Protein 6QVI (pdb70)

Solvent-accessible surface area: 66264 Å² total; per-residue (Å²): 170,72,148,94,134,62,239,71,72,100,42,0,55,79,0,18,118,0,0,14,27,0,0,26,101,27,56,61,44,2,94,87,10,25,58,79,16,40,158,83,63,26,44,4,8,151,0,3,0,94,96,88,91,51,84,50,44,78,26,102,137,61,109,18,51,26,9,120,75,59,57,13,65,53,115,123,52,82,107,51,9,120,12,26,0,4,0,67,50,54,79,169,46,83,50,37,1,34,0,3,0,51,0,51,4,69,74,1,66,0,82,0,43,2,27,0,76,5,21,16,0,27,59,19,41,19,0,0,1,1,0,49,21,86,85,104,6,27,35,21,0,2,22,0,36,0,0,1,4,0,15,0,57,76,141,50,45,77,68,76,6,10,95,4,38,5,62,11,4,0,36,3,86,5,28,6,91,96,26,80,160,5,31,114,44,3,46,90,92,54,48,85,37,107,69,12,20,0,13,0,36,0,31,74,0,35,0,20,0,8,17,57,0,9,1,0,46,27,144,28,62,0,60,0,0,31,0,11,138,10,46,122,4,8,46,26,103,0,40,28,14,36,33,90,76,18,0,4,0,30,116,44,73,20,19,39,61,32,79,84,40,15,100,24,10,56,7,97,48,115,13,89,5,109,23,0,43,97,66,95,35,0,42,26,0,0,48,50,104,12,19,0,38,0,37,35,96,47,130,119,36,48,57,37,15,13,111,130,25,121,38,42,104,54,0,50,101,27,0,60,53,9,48,6,61,16,25,72,136,48,13,59,0,11,10,79,77,155,115,70,43,103,0,0,12,71,2,54,77,79,23,58,87,1,34,4,26,2,26,11,21,2,1,0,2,2,0,34,4,31,3,46,77,64,3,14,0,76,0,60,46,70,118,38,79,6,1,1,18,0,0,0,80,46,75,64,95,13,0,48,1,32,2,38,8,47,0,12,0,10,47,118,53,10,46,0,0,59,0,0,0,0,0,0,0,34,3,48,1,8,2,74,3,99,16,1,0,0,2,3,1,0,18,21,25,2,28,3,10,44,56,9,6,1,4,0,20,1,15,1,31,25,2,0,0,0,62,35,24,94,74,110,70,31,137,12,53,88,98,1,30,3,0,19,5,91,19,32,90,135,31,51,2,51,1,6,0,13,17,52,0,15,146,48,53,50,102,74,74,58,67,77,74,140,62,62,111,168,173,66,154,90,133,66,236,73,91,95,73,8,57,75,0,23,125,0,0,10,33,0,1,30,111,27,58,64,42,4,97,71,14,24,41,136,31,36,117,200,100,84,52,33,3,15,130,0,5,34,93,119,79,71,104,45,83,24,100,134,52,100,15,53,30,10,138,83,58,79,16,70,52,113,125,51,78,105,40,10,112,12,30,0,10,0,82,43,48,84,170,31,79,55,51,1,31,0,13,0,64,0,36,11,80,87,19,55,0,36,0,24,1,32,0,83,4,19,14,3,47,65,22,62,21,0,11,2,5,1,44,58,135,62,14,32,48,4,0,1,19,13,5,0,1,14,13,7,18,2,55,74,115,114,60,119,141,14,65,123,19,105,22,32,15,5,12,58,10,102,12,45,5,88,98,41,84,135,0,31,87,41,1,58,94,92,34,64,116,28,142,92,16,32,4,19,28,64,9,47,101,52,71,13,32,43,4,35,69,144,26,87,81,1,12,29,46,57,147,131,74,134,53,137,77,106,52,188,122,102,23,4,19,113,43,75,22,31,57,101,116,111,69,18,108,28,10,57,8,105,45,109,16,92,13,133,22,0,52,100,60,96,40,0,49,29,0,2,40,52,82,10,12,0,44,0,37,38,104,47,123,112,42,49,58,33,19,14,110,118,22,120,32,37,109,61,0,55,76,32,0,35,69,8,48,4,62,11,22,79,133,47,11,63,0,8,4,78,87,155,127,64,50,103,0,0,1,14,2,47,72,96,4,44,109,2,42,2,39,0,38,10,21,0,1,0,4,0,0,33,4,25,7,46,68,51,2,18,0,63,0,53,51,64,112,49,76,8,2,2,13,1,0,0,85,52,78,67,73,12,0,52,2,32,2,44,9,36,0,12,0,20,42,106,43,6,52,0,1,72,0,0,1,0,1,1,0,30,2,45,3,10,2,84,2,92,12,1,0,0,2,4,1,0,23,22,20,4,34,4,11,73,47,11,11,2,2,0,12,1,13,3,31,49,6,3,0,0,48,67,10,85,87,115,84,26,118,14,112,104,73,2,38,2,2,6,4,88,18,16,83,137,13,46,2,56,6,4,1,29,16,63,14,22,143,48,36,52,91,72,86,54,70,69,85,110,85,110,153,69,147,88,132,66,242,80,83,90,67,13,54,70,0,19,112,0,0,10,30,0,1,31,111,27,58,63,39,5,92,88,18,24,66,110,31,95,87,76,68,34,16,29,168,5,5,40,105,90,63,91,60,64,72,46,82,32,95,121,53,101,34,88,40,15,128,76,74,71,20,72,65,112,122,48,83,108,34,11,111,13,27,0,13,1,99,13,48,76,91,5,53,27,62,1,34,0,7,0,80,0,20,10,78,64,4,98,0,45,1,29,1,36,0,51,4,14,22,2,44,50,20,39,23,0,0,0,0,0,66,124,113,13,29,50,32,2,5,19,0,57,0,0,1,6,0,16,2,51,75,99,73,86,84,73,9,11,137,18,95,89,19,4,0,42,1,6,7,42,0,107,107,28,94,146,2,47,69,44,2,56,93,85,49,3,123,44,109,56,12,23,0,9,2,46,0,19,99,8,20,4,29,2,2,40,79,0,15,4,0,64,55,147,41,66,0,74,0,1,29,0,11,99,12,81,92,4,15,43,36,133,6,32,74,64,73,134,63,0,6,1,30,106,43,70,21,4,22,68,22,18,45,40,17,104,25,10,56,9,114,52,101,13,83,9,146,37,0,44,97,72,103,29,0,46,26,0,0,42,56,46,8,16,0,36,0,42,54,121,146,119,34,53,58,40,16,16,115,110,24,116,26,39,107,59,0,45,118,25,0,107,87,12,49,6,58,6,52,75,130,59,8,54,0,18,6,82,95,163,114,66,42,108,0,0,5,56,2,55,80,126,79,44,44,5,20,0,24,12,14,2,1,2,2,2,0,32,3,32,7,61,57,75,4,46,0,69,0,54,43,76,107,32,87,6,1,1,17,1,1,0,75,48,74,70,86,24,0,54,2,25,5,35,6,45,2,13,0,19,44,117,55,13,56,0,1,78,0,0,0,0,3,1,0,29,5,41,0,7,0,84,2,41,26,4,0,0,2,5,2,0,22,22,14,2,25,2,16,84,55,11,12,2,0,0,12,1,14,0,36,19,4,0,1,0,44,38,35,130,56,120,66,34,81,32,115,110,65,1,28,1,0,9,1,99,6,40,87,102,12,35,3,56,8,4,1,19,16,53,8,12,108,53,47,50,80,67,76,49,60,85,79,112,71,76,147

Nearest PDB structures (foldseek):
  6qvi-assembly3_C  TM=1.002E+00  e=1.026E-93  Thermus thermophilus HB27
  6qvi-assembly1_A  TM=9.900E-01  e=5.598E-80  Thermus thermophilus HB27
  6qvi-assembly2_B  TM=9.704E-01  e=7.710E-73  Thermus thermophilus HB27
  6qvi-assembly2_B  TM=1.002E+00  e=9.557E-96  Thermus thermophilus HB27
  6qvi-assembly1_A  TM=9.791E-01  e=4.989E-80  Thermus thermophilus HB27

Radius of gyration: 46.09 Å; Cα contacts (8 Å, |Δi|>4): 4257; chains: 3; bounding box: 101×70×176 Å

Sequence (1523 aa):
IELWTTRNDTTSVQAFYAAEAGLQKYKAALFQQYVWREQCFTSLARGLDLDRDGTITPFVNNRLVLAQNEVVTDANGNPVGRYTATLYKDAQDDQLFTLVSEGTSGGAKARVQATFRISNSDYLEQAIFAGAGANKWLNGGATIRGGVYVVGNPNDPDQYVIEANGNFALYNRYDLTTYSEVTNRVEPSYRQVQDLCASLRVQYGKISVGGSTQIGEPNNKVKGVFVGRGAQDITGENVGVCRNNKGVCTEAMGGFDLSDPPPFPTLDAKLDSDACSAYPTWRACLQGKAALRIQRIGNILSVASPPNATLSPSCLQAMQSGTLTLDTQSVDCTFTRLDGSRGGFRYTYTGGQELLEVFGDVVLEGIDAVLNRPVDYRAQSGSAKSATLAVLKLGGNGGNLDINGNLLPDATFGLFPNHALGFVAEGDIYQRGQHVMAPVYAGGTFRVVKGNVLFGSVISNQFCTTSAGNQMSCNASQKAEVVYIRIPKENRPALLPSLRGGKPVFQVLSYERRLEHHIELWTTRNDTTSVQAFYAAEAGLQKYKAALFQQYVWREQRCFTSLARGLDLDGTITPFVNNRLVLAQNEVVTDANGNPVGRYTATLYKDAQDDQLFTLVSEGTSGGAKARVQATFRISNSDYLEQAIFAGAGNKWLNGGATIRGGVYVVGNPNDPDQVIEANGNFALYNRYDLTTYSEVTNRVEPSYRQVQDLCASLRVQYGSTQIGEPNNKKGVFVAQDITGENVCRNNVCTEAMGGFDSDPPPFPTLDAKLDSDACSAYPTWRACLQGKAALRIQRIGNILSVASPPNATLSPSCLQAMQSGTLTLDTQSVDCTFTRLDGSRGGFRYTYTGGQELLEVFGDVVLEGIDAVLNRPVDYRAQSGSAKSATLAVLKLGGNGGNLDINGNLLPDATFGLFPNHALGFVAEGDIYQRGQHVMAPVYAGGTFRVVKGNVLFGSVISNQFCTTSAGNQMSCNASQKAEVVYIRIPKENRPALLPSLRGGKPVFQVLSYERRLEIELWTTRNDTTSVQAFYAAEAGLQKYKAALFQQYVWRECFTSLARGLDLDRDGTITPFVNNRLVLAQNEVVTDANGNPVGRYTATLYKDAQDDQLFTLVSEGTSGGAKARVQATFRISNSDYLEQAIFAGANKWLNGGATIRGGVYVVGNPNDDQYVIEANNFALYNRYDLTTYSEVTNRVEPSYRQVQDLCASLRVQYGKISVGGSTQIGEPNNKVKGVFVGRGAQDITGENVGVCNKGVCTEAMGGFDLSDPPPFPTLDAKLDSDACSAYPTWRACLQGKAALRIQRINILSVASPPNATLSPSCLQAMQSGTLTLDTQSVDCTFTRLDGSRGGFRYTYTGELLEVFGDVVLEGIDAVLNRPVDYRAQSGSAKSATLAVLKLGGNGGNLDINGNLLPDATFGLFPNHALGFVAEGDIYQRGQHVMAPVYAGGTFRVVKGNVLFGSVISNQFCTTSAGNQMSCNASQKAEVVYIRIPKENRPALLPSLRGGKPVFQVLSYERRLEH

B-factor: mean 96.99, std 28.03, range [36.72, 202.58]

Secondary structure (DSSP, 8-state):
---------HHHHHHHHHHHHHHHHHHHHHHHHHHHHH-----GGG-B-SSSSS--B--BTTEEEEEEEEEEE-TTS-EEEEEEEEEEE-SS-TTEEEEEEEEE-SS-EEEEEEEEEEE---B---SEEE------SEESEEEEES-EEE---TT-TTSEEEEESSSEEEES-EEGGGSTT-GGGB-GGGSEES-----EEESSSEEEE-TT-EES-SSS-BS-EEETTSGGGEESTTTT---TTSSB-BS-EES---SSPPPPP-TTS---STTTTTSSSHHHHHHHH-SEEEEEETTEEEEEE-TTS---HHHHHTTTTSEEE-TTS-EEEEEE-TTS-EEEEEEE--SSSEEEEEES-EEEET-EEEE-S-EEEEEEBTTBSEEEEEEEEETTEE--EEE-S-EEE-TTT--BTSSEEEEEESS-EEE-SSEEEEEEEEEEEEEEETT-EEEEEEEEEEEEEESSTT-------SEEEEEE----STTS-TTS---BSS--EEEEEEEEEEEEE-/---------HHHHHHHHHHHHHHHHHHHHHHHHHHHHS------GGG-B------B--BTTEEEEEEEEEEE-TTS-EEEEEEEEEEE-SS-TTEEEEEEEEESSS-EEEEEEEEEEE---B---SEEE-----SEESEEEEES-EEE---SSS-------SSS-EE-S-EEGGGSTT-GGGB-HHHHEES-----EEE------BS-SS----EE---S--S----------S---S----PPPPP-TTS---STTTSSSSSHHHHHHHH-SEEEEEETTEEEEEE-TTS---HHHHHHHTTSEEE-TTS-EEEEEE-TTS-EEEEEEE--SSSEEEEEES-EEEES-EEEE-S-EEEEEEBTTBSEEEEEEEEETTEE--EEE-S-EEE-TTT--BTSSEEEEEESS-EEE-SSEEEEEEEESS-EEEETT-EEEEEEEES-EEEESSSS------SSEEEEEE----GGGS-TTS---BSS--EEEEEEEEEEE-/-------S-HHHHHHHHHHHHHHHHHHHHHHHHHHHT-----GGG-B-TTSSS--BPPBTTEEEEEEEEEEE-TTS-EEEEEEEEEEE-SS-TTEEEEEEEEESSS-EEEEEEEEEEE---B--EEEEE----SEESEEEEESEEEEEE-TT---EEEE---EEEES-EEGGGSTT-TTTB-GGGSEES-----EEEEESEEEE-TT-EES-SSS-BS-EEETTGGGGEEETTSS----EE-BS-EES---SSPPPPP-TTS---STTTSSSSSHHHHHHHH-SEEEEE---EEEEE-TTS---HHHHHHHTTSEEE-SSS-EEEEEE-TTS-EEEEEEE----EEEEES-EEEET-EEEE-S-EEEEEEBTTBSEEEEEEEEETTEE--EEE-S-EEE-TTT--BTSSEEEEEESS-EEE-SSEEEEEEEEEEEEEEETT-EEEEEEEEEEEEEESSTT--S---SSEEEEEE----GGGS-TTS---BSS--EEEEEEEEEEE--

Organism: Thermus thermophilus (strain ATCC BAA-163 / DSM 7039 / HB27) (NCBI:txid262724)

Foldseek 3Di:
DDDDDDDDDPFQVLQVVQQVVVVVVVLVVVVVQQVLQLFLHDDPLQAGPSVPPPDGDGADVQKDWPDDQDFDADPVRDGFWTKTWMKGADPPDSQKIKIKIWIHGDQWIKIKMFIKGFDHQAFDFFQEEAAEPVLEFEFFAEAEQAAYEYEYDVVCLARAHAAEAARAHYEQWDAQVVDDPCQLQADPVFRTDLGSQYEYAYAGYAHEYHWLYYQYALVRHHAEYAAHPWLVRHHYPADPPHHGSTHHDYDYYIHHDFDPFDHQAAQQCQFCAPQGNPPRGLVSSCLVFAQWEWEDDPQDIDTDPPPPWDFDVQQVVQFRPQEREPPADWGQGWTADPVGAIAAKTWDHDVPETEIEGEAEYEYELHAYEYAEHYAYWYDHVPAGEYEYFWHYDPNHIQEYEYQAEYGHDSVRDHPPSHAYEYAGLAEYEYNHQEYEHEYEYVAEYEYEARHEYEAHYRYNHYAYDPHPPDDDRNYSHYYYYHHGDRRPGSHHRSDHRTTRHDGDIGIPDIDMDTDGD/DDDDDDDDDVQQVLQQVQQVVQVVVVVVVVVVQLVVLEQDVRDAVQQATCPPVDGDHADVQKAWDDDFQFDADPVRDGQKTKTWMKGADPPDRQKIKIKIWMHGDNWTKIKMFIKGFDYFAFDFFFEAAAEDPEFEFFAEEEATAYHYAYDQPPLPDHDPDAQSAEYEAWDAQVVDDPPPLQADPVFRGDQGRPYEAAYQSHLNEDYAPVGAAEHAQAPPPDDPDDHYHSNRYNYYYHGDPPFDHAAAQAQQFCAPQGNVPRGLVRSLLVFFQWEWADDPQDIDTPPPPQWDFDVQQVVQFRVQEREPPDAKGDGKTADPVRDIAAWTWHHDPPETEIEGEGEEEYELHEYEYAEHYAYFADDPPFGEYEYFWYYDPNGIQEYEYQAEYGHDSVRHHPPSHEYEYEGLAEYEYNYAYYEHEYEYVYEYEYEANHEYEAHYRYHHYAYDHHRPDPPGHDSHYYYYYHGDHRPVNDHRSDHRTTPDHGDIGIDDMDMGID/DDDDDDPDDPQQVLFVCQQVVQVVVVVVVVVVQLVVQLVHDAVQQAGPNPPPPDGDHDDPQKDKPDAQCFDADPVRDGQWGKTWMKGGDPVDRFKIKIKIWIHGDPWIKIKMFIKGFDHFAFDFFFEAAAEVAFEFFAAEEQGAYHYAYDPPALAARAADLNYEYEQWDAQVVDDPDVLQADVVQRGDHGRQYEYAYAPYAHEDHNAYAQYAQVRAHAYYAAHAFPVRYHYPQDPCHVHHHNYDYTTHHDFDPFDHQAAQPQQFCAPQGNVDRGLVVSCLVFAQWEWEPPCDIDTSDDPQWDFDVQQVVQQNVLERELDQDKGQGWTADPVGAIAAWTFDDDVGEIEGEAEYEYESHHYEHAEAYAYFADHVPAREYEYFYHYDPNHTFEYEYQAEYGYDVVRNHPPSHAYEYETLAEYEYNHQHYEHEYEHVYEYEYEANHEYHAHYRYNHYAYFPHPPDDDRDYPHYYYYYHRDHPPVHHHRSDHRGTRDDGDIDTDDMDMDIDD

Structure (mmCIF, N/CA/C/O backbone):
data_6QVI
#
_entry.id   6QVI
#
_cell.length_a   121.860
_cell.length_b   121.860
_cell.length_c   212.350
_cell.angle_alpha   90.00
_cell.angle_beta   90.00
_cell.angle_gamma   120.00
#
_symmetry.space_group_name_H-M   'P 31 2 1'
#
loop_
_entity.id
_entity.type
_entity.pdbx_description
1 polymer ComZ
2 water water
#
loop_
_atom_site.group_PDB
_atom_site.id
_atom_site.type_symbol
_atom_site.label_atom_id
_atom_site.label_alt_id
_atom_site.label_comp_id
_atom_site.label_asym_id
_atom_site.label_entity_id
_atom_site.label_seq_id
_atom_site.pdbx_PDB_ins_code
_atom_site.Cartn_x
_atom_site.Cartn_y
_atom_site.Cartn_z
_atom_site.occupancy
_atom_site.B_iso_or_equiv
_atom_site.auth_seq_id
_atom_site.auth_comp_id
_atom_site.auth_asym_id
_atom_site.auth_atom_id
_atom_site.pdbx_PDB_model_num
ATOM 1 N N . ILE A 1 3 ? 51.830 35.118 120.745 1.00 85.67 1 ILE A N 1
ATOM 2 C CA . ILE A 1 3 ? 52.061 34.964 122.177 1.00 78.29 1 ILE A CA 1
ATOM 3 C C . ILE A 1 3 ? 52.096 36.346 122.863 1.00 75.60 1 ILE A C 1
ATOM 4 O O . ILE A 1 3 ? 52.589 37.328 122.309 1.00 81.56 1 ILE A O 1
ATOM 9 N N . GLU A 1 4 ? 51.542 36.434 124.067 1.00 74.81 2 GLU A N 1
ATOM 10 C CA . GLU A 1 4 ? 51.460 37.700 124.789 1.00 70.14 2 GLU A CA 1
ATOM 11 C C . GLU A 1 4 ? 52.052 37.525 126.185 1.00 67.56 2 GLU A C 1
ATOM 12 O O . GLU A 1 4 ? 51.636 36.636 126.930 1.00 71.59 2 GLU A O 1
ATOM 18 N N . LEU A 1 5 ? 53.032 38.359 126.520 1.00 61.50 3 LEU A N 1
ATOM 19 C CA . LEU A 1 5 ? 53.738 38.332 127.789 1.00 68.11 3 LEU A CA 1
ATOM 20 C C . LEU A 1 5 ? 53.599 39.679 128.471 1.00 64.97 3 LEU A C 1
ATOM 21 O O . LEU A 1 5 ? 53.768 40.721 127.835 1.00 66.99 3 LEU A O 1
ATOM 26 N N . TRP A 1 6 ? 53.318 39.661 129.772 1.00 66.06 4 TRP A N 1
ATOM 27 C CA . TRP A 1 6 ? 53.257 40.924 130.487 1.00 59.04 4 TRP A CA 1
ATOM 28 C C . TRP A 1 6 ? 53.667 40.780 131.945 1.00 58.57 4 TRP A C 1
ATOM 29 O O . TRP A 1 6 ? 53.783 39.686 132.512 1.00 51.08 4 TRP A O 1
ATOM 40 N N . THR A 1 7 ? 53.925 41.941 132.507 1.00 63.84 5 THR A N 1
ATOM 41 C CA . THR A 1 7 ? 54.351 42.146 133.871 1.00 58.64 5 THR A CA 1
ATOM 42 C C . THR A 1 7 ? 53.150 42.624 134.661 1.00 69.09 5 THR A C 1
ATOM 43 O O . THR A 1 7 ? 52.346 43.424 134.171 1.00 75.91 5 THR A O 1
ATOM 47 N N . THR A 1 8 ? 52.988 42.090 135.858 1.00 73.96 6 THR A N 1
ATOM 48 C CA . THR A 1 8 ? 51.863 42.518 136.661 1.00 65.71 6 THR A CA 1
ATOM 49 C C . THR A 1 8 ? 52.275 42.585 138.118 1.00 71.09 6 THR A C 1
ATOM 50 O O . THR A 1 8 ? 53.379 42.192 138.505 1.00 79.37 6 THR A O 1
ATOM 54 N N . ARG A 1 9 ? 51.376 43.135 138.922 1.00 71.88 7 ARG A N 1
ATOM 55 C CA . ARG A 1 9 ? 51.498 43.014 140.368 1.00 68.58 7 ARG A CA 1
ATOM 56 C C . ARG A 1 9 ? 50.288 42.325 140.969 1.00 71.13 7 ARG A C 1
ATOM 57 O O . ARG A 1 9 ? 50.165 42.261 142.189 1.00 79.19 7 ARG A O 1
ATOM 65 N N . ASN A 1 10 ? 49.463 41.697 140.145 1.00 68.21 8 ASN A N 1
ATOM 66 C CA . ASN A 1 10 ? 48.282 41.051 140.675 1.00 73.14 8 ASN A CA 1
ATOM 67 C C . ASN A 1 10 ? 48.611 39.850 141.545 1.00 77.53 8 ASN A C 1
ATOM 68 O O . ASN A 1 10 ? 49.708 39.281 141.498 1.00 77.31 8 ASN A O 1
ATOM 73 N N . ASP A 1 11 ? 47.644 39.508 142.386 1.00 76.56 9 ASP A N 1
ATOM 74 C CA . ASP A 1 11 ? 47.794 38.359 143.251 1.00 75.41 9 ASP A CA 1
ATOM 75 C C . ASP A 1 11 ? 47.908 37.089 142.408 1.00 70.32 9 ASP A C 1
ATOM 76 O O . ASP A 1 11 ? 47.464 37.027 141.256 1.00 62.06 9 ASP A O 1
ATOM 81 N N . THR A 1 12 ? 48.466 36.050 143.018 1.00 68.23 10 THR A N 1
ATOM 82 C CA . THR A 1 12 ? 48.667 34.811 142.287 1.00 64.44 10 THR A CA 1
ATOM 83 C C . THR A 1 12 ? 47.349 34.256 141.743 1.00 75.30 10 THR A C 1
ATOM 84 O O . THR A 1 12 ? 47.314 33.682 140.650 1.00 84.67 10 THR A O 1
ATOM 88 N N . THR A 1 13 ? 46.264 34.392 142.507 1.00 80.18 11 THR A N 1
ATOM 89 C CA . THR A 1 13 ? 44.960 33.850 142.111 1.00 85.08 11 THR A CA 1
ATOM 90 C C . THR A 1 13 ? 44.486 34.417 140.774 1.00 77.21 11 THR A C 1
ATOM 91 O O . THR A 1 13 ? 44.155 33.669 139.842 1.00 70.05 11 THR A O 1
ATOM 95 N N . SER A 1 14 ? 44.427 35.746 140.672 1.00 67.57 12 SER A N 1
ATOM 96 C CA . SER A 1 14 ? 43.901 36.351 139.463 1.00 64.57 12 SER A CA 1
ATOM 97 C C . SER A 1 14 ? 44.822 36.046 138.286 1.00 66.31 12 SER A C 1
ATOM 98 O O . SER A 1 14 ? 44.353 35.702 137.195 1.00 57.18 12 SER A O 1
ATOM 101 N N . VAL A 1 15 ? 46.138 36.073 138.523 1.00 68.54 13 VAL A N 1
ATOM 102 C CA . VAL A 1 15 ? 47.076 35.755 137.465 1.00 62.42 13 VAL A CA 1
ATOM 103 C C . VAL A 1 15 ? 46.793 34.353 136.933 1.00 67.71 13 VAL A C 1
ATOM 104 O O . VAL A 1 15 ? 46.836 34.123 135.712 1.00 74.71 13 VAL A O 1
ATOM 108 N N . GLN A 1 16 ? 46.466 33.396 137.810 1.00 66.98 14 GLN A N 1
ATOM 109 C CA . GLN A 1 16 ? 46.137 32.086 137.251 1.00 60.85 14 GLN A CA 1
ATOM 110 C C . GLN A 1 16 ? 44.811 32.105 136.495 1.00 52.24 14 GLN A C 1
ATOM 111 O O . GLN A 1 16 ? 44.618 31.317 135.573 1.00 51.71 14 GLN A O 1
ATOM 117 N N . ALA A 1 17 ? 43.936 33.043 136.806 1.00 53.42 15 ALA A N 1
ATOM 118 C CA . ALA A 1 17 ? 42.693 33.083 136.051 1.00 62.47 15 ALA A CA 1
ATOM 119 C C . ALA A 1 17 ? 42.948 33.648 134.663 1.00 65.44 15 ALA A C 1
ATOM 120 O O . ALA A 1 17 ? 42.516 33.077 133.639 1.00 66.36 15 ALA A O 1
ATOM 122 N N . PHE A 1 18 ? 43.777 34.692 134.623 1.00 58.36 16 PHE A N 1
ATOM 123 C CA . PHE A 1 18 ? 44.243 35.255 133.371 1.00 55.85 16 PHE A CA 1
ATOM 124 C C . PHE A 1 18 ? 44.955 34.208 132.523 1.00 66.35 16 PHE A C 1
ATOM 125 O O . PHE A 1 18 ? 44.644 34.054 131.340 1.00 76.20 16 PHE A O 1
ATOM 133 N N . TYR A 1 19 ? 45.863 33.453 133.101 1.00 66.25 17 TYR A N 1
ATOM 134 C CA . TYR A 1 19 ? 46.573 32.450 132.338 1.00 63.64 17 TYR A CA 1
ATOM 135 C C . TYR A 1 19 ? 45.640 31.442 131.765 1.00 64.44 17 TYR A C 1
ATOM 136 O O . TYR A 1 19 ? 45.834 30.962 130.695 1.00 70.18 17 TYR A O 1
ATOM 145 N N . ALA A 1 20 ? 44.594 31.142 132.473 1.00 57.10 18 ALA A N 1
ATOM 146 C CA . ALA A 1 20 ? 43.676 30.179 131.982 1.00 62.78 18 ALA A CA 1
ATOM 147 C C . ALA A 1 20 ? 43.011 30.715 130.766 1.00 63.83 18 ALA A C 1
ATOM 148 O O . ALA A 1 20 ? 42.866 30.032 129.808 1.00 50.51 18 ALA A O 1
ATOM 150 N N . ALA A 1 21 ? 42.583 31.949 130.808 1.00 57.61 19 ALA A N 1
ATOM 151 C CA . ALA A 1 21 ? 41.909 32.515 129.674 1.00 56.62 19 ALA A CA 1
ATOM 152 C C . ALA A 1 21 ? 42.850 32.709 128.522 1.00 63.35 19 ALA A C 1
ATOM 153 O O . ALA A 1 21 ? 42.542 32.377 127.409 1.00 62.26 19 ALA A O 1
ATOM 155 N N . GLU A 1 22 ? 44.011 33.239 128.812 1.00 66.42 20 GLU A N 1
ATOM 156 C CA . GLU A 1 22 ? 45.016 33.499 127.787 1.00 57.79 20 GLU A CA 1
ATOM 157 C C . GLU A 1 22 ? 45.500 32.204 127.151 1.00 63.97 20 GLU A C 1
ATOM 158 O O . GLU A 1 22 ? 45.958 32.205 126.002 1.00 67.80 20 GLU A O 1
ATOM 164 N N . ALA A 1 23 ? 45.366 31.087 127.862 1.00 60.50 21 ALA A N 1
ATOM 165 C CA . ALA A 1 23 ? 45.615 29.805 127.237 1.00 60.59 21 ALA A CA 1
ATOM 166 C C . ALA A 1 23 ? 44.608 29.541 126.135 1.00 61.57 21 ALA A C 1
ATOM 167 O O . ALA A 1 23 ? 44.962 29.026 125.059 1.00 67.53 21 ALA A O 1
ATOM 169 N N . GLY A 1 24 ? 43.343 29.872 126.385 1.00 55.55 22 GLY A N 1
ATOM 170 C CA . GLY A 1 24 ? 42.332 29.603 125.378 1.00 67.90 22 GLY A CA 1
ATOM 171 C C . GLY A 1 24 ? 42.456 30.519 124.178 1.00 64.10 22 GLY A C 1
ATOM 172 O O . GLY A 1 24 ? 42.395 30.076 123.033 1.00 71.71 22 GLY A O 1
ATOM 173 N N . LEU A 1 25 ? 42.632 31.815 124.432 1.00 59.48 23 LEU A N 1
ATOM 174 C CA . LEU A 1 25 ? 42.704 32.777 123.346 1.00 61.07 23 LEU A CA 1
ATOM 175 C C . LEU A 1 25 ? 43.844 32.475 122.402 1.00 68.23 23 LEU A C 1
ATOM 176 O O . LEU A 1 25 ? 43.662 32.522 121.189 1.00 66.26 23 LEU A O 1
ATOM 181 N N . GLN A 1 26 ? 45.020 32.133 122.930 1.00 74.27 24 GLN A N 1
ATOM 182 C CA . GLN A 1 26 ? 46.140 32.002 122.020 1.00 74.74 24 GLN A CA 1
ATOM 183 C C . GLN A 1 26 ? 46.129 30.666 121.315 1.00 80.54 24 GLN A C 1
ATOM 184 O O . GLN A 1 26 ? 46.623 30.572 120.183 1.00 84.48 24 GLN A O 1
ATOM 190 N N . LYS A 1 27 ? 45.477 29.665 121.896 1.00 76.46 25 LYS A N 1
ATOM 191 C CA . LYS A 1 27 ? 45.325 28.401 121.185 1.00 63.57 25 LYS A CA 1
ATOM 192 C C . LYS A 1 27 ? 44.455 28.584 119.958 1.00 68.28 25 LYS A C 1
ATOM 193 O O . LYS A 1 27 ? 44.837 28.204 118.840 1.00 70.11 25 LYS A O 1
ATOM 199 N N . TYR A 1 28 ? 43.288 29.196 120.145 1.00 67.93 26 TYR A N 1
ATOM 200 C CA . TYR A 1 28 ? 42.349 29.308 119.044 1.00 72.47 26 TYR A CA 1
ATOM 201 C C . TYR A 1 28 ? 42.596 30.524 118.162 1.00 67.27 26 TYR A C 1
ATOM 202 O O . TYR A 1 28 ? 42.050 30.572 117.066 1.00 72.56 26 TYR A O 1
ATOM 211 N N . LYS A 1 29 ? 43.452 31.471 118.575 1.00 56.43 27 LYS A N 1
ATOM 212 C CA . LYS A 1 29 ? 43.972 32.445 117.630 1.00 52.09 27 LYS A CA 1
ATOM 213 C C . LYS A 1 29 ? 44.917 31.771 116.647 1.00 66.40 27 LYS A C 1
ATOM 214 O O . LYS A 1 29 ? 44.920 32.118 115.461 1.00 73.71 27 LYS A O 1
ATOM 220 N N . ALA A 1 30 ? 45.669 30.768 117.101 1.00 56.03 28 ALA A N 1
ATOM 221 C CA . ALA A 1 30 ? 46.458 29.980 116.173 1.00 64.30 28 ALA A CA 1
ATOM 222 C C . ALA A 1 30 ? 45.564 29.146 115.265 1.00 76.67 28 ALA A C 1
ATOM 223 O O . ALA A 1 30 ? 45.769 29.102 114.041 1.00 81.31 28 ALA A O 1
ATOM 225 N N . ALA A 1 31 ? 44.554 28.491 115.842 1.00 76.96 29 ALA A N 1
ATOM 226 C CA . ALA A 1 31 ? 43.655 27.695 115.013 1.00 71.52 29 ALA A CA 1
ATOM 227 C C . ALA A 1 31 ? 42.922 28.585 114.021 1.00 69.66 29 ALA A C 1
ATOM 228 O O . ALA A 1 31 ? 42.688 28.184 112.875 1.00 75.14 29 ALA A O 1
ATOM 230 N N . LEU A 1 32 ? 42.561 29.800 114.444 1.00 60.03 30 LEU A N 1
ATOM 231 C CA . LEU A 1 32 ? 41.858 30.708 113.553 1.00 57.74 30 LEU A CA 1
ATOM 232 C C . LEU A 1 32 ? 42.763 31.117 112.391 1.00 64.86 30 LEU A C 1
ATOM 233 O O . LEU A 1 32 ? 42.385 30.996 111.219 1.00 63.33 30 LEU A O 1
ATOM 238 N N . PHE A 1 33 ? 44.004 31.502 112.701 1.00 65.51 31 PHE A N 1
ATOM 239 C CA . PHE A 1 33 ? 44.976 31.773 111.655 1.00 67.20 31 PHE A CA 1
ATOM 240 C C . PHE A 1 33 ? 45.184 30.551 110.773 1.00 68.51 31 PHE A C 1
ATOM 241 O O . PHE A 1 33 ? 45.443 30.694 109.572 1.00 67.26 31 PHE A O 1
ATOM 249 N N . GLN A 1 34 ? 45.102 29.348 111.342 1.00 64.37 32 GLN A N 1
ATOM 250 C CA . GLN A 1 34 ? 45.327 28.179 110.508 1.00 67.28 32 GLN A CA 1
ATOM 251 C C . GLN A 1 34 ? 44.129 27.925 109.603 1.00 60.87 32 GLN A C 1
ATOM 252 O O . GLN A 1 34 ? 44.284 27.471 108.465 1.00 68.12 32 GLN A O 1
ATOM 258 N N . GLN A 1 35 ? 42.932 28.265 110.073 1.00 61.92 33 GLN A N 1
ATOM 259 C CA . GLN A 1 35 ? 41.775 28.258 109.198 1.00 70.25 33 GLN A CA 1
ATOM 260 C C . GLN A 1 35 ? 41.916 29.314 108.111 1.00 72.60 33 GLN A C 1
ATOM 261 O O . GLN A 1 35 ? 41.359 29.151 107.022 1.00 64.96 33 GLN A O 1
ATOM 267 N N . TYR A 1 36 ? 42.675 30.388 108.384 1.00 74.84 34 TYR A N 1
ATOM 268 C CA . TYR A 1 36 ? 42.911 31.416 107.380 1.00 69.42 34 TYR A CA 1
ATOM 269 C C . TYR A 1 36 ? 43.925 30.969 106.328 1.00 71.54 34 TYR A C 1
ATOM 270 O O . TYR A 1 36 ? 43.787 31.316 105.157 1.00 81.73 34 TYR A O 1
ATOM 279 N N . VAL A 1 37 ? 44.940 30.211 106.722 1.00 70.44 35 VAL A N 1
ATOM 280 C CA . VAL A 1 37 ? 45.912 29.711 105.752 1.00 76.93 35 VAL A CA 1
ATOM 281 C C . VAL A 1 37 ? 45.351 28.529 104.986 1.00 82.92 35 VAL A C 1
ATOM 282 O O . VAL A 1 37 ? 45.800 28.244 103.874 1.00 93.07 35 VAL A O 1
ATOM 286 N N . TRP A 1 38 ? 44.413 27.778 105.566 1.00 81.94 36 TRP A N 1
ATOM 287 C CA . TRP A 1 38 ? 43.907 26.663 104.786 1.00 95.60 36 TRP A CA 1
ATOM 288 C C . TRP A 1 38 ? 43.062 27.136 103.614 1.00 98.24 36 TRP A C 1
ATOM 289 O O . TRP A 1 38 ? 43.001 26.443 102.584 1.00 96.12 36 TRP A O 1
ATOM 300 N N . ARG A 1 39 ? 42.485 28.332 103.712 1.00 92.10 37 ARG A N 1
ATOM 301 C CA . ARG A 1 39 ? 41.727 28.915 102.614 1.00 90.22 37 ARG A CA 1
ATOM 302 C C . ARG A 1 39 ? 42.583 29.735 101.670 1.00 91.15 37 ARG A C 1
ATOM 303 O O . ARG A 1 39 ? 42.139 29.999 100.548 1.00 94.90 37 ARG A O 1
ATOM 311 N N . GLU A 1 40 ? 43.840 30.034 102.024 1.00 88.58 38 GLU A N 1
ATOM 312 C CA . GLU A 1 40 ? 44.686 30.706 101.061 1.00 90.77 38 GLU A CA 1
ATOM 313 C C . GLU A 1 40 ? 45.316 29.710 100.110 1.00 110.85 38 GLU A C 1
ATOM 314 O O . GLU A 1 40 ? 45.772 30.100 99.033 1.00 114.90 38 GLU A O 1
ATOM 320 N N . GLN A 1 41 ? 45.318 28.444 100.500 1.00 118.92 39 GLN A N 1
ATOM 321 C CA . GLN A 1 41 ? 45.351 27.328 99.560 1.00 125.08 39 GLN A CA 1
ATOM 322 C C . GLN A 1 41 ? 44.172 27.486 98.608 1.00 132.32 39 GLN A C 1
ATOM 323 O O . GLN A 1 41 ? 44.244 27.093 97.442 1.00 142.55 39 GLN A O 1
ATOM 329 N N . CYS A 1 51 ? 36.615 23.074 97.020 1.00 105.05 49 CYS A N 1
ATOM 330 C CA . CYS A 1 51 ? 36.020 24.376 96.727 1.00 109.32 49 CYS A CA 1
ATOM 331 C C . CYS A 1 51 ? 36.252 25.369 97.867 1.00 107.06 49 CYS A C 1
ATOM 332 O O . CYS A 1 51 ? 36.389 24.959 99.013 1.00 113.09 49 CYS A O 1
ATOM 335 N N . PHE A 1 52 ? 36.232 26.677 97.559 1.00 99.97 50 PHE A N 1
ATOM 336 C CA . PHE A 1 52 ? 36.522 27.720 98.543 1.00 93.35 50 PHE A CA 1
ATOM 337 C C . PHE A 1 52 ? 35.236 28.373 99.028 1.00 85.57 50 PHE A C 1
ATOM 338 O O . PHE A 1 52 ? 34.378 28.735 98.214 1.00 83.31 50 PHE A O 1
ATOM 346 N N . THR A 1 53 ? 35.113 28.538 100.338 1.00 83.98 51 THR A N 1
ATOM 347 C CA . THR A 1 53 ? 33.993 29.234 100.955 1.00 84.22 51 THR A CA 1
ATOM 348 C C . THR A 1 53 ? 34.541 30.144 102.048 1.00 81.12 51 THR A C 1
ATOM 349 O O . THR A 1 53 ? 35.443 29.746 102.791 1.00 87.83 51 THR A O 1
ATOM 353 N N . SER A 1 54 ? 33.976 31.348 102.173 1.00 71.57 52 SER A N 1
ATOM 354 C CA . SER A 1 54 ? 34.572 32.297 103.097 1.00 68.00 52 SER A CA 1
ATOM 355 C C . SER A 1 54 ? 34.330 31.931 104.558 1.00 77.21 52 SER A C 1
ATOM 356 O O . SER A 1 54 ? 33.377 31.235 104.940 1.00 79.27 52 SER A O 1
ATOM 359 N N . LEU A 1 55 ? 35.177 32.536 105.381 1.00 73.45 53 LEU A N 1
ATOM 360 C CA . LEU A 1 55 ? 35.153 32.313 106.807 1.00 68.07 53 LEU A CA 1
ATOM 361 C C . LEU A 1 55 ? 33.819 32.727 107.405 1.00 65.11 53 LEU A C 1
ATOM 362 O O . LEU A 1 55 ? 33.363 32.124 108.388 1.00 61.82 53 LEU A O 1
ATOM 367 N N . ALA A 1 56 ? 33.157 33.725 106.805 1.00 59.11 54 ALA A N 1
ATOM 368 C CA . ALA A 1 56 ? 31.917 34.185 107.418 1.00 60.18 54 ALA A CA 1
ATOM 369 C C . ALA A 1 56 ? 30.807 33.148 107.367 1.00 60.05 54 ALA A C 1
ATOM 370 O O . ALA A 1 56 ? 29.811 33.287 108.085 1.00 64.27 54 ALA A O 1
ATOM 372 N N . ARG A 1 57 ? 30.988 32.084 106.598 1.00 63.69 55 ARG A N 1
ATOM 373 C CA . ARG A 1 57 ? 29.979 31.052 106.469 1.00 63.88 55 ARG A CA 1
ATOM 374 C C . ARG A 1 57 ? 30.309 29.842 107.296 1.00 65.33 55 ARG A C 1
ATOM 375 O O . ARG A 1 57 ? 29.676 28.800 107.137 1.00 72.09 55 ARG A O 1
ATOM 383 N N . GLY A 1 58 ? 31.276 29.951 108.180 1.00 71.10 56 GLY A N 1
ATOM 384 C CA . GLY A 1 58 ? 31.583 28.874 109.091 1.00 75.80 56 GLY A CA 1
ATOM 385 C C . GLY A 1 58 ? 33.035 28.477 108.990 1.00 75.24 56 GLY A C 1
ATOM 386 O O . GLY A 1 58 ? 33.809 29.021 108.205 1.00 82.02 56 GLY A O 1
ATOM 387 N N . LEU A 1 59 ? 33.389 27.500 109.802 1.00 73.39 57 LEU A N 1
ATOM 388 C CA . LEU A 1 59 ? 34.735 26.973 109.803 1.00 72.98 57 LEU A CA 1
ATOM 389 C C . LEU A 1 59 ? 34.712 25.520 109.384 1.00 80.01 57 LEU A C 1
ATOM 390 O O . LEU A 1 59 ? 33.737 24.801 109.616 1.00 88.32 57 LEU A O 1
ATOM 395 N N . ASP A 1 60 ? 35.827 25.102 108.794 1.00 81.43 58 ASP A N 1
ATOM 396 C CA . ASP A 1 60 ? 36.045 23.728 108.391 1.00 90.38 58 ASP A CA 1
ATOM 397 C C . ASP A 1 60 ? 36.994 23.166 109.434 1.00 95.23 58 ASP A C 1
ATOM 398 O O . ASP A 1 60 ? 38.192 22.999 109.200 1.00 104.48 58 ASP A O 1
ATOM 403 N N . LEU A 1 61 ? 36.429 22.857 110.605 1.00 92.65 59 LEU A N 1
ATOM 404 C CA . LEU A 1 61 ? 37.248 22.407 111.725 1.00 86.91 59 LEU A CA 1
ATOM 405 C C . LEU A 1 61 ? 37.878 21.072 111.412 1.00 100.54 59 LEU A C 1
ATOM 406 O O . LEU A 1 61 ? 39.016 20.807 111.812 1.00 100.25 59 LEU A O 1
ATOM 411 N N . ASP A 1 62 ? 37.145 20.207 110.723 1.00 114.95 60 ASP A N 1
ATOM 412 C CA . ASP A 1 62 ? 37.770 18.991 110.240 1.00 128.30 60 ASP A CA 1
ATOM 413 C C . ASP A 1 62 ? 38.939 19.282 109.307 1.00 128.42 60 ASP A C 1
ATOM 414 O O . ASP A 1 62 ? 39.980 18.622 109.388 1.00 133.32 60 ASP A O 1
ATOM 419 N N . ARG A 1 63 ? 38.745 20.209 108.354 1.00 121.07 61 ARG A N 1
ATOM 420 C CA . ARG A 1 63 ? 39.551 20.329 107.118 1.00 110.02 61 ARG A CA 1
ATOM 421 C C . ARG A 1 63 ? 39.272 19.165 106.161 1.00 101.43 61 ARG A C 1
ATOM 422 O O . ARG A 1 63 ? 40.184 18.492 105.694 1.00 103.80 61 ARG A O 1
ATOM 430 N N . ASP A 1 64 ? 37.981 18.953 105.862 1.00 101.72 62 ASP A N 1
ATOM 431 C CA . ASP A 1 64 ? 37.519 18.050 104.812 1.00 108.05 62 ASP A CA 1
ATOM 432 C C . ASP A 1 64 ? 36.385 18.667 103.988 1.00 103.76 62 ASP A C 1
ATOM 433 O O . ASP A 1 64 ? 35.756 17.962 103.193 1.00 118.19 62 ASP A O 1
ATOM 438 N N . GLY A 1 65 ? 36.095 19.948 104.123 1.00 93.32 63 GLY A N 1
ATOM 439 C CA . GLY A 1 65 ? 34.951 20.480 103.425 1.00 101.85 63 GLY A CA 1
ATOM 440 C C . GLY A 1 65 ? 33.657 20.461 104.210 1.00 110.71 63 GLY A C 1
ATOM 441 O O . GLY A 1 65 ? 32.670 21.043 103.748 1.00 118.84 63 GLY A O 1
ATOM 442 N N . THR A 1 66 ? 33.620 19.822 105.377 1.00 110.46 64 THR A N 1
ATOM 443 C CA . THR A 1 66 ? 32.444 19.928 106.224 1.00 101.44 64 THR A CA 1
ATOM 444 C C . THR A 1 66 ? 32.529 21.257 106.947 1.00 94.50 64 THR A C 1
ATOM 445 O O . THR A 1 66 ? 33.517 21.528 107.635 1.00 101.94 64 THR A O 1
ATOM 449 N N . ILE A 1 67 ? 31.498 22.080 106.825 1.00 84.81 65 ILE A N 1
ATOM 450 C CA . ILE A 1 67 ? 31.515 23.411 107.416 1.00 82.95 65 ILE A CA 1
ATOM 451 C C . ILE A 1 67 ? 30.525 23.414 108.566 1.00 83.89 65 ILE A C 1
ATOM 452 O O . ILE A 1 67 ? 29.375 22.988 108.391 1.00 93.26 65 ILE A O 1
ATOM 457 N N . THR A 1 68 ? 30.947 23.928 109.697 1.00 68.03 66 THR A N 1
ATOM 458 C CA . THR A 1 68 ? 30.032 24.051 110.786 1.00 67.30 66 THR A CA 1
ATOM 459 C C . THR A 1 68 ? 29.825 25.540 110.781 1.00 69.37 66 THR A C 1
ATOM 460 O O . THR A 1 68 ? 30.761 26.285 110.865 1.00 64.76 66 THR A O 1
ATOM 464 N N . PRO A 1 69 ? 28.590 25.975 110.633 1.00 64.49 67 PRO A N 1
ATOM 465 C CA . PRO A 1 69 ? 28.255 27.377 110.520 1.00 62.25 67 PRO A CA 1
ATOM 466 C C . PRO A 1 69 ? 28.057 28.101 111.816 1.00 58.69 67 PRO A C 1
ATOM 467 O O . PRO A 1 69 ? 28.089 27.524 112.865 1.00 65.35 67 PRO A O 1
ATOM 471 N N . PHE A 1 70 ? 27.841 29.393 111.711 1.00 59.02 68 PHE A N 1
ATOM 472 C CA . PHE A 1 70 ? 27.626 30.224 112.846 1.00 56.34 68 PHE A CA 1
ATOM 473 C C . PHE A 1 70 ? 26.160 30.230 113.093 1.00 70.46 68 PHE A C 1
ATOM 474 O O . PHE A 1 70 ? 25.420 30.375 112.175 1.00 76.34 68 PHE A O 1
ATOM 482 N N . VAL A 1 71 ? 25.752 30.109 114.341 1.00 76.25 69 VAL A N 1
ATOM 483 C CA . VAL A 1 71 ? 24.352 30.188 114.679 1.00 68.43 69 VAL A CA 1
ATOM 484 C C . VAL A 1 71 ? 24.195 31.455 115.465 1.00 65.55 69 VAL A C 1
ATOM 485 O O . VAL A 1 71 ? 24.844 31.671 116.455 1.00 67.11 69 VAL A O 1
ATOM 489 N N . ASN A 1 72 ? 23.337 32.309 114.977 1.00 67.43 70 ASN A N 1
ATOM 490 C CA . ASN A 1 72 ? 23.108 33.610 115.581 1.00 61.89 70 ASN A CA 1
ATOM 491 C C . ASN A 1 72 ? 24.437 34.258 115.808 1.00 71.11 70 ASN A C 1
ATOM 492 O O . ASN A 1 72 ? 24.770 34.594 116.909 1.00 78.97 70 ASN A O 1
ATOM 497 N N . ASN A 1 73 ? 25.241 34.350 114.762 1.00 71.28 71 ASN A N 1
ATOM 498 C CA . ASN A 1 73 ? 26.580 34.890 114.802 1.00 69.30 71 ASN A CA 1
ATOM 499 C C . ASN A 1 73 ? 27.519 34.355 115.861 1.00 70.71 71 ASN A C 1
ATOM 500 O O . ASN A 1 73 ? 28.417 35.044 116.230 1.00 76.61 71 ASN A O 1
ATOM 505 N N . ARG A 1 74 ? 27.399 33.114 116.280 1.00 62.02 72 ARG A N 1
ATOM 506 C CA . ARG A 1 74 ? 28.238 32.621 117.317 1.00 56.16 72 ARG A CA 1
ATOM 507 C C . ARG A 1 74 ? 28.591 31.176 117.050 1.00 56.36 72 ARG A C 1
ATOM 508 O O . ARG A 1 74 ? 27.819 30.441 116.502 1.00 56.23 72 ARG A O 1
ATOM 516 N N . LEU A 1 75 ? 29.788 30.786 117.426 1.00 48.86 73 LEU A N 1
ATOM 517 C CA . LEU A 1 75 ? 30.235 29.439 117.225 1.00 60.05 73 LEU A CA 1
ATOM 518 C C . LEU A 1 75 ? 31.139 29.031 118.346 1.00 56.62 73 LEU A C 1
ATOM 519 O O . LEU A 1 75 ? 32.154 29.609 118.542 1.00 59.53 73 LEU A O 1
ATOM 524 N N . VAL A 1 76 ? 30.799 27.970 119.038 1.00 47.71 74 VAL A N 1
ATOM 525 C CA . VAL A 1 76 ? 31.591 27.563 120.182 1.00 50.45 74 VAL A CA 1
ATOM 526 C C . VAL A 1 76 ? 32.727 26.671 119.738 1.00 51.31 74 VAL A C 1
ATOM 527 O O . VAL A 1 76 ? 32.499 25.579 119.218 1.00 66.81 74 VAL A O 1
ATOM 531 N N . LEU A 1 77 ? 33.958 27.111 120.000 1.00 51.95 75 LEU A N 1
ATOM 532 C CA . LEU A 1 77 ? 35.133 26.302 119.682 1.00 53.77 75 LEU A CA 1
ATOM 533 C C . LEU A 1 77 ? 35.599 25.410 120.825 1.00 62.62 75 LEU A C 1
ATOM 534 O O . LEU A 1 77 ? 36.314 24.441 120.558 1.00 58.23 75 LEU A O 1
ATOM 539 N N . ALA A 1 78 ? 35.263 25.726 122.087 1.00 65.05 76 ALA A N 1
ATOM 540 C CA . ALA A 1 78 ? 35.696 24.870 123.202 1.00 65.44 76 ALA A CA 1
ATOM 541 C C . ALA A 1 78 ? 34.912 25.197 124.463 1.00 68.95 76 ALA A C 1
ATOM 542 O O . ALA A 1 78 ? 34.829 26.360 124.870 1.00 73.15 76 ALA A O 1
ATOM 544 N N . GLN A 1 79 ? 34.293 24.185 125.038 1.00 64.45 77 GLN A N 1
ATOM 545 C CA . GLN A 1 79 ? 33.502 24.358 126.226 1.00 72.09 77 GLN A CA 1
ATOM 546 C C . GLN A 1 79 ? 34.140 23.578 127.326 1.00 75.71 77 GLN A C 1
ATOM 547 O O . GLN A 1 79 ? 34.351 22.410 127.189 1.00 69.80 77 GLN A O 1
ATOM 553 N N . ASN A 1 80 ? 34.519 24.260 128.392 1.00 75.17 78 ASN A N 1
ATOM 554 C CA . ASN A 1 80 ? 35.163 23.676 129.556 1.00 67.34 78 ASN A CA 1
ATOM 555 C C . ASN A 1 80 ? 36.435 22.907 129.307 1.00 70.74 78 ASN A C 1
ATOM 556 O O . ASN A 1 80 ? 36.760 22.012 130.027 1.00 70.38 78 ASN A O 1
ATOM 561 N N . GLU A 1 81 ? 37.205 23.309 128.326 1.00 73.88 79 GLU A N 1
ATOM 562 C CA . GLU A 1 81 ? 38.429 22.624 128.040 1.00 78.15 79 GLU A CA 1
ATOM 563 C C . GLU A 1 81 ? 39.365 22.931 129.163 1.00 69.80 79 GLU A C 1
ATOM 564 O O . GLU A 1 81 ? 39.424 24.036 129.591 1.00 81.50 79 GLU A O 1
ATOM 570 N N . VAL A 1 82 ? 40.141 21.981 129.631 1.00 61.71 80 VAL A N 1
ATOM 571 C CA . VAL A 1 82 ? 41.001 22.276 130.748 1.00 72.24 80 VAL A CA 1
ATOM 572 C C . VAL A 1 82 ? 42.441 22.545 130.451 1.00 70.49 80 VAL A C 1
ATOM 573 O O . VAL A 1 82 ? 43.051 21.879 129.680 1.00 66.96 80 VAL A O 1
ATOM 577 N N . VAL A 1 83 ? 42.983 23.535 131.121 1.00 75.19 81 VAL A N 1
ATOM 578 C CA . VAL A 1 83 ? 44.374 23.883 130.992 1.00 71.78 81 VAL A CA 1
ATOM 579 C C . VAL A 1 83 ? 45.124 22.996 131.952 1.00 81.58 81 VAL A C 1
ATOM 580 O O . VAL A 1 83 ? 44.615 22.659 132.984 1.00 96.07 81 VAL A O 1
ATOM 584 N N . THR A 1 84 ? 46.351 22.642 131.638 1.00 76.85 82 THR A N 1
ATOM 585 C CA . THR A 1 84 ? 47.116 21.738 132.487 1.00 88.54 82 THR A CA 1
ATOM 586 C C . THR A 1 84 ? 48.470 22.343 132.826 1.00 92.42 82 THR A C 1
ATOM 587 O O . THR A 1 84 ? 49.030 23.131 132.057 1.00 88.68 82 THR A O 1
ATOM 591 N N . ASP A 1 85 ? 49.006 21.943 133.983 1.00 95.78 83 ASP A N 1
ATOM 592 C CA . ASP A 1 85 ? 50.341 22.375 134.375 1.00 94.57 83 ASP A CA 1
ATOM 593 C C . ASP A 1 85 ? 51.368 21.557 133.595 1.00 96.17 83 ASP A C 1
ATOM 594 O O . ASP A 1 85 ? 51.031 20.786 132.693 1.00 92.70 83 ASP A O 1
ATOM 599 N N . ALA A 1 86 ? 52.642 21.695 133.957 1.00 98.53 84 ALA A N 1
ATOM 600 C CA . ALA A 1 86 ? 53.661 20.909 133.279 1.00 98.40 84 ALA A CA 1
ATOM 601 C C . ALA A 1 86 ? 53.492 19.434 133.581 1.00 106.53 84 ALA A C 1
ATOM 602 O O . ALA A 1 86 ? 53.843 18.591 132.749 1.00 113.36 84 ALA A O 1
ATOM 604 N N . ASN A 1 87 ? 52.923 19.109 134.746 1.00 109.89 85 ASN A N 1
ATOM 605 C CA . ASN A 1 87 ? 52.710 17.735 135.177 1.00 114.79 85 ASN A CA 1
ATOM 606 C C . ASN A 1 87 ? 51.376 17.172 134.710 1.00 116.24 85 ASN A C 1
ATOM 607 O O . ASN A 1 87 ? 51.012 16.065 135.117 1.00 120.97 85 ASN A O 1
ATOM 612 N N . GLY A 1 88 ? 50.642 17.908 133.875 1.00 108.75 86 GLY A N 1
ATOM 613 C CA . GLY A 1 88 ? 49.415 17.400 133.297 1.00 105.11 86 GLY A CA 1
ATOM 614 C C . GLY A 1 88 ? 48.202 17.345 134.202 1.00 106.30 86 GLY A C 1
ATOM 615 O O . GLY A 1 88 ? 47.299 16.548 133.932 1.00 11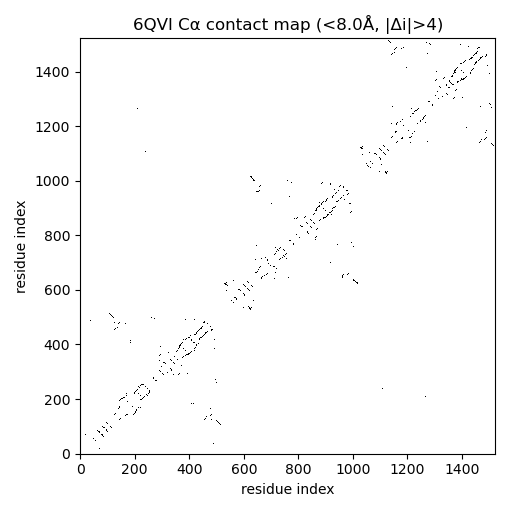2.41 86 GLY A O 1
ATOM 616 N N . ASN A 1 89 ? 48.135 18.180 135.277 1.00 97.02 87 ASN A N 1
ATOM 617 C CA . ASN A 1 89 ? 46.982 18.294 136.172 1.00 94.02 87 ASN A CA 1
ATOM 618 C C . ASN A 1 89 ? 46.185 19.581 135.938 1.00 94.50 87 ASN A C 1
ATOM 619 O O . ASN A 1 89 ? 46.688 20.555 135.358 1.00 84.49 87 ASN A O 1
ATOM 624 N N . PRO A 1 90 ? 44.900 19.594 136.322 1.00 104.75 88 PRO A N 1
ATOM 625 C CA . PRO A 1 90 ? 44.031 20.718 135.945 1.00 106.04 88 PRO A CA 1
ATOM 626 C C . PRO A 1 90 ? 44.349 21.975 136.740 1.00 106.26 88 PRO A C 1
ATOM 627 O O . PRO A 1 90 ? 44.365 21.968 137.971 1.00 112.99 88 PRO A O 1
ATOM 631 N N . VAL A 1 91 ? 44.516 23.061 136.024 1.00 99.25 89 VAL A N 1
ATOM 632 C CA . VAL A 1 91 ? 44.753 24.317 136.638 1.00 95.48 89 VAL A CA 1
ATOM 633 C C . VAL A 1 91 ? 43.538 25.176 136.445 1.00 101.81 89 VAL A C 1
ATOM 634 O O . VAL A 1 91 ? 43.324 26.088 137.202 1.00 110.35 89 VAL A O 1
ATOM 638 N N . GLY A 1 92 ? 42.731 24.895 135.435 1.00 100.63 90 GLY A N 1
ATOM 639 C CA . GLY A 1 92 ? 41.539 25.674 135.211 1.00 88.70 90 GLY A CA 1
ATOM 640 C C . GLY A 1 92 ? 40.806 25.251 133.977 1.00 77.89 90 GLY A C 1
ATOM 641 O O . GLY A 1 92 ? 41.251 24.401 133.270 1.00 77.57 90 GLY A O 1
ATOM 642 N N . ARG A 1 93 ? 39.656 25.832 133.749 1.00 66.11 91 ARG A N 1
ATOM 643 C CA . ARG A 1 93 ? 38.900 25.539 132.573 1.00 77.22 91 ARG A CA 1
ATOM 644 C C . ARG A 1 93 ? 38.695 26.814 131.794 1.00 71.20 91 ARG A C 1
ATOM 645 O O . ARG A 1 93 ? 38.875 27.885 132.307 1.00 80.64 91 ARG A O 1
ATOM 653 N N . TYR A 1 94 ? 38.333 26.701 130.534 1.00 63.81 92 TYR A N 1
ATOM 654 C CA . TYR A 1 94 ? 38.065 27.881 129.756 1.00 62.71 92 TYR A CA 1
ATOM 655 C C . TYR A 1 94 ? 37.106 27.600 128.688 1.00 59.88 92 TYR A C 1
ATOM 656 O O . TYR A 1 94 ? 36.897 26.490 128.330 1.00 51.84 92 TYR A O 1
ATOM 665 N N . THR A 1 95 ? 36.481 28.633 128.202 1.00 47.24 93 THR A N 1
ATOM 666 C CA . THR A 1 95 ? 35.552 28.445 127.152 1.00 59.61 93 THR A CA 1
ATOM 667 C C . THR A 1 95 ? 35.771 29.387 126.013 1.00 57.75 93 THR A C 1
ATOM 668 O O . THR A 1 95 ? 35.604 30.555 126.176 1.00 53.39 93 THR A O 1
ATOM 672 N N . ALA A 1 96 ? 36.095 28.871 124.837 1.00 68.04 94 ALA A N 1
ATOM 673 C CA . ALA A 1 96 ? 36.415 29.747 123.716 1.00 61.01 94 ALA A CA 1
ATOM 674 C C . ALA A 1 96 ? 35.218 29.777 122.787 1.00 53.37 94 ALA A C 1
ATOM 675 O O . ALA A 1 96 ? 34.710 28.718 122.390 1.00 62.43 94 ALA A O 1
ATOM 677 N N . THR A 1 97 ? 34.778 30.983 122.449 1.00 43.17 95 THR A N 1
ATOM 678 C CA . THR A 1 97 ? 33.650 31.209 121.560 1.00 49.80 95 THR A CA 1
ATOM 679 C C . THR A 1 97 ? 34.090 32.174 120.481 1.00 55.93 95 THR A C 1
ATOM 680 O O . THR A 1 97 ? 34.823 33.130 120.756 1.00 57.46 95 THR A O 1
ATOM 684 N N . LEU A 1 98 ? 33.647 31.902 119.251 1.00 57.18 96 LEU A N 1
ATOM 685 C CA . LEU A 1 98 ? 33.975 32.708 118.083 1.00 54.45 96 LEU A CA 1
ATOM 686 C C . LEU A 1 98 ? 32.712 33.405 117.615 1.00 50.00 96 LEU A C 1
ATOM 687 O O . LEU A 1 98 ? 31.691 32.746 117.400 1.00 55.31 96 LEU A O 1
ATOM 692 N N . TYR A 1 99 ? 32.771 34.728 117.510 1.00 47.73 97 TYR A N 1
ATOM 693 C CA . TYR A 1 99 ? 31.631 35.543 117.102 1.00 51.68 97 TYR A CA 1
ATOM 694 C C . TYR A 1 99 ? 31.938 36.305 115.819 1.00 55.76 97 TYR A C 1
ATOM 695 O O . TYR A 1 99 ? 33.005 36.923 115.696 1.00 50.94 97 TYR A O 1
ATOM 704 N N . LYS A 1 100 ? 30.996 36.305 114.887 1.00 62.51 98 LYS A N 1
ATOM 705 C CA . LYS A 1 100 ? 31.145 37.114 113.686 1.00 69.36 98 LYS A CA 1
ATOM 706 C C . LYS A 1 100 ? 30.309 38.377 113.809 1.00 65.44 98 LYS A C 1
ATOM 707 O O . LYS A 1 100 ? 29.261 38.392 114.458 1.00 67.78 98 LYS A O 1
ATOM 713 N N . ASP A 1 101 ? 30.803 39.443 113.191 1.00 68.21 99 ASP A N 1
ATOM 714 C CA . ASP A 1 101 ? 30.091 40.710 113.160 1.00 76.07 99 ASP A CA 1
ATOM 715 C C . ASP A 1 101 ? 28.879 40.634 112.248 1.00 81.02 99 ASP A C 1
ATOM 716 O O . ASP A 1 101 ? 28.955 40.116 111.131 1.00 91.63 99 ASP A O 1
ATOM 721 N N . ALA A 1 102 ? 27.762 41.199 112.708 1.00 81.27 100 ALA A N 1
ATOM 722 C CA . ALA A 1 102 ? 26.553 41.157 111.895 1.00 95.06 100 ALA A CA 1
ATOM 723 C C . ALA A 1 102 ? 26.734 41.948 110.602 1.00 109.34 100 ALA A C 1
ATOM 724 O O . ALA A 1 102 ? 26.280 41.510 109.538 1.00 110.95 100 ALA A O 1
ATOM 726 N N . GLN A 1 103 ? 27.426 43.091 110.664 1.00 114.17 101 GLN A N 1
ATOM 727 C CA . GLN A 1 103 ? 27.543 43.964 109.495 1.00 117.66 101 GLN A CA 1
ATOM 728 C C . GLN A 1 103 ? 28.647 43.500 108.546 1.00 112.43 101 GLN A C 1
ATOM 729 O O . GLN A 1 103 ? 28.386 43.133 107.393 1.00 117.84 101 GLN A O 1
ATOM 735 N N . ASP A 1 104 ? 29.889 43.522 109.021 1.00 93.61 102 ASP A N 1
ATOM 736 C CA . ASP A 1 104 ? 31.067 43.225 108.216 1.00 75.36 102 ASP A CA 1
ATOM 737 C C . ASP A 1 104 ? 31.422 41.743 108.342 1.00 75.59 102 ASP A C 1
ATOM 738 O O . ASP A 1 104 ? 31.818 41.286 109.418 1.00 86.66 102 ASP A O 1
ATOM 743 N N . ASP A 1 105 ? 31.327 41.001 107.238 1.00 71.47 103 ASP A N 1
ATOM 744 C CA . ASP A 1 105 ? 31.599 39.567 107.231 1.00 62.85 103 ASP A CA 1
ATOM 745 C C . ASP A 1 105 ? 33.090 39.249 107.312 1.00 63.63 103 ASP A C 1
ATOM 746 O O . ASP A 1 105 ? 33.471 38.083 107.128 1.00 70.61 103 ASP A O 1
ATOM 751 N N . GLN A 1 106 ? 33.935 40.252 107.561 1.00 59.62 104 GLN A N 1
ATOM 752 C CA . GLN A 1 106 ? 35.369 40.052 107.731 1.00 70.19 104 GLN A CA 1
ATOM 753 C C . GLN A 1 106 ? 35.836 40.279 109.169 1.00 69.20 104 GLN A C 1
ATOM 754 O O . GLN A 1 106 ? 37.011 40.020 109.470 1.00 58.56 104 GLN A O 1
ATOM 760 N N . LEU A 1 107 ? 34.983 40.853 110.021 1.00 67.40 105 LEU A N 1
ATOM 761 C CA . LEU A 1 107 ? 35.310 41.132 111.415 1.00 64.49 105 LEU A CA 1
ATOM 762 C C . LEU A 1 107 ? 34.906 39.954 112.289 1.00 60.50 105 LEU A C 1
ATOM 763 O O . LEU A 1 107 ? 33.729 39.575 112.325 1.00 64.61 105 LEU A O 1
ATOM 768 N N . PHE A 1 108 ? 35.876 39.392 113.003 1.00 54.48 106 PHE A N 1
ATOM 769 C CA . PHE A 1 108 ? 35.606 38.299 113.921 1.00 61.03 106 PHE A CA 1
ATOM 770 C C . PHE A 1 108 ? 36.165 38.609 115.303 1.00 56.68 106 PHE A C 1
ATOM 771 O O . PHE A 1 108 ? 37.258 39.174 115.435 1.00 52.65 106 PHE A O 1
ATOM 779 N N . THR A 1 109 ? 35.412 38.213 116.327 1.00 48.69 107 THR A N 1
ATOM 780 C CA . THR A 1 109 ? 35.823 38.354 117.732 1.00 45.56 107 THR A CA 1
ATOM 781 C C . THR A 1 109 ? 35.995 36.965 118.324 1.00 45.81 107 THR A C 1
ATOM 782 O O . THR A 1 109 ? 35.068 36.141 118.287 1.00 50.19 107 THR A O 1
ATOM 786 N N . LEU A 1 110 ? 37.197 36.697 118.827 1.00 40.41 108 LEU A N 1
ATOM 787 C CA . LEU A 1 110 ? 37.506 35.461 119.553 1.00 53.77 108 LEU A CA 1
ATOM 788 C C . LEU A 1 110 ? 37.470 35.754 121.061 1.00 54.94 108 LEU A C 1
ATOM 789 O O . LEU A 1 110 ? 38.116 36.703 121.521 1.00 57.05 108 LEU A O 1
ATOM 794 N N . VAL A 1 111 ? 36.664 35.000 121.814 1.00 54.13 109 VAL A N 1
ATOM 795 C CA . VAL A 1 111 ? 36.488 35.233 123.255 1.00 55.86 109 VAL A CA 1
ATOM 796 C C . VAL A 1 111 ? 36.764 33.948 124.029 1.00 51.97 109 VAL A C 1
ATOM 797 O O . VAL A 1 111 ? 36.175 32.898 123.736 1.00 51.26 109 VAL A O 1
ATOM 801 N N . SER A 1 112 ? 37.599 34.058 125.035 1.00 48.53 110 SER A N 1
ATOM 802 C CA . SER A 1 112 ? 37.939 32.955 125.879 1.00 60.30 110 SER A CA 1
ATOM 803 C C . SER A 1 112 ? 37.717 33.296 127.338 1.00 61.06 110 SER A C 1
ATOM 804 O O . SER A 1 112 ? 38.474 34.013 127.901 1.00 55.94 110 SER A O 1
ATOM 807 N N . GLU A 1 113 ? 36.665 32.769 127.939 1.00 67.46 111 GLU A N 1
ATOM 808 C CA . GLU A 1 113 ? 36.355 32.976 129.341 1.00 58.34 111 GLU A CA 1
ATOM 809 C C . GLU A 1 113 ? 37.080 31.949 130.152 1.00 57.00 111 GLU A C 1
ATOM 810 O O . GLU A 1 113 ? 36.801 30.816 130.026 1.00 52.39 111 GLU A O 1
ATOM 816 N N . GLY A 1 114 ? 37.987 32.337 131.019 1.00 56.83 112 GLY A N 1
ATOM 817 C CA . GLY A 1 114 ? 38.709 31.365 131.811 1.00 65.71 112 GLY A CA 1
ATOM 818 C C . GLY A 1 114 ? 38.433 31.399 133.295 1.00 62.72 112 GLY A C 1
ATOM 819 O O . GLY A 1 114 ? 37.997 32.385 133.813 1.00 52.47 112 GLY A O 1
ATOM 820 N N . THR A 1 115 ? 38.625 30.279 133.969 1.00 67.12 113 THR A N 1
ATOM 821 C CA . THR A 1 115 ? 38.414 30.212 135.401 1.00 67.74 113 THR A CA 1
ATOM 822 C C . THR A 1 115 ? 39.488 29.410 136.020 1.00 63.63 113 THR A C 1
ATOM 823 O O . THR A 1 115 ? 39.895 28.456 135.456 1.00 58.09 113 THR A O 1
ATOM 827 N N . SER A 1 116 ? 39.908 29.773 137.211 1.00 77.81 114 SER A N 1
ATOM 828 C CA . SER A 1 116 ? 40.945 29.027 137.884 1.00 82.26 114 SER A CA 1
ATOM 829 C C . SER A 1 116 ? 40.913 29.255 139.368 1.00 87.41 114 SER A C 1
ATOM 830 O O . SER A 1 116 ? 41.359 30.283 139.822 1.00 87.96 114 SER A O 1
ATOM 833 N N . GLY A 1 117 ? 40.424 28.287 140.133 1.00 90.88 115 GLY A N 1
ATOM 834 C CA . GLY A 1 117 ? 40.398 28.454 141.565 1.00 88.89 115 GLY A CA 1
ATOM 835 C C . GLY A 1 117 ? 39.532 29.606 142.012 1.00 88.07 115 GLY A C 1
ATOM 836 O O . GLY A 1 117 ? 40.024 30.540 142.651 1.00 88.07 115 GLY A O 1
ATOM 837 N N . GLY A 1 118 ? 38.254 29.581 141.635 1.00 87.32 116 GLY A N 1
ATOM 838 C CA . GLY A 1 118 ? 37.330 30.607 142.085 1.00 87.01 116 GLY A CA 1
ATOM 839 C C . GLY A 1 118 ? 37.626 32.012 141.607 1.00 83.30 116 GLY A C 1
ATOM 840 O O . GLY A 1 118 ? 37.101 32.970 142.180 1.00 94.35 116 GLY A O 1
ATOM 841 N N . ALA A 1 119 ? 38.487 32.163 140.606 1.00 71.21 117 ALA A N 1
ATOM 842 C CA . ALA A 1 119 ? 38.730 33.435 139.939 1.00 69.62 117 ALA A CA 1
ATOM 843 C C . ALA A 1 119 ? 38.385 33.268 138.466 1.00 73.24 117 ALA A C 1
ATOM 844 O O . ALA A 1 119 ? 38.753 32.270 137.828 1.00 64.44 117 ALA A O 1
ATOM 846 N N . LYS A 1 120 ? 37.688 34.248 137.934 1.00 74.09 118 LYS A N 1
ATOM 847 C CA . LYS A 1 120 ? 37.207 34.185 136.575 1.00 65.73 118 LYS A CA 1
ATOM 848 C C . LYS A 1 120 ? 37.745 35.409 135.838 1.00 65.51 118 LYS A C 1
ATOM 849 O O . LYS A 1 120 ? 37.702 36.544 136.356 1.00 54.81 118 LYS A O 1
ATOM 855 N N . ALA A 1 121 ? 38.291 35.156 134.647 1.00 63.39 119 ALA A N 1
ATOM 856 C CA . ALA A 1 121 ? 38.832 36.179 133.763 1.00 58.92 119 ALA A CA 1
ATOM 857 C C . ALA A 1 121 ? 38.367 35.919 132.337 1.00 56.27 119 ALA A C 1
ATOM 858 O O . ALA A 1 121 ? 38.170 34.774 131.905 1.00 51.38 119 ALA A O 1
ATOM 860 N N . ARG A 1 122 ? 38.302 36.993 131.577 1.00 53.64 120 ARG A N 1
ATOM 861 C CA . ARG A 1 122 ? 37.816 36.969 130.206 1.00 51.04 120 ARG A CA 1
ATOM 862 C C . ARG A 1 122 ? 38.814 37.728 129.340 1.00 50.63 120 ARG A C 1
ATOM 863 O O . ARG A 1 122 ? 39.170 38.882 129.657 1.00 50.21 120 ARG A O 1
ATOM 871 N N . VAL A 1 123 ? 39.261 37.107 128.249 1.00 45.92 121 VAL A N 1
ATOM 872 C CA . VAL A 1 123 ? 40.129 37.828 127.322 1.00 58.10 121 VAL A CA 1
ATOM 873 C C . VAL A 1 123 ? 39.592 37.685 125.904 1.00 55.63 121 VAL A C 1
ATOM 874 O O . VAL A 1 123 ? 39.032 36.652 125.513 1.00 57.17 121 VAL A O 1
ATOM 878 N N . GLN A 1 124 ? 39.813 38.705 125.099 1.00 56.46 122 GLN A N 1
ATOM 879 C CA . GLN A 1 124 ? 39.162 38.651 123.804 1.00 61.17 122 GLN A CA 1
ATOM 880 C C . GLN A 1 124 ? 39.964 39.442 122.791 1.00 55.45 122 GLN A C 1
ATOM 881 O O . GLN A 1 124 ? 40.706 40.360 123.161 1.00 47.52 122 GLN A O 1
ATOM 887 N N . ALA A 1 125 ? 39.855 39.029 121.518 1.00 49.61 123 ALA A N 1
ATOM 888 C CA . ALA A 1 125 ? 40.517 39.719 120.410 1.00 49.81 123 ALA A CA 1
ATOM 889 C C . ALA A 1 125 ? 39.608 39.826 119.197 1.00 51.20 123 ALA A C 1
ATOM 890 O O . ALA A 1 125 ? 38.884 38.878 118.844 1.00 48.51 123 ALA A O 1
ATOM 892 N N . THR A 1 126 ? 39.687 40.978 118.544 1.00 45.98 124 THR A N 1
ATOM 893 C CA . THR A 1 126 ? 38.969 41.205 117.308 1.00 56.79 124 THR A CA 1
ATOM 894 C C . THR A 1 126 ? 39.948 41.189 116.140 1.00 53.83 124 THR A C 1
ATOM 895 O O . THR A 1 126 ? 40.924 41.955 116.124 1.00 45.78 124 THR A O 1
ATOM 899 N N . PHE A 1 127 ? 39.622 40.390 115.127 1.00 53.46 125 PHE A N 1
ATOM 900 C CA . PHE A 1 127 ? 40.420 40.288 113.921 1.00 65.60 125 PHE A CA 1
ATOM 901 C C . PHE A 1 127 ? 39.640 40.777 112.717 1.00 61.61 125 PHE A C 1
ATOM 902 O O . PHE A 1 127 ? 38.414 40.701 112.672 1.00 51.34 125 PHE A O 1
ATOM 910 N N . ARG A 1 128 ? 40.372 41.067 111.668 1.00 70.46 126 ARG A N 1
ATOM 911 C CA . ARG A 1 128 ? 39.789 41.378 110.393 1.00 64.78 126 ARG A CA 1
ATOM 912 C C . ARG A 1 128 ? 40.471 40.335 109.553 1.00 56.89 126 ARG A C 1
ATOM 913 O O . ARG A 1 128 ? 41.659 40.285 109.500 1.00 52.60 126 ARG A O 1
ATOM 921 N N . ILE A 1 129 ? 39.702 39.478 108.924 1.00 49.56 127 ILE A N 1
ATOM 922 C CA . ILE A 1 129 ? 40.229 38.366 108.149 1.00 58.59 127 ILE A CA 1
ATOM 923 C C . ILE A 1 129 ? 39.583 38.359 106.779 1.00 67.27 127 ILE A C 1
ATOM 924 O O . ILE A 1 129 ? 38.352 38.296 106.666 1.00 59.38 127 ILE A O 1
ATOM 929 N N . SER A 1 130 ? 40.415 38.383 105.728 1.00 69.87 128 SER A N 1
ATOM 930 C CA . SER A 1 130 ? 39.920 38.254 104.365 1.00 71.10 128 SER A CA 1
ATOM 931 C C . SER A 1 130 ? 40.867 37.355 103.586 1.00 71.26 128 SER A C 1
ATOM 932 O O . SER A 1 130 ? 42.087 37.416 103.780 1.00 77.44 128 SER A O 1
ATOM 935 N N . ASN A 1 131 ? 40.302 36.469 102.767 1.00 73.60 129 ASN A N 1
ATOM 936 C CA . ASN A 1 131 ? 41.111 35.555 101.963 1.00 74.12 129 ASN A CA 1
ATOM 937 C C . ASN A 1 131 ? 41.375 36.082 100.545 1.00 77.22 129 ASN A C 1
ATOM 938 O O . ASN A 1 131 ? 40.717 37.000 100.046 1.00 64.20 129 ASN A O 1
ATOM 943 N N . SER A 1 132 ? 42.369 35.490 99.886 1.00 78.30 130 SER A N 1
ATOM 944 C CA . SER A 1 132 ? 42.652 35.927 98.523 1.00 85.85 130 SER A CA 1
ATOM 945 C C . SER A 1 132 ? 41.486 35.590 97.620 1.00 87.09 130 SER A C 1
ATOM 946 O O . SER A 1 132 ? 41.076 36.410 96.783 1.00 82.93 130 SER A O 1
ATOM 949 N N . ASP A 1 133 ? 40.936 34.387 97.792 1.00 91.65 131 ASP A N 1
ATOM 950 C CA . ASP A 1 133 ? 39.898 33.828 96.932 1.00 90.35 131 ASP A CA 1
ATOM 951 C C . ASP A 1 133 ? 40.350 33.851 95.464 1.00 81.65 131 ASP A C 1
ATOM 952 O O . ASP A 1 133 ? 39.878 34.631 94.628 1.00 71.58 131 ASP A O 1
ATOM 957 N N . TYR A 1 134 ? 41.293 32.956 95.180 1.00 79.25 132 TYR A N 1
ATOM 958 C CA . TYR A 1 134 ? 41.791 32.796 93.821 1.00 70.33 132 TYR A CA 1
ATOM 959 C C . TYR A 1 134 ? 40.615 32.499 92.905 1.00 70.55 132 TYR A C 1
ATOM 960 O O . TYR A 1 134 ? 39.977 31.448 93.015 1.00 67.06 132 TYR A O 1
ATOM 969 N N . LEU A 1 135 ? 40.367 33.404 91.960 1.00 80.05 133 LEU A N 1
ATOM 970 C CA . LEU A 1 135 ? 39.207 33.282 91.085 1.00 72.85 133 LEU A CA 1
ATOM 971 C C . LEU A 1 135 ? 39.293 32.036 90.229 1.00 68.31 133 LEU A C 1
ATOM 972 O O . LEU A 1 135 ? 40.369 31.663 89.728 1.00 62.70 133 LEU A O 1
ATOM 977 N N . GLU A 1 136 ? 38.146 31.372 90.091 1.00 66.92 134 GLU A N 1
ATOM 978 C CA . GLU A 1 136 ? 38.068 30.115 89.355 1.00 80.56 134 GLU A CA 1
ATOM 979 C C . GLU A 1 136 ? 36.908 30.196 88.376 1.00 84.64 134 GLU A C 1
ATOM 980 O O . GLU A 1 136 ? 35.746 30.048 88.776 1.00 89.43 134 GLU A O 1
ATOM 986 N N . GLN A 1 137 ? 37.232 30.449 87.104 1.00 71.53 135 GLN A N 1
ATOM 987 C CA . GLN A 1 137 ? 36.193 30.582 86.097 1.00 66.25 135 GLN A CA 1
ATOM 988 C C . GLN A 1 137 ? 36.708 30.019 84.773 1.00 70.39 135 GLN A C 1
ATOM 989 O O . GLN A 1 137 ? 37.915 30.003 84.508 1.00 72.96 135 GLN A O 1
ATOM 995 N N . ALA A 1 138 ? 35.781 29.584 83.921 1.00 68.44 136 ALA A N 1
ATOM 996 C CA . ALA A 1 138 ? 36.219 29.113 82.617 1.00 60.10 136 ALA A CA 1
ATOM 997 C C . ALA A 1 138 ? 36.595 30.268 81.729 1.00 52.98 136 ALA A C 1
ATOM 998 O O . ALA A 1 138 ? 37.499 30.132 80.892 1.00 49.85 136 ALA A O 1
ATOM 1000 N N . ILE A 1 139 ? 35.926 31.379 81.881 1.00 52.83 137 ILE A N 1
ATOM 1001 C CA . ILE A 1 139 ? 36.195 32.500 81.047 1.00 62.78 137 ILE A CA 1
ATOM 1002 C C . ILE A 1 139 ? 36.218 33.762 81.804 1.00 55.44 137 ILE A C 1
ATOM 1003 O O . ILE A 1 139 ? 35.258 34.115 82.392 1.00 46.84 137 ILE A O 1
ATOM 1008 N N . PHE A 1 140 ? 37.321 34.465 81.751 1.00 50.76 138 PHE A N 1
ATOM 1009 C CA . PHE A 1 140 ? 37.411 35.724 82.402 1.00 52.44 138 PHE A CA 1
ATOM 1010 C C . PHE A 1 140 ? 37.433 36.708 81.287 1.00 53.55 138 PHE A C 1
ATOM 1011 O O . PHE A 1 140 ? 38.300 36.660 80.492 1.00 61.49 138 PHE A O 1
ATOM 1019 N N . ALA A 1 141 ? 36.471 37.599 81.215 1.00 51.15 139 ALA A N 1
ATOM 1020 C CA . ALA A 1 141 ? 36.422 38.544 80.131 1.00 51.08 139 ALA A CA 1
ATOM 1021 C C . ALA A 1 141 ? 36.815 39.917 80.525 1.00 59.29 139 ALA A C 1
ATOM 1022 O O . ALA A 1 141 ? 36.564 40.330 81.608 1.00 69.25 139 ALA A O 1
ATOM 1024 N N . GLY A 1 142 ? 37.379 40.656 79.601 1.00 54.97 140 GLY A N 1
ATOM 1025 C CA . GLY A 1 142 ? 37.854 41.969 79.904 1.00 49.86 140 GLY A CA 1
ATOM 1026 C C . GLY A 1 142 ? 37.018 43.165 79.647 1.00 55.94 140 GLY A C 1
ATOM 1027 O O . GLY A 1 142 ? 36.031 43.368 80.265 1.00 50.17 140 GLY A O 1
ATOM 1028 N N . ALA A 1 143 ? 37.445 43.982 78.713 1.00 80.67 141 ALA A N 1
ATOM 1029 C CA . ALA A 1 143 ? 36.749 45.217 78.455 1.00 88.82 141 ALA A CA 1
ATOM 1030 C C . ALA A 1 143 ? 36.140 45.413 77.107 1.00 92.58 141 ALA A C 1
ATOM 1031 O O . ALA A 1 143 ? 35.594 46.461 76.894 1.00 96.37 141 ALA A O 1
ATOM 1033 N N . GLY A 1 144 ? 36.241 44.427 76.221 1.00 96.94 142 GLY A N 1
ATOM 1034 C CA . GLY A 1 144 ? 35.665 44.483 74.884 1.00 102.07 142 GLY A CA 1
ATOM 1035 C C . GLY A 1 144 ? 36.008 45.711 74.052 1.00 102.90 142 GLY A C 1
ATOM 1036 O O . GLY A 1 144 ? 35.187 46.633 73.914 1.00 105.04 142 GLY A O 1
ATOM 1037 N N . ALA A 1 146 ? 34.107 47.937 71.894 1.00 101.72 144 ALA A N 1
ATOM 1038 C CA . ALA A 1 146 ? 33.420 46.970 71.052 1.00 97.47 144 ALA A CA 1
ATOM 1039 C C . ALA A 1 146 ? 32.064 46.640 71.630 1.00 104.07 144 ALA A C 1
ATOM 1040 O O . ALA A 1 146 ? 31.174 46.159 70.941 1.00 108.21 144 ALA A O 1
ATOM 1042 N N . ASN A 1 147 ? 31.936 46.895 72.934 1.00 106.95 145 ASN A N 1
ATOM 1043 C CA . ASN A 1 147 ? 30.676 46.725 73.666 1.00 98.24 145 ASN A CA 1
ATOM 1044 C C . ASN A 1 147 ? 30.086 45.327 73.490 1.00 83.59 145 ASN A C 1
ATOM 1045 O O . ASN A 1 147 ? 28.866 45.157 73.577 1.00 78.57 145 ASN A O 1
ATOM 1050 N N . LYS A 1 148 ? 30.934 44.325 73.207 1.00 81.99 146 LYS A N 1
ATOM 1051 C CA . LYS A 1 148 ? 30.472 42.941 73.257 1.00 88.05 146 LYS A CA 1
ATOM 1052 C C . LYS A 1 148 ? 31.592 42.089 73.857 1.00 85.46 146 LYS A C 1
ATOM 1053 O O . LYS A 1 148 ? 32.751 42.217 73.456 1.00 85.07 146 LYS A O 1
ATOM 1059 N N . TRP A 1 149 ? 31.265 41.253 74.845 1.00 89.36 147 TRP A N 1
ATOM 1060 C CA . TRP A 1 149 ? 32.269 40.479 75.579 1.00 87.14 147 TRP A CA 1
ATOM 1061 C C . TRP A 1 149 ? 32.212 38.995 75.280 1.00 96.38 147 TRP A C 1
ATOM 1062 O O . TRP A 1 149 ? 33.213 38.312 75.452 1.00 99.92 147 TRP A O 1
ATOM 1073 N N . LEU A 1 150 ? 31.054 38.512 74.877 1.00 99.35 148 LEU A N 1
ATOM 1074 C CA . LEU A 1 150 ? 30.885 37.126 74.519 1.00 94.00 148 LEU A CA 1
ATOM 1075 C C . LEU A 1 150 ? 29.965 37.175 73.337 1.00 95.84 148 LEU A C 1
ATOM 1076 O O . LEU A 1 150 ? 28.853 37.598 73.450 1.00 97.86 148 LEU A O 1
ATOM 1081 N N . ASN A 1 151 ? 30.448 36.778 72.180 1.00 100.27 149 ASN A N 1
ATOM 1082 C CA . ASN A 1 151 ? 29.644 36.831 70.986 1.00 112.22 149 ASN A C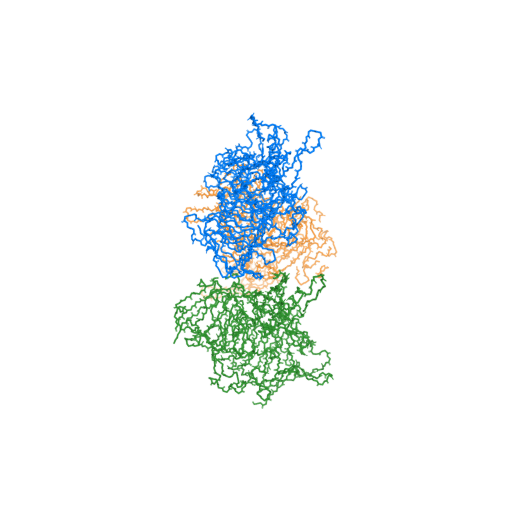A 1
ATOM 1083 C C . ASN A 1 151 ? 29.549 35.514 70.331 1.00 108.18 149 ASN A C 1
ATOM 1084 O O . ASN A 1 151 ? 30.527 35.010 69.854 1.00 111.89 149 ASN A O 1
ATOM 1089 N N . GLY A 1 152 ? 28.359 34.968 70.262 1.00 101.42 150 GLY A N 1
ATOM 1090 C CA . GLY A 1 152 ? 28.199 33.693 69.628 1.00 98.21 150 GLY A CA 1
ATOM 1091 C C . GLY A 1 152 ? 27.982 32.663 70.675 1.00 85.60 150 GLY A C 1
ATOM 1092 O O . GLY A 1 152 ? 28.399 32.812 71.782 1.00 87.20 150 GLY A O 1
ATOM 1093 N N . GLY A 1 153 ? 27.380 31.570 70.287 1.00 89.24 151 GLY A N 1
ATOM 1094 C CA . GLY A 1 153 ? 27.052 30.518 71.200 1.00 87.89 151 GLY A CA 1
ATOM 1095 C C . GLY A 1 153 ? 28.137 29.977 72.047 1.00 82.47 151 GLY A C 1
ATOM 1096 O O . GLY A 1 153 ? 29.272 29.905 71.658 1.00 87.67 151 GLY A O 1
ATOM 1097 N N . ALA A 1 154 ? 27.745 29.496 73.203 1.00 78.44 152 ALA A N 1
ATOM 1098 C CA . ALA A 1 154 ? 28.725 28.973 74.124 1.00 75.69 152 ALA A CA 1
ATOM 1099 C C . ALA A 1 154 ? 28.032 28.075 75.126 1.00 76.00 152 ALA A C 1
ATOM 1100 O O . ALA A 1 154 ? 26.895 28.346 75.536 1.00 77.07 152 ALA A O 1
ATOM 1102 N N . THR A 1 155 ? 28.758 27.091 75.589 1.00 73.87 153 THR A N 1
ATOM 1103 C CA . THR A 1 155 ? 28.320 26.250 76.657 1.00 84.12 153 THR A CA 1
ATOM 1104 C C . THR A 1 155 ? 29.579 26.279 77.484 1.00 82.39 153 THR A C 1
ATOM 1105 O O . THR A 1 155 ? 30.581 25.772 77.074 1.00 80.41 153 THR A O 1
ATOM 1109 N N . ILE A 1 156 ? 29.496 26.850 78.668 1.00 75.32 154 ILE A N 1
ATOM 1110 C CA . ILE A 1 156 ? 30.649 27.110 79.527 1.00 74.11 154 ILE A CA 1
ATOM 1111 C C . ILE A 1 156 ? 30.477 26.273 80.782 1.00 76.63 154 ILE A C 1
ATOM 1112 O O . ILE A 1 156 ? 29.569 26.530 81.590 1.00 81.29 154 ILE A O 1
ATOM 1117 N N . ARG A 1 157 ? 31.356 25.293 80.981 1.00 71.16 155 ARG A N 1
ATOM 1118 C CA . ARG A 1 157 ? 31.281 24.501 82.204 1.00 76.36 155 ARG A CA 1
ATOM 1119 C C . ARG A 1 157 ? 32.292 25.121 83.167 1.00 76.97 155 ARG A C 1
ATOM 1120 O O . ARG A 1 157 ? 33.487 24.803 83.163 1.00 80.13 155 ARG A O 1
ATOM 1128 N N . GLY A 1 158 ? 31.791 26.041 83.991 1.00 68.46 156 GLY A N 1
ATOM 1129 C CA . GLY A 1 158 ? 32.616 26.811 84.897 1.00 73.78 156 GLY A CA 1
ATOM 1130 C C . GLY A 1 158 ? 32.141 28.249 85.003 1.00 71.36 156 GLY A C 1
ATOM 1131 O O . GLY A 1 158 ? 31.145 28.634 84.377 1.00 60.98 156 GLY A O 1
ATOM 1132 N N . GLY A 1 159 ? 32.822 29.080 85.790 1.00 70.37 157 GLY A N 1
ATOM 1133 C CA . GLY A 1 159 ? 32.353 30.433 85.965 1.00 69.47 157 GLY A CA 1
ATOM 1134 C C . GLY A 1 159 ? 32.696 31.295 84.785 1.00 61.84 157 GLY A C 1
ATOM 1135 O O . GLY A 1 159 ? 33.520 30.925 83.945 1.00 73.82 157 GLY A O 1
ATOM 1136 N N . VAL A 1 160 ? 32.065 32.450 84.721 1.00 50.98 158 VAL A N 1
ATOM 1137 C CA . VAL A 1 160 ? 32.395 33.452 83.744 1.00 61.40 158 VAL A CA 1
ATOM 1138 C C . VAL A 1 160 ? 32.411 34.782 84.471 1.00 58.94 158 VAL A C 1
ATOM 1139 O O . VAL A 1 160 ? 31.439 35.176 85.017 1.00 64.79 158 VAL A O 1
ATOM 1143 N N . TYR A 1 161 ? 33.550 35.448 84.492 1.00 56.11 159 TYR A N 1
ATOM 1144 C CA . TYR A 1 161 ? 33.725 36.724 85.143 1.00 55.89 159 TYR A CA 1
ATOM 1145 C C . TYR A 1 161 ? 33.902 37.740 84.062 1.00 58.24 159 TYR A C 1
ATOM 1146 O O . TYR A 1 161 ? 34.631 37.522 83.154 1.00 51.29 159 TYR A O 1
ATOM 1155 N N . VAL A 1 162 ? 33.200 38.843 84.132 1.00 51.29 160 VAL A N 1
ATOM 1156 C CA . VAL A 1 162 ? 33.348 39.858 83.140 1.00 58.96 160 VAL A CA 1
ATOM 1157 C C . VAL A 1 162 ? 33.623 41.134 83.875 1.00 63.42 160 VAL A C 1
ATOM 1158 O O . VAL A 1 162 ? 32.991 41.391 84.853 1.00 75.01 160 VAL A O 1
ATOM 1162 N N . VAL A 1 163 ? 34.570 41.941 83.434 1.00 57.62 161 VAL A N 1
ATOM 1163 C CA . VAL A 1 163 ? 34.801 43.172 84.155 1.00 63.96 161 VAL A CA 1
ATOM 1164 C C . VAL A 1 163 ? 33.915 44.316 83.711 1.00 68.68 161 VAL A C 1
ATOM 1165 O O . VAL A 1 163 ? 33.361 44.981 84.536 1.00 70.61 161 VAL A O 1
ATOM 1169 N N . GLY A 1 164 ? 33.732 44.527 82.424 1.00 51.89 162 GLY A N 1
ATOM 1170 C CA . GLY A 1 164 ? 32.876 45.598 81.979 1.00 61.62 162 GLY A CA 1
ATOM 1171 C C . GLY A 1 164 ? 33.570 46.910 81.751 1.00 66.27 162 GLY A C 1
ATOM 1172 O O . GLY A 1 164 ? 34.762 46.983 81.832 1.00 66.33 162 GLY A O 1
ATOM 1173 N N . ASN A 1 165 ? 32.810 47.952 81.471 1.00 71.09 163 ASN A N 1
ATOM 1174 C CA . ASN A 1 165 ? 33.372 49.263 81.232 1.00 79.96 163 ASN A CA 1
ATOM 1175 C C . ASN A 1 165 ? 32.972 50.193 82.339 1.00 83.51 163 ASN A C 1
ATOM 1176 O O . ASN A 1 165 ? 31.881 50.698 82.358 1.00 86.64 163 ASN A O 1
ATOM 1181 N N . PRO A 1 166 ? 33.907 50.507 83.211 1.00 84.25 164 PRO A N 1
ATOM 1182 C CA . PRO A 1 166 ? 33.656 51.334 84.374 1.00 87.77 164 PRO A CA 1
ATOM 1183 C C . PRO A 1 166 ? 33.052 52.657 84.042 1.00 100.03 164 PRO A C 1
ATOM 1184 O O . PRO A 1 166 ? 32.403 53.221 84.897 1.00 101.28 164 PRO A O 1
ATOM 1188 N N . ASN A 1 167 ? 33.255 53.171 82.844 1.00 111.74 165 ASN A N 1
ATOM 1189 C CA . ASN A 1 167 ? 32.638 54.451 82.555 1.00 121.09 165 ASN A CA 1
ATOM 1190 C C . ASN A 1 167 ? 31.264 54.303 81.935 1.00 122.29 165 ASN A C 1
ATOM 1191 O O . ASN A 1 167 ? 30.758 55.265 81.346 1.00 129.18 165 ASN A O 1
ATOM 1196 N N . ASP A 1 168 ? 30.638 53.119 82.065 1.00 114.88 166 ASP A N 1
ATOM 1197 C CA . ASP A 1 168 ? 29.294 52.859 81.561 1.00 113.07 166 ASP A CA 1
ATOM 1198 C C . ASP A 1 168 ? 28.645 51.693 82.306 1.00 102.56 166 ASP A C 1
ATOM 1199 O O . ASP A 1 168 ? 28.485 50.604 81.740 1.00 102.11 166 ASP A O 1
ATOM 1204 N N . PRO A 1 169 ? 28.296 51.864 83.584 1.00 91.30 167 PRO A N 1
ATOM 1205 C CA . PRO A 1 169 ? 27.777 50.730 84.352 1.00 88.25 167 PRO A CA 1
ATOM 1206 C C . PRO A 1 169 ? 26.329 50.452 84.042 1.00 91.21 167 PRO A C 1
ATOM 1207 O O . PRO A 1 169 ? 25.658 49.761 84.812 1.00 97.22 167 PRO A O 1
ATOM 1211 N N . ASP A 1 170 ? 25.841 50.938 82.914 1.00 93.59 168 ASP A N 1
ATOM 1212 C CA . ASP A 1 170 ? 24.475 50.645 82.519 1.00 94.78 168 ASP A CA 1
ATOM 1213 C C . ASP A 1 170 ? 24.442 49.872 81.223 1.00 87.26 168 ASP A C 1
ATOM 1214 O O . ASP A 1 170 ? 23.400 49.834 80.574 1.00 92.24 168 ASP A O 1
ATOM 1219 N N . GLN A 1 171 ? 25.532 49.209 80.859 1.00 81.53 169 GLN A N 1
ATOM 1220 C CA . GLN A 1 171 ? 25.536 48.492 79.603 1.00 80.82 169 GLN A CA 1
ATOM 1221 C C . GLN A 1 171 ? 25.365 47.000 79.813 1.00 72.80 169 GLN A C 1
ATOM 1222 O O . GLN A 1 171 ? 26.210 46.366 80.444 1.00 73.16 169 GLN A O 1
ATOM 1228 N N . TYR A 1 172 ? 24.280 46.459 79.270 1.00 68.33 170 TYR A N 1
ATOM 1229 C CA . TYR A 1 172 ? 24.148 45.021 79.161 1.00 63.41 170 TYR A CA 1
ATOM 1230 C C . TYR A 1 172 ? 25.432 44.458 78.577 1.00 61.42 170 TYR A C 1
ATOM 1231 O O . TYR A 1 172 ? 25.811 44.720 77.434 1.00 75.47 170 TYR A O 1
ATOM 1240 N N . VAL A 1 173 ? 26.149 43.734 79.410 1.00 58.73 171 VAL A N 1
ATOM 1241 C CA . VAL A 1 173 ? 27.439 43.172 79.034 1.00 59.77 171 VAL A CA 1
ATOM 1242 C C . VAL A 1 173 ? 27.286 41.718 78.628 1.00 53.91 171 VAL A C 1
ATOM 1243 O O . VAL A 1 173 ? 28.238 41.105 78.131 1.00 52.67 171 VAL A O 1
ATOM 1247 N N . ILE A 1 174 ? 26.101 41.153 78.834 1.00 61.21 172 ILE A N 1
ATOM 1248 C CA . ILE A 1 174 ? 25.707 39.814 78.431 1.00 63.20 172 ILE A CA 1
ATOM 1249 C C . ILE A 1 174 ? 24.229 39.906 78.111 1.00 67.39 172 ILE A C 1
ATOM 1250 O O . ILE A 1 174 ? 23.431 40.138 79.012 1.00 60.44 172 ILE A O 1
ATOM 1255 N N . GLU A 1 175 ? 23.870 39.891 76.833 1.00 85.27 173 GLU A N 1
ATOM 1256 C CA . GLU A 1 175 ? 22.470 39.871 76.397 1.00 90.00 173 GLU A CA 1
ATOM 1257 C C . GLU A 1 175 ? 22.158 38.487 75.842 1.00 90.66 173 GLU A C 1
ATOM 1258 O O . GLU A 1 175 ? 22.023 38.295 74.637 1.00 91.44 173 GLU A O 1
ATOM 1264 N N . ALA A 1 176 ? 22.120 37.502 76.728 1.00 94.12 174 ALA A N 1
ATOM 1265 C CA . ALA A 1 176 ? 21.924 36.119 76.317 1.00 101.63 174 ALA A CA 1
ATOM 1266 C C . ALA A 1 176 ? 20.429 35.839 76.314 1.00 114.88 174 ALA A C 1
ATOM 1267 O O . ALA A 1 176 ? 19.750 36.041 77.328 1.00 117.70 174 ALA A O 1
ATOM 1269 N N . ASN A 1 177 ? 19.917 35.378 75.173 1.00 128.39 175 ASN A N 1
ATOM 1270 C CA . ASN A 1 177 ? 18.495 35.095 75.000 1.00 134.99 175 ASN A CA 1
ATOM 1271 C C . ASN A 1 177 ? 18.366 33.744 74.291 1.00 128.85 175 ASN A C 1
ATOM 1272 O O . ASN A 1 177 ? 17.819 33.633 73.203 1.00 132.35 175 ASN A O 1
ATOM 1277 N N . GLY A 1 178 ? 18.853 32.694 74.934 1.00 111.42 176 GLY A N 1
ATOM 1278 C CA . GLY A 1 178 ? 19.220 31.474 74.260 1.00 102.55 176 GLY A CA 1
ATOM 1279 C C . GLY A 1 178 ? 20.725 31.408 74.092 1.00 102.68 176 GLY A C 1
ATOM 1280 O O . GLY A 1 178 ? 21.478 32.154 74.717 1.00 109.65 176 GLY A O 1
ATOM 1281 N N . ASN A 1 179 ? 21.166 30.489 73.237 1.00 95.89 177 ASN A N 1
ATOM 1282 C CA . ASN A 1 179 ? 22.527 30.449 72.680 1.00 102.71 177 ASN A CA 1
ATOM 1283 C C . ASN A 1 179 ? 23.629 30.543 73.755 1.00 94.45 177 ASN A C 1
ATOM 1284 O O . ASN A 1 179 ? 24.768 30.906 73.447 1.00 93.40 177 ASN A O 1
ATOM 1289 N N . PHE A 1 180 ? 23.329 30.205 75.009 1.00 96.15 178 PHE A N 1
ATOM 1290 C CA . PHE A 1 180 ? 24.278 30.390 76.105 1.00 86.33 178 PHE A CA 1
ATOM 1291 C C . PHE A 1 180 ? 23.872 29.477 77.255 1.00 81.12 178 PHE A C 1
ATOM 1292 O O . PHE A 1 180 ? 22.735 29.543 77.733 1.00 81.36 178 PHE A O 1
ATOM 1300 N N . ALA A 1 181 ? 24.813 28.657 77.715 1.00 75.63 179 ALA A N 1
ATOM 1301 C CA . ALA A 1 181 ? 24.571 27.758 78.828 1.00 74.15 179 ALA A CA 1
ATOM 1302 C C . ALA A 1 181 ? 25.823 27.754 79.671 1.00 77.09 179 ALA A C 1
ATOM 1303 O O . ALA A 1 181 ? 26.937 27.628 79.139 1.00 77.77 179 ALA A O 1
ATOM 1305 N N . LEU A 1 182 ? 25.621 27.804 80.989 1.00 76.74 180 LEU A N 1
ATOM 1306 C CA . LEU A 1 182 ? 26.707 27.879 81.957 1.00 68.95 180 LEU A CA 1
ATOM 1307 C C . LEU A 1 182 ? 26.401 26.839 83.017 1.00 70.85 180 LEU A C 1
ATOM 1308 O O . LEU A 1 182 ? 25.392 26.937 83.720 1.00 69.95 180 LEU A O 1
ATOM 1313 N N . TYR A 1 183 ? 27.258 25.831 83.109 1.00 74.96 181 TYR A N 1
ATOM 1314 C CA . TYR A 1 183 ? 27.033 24.706 83.997 1.00 73.19 181 TYR A CA 1
ATOM 1315 C C . TYR A 1 183 ? 28.107 24.636 85.069 1.00 73.77 181 TYR A C 1
ATOM 1316 O O . TYR A 1 183 ? 29.202 25.195 84.929 1.00 68.36 181 TYR A O 1
ATOM 1325 N N . ASN A 1 184 ? 27.802 23.873 86.121 1.00 87.36 182 ASN A N 1
ATOM 1326 C CA . ASN A 1 184 ? 28.711 23.745 87.253 1.00 92.81 182 ASN A CA 1
ATOM 1327 C C . ASN A 1 184 ? 29.164 22.309 87.441 1.00 94.78 182 ASN A C 1
ATOM 1328 O O . ASN A 1 184 ? 29.534 21.893 88.544 1.00 89.91 182 ASN A O 1
ATOM 1333 N N . ARG A 1 185 ? 29.126 21.540 86.368 1.00 98.48 183 ARG A N 1
ATOM 1334 C CA . ARG A 1 185 ? 29.792 20.253 86.365 1.00 102.97 183 ARG A CA 1
ATOM 1335 C C . ARG A 1 185 ? 30.122 19.882 84.930 1.00 104.30 183 ARG A C 1
ATOM 1336 O O . ARG A 1 185 ? 29.634 20.495 83.975 1.00 106.68 183 ARG A O 1
ATOM 1344 N N . TYR A 1 186 ? 30.980 18.874 84.800 1.00 107.63 184 TYR A N 1
ATOM 1345 C CA . TYR A 1 186 ? 31.399 18.341 83.515 1.00 111.18 184 TYR A CA 1
ATOM 1346 C C . TYR A 1 186 ? 31.721 16.874 83.754 1.00 115.31 184 TYR A C 1
ATOM 1347 O O . TYR A 1 186 ? 31.966 16.453 84.884 1.00 110.93 184 TYR A O 1
ATOM 1356 N N . ASP A 1 187 ? 31.711 16.093 82.688 1.00 122.38 185 ASP A N 1
ATOM 1357 C CA . ASP A 1 187 ? 32.319 14.771 82.746 1.00 128.71 185 ASP A CA 1
ATOM 1358 C C . ASP A 1 187 ? 32.962 14.471 81.400 1.00 119.49 185 ASP A C 1
ATOM 1359 O O . ASP A 1 187 ? 32.294 14.571 80.370 1.00 116.18 185 ASP A O 1
ATOM 1364 N N . LEU A 1 188 ? 34.243 14.072 81.417 1.00 116.22 186 LEU A N 1
ATOM 1365 C CA . LEU A 1 188 ? 35.054 14.035 80.203 1.00 114.50 186 LEU A CA 1
ATOM 1366 C C . LEU A 1 188 ? 34.862 12.767 79.398 1.00 121.01 186 LEU A C 1
ATOM 1367 O O . LEU A 1 188 ? 35.489 12.626 78.339 1.00 123.86 186 LEU A O 1
ATOM 1369 N N . THR A 1 189 ? 33.994 11.869 79.840 1.00 122.61 187 THR A N 1
ATOM 1370 C CA . THR A 1 189 ? 33.591 10.746 79.012 1.00 123.99 187 THR A CA 1
ATOM 1371 C C . THR A 1 189 ? 32.776 11.163 77.797 1.00 118.35 187 THR A C 1
ATOM 1372 O O . THR A 1 189 ? 32.729 10.416 76.820 1.00 120.15 187 THR A O 1
ATOM 1376 N N . THR A 1 190 ? 32.152 12.342 77.826 1.00 117.81 188 THR A N 1
ATOM 1377 C CA . THR A 1 190 ? 31.342 12.830 76.711 1.00 121.53 188 THR A CA 1
ATOM 1378 C C . THR A 1 190 ? 32.158 13.332 75.528 1.00 120.03 188 THR A C 1
ATOM 1379 O O . THR A 1 190 ? 31.558 13.716 74.519 1.00 122.95 188 THR A O 1
ATOM 1383 N N . TYR A 1 191 ? 33.486 13.350 75.613 1.00 118.16 189 TYR A N 1
ATOM 1384 C CA . TYR A 1 191 ? 34.318 13.893 74.551 1.00 115.85 189 TYR A CA 1
ATOM 1385 C C . TYR A 1 191 ? 35.175 12.794 73.941 1.00 121.19 189 TYR A C 1
ATOM 1386 O O . TYR A 1 191 ? 35.482 11.791 74.593 1.00 122.40 189 TYR A O 1
ATOM 1395 N N . SER A 1 192 ? 35.538 12.988 72.668 1.00 127.48 190 SER A N 1
ATOM 1396 C CA . SER A 1 192 ? 36.184 11.944 71.878 1.00 135.12 190 SER A CA 1
ATOM 1397 C C . SER A 1 192 ? 37.573 11.572 72.374 1.00 140.91 190 SER A C 1
ATOM 1398 O O . SER A 1 192 ? 38.575 12.175 71.965 1.00 137.82 190 SER A O 1
ATOM 1401 N N . GLU A 1 193 ? 37.623 10.523 73.198 1.00 149.42 191 GLU A N 1
ATOM 1402 C CA . GLU A 1 193 ? 38.851 9.859 73.634 1.00 155.32 191 GLU A CA 1
ATOM 1403 C C . GLU A 1 193 ? 39.906 10.856 74.123 1.00 147.33 191 GLU A C 1
ATOM 1404 O O . GLU A 1 193 ? 41.074 10.819 73.730 1.00 149.09 191 GLU A O 1
ATOM 1410 N N . VAL A 1 194 ? 39.480 11.742 75.019 1.00 139.28 192 VAL A N 1
ATOM 1411 C CA . VAL A 1 194 ? 40.358 12.702 75.673 1.00 133.19 192 VAL A CA 1
ATOM 1412 C C . VAL A 1 194 ? 40.485 12.431 77.155 1.00 136.76 192 VAL A C 1
ATOM 1413 O O . VAL A 1 194 ? 41.157 13.190 77.862 1.00 133.81 192 VAL A O 1
ATOM 1417 N N . THR A 1 195 ? 39.790 11.429 77.662 1.00 138.99 193 THR A N 1
ATOM 1418 C CA . THR A 1 195 ? 39.817 11.155 79.085 1.00 139.22 193 THR A CA 1
ATOM 1419 C C . THR A 1 195 ? 41.118 10.561 79.544 1.00 142.06 193 THR A C 1
ATOM 1420 O O . THR A 1 195 ? 41.377 10.504 80.747 1.00 142.04 193 THR A O 1
ATOM 1424 N N . ASN A 1 196 ? 41.922 10.063 78.619 1.00 144.84 194 ASN A N 1
ATOM 1425 C CA . ASN A 1 196 ? 43.142 9.471 79.113 1.00 148.83 194 ASN A CA 1
ATOM 1426 C C . ASN A 1 196 ? 44.251 10.516 79.196 1.00 140.87 194 ASN A C 1
ATOM 1427 O O . ASN A 1 196 ? 45.412 10.152 79.382 1.00 144.00 194 ASN A O 1
ATOM 1432 N N . ARG A 1 197 ? 43.923 11.785 78.903 1.00 130.34 195 ARG A N 1
ATOM 1433 C CA . ARG A 1 197 ? 44.803 12.949 79.120 1.00 119.29 195 ARG A CA 1
ATOM 1434 C C . ARG A 1 197 ? 44.671 13.573 80.524 1.00 113.91 195 ARG A C 1
ATOM 1435 O O . ARG A 1 197 ? 45.460 14.465 80.867 1.00 110.48 195 ARG A O 1
ATOM 1443 N N . VAL A 1 198 ? 43.631 13.217 81.306 1.00 113.18 196 VAL A N 1
ATOM 1444 C CA . VAL A 1 198 ? 43.344 13.844 82.599 1.00 117.87 196 VAL A CA 1
ATOM 1445 C C . VAL A 1 198 ? 43.479 12.833 83.733 1.00 127.98 196 VAL A C 1
ATOM 1446 O O . VAL A 1 198 ? 43.221 11.633 83.569 1.00 134.32 196 VAL A O 1
ATOM 1450 N N . GLU A 1 199 ? 43.899 13.351 84.887 1.00 128.43 197 GLU A N 1
ATOM 1451 C CA . GLU A 1 199 ? 44.017 12.588 86.127 1.00 137.37 197 GLU A CA 1
ATOM 1452 C C . GLU A 1 199 ? 42.667 12.021 86.571 1.00 134.93 197 GLU A C 1
ATOM 1453 O O . GLU A 1 199 ? 41.636 12.680 86.405 1.00 135.35 197 GLU A O 1
ATOM 1459 N N . PRO A 1 200 ? 42.636 10.779 87.122 1.00 131.33 198 PRO A N 1
ATOM 1460 C CA . PRO A 1 200 ? 41.374 10.190 87.621 1.00 128.82 198 PRO A CA 1
ATOM 1461 C C . PRO A 1 200 ? 40.504 11.113 88.467 1.00 129.28 198 PRO A C 1
ATOM 1462 O O . PRO A 1 200 ? 39.314 11.283 88.187 1.00 127.79 198 PRO A O 1
ATOM 1466 N N . SER A 1 201 ? 41.073 11.704 89.519 1.00 129.92 199 SER A N 1
ATOM 1467 C CA . SER A 1 201 ? 40.300 12.576 90.398 1.00 130.60 199 SER A CA 1
ATOM 1468 C C . SER A 1 201 ? 39.729 13.782 89.673 1.00 131.50 199 SER A C 1
ATOM 1469 O O . SER A 1 201 ? 38.921 14.516 90.259 1.00 134.28 199 SER A O 1
ATOM 1472 N N . TYR A 1 202 ? 40.106 13.997 88.414 1.00 128.97 200 TYR A N 1
ATOM 1473 C CA . TYR A 1 202 ? 39.696 15.181 87.677 1.00 120.50 200 TYR A CA 1
ATOM 1474 C C . TYR A 1 202 ? 38.802 14.860 86.489 1.00 113.72 200 TYR A C 1
ATOM 1475 O O . TYR A 1 202 ? 38.476 15.776 85.722 1.00 106.63 200 TYR A O 1
ATOM 1484 N N . ARG A 1 203 ? 38.400 13.597 86.296 1.00 111.61 201 ARG A N 1
ATOM 1485 C CA . ARG A 1 203 ? 37.647 13.279 85.080 1.00 111.71 201 ARG A CA 1
ATOM 1486 C C . ARG A 1 203 ? 36.160 13.600 85.181 1.00 115.94 201 ARG A C 1
ATOM 1487 O O . ARG A 1 203 ? 35.545 13.926 84.160 1.00 113.47 201 ARG A O 1
ATOM 1495 N N . GLN A 1 204 ? 35.551 13.506 86.369 1.00 119.61 202 GLN A N 1
ATOM 1496 C CA . GLN A 1 204 ? 34.189 13.997 86.573 1.00 117.38 202 GLN A CA 1
ATOM 1497 C C . GLN A 1 204 ? 34.137 14.767 87.872 1.00 112.17 202 GLN A C 1
ATOM 1498 O O . GLN A 1 204 ? 34.312 14.194 88.952 1.00 112.94 202 GLN A O 1
ATOM 1504 N N . VAL A 1 205 ? 33.825 16.045 87.761 1.00 105.97 203 VAL A N 1
ATOM 1505 C CA . VAL A 1 205 ? 33.704 16.951 88.889 1.00 99.90 203 VAL A CA 1
ATOM 1506 C C . VAL A 1 205 ? 32.277 17.482 88.851 1.00 107.35 203 VAL A C 1
ATOM 1507 O O . VAL A 1 205 ? 31.768 17.824 87.776 1.00 110.34 203 VAL A O 1
ATOM 1511 N N . GLN A 1 206 ? 31.624 17.522 90.020 1.00 109.63 204 GLN A N 1
ATOM 1512 C CA . GLN A 1 206 ? 30.230 17.918 90.120 1.00 104.71 204 GLN A CA 1
ATOM 1513 C C . GLN A 1 206 ? 30.077 19.279 90.767 1.00 110.34 204 GLN A C 1
ATOM 1514 O O . GLN A 1 206 ? 28.964 19.826 90.783 1.00 99.18 204 GLN A O 1
ATOM 1520 N N . ASP A 1 207 ? 31.160 19.797 91.343 1.00 122.69 205 ASP A N 1
ATOM 1521 C CA . ASP A 1 207 ? 31.240 21.155 91.866 1.00 124.13 205 ASP A CA 1
ATOM 1522 C C . ASP A 1 207 ? 32.417 21.853 91.181 1.00 113.49 205 ASP A C 1
ATOM 1523 O O . ASP A 1 207 ? 33.576 21.666 91.574 1.00 116.32 205 ASP A O 1
ATOM 1528 N N . LEU A 1 208 ? 32.130 22.666 90.165 1.00 102.20 206 LEU A N 1
ATOM 1529 C CA . LEU A 1 208 ? 33.176 23.408 89.476 1.00 90.87 206 LEU A CA 1
ATOM 1530 C C . LEU A 1 208 ? 33.471 24.731 90.143 1.00 87.67 206 LEU A C 1
ATOM 1531 O O . LEU A 1 208 ? 34.470 25.377 89.798 1.00 86.09 206 LEU A O 1
ATOM 1536 N N . CYS A 1 209 ? 32.668 25.076 91.151 1.00 93.53 207 CYS A N 1
ATOM 1537 C CA . CYS A 1 209 ? 32.691 26.355 91.858 1.00 96.56 207 CYS A CA 1
ATOM 1538 C C . CYS A 1 209 ? 32.339 27.503 90.919 1.00 90.85 207 CYS A C 1
ATOM 1539 O O . CYS A 1 209 ? 32.925 28.584 90.979 1.00 96.17 207 CYS A O 1
ATOM 1542 N N . ALA A 1 210 ? 31.348 27.269 90.059 1.00 87.96 208 ALA A N 1
ATOM 1543 C CA . ALA A 1 210 ? 30.987 28.251 89.045 1.00 88.13 208 ALA A CA 1
ATOM 1544 C C . ALA A 1 210 ? 30.213 29.416 89.639 1.00 85.76 208 ALA A C 1
ATOM 1545 O O . ALA A 1 210 ? 29.510 29.282 90.629 1.00 85.55 208 ALA A O 1
ATOM 1547 N N . SER A 1 211 ? 30.303 30.563 88.975 1.00 89.66 209 SER A N 1
ATOM 1548 C CA . SER A 1 211 ? 29.554 31.749 89.377 1.00 88.24 209 SER A CA 1
ATOM 1549 C C . SER A 1 211 ? 29.581 32.698 88.199 1.00 79.94 209 SER A C 1
ATOM 1550 O O . SER A 1 211 ? 30.448 32.600 87.328 1.00 81.07 209 SER A O 1
ATOM 1553 N N . LEU A 1 212 ? 28.638 33.627 88.188 1.00 64.97 210 LEU A N 1
ATOM 1554 C CA . LEU A 1 212 ? 28.616 34.695 87.199 1.00 63.60 210 LEU A CA 1
ATOM 1555 C C . LEU A 1 212 ? 28.864 36.018 87.897 1.00 62.82 210 LEU A C 1
ATOM 1556 O O . LEU A 1 212 ? 28.009 36.493 88.638 1.00 69.81 210 LEU A O 1
ATOM 1561 N N . ARG A 1 213 ? 30.000 36.639 87.625 1.00 53.54 211 ARG A N 1
ATOM 1562 C CA . ARG A 1 213 ? 30.323 37.922 88.218 1.00 59.33 211 ARG A CA 1
ATOM 1563 C C . ARG A 1 213 ? 30.548 38.939 87.110 1.00 56.84 211 ARG A C 1
ATOM 1564 O O . ARG A 1 213 ? 31.302 38.685 86.160 1.00 66.07 211 ARG A O 1
ATOM 1572 N N . VAL A 1 214 ? 29.975 40.100 87.282 1.00 55.99 212 VAL A N 1
ATOM 1573 C CA . VAL A 1 214 ? 30.154 41.151 86.353 1.00 52.83 212 VAL A CA 1
ATOM 1574 C C . VAL A 1 214 ? 30.385 42.368 87.168 1.00 51.38 212 VAL A C 1
ATOM 1575 O O . VAL A 1 214 ? 29.490 42.866 87.762 1.00 51.88 212 VAL A O 1
ATOM 1579 N N . GLN A 1 215 ? 31.600 42.853 87.189 1.00 50.66 213 GLN A N 1
ATOM 1580 C CA . GLN A 1 215 ? 31.901 44.006 87.974 1.00 54.48 213 GLN A CA 1
ATOM 1581 C C . GLN A 1 215 ? 31.281 45.291 87.526 1.00 64.80 213 GLN A C 1
ATOM 1582 O O . GLN A 1 215 ? 30.866 46.059 88.345 1.00 76.69 213 GLN A O 1
ATOM 1588 N N . TYR A 1 216 ? 31.241 45.569 86.241 1.00 64.18 214 TYR A N 1
ATOM 1589 C CA . TYR A 1 216 ? 30.626 46.803 85.801 1.00 61.77 214 TYR A CA 1
ATOM 1590 C C . TYR A 1 216 ? 29.618 46.536 84.730 1.00 65.04 214 TYR A C 1
ATOM 1591 O O . TYR A 1 216 ? 29.965 46.079 83.688 1.00 75.43 214 TYR A O 1
ATOM 1600 N N . GLY A 1 217 ? 28.361 46.842 84.985 1.00 62.24 215 GLY A N 1
ATOM 1601 C CA . GLY A 1 217 ? 27.320 46.648 84.000 1.00 68.06 215 GLY A CA 1
ATOM 1602 C C . GLY A 1 217 ? 26.160 45.777 84.406 1.00 70.98 215 GLY A C 1
ATOM 1603 O O . GLY A 1 217 ? 26.157 45.229 85.470 1.00 69.13 215 GLY A O 1
ATOM 1604 N N . LYS A 1 218 ? 25.161 45.707 83.542 1.00 71.69 216 LYS A N 1
ATOM 1605 C CA . LYS A 1 218 ? 23.977 44.875 83.694 1.00 66.24 216 LYS A CA 1
ATOM 1606 C C . LYS A 1 218 ? 24.076 43.646 82.784 1.00 57.31 216 LYS A C 1
ATOM 1607 O O . LYS A 1 218 ? 25.027 43.494 82.019 1.00 57.10 216 LYS A O 1
ATOM 1613 N N . ILE A 1 219 ? 23.115 42.733 82.923 1.00 58.23 217 ILE A N 1
ATOM 1614 C CA . ILE A 1 219 ? 22.999 41.547 82.085 1.00 58.25 217 ILE A CA 1
ATOM 1615 C C . ILE A 1 219 ? 21.528 41.255 81.883 1.00 60.82 217 ILE A C 1
ATOM 1616 O O . ILE A 1 219 ? 20.690 41.533 82.751 1.00 61.95 217 ILE A O 1
ATOM 1621 N N . SER A 1 220 ? 21.211 40.710 80.710 1.00 72.69 218 SER A N 1
ATOM 1622 C CA . SER A 1 220 ? 19.853 40.312 80.361 1.00 78.03 218 SER A CA 1
ATOM 1623 C C . SER A 1 220 ? 19.861 38.821 80.076 1.00 79.97 218 SER A C 1
ATOM 1624 O O . SER A 1 220 ? 20.820 38.294 79.511 1.00 82.55 218 SER A O 1
ATOM 1627 N N . VAL A 1 221 ? 18.802 38.133 80.476 1.00 84.61 219 VAL A N 1
ATOM 1628 C CA . VAL A 1 221 ? 18.731 36.693 80.304 1.00 87.09 219 VAL A CA 1
ATOM 1629 C C . VAL A 1 221 ? 17.355 36.348 79.737 1.00 95.31 219 VAL A C 1
ATOM 1630 O O . VAL A 1 221 ? 16.327 36.549 80.405 1.00 93.83 219 VAL A O 1
ATOM 1634 N N . GLY A 1 222 ? 17.337 35.844 78.497 1.00 100.70 220 GLY A N 1
ATOM 1635 C CA . GLY A 1 222 ? 16.116 35.474 77.814 1.00 99.25 220 GLY A CA 1
ATOM 1636 C C . GLY A 1 222 ? 15.895 33.969 77.801 1.00 95.38 220 GLY A C 1
ATOM 1637 O O . GLY A 1 222 ? 16.636 33.193 78.411 1.00 91.89 220 GLY A O 1
ATOM 1638 N N . GLY A 1 223 ? 14.857 33.559 77.070 1.00 96.63 221 GLY A N 1
ATOM 1639 C CA . GLY A 1 223 ? 14.421 32.177 77.129 1.00 91.07 221 GLY A CA 1
ATOM 1640 C C . GLY A 1 223 ? 15.464 31.210 76.603 1.00 96.78 221 GLY A C 1
ATOM 1641 O O . GLY A 1 223 ? 16.206 31.505 75.657 1.00 100.79 221 GLY A O 1
ATOM 1642 N N . SER A 1 224 ? 15.495 30.027 77.228 1.00 99.17 222 SER A N 1
ATOM 1643 C CA . SER A 1 224 ? 16.335 28.845 76.960 1.00 97.82 222 SER A CA 1
ATOM 1644 C C . SER A 1 224 ? 17.796 29.047 77.363 1.00 89.28 222 SER A C 1
ATOM 1645 O O . SER A 1 224 ? 18.578 28.086 77.338 1.00 92.28 222 SER A O 1
ATOM 1648 N N . THR A 1 225 ? 18.166 30.229 77.829 1.00 85.50 223 THR A N 1
ATOM 1649 C CA . THR A 1 225 ? 19.468 30.440 78.436 1.00 84.77 223 THR A CA 1
ATOM 1650 C C . THR A 1 225 ? 19.508 29.651 79.742 1.00 88.16 223 THR A C 1
ATOM 1651 O O . THR A 1 225 ? 18.472 29.385 80.361 1.00 93.37 223 THR A O 1
ATOM 1655 N N . GLN A 1 226 ? 20.691 29.214 80.147 1.00 87.05 224 GLN A N 1
ATOM 1656 C CA . GLN A 1 226 ? 20.737 28.327 81.302 1.00 92.02 224 GLN A CA 1
ATOM 1657 C C . GLN A 1 226 ? 21.987 28.670 82.114 1.00 91.05 224 GLN A C 1
ATOM 1658 O O . GLN A 1 226 ? 23.118 28.324 81.752 1.00 92.22 224 GLN A O 1
ATOM 1664 N N . ILE A 1 227 ? 21.773 29.390 83.204 1.00 90.05 225 ILE A N 1
ATOM 1665 C CA . ILE A 1 227 ? 22.825 29.695 84.160 1.00 84.12 225 ILE A CA 1
ATOM 1666 C C . ILE A 1 227 ? 22.578 28.703 85.286 1.00 84.55 225 ILE A C 1
ATOM 1667 O O . ILE A 1 227 ? 21.721 28.902 86.139 1.00 93.44 225 ILE A O 1
ATOM 1672 N N . GLY A 1 228 ? 23.282 27.583 85.236 1.00 80.06 226 GLY A N 1
ATOM 1673 C CA . GLY A 1 228 ? 23.083 26.525 86.193 1.00 80.26 226 GLY A CA 1
ATOM 1674 C C . GLY A 1 228 ? 21.902 25.671 85.783 1.00 92.32 226 GLY A C 1
ATOM 1675 O O . GLY A 1 228 ? 21.096 26.024 84.916 1.00 94.35 226 GLY A O 1
ATOM 1676 N N . GLU A 1 229 ? 21.784 24.529 86.446 1.00 96.56 227 GLU A N 1
ATOM 1677 C CA . GLU A 1 229 ? 20.701 23.593 86.240 1.00 96.45 227 GLU A CA 1
ATOM 1678 C C . GLU A 1 229 ? 19.917 23.445 87.534 1.00 95.45 227 GLU A C 1
ATOM 1679 O O . GLU A 1 229 ? 20.482 23.624 88.616 1.00 90.29 227 GLU A O 1
ATOM 1685 N N . PRO A 1 230 ? 18.614 23.124 87.458 1.00 99.79 228 PRO A N 1
ATOM 1686 C CA . PRO A 1 230 ? 17.844 22.912 88.690 1.00 103.04 228 PRO A CA 1
ATOM 1687 C C . PRO A 1 230 ? 18.551 21.997 89.673 1.00 107.20 228 PRO A C 1
ATOM 1688 O O . PRO A 1 230 ? 18.597 22.301 90.875 1.00 95.49 228 PRO A O 1
ATOM 1692 N N . ASN A 1 231 ? 19.146 20.909 89.172 1.00 116.31 229 ASN A N 1
ATOM 1693 C CA . ASN A 1 231 ? 19.895 19.942 89.969 1.00 130.78 229 ASN A CA 1
ATOM 1694 C C . ASN A 1 231 ? 21.183 20.561 90.509 1.00 128.82 229 ASN A C 1
ATOM 1695 O O . ASN A 1 231 ? 21.293 20.860 91.701 1.00 125.49 229 ASN A O 1
ATOM 1700 N N . ASN A 1 232 ? 22.167 20.743 89.649 1.00 128.81 230 ASN A N 1
ATOM 1701 C CA . ASN A 1 232 ? 23.455 21.302 90.042 1.00 123.15 230 ASN A CA 1
ATOM 1702 C C . ASN A 1 232 ? 23.556 22.716 89.481 1.00 117.82 230 ASN A C 1
ATOM 1703 O O . ASN A 1 232 ? 23.737 22.892 88.270 1.00 122.94 230 ASN A O 1
ATOM 1708 N N . LYS A 1 233 ? 23.450 23.724 90.344 1.00 105.41 231 LYS A N 1
ATOM 1709 C CA . LYS A 1 233 ? 23.374 25.079 89.825 1.00 101.24 231 LYS A CA 1
ATOM 1710 C C . LYS A 1 233 ? 24.413 26.001 90.452 1.00 96.14 231 LYS A C 1
ATOM 1711 O O . LYS A 1 233 ? 25.015 25.727 91.494 1.00 89.62 231 LYS A O 1
ATOM 1717 N N . VAL A 1 234 ? 24.532 27.163 89.820 1.00 94.60 232 VAL A N 1
ATOM 1718 C CA . VAL A 1 234 ? 25.667 28.021 90.021 1.00 87.84 232 VAL A CA 1
ATOM 1719 C C . VAL A 1 234 ? 25.629 28.625 91.409 1.00 92.20 232 VAL A C 1
ATOM 1720 O O . VAL A 1 234 ? 24.559 28.867 91.995 1.00 97.45 232 VAL A O 1
ATOM 1724 N N . LYS A 1 235 ? 26.815 28.841 91.943 1.00 95.47 233 LYS A N 1
ATOM 1725 C CA . LYS A 1 235 ? 26.971 29.314 93.322 1.00 101.09 233 LYS A CA 1
ATOM 1726 C C . LYS A 1 235 ? 26.988 30.837 93.376 1.00 104.24 233 LYS A C 1
ATOM 1727 O O . LYS A 1 235 ? 27.887 31.449 93.931 1.00 109.96 233 LYS A O 1
ATOM 1733 N N . GLY A 1 236 ? 25.941 31.463 92.846 1.00 103.77 234 GLY A N 1
ATOM 1734 C CA . GLY A 1 236 ? 25.875 32.912 92.910 1.00 100.91 234 GLY A CA 1
ATOM 1735 C C . GLY A 1 236 ? 25.936 33.637 91.570 1.00 89.37 234 GLY A C 1
ATOM 1736 O O . GLY A 1 236 ? 26.603 33.214 90.626 1.00 80.58 234 GLY A O 1
ATOM 1737 N N . VAL A 1 237 ? 25.213 34.748 91.502 1.00 89.31 235 VAL A N 1
ATOM 1738 C CA . VAL A 1 237 ? 25.161 35.610 90.328 1.00 78.25 235 VAL A CA 1
ATOM 1739 C C . VAL A 1 237 ? 25.303 37.030 90.872 1.00 74.24 235 VAL A C 1
ATOM 1740 O O . VAL A 1 237 ? 24.345 37.612 91.385 1.00 75.87 235 VAL A O 1
ATOM 1744 N N . PHE A 1 238 ? 26.522 37.539 90.871 1.00 71.34 236 PHE A N 1
ATOM 1745 C CA . PHE A 1 238 ? 26.861 38.852 91.416 1.00 75.51 236 PHE A CA 1
ATOM 1746 C C . PHE A 1 238 ? 27.157 39.860 90.305 1.00 72.10 236 PHE A C 1
ATOM 1747 O O . PHE A 1 238 ? 28.277 39.911 89.780 1.00 70.32 236 PHE A O 1
ATOM 1755 N N . VAL A 1 239 ? 26.189 40.734 90.010 1.00 69.81 237 VAL A N 1
ATOM 1756 C CA . VAL A 1 239 ? 26.292 41.605 88.840 1.00 68.98 237 VAL A CA 1
ATOM 1757 C C . VAL A 1 239 ? 26.087 43.058 89.228 1.00 54.32 237 VAL A C 1
ATOM 1758 O O . VAL A 1 239 ? 25.028 43.412 89.760 1.00 56.12 237 VAL A O 1
ATOM 1762 N N . GLY A 1 240 ? 27.055 43.907 88.882 1.00 53.48 238 GLY A N 1
ATOM 1763 C CA . GLY A 1 240 ? 26.896 45.359 88.936 1.00 68.13 238 GLY A CA 1
ATOM 1764 C C . GLY A 1 240 ? 26.535 45.906 90.317 1.00 76.18 238 GLY A C 1
ATOM 1765 O O . GLY A 1 240 ? 27.029 45.458 91.355 1.00 56.21 238 GLY A O 1
ATOM 1766 N N . ARG A 1 241 ? 25.642 46.893 90.318 1.00 72.75 239 ARG A N 1
ATOM 1767 C CA . ARG A 1 241 ? 25.284 47.676 91.487 1.00 69.33 239 ARG A CA 1
ATOM 1768 C C . ARG A 1 241 ? 24.295 46.993 92.413 1.00 71.81 239 ARG A C 1
ATOM 1769 O O . ARG A 1 241 ? 23.900 47.603 93.407 1.00 89.95 239 ARG A O 1
ATOM 1777 N N . GLY A 1 242 ? 23.902 45.769 92.156 1.00 68.54 240 GLY A N 1
ATOM 1778 C CA . GLY A 1 242 ? 22.840 45.160 92.927 1.00 62.36 240 GLY A CA 1
ATOM 1779 C C . GLY A 1 242 ? 22.052 44.165 92.099 1.00 73.33 240 GLY A C 1
ATOM 1780 O O . GLY A 1 242 ? 22.350 43.908 90.941 1.00 77.89 240 GLY A O 1
ATOM 1781 N N . ALA A 1 243 ? 21.023 43.607 92.725 1.00 74.94 241 ALA A N 1
ATOM 1782 C CA . ALA A 1 243 ? 20.139 42.711 91.996 1.00 78.48 241 ALA A CA 1
ATOM 1783 C C . ALA A 1 243 ? 19.362 43.415 90.881 1.00 82.76 241 ALA A C 1
ATOM 1784 O O . ALA A 1 243 ? 18.810 42.747 90.018 1.00 85.64 241 ALA A O 1
ATOM 1786 N N . GLN A 1 244 ? 19.302 44.751 90.912 1.00 77.71 242 GLN A N 1
ATOM 1787 C CA . GLN A 1 244 ? 18.607 45.534 89.893 1.00 74.43 242 GLN A CA 1
ATOM 1788 C C . GLN A 1 244 ? 19.190 45.241 88.505 1.00 75.65 242 GLN A C 1
ATOM 1789 O O . GLN A 1 244 ? 18.453 45.216 87.502 1.00 71.47 242 GLN A O 1
ATOM 1795 N N . ASP A 1 245 ? 20.510 45.055 88.410 1.00 63.44 243 ASP A N 1
ATOM 1796 C CA . ASP A 1 245 ? 21.187 44.929 87.127 1.00 75.00 243 ASP A CA 1
ATOM 1797 C C . ASP A 1 245 ? 21.222 43.497 86.614 1.00 72.47 243 ASP A C 1
ATOM 1798 O O . ASP A 1 245 ? 21.997 43.186 85.704 1.00 71.56 243 ASP A O 1
ATOM 1803 N N . ILE A 1 246 ? 20.386 42.630 87.176 1.00 69.80 244 ILE A N 1
ATOM 1804 C CA . ILE A 1 246 ? 20.150 41.293 86.657 1.00 72.36 244 ILE A CA 1
ATOM 1805 C C . ILE A 1 246 ? 18.755 41.326 86.041 1.00 78.80 244 ILE A C 1
ATOM 1806 O O . ILE A 1 246 ? 17.761 41.168 86.741 1.00 72.10 244 ILE A O 1
ATOM 1811 N N . THR A 1 247 ? 18.679 41.656 84.753 1.00 92.64 245 THR A N 1
ATOM 1812 C CA . THR A 1 247 ? 17.471 41.787 83.948 1.00 94.76 245 THR A CA 1
ATOM 1813 C C . THR A 1 247 ? 17.161 40.500 83.174 1.00 93.49 245 THR A C 1
ATOM 1814 O O . THR A 1 247 ? 18.051 39.694 82.871 1.00 93.38 245 THR A O 1
ATOM 1818 N N . GLY A 1 248 ? 15.898 40.350 82.796 1.00 90.42 246 GLY A N 1
ATOM 1819 C CA . GLY A 1 248 ? 15.490 39.339 81.836 1.00 88.44 246 GLY A CA 1
ATOM 1820 C C . GLY A 1 248 ? 14.218 38.590 82.184 1.00 87.26 246 GLY A C 1
ATOM 1821 O O . GLY A 1 248 ? 13.767 38.565 83.327 1.00 88.69 246 GLY A O 1
ATOM 1822 N N . GLU A 1 249 ? 13.644 37.941 81.164 1.00 91.45 247 GLU A N 1
ATOM 1823 C CA . GLU A 1 249 ? 12.481 37.079 81.341 1.00 85.78 247 GLU A CA 1
ATOM 1824 C C . GLU A 1 249 ? 12.729 35.923 82.289 1.00 87.38 247 GLU A C 1
ATOM 1825 O O . GLU A 1 249 ? 11.770 35.357 82.815 1.00 101.27 247 GLU A O 1
ATOM 1831 N N . ASN A 1 250 ? 13.980 35.526 82.487 1.00 87.68 248 ASN A N 1
ATOM 1832 C CA . ASN A 1 250 ? 14.277 34.247 83.105 1.00 98.16 248 ASN A CA 1
ATOM 1833 C C . ASN A 1 250 ? 14.870 34.360 84.509 1.00 100.19 248 ASN A C 1
ATOM 1834 O O . ASN A 1 250 ? 15.319 33.345 85.057 1.00 99.48 248 ASN A O 1
ATOM 1839 N N . VAL A 1 251 ? 14.858 35.535 85.128 1.00 100.03 249 VAL A N 1
ATOM 1840 C CA . VAL A 1 251 ? 15.428 35.657 86.465 1.00 104.54 249 VAL A CA 1
ATOM 1841 C C . VAL A 1 251 ? 14.418 35.124 87.471 1.00 106.56 249 VAL A C 1
ATOM 1842 O O . VAL A 1 251 ? 13.200 35.355 87.350 1.00 102.73 249 VAL A O 1
ATOM 1846 N N . GLY A 1 252 ? 14.919 34.354 88.448 1.00 107.17 250 GLY A N 1
ATOM 1847 C CA . GLY A 1 252 ? 14.068 33.649 89.390 1.00 111.10 250 GLY A CA 1
ATOM 1848 C C . GLY A 1 252 ? 13.441 32.379 88.859 1.00 111.36 250 GLY A C 1
ATOM 1849 O O . GLY A 1 252 ? 13.042 31.520 89.657 1.00 112.73 250 GLY A O 1
ATOM 1850 N N . VAL A 1 253 ? 13.302 32.247 87.539 1.00 112.08 251 VAL A N 1
ATOM 1851 C CA . VAL A 1 253 ? 12.921 30.973 86.942 1.00 107.61 251 VAL A CA 1
ATOM 1852 C C . VAL A 1 253 ? 14.092 30.009 87.029 1.00 100.41 251 VAL A C 1
ATOM 1853 O O . VAL A 1 253 ? 15.244 30.382 86.759 1.00 104.94 251 VAL A O 1
ATOM 1857 N N . CYS A 1 254 ? 13.810 28.770 87.424 1.00 93.14 252 CYS A N 1
ATOM 1858 C CA . CYS A 1 254 ? 14.834 27.736 87.490 1.00 92.37 252 CYS A CA 1
ATOM 1859 C C . CYS A 1 254 ? 14.239 26.398 87.059 1.00 97.84 252 CYS A C 1
ATOM 1860 O O . CYS A 1 254 ? 14.393 25.364 87.712 1.00 100.28 252 CYS A O 1
ATOM 1863 N N . ARG A 1 255 ? 13.527 26.421 85.938 1.00 99.29 253 ARG A N 1
ATOM 1864 C CA . ARG A 1 255 ? 13.042 25.196 85.326 1.00 104.06 253 ARG A CA 1
ATOM 1865 C C . ARG A 1 255 ? 14.124 24.648 84.393 1.00 122.33 253 ARG A C 1
ATOM 1866 O O . ARG A 1 255 ? 15.105 25.322 84.071 1.00 118.77 253 ARG A O 1
ATOM 1874 N N . ASN A 1 256 ? 13.951 23.398 83.980 1.00 137.24 254 ASN A N 1
ATOM 1875 C CA . ASN A 1 256 ? 15.038 22.676 83.328 1.00 140.65 254 ASN A CA 1
ATOM 1876 C C . ASN A 1 256 ? 15.272 23.167 81.900 1.00 134.80 254 ASN A C 1
ATOM 1877 O O . ASN A 1 256 ? 14.337 23.204 81.087 1.00 134.57 254 ASN A O 1
ATOM 1882 N N . ASN A 1 257 ? 16.521 23.540 81.602 1.00 124.86 255 ASN A N 1
ATOM 1883 C CA . ASN A 1 257 ? 16.867 24.059 80.298 1.00 124.37 255 ASN A CA 1
ATOM 1884 C C . ASN A 1 257 ? 16.246 25.470 80.146 1.00 114.33 255 ASN A C 1
ATOM 1885 O O . ASN A 1 257 ? 15.812 25.900 79.081 1.00 115.14 255 ASN A O 1
ATOM 1890 N N . LYS A 1 258 ? 16.215 26.209 81.262 1.00 107.33 256 LYS A N 1
ATOM 1891 C CA . LYS A 1 258 ? 15.806 27.613 81.203 1.00 102.78 256 LYS A CA 1
ATOM 1892 C C . LYS A 1 258 ? 16.205 28.323 82.491 1.00 104.63 256 LYS A C 1
ATOM 1893 O O . LYS A 1 258 ? 16.463 27.695 83.527 1.00 105.34 256 LYS A O 1
ATOM 1899 N N . GLY A 1 259 ? 16.300 29.655 82.396 1.00 102.41 257 GLY A N 1
ATOM 1900 C CA . GLY A 1 259 ? 16.298 30.507 83.584 1.00 101.60 257 GLY A CA 1
ATOM 1901 C C . GLY A 1 259 ? 17.617 30.537 84.319 1.00 96.54 257 GLY A C 1
ATOM 1902 O O . GLY A 1 259 ? 18.603 29.890 83.940 1.00 91.01 257 GLY A O 1
ATOM 1903 N N . VAL A 1 260 ? 17.634 31.288 85.416 1.00 90.33 258 VAL A N 1
ATOM 1904 C CA . VAL A 1 260 ? 18.829 31.372 86.235 1.00 86.57 258 VAL A CA 1
ATOM 1905 C C . VAL A 1 260 ? 18.581 30.535 87.492 1.00 95.72 258 VAL A C 1
ATOM 1906 O O . VAL A 1 260 ? 17.652 30.790 88.270 1.00 110.07 258 VAL A O 1
ATOM 1910 N N . CYS A 1 261 ? 19.343 29.448 87.622 1.00 91.83 259 CYS A N 1
ATOM 1911 C CA . CYS A 1 261 ? 19.358 28.591 88.799 1.00 85.13 259 CYS A CA 1
ATOM 1912 C C . CYS A 1 261 ? 20.519 29.042 89.677 1.00 91.98 259 CYS A C 1
ATOM 1913 O O . CYS A 1 261 ? 21.683 28.723 89.413 1.00 89.70 259 CYS A O 1
ATOM 1916 N N . THR A 1 262 ? 20.205 29.794 90.724 1.00 89.65 260 THR A N 1
ATOM 1917 C CA . THR A 1 262 ? 21.279 30.355 91.511 1.00 83.21 260 THR A CA 1
ATOM 1918 C C . THR A 1 262 ? 20.928 30.227 92.979 1.00 91.13 260 THR A C 1
ATOM 1919 O O . THR A 1 262 ? 19.761 30.241 93.370 1.00 95.31 260 THR A O 1
ATOM 1923 N N . GLU A 1 263 ? 21.978 30.093 93.775 1.00 90.54 261 GLU A N 1
ATOM 1924 C CA . GLU A 1 263 ? 21.878 30.139 95.219 1.00 85.83 261 GLU A CA 1
ATOM 1925 C C . GLU A 1 263 ? 21.774 31.575 95.698 1.00 84.46 261 GLU A C 1
ATOM 1926 O O . GLU A 1 263 ? 20.879 31.921 96.474 1.00 100.06 261 GLU A O 1
ATOM 1932 N N . ALA A 1 264 ? 22.685 32.425 95.250 1.00 74.52 262 ALA A N 1
ATOM 1933 C CA . ALA A 1 264 ? 22.699 33.820 95.637 1.00 79.85 262 ALA A CA 1
ATOM 1934 C C . ALA A 1 264 ? 22.611 34.698 94.398 1.00 84.76 262 ALA A C 1
ATOM 1935 O O . ALA A 1 264 ? 23.100 34.338 93.323 1.00 88.43 262 ALA A O 1
ATOM 1937 N N . MET A 1 265 ? 22.034 35.881 94.574 1.00 85.55 263 MET A N 1
ATOM 1938 C CA . MET A 1 265 ? 21.837 36.790 93.453 1.00 85.06 263 MET A CA 1
ATOM 1939 C C . MET A 1 265 ? 21.818 38.222 93.978 1.00 88.52 263 MET A C 1
ATOM 1940 O O . MET A 1 265 ? 20.815 38.655 94.549 1.00 101.72 263 MET A O 1
ATOM 1945 N N . GLY A 1 266 ? 22.945 38.924 93.846 1.00 76.56 264 GLY A N 1
ATOM 1946 C CA . GLY A 1 266 ? 22.977 40.352 94.108 1.00 72.66 264 GLY A CA 1
ATOM 1947 C C . GLY A 1 266 ? 23.916 41.145 93.214 1.00 70.89 264 GLY A C 1
ATOM 1948 O O . GLY A 1 266 ? 24.178 40.752 92.073 1.00 74.58 264 GLY A O 1
ATOM 1949 N N . GLY A 1 267 ? 24.572 42.159 93.770 1.00 65.79 265 GLY A N 1
ATOM 1950 C CA . GLY A 1 267 ? 25.505 42.945 92.999 1.00 57.81 265 GLY A CA 1
ATOM 1951 C C . GLY A 1 267 ? 26.866 42.301 93.018 1.00 65.32 265 GLY A C 1
ATOM 1952 O O . GLY A 1 267 ? 27.051 41.200 93.529 1.00 69.43 265 GLY A O 1
ATOM 1953 N N . PHE A 1 268 ? 27.822 42.976 92.392 1.00 63.56 266 PHE A N 1
ATOM 1954 C CA . PHE A 1 268 ? 29.189 42.476 92.351 1.00 63.52 266 PHE A CA 1
ATOM 1955 C C . PHE A 1 268 ? 29.688 42.350 93.783 1.00 75.48 266 PHE A C 1
ATOM 1956 O O . PHE A 1 268 ? 29.594 43.304 94.573 1.00 69.45 266 PHE A O 1
ATOM 1964 N N . ASP A 1 269 ? 30.127 41.146 94.137 1.00 78.07 267 ASP A N 1
ATOM 1965 C CA . ASP A 1 269 ? 30.416 40.753 95.517 1.00 74.85 267 ASP A CA 1
ATOM 1966 C C . ASP A 1 269 ? 31.904 40.734 95.848 1.00 84.97 267 ASP A C 1
ATOM 1967 O O . ASP A 1 269 ? 32.368 39.830 96.542 1.00 95.63 267 ASP A O 1
ATOM 1972 N N . LEU A 1 270 ? 32.698 41.691 95.377 1.00 76.68 268 LEU A N 1
ATOM 1973 C CA . LEU A 1 270 ? 34.121 41.633 95.668 1.00 68.34 268 LEU A CA 1
ATOM 1974 C C . LEU A 1 270 ? 34.667 43.016 95.972 1.00 76.35 268 LEU A C 1
ATOM 1975 O O . LEU A 1 270 ? 34.375 43.989 95.272 1.00 77.79 268 LEU A O 1
ATOM 1980 N N . SER A 1 271 ? 35.456 43.084 97.025 1.00 83.75 269 SER A N 1
ATOM 1981 C CA . SER A 1 271 ? 36.310 44.216 97.314 1.00 91.70 269 SER A CA 1
ATOM 1982 C C . SER A 1 271 ? 37.691 43.869 96.779 1.00 96.25 269 SER A C 1
ATOM 1983 O O . SER A 1 271 ? 38.057 42.692 96.688 1.00 98.18 269 SER A O 1
ATOM 1986 N N . ASP A 1 272 ? 38.424 44.891 96.352 1.00 95.56 270 ASP A N 1
ATOM 1987 C CA . ASP A 1 272 ? 39.721 44.722 95.719 1.00 99.33 270 ASP A CA 1
ATOM 1988 C C . ASP A 1 272 ? 39.635 43.700 94.579 1.00 87.04 270 ASP A C 1
ATOM 1989 O O . ASP A 1 272 ? 40.334 42.676 94.599 1.00 83.11 270 ASP A O 1
ATOM 1994 N N . PRO A 1 273 ? 38.763 43.934 93.623 1.00 81.49 271 PRO A N 1
ATOM 1995 C CA . PRO A 1 273 ? 38.692 42.972 92.554 1.00 71.97 271 PRO A CA 1
ATOM 1996 C C . PRO A 1 273 ? 39.764 43.319 91.581 1.00 63.60 271 PRO A C 1
ATOM 1997 O O . PRO A 1 273 ? 40.097 44.469 91.416 1.00 60.52 271 PRO A O 1
ATOM 2001 N N . PRO A 1 274 ? 40.294 42.314 90.921 1.00 65.52 272 PRO A N 1
ATOM 2002 C CA . PRO A 1 274 ? 41.368 42.362 89.946 1.00 56.20 272 PRO A CA 1
ATOM 2003 C C . PRO A 1 274 ? 40.925 42.883 88.638 1.00 57.89 272 PRO A C 1
ATOM 2004 O O . PRO A 1 274 ? 39.852 42.586 88.208 1.00 70.09 272 PRO A O 1
ATOM 2008 N N . PRO A 1 275 ? 41.761 43.671 88.006 1.00 61.46 273 PRO A N 1
ATOM 2009 C CA . PRO A 1 275 ? 41.489 44.210 86.691 1.00 55.06 273 PRO A CA 1
ATOM 2010 C C . PRO A 1 275 ? 41.938 43.233 85.638 1.00 55.10 273 PRO A C 1
ATOM 2011 O O . PRO A 1 275 ? 42.599 42.279 85.944 1.00 58.23 273 PRO A O 1
ATOM 2015 N N . PHE A 1 276 ? 41.577 43.463 84.396 1.00 62.17 274 PHE A N 1
ATOM 2016 C CA . PHE A 1 276 ? 41.987 42.571 83.352 1.00 39.81 274 PHE A CA 1
ATOM 2017 C C . PHE A 1 276 ? 43.473 42.696 83.284 1.00 43.68 274 PHE A C 1
ATOM 2018 O O . PHE A 1 276 ? 43.988 43.771 83.193 1.00 48.53 274 PHE A O 1
ATOM 2026 N N . PRO A 1 277 ? 44.170 41.586 83.367 1.00 44.72 275 PRO A N 1
ATOM 2027 C CA . PRO A 1 277 ? 45.613 41.633 83.359 1.00 40.89 275 PRO A CA 1
ATOM 2028 C C . PRO A 1 277 ? 46.146 41.971 82.005 1.00 54.36 275 PRO A C 1
ATOM 2029 O O . PRO A 1 277 ? 45.739 41.417 81.026 1.00 54.62 275 PRO A O 1
ATOM 2033 N N . THR A 1 278 ? 47.090 42.887 81.970 1.00 57.53 276 THR A N 1
ATOM 2034 C CA . THR A 1 278 ? 47.662 43.358 80.723 1.00 56.47 276 THR A CA 1
ATOM 2035 C C . THR A 1 278 ? 49.180 43.330 80.819 1.00 55.37 276 THR A C 1
ATOM 2036 O O . THR A 1 278 ? 49.747 43.545 81.883 1.00 67.56 276 THR A O 1
ATOM 2040 N N . LEU A 1 279 ? 49.831 43.163 79.660 1.00 59.06 277 LEU A N 1
ATOM 2041 C CA . LEU A 1 279 ? 51.284 43.092 79.618 1.00 56.67 277 LEU A CA 1
ATOM 2042 C C . LEU A 1 279 ? 51.941 44.344 80.191 1.00 61.26 277 LEU A C 1
ATOM 2043 O O . LEU A 1 279 ? 53.047 44.254 80.741 1.00 65.56 277 LEU A O 1
ATOM 2048 N N . ASP A 1 280 ? 51.317 45.516 80.040 1.00 52.84 278 ASP A N 1
ATOM 2049 C CA . ASP A 1 280 ? 51.951 46.759 80.465 1.00 55.45 278 ASP A CA 1
ATOM 2050 C C . ASP A 1 280 ? 51.553 47.215 81.859 1.00 64.70 278 ASP A C 1
ATOM 2051 O O . ASP A 1 280 ? 51.887 48.342 82.246 1.00 69.36 278 ASP A O 1
ATOM 2056 N N . ALA A 1 281 ? 50.867 46.384 82.625 1.00 64.68 279 ALA A N 1
ATOM 2057 C CA . ALA A 1 281 ? 50.552 46.717 84.000 1.00 62.57 279 ALA A CA 1
ATOM 2058 C C . ALA A 1 281 ? 51.239 45.709 84.905 1.00 65.75 279 ALA A C 1
ATOM 2059 O O . ALA A 1 281 ? 51.534 44.579 84.494 1.00 60.93 279 ALA A O 1
ATOM 2061 N N . LYS A 1 282 ? 51.477 46.130 86.150 1.00 67.82 280 LYS A N 1
ATOM 2062 C CA . LYS A 1 282 ? 52.063 45.230 87.133 1.00 61.68 280 LYS A CA 1
ATOM 2063 C C . LYS A 1 282 ? 51.129 44.042 87.299 1.00 46.61 280 LYS A C 1
ATOM 2064 O O . LYS A 1 282 ? 49.901 44.194 87.327 1.00 49.39 280 LYS A O 1
ATOM 2070 N N . LEU A 1 283 ? 51.698 42.845 87.356 1.00 44.16 281 LEU A N 1
ATOM 2071 C CA . LEU A 1 283 ? 50.883 41.659 87.576 1.00 53.27 281 LEU A CA 1
ATOM 2072 C C . LEU A 1 283 ? 51.353 41.097 88.906 1.00 68.99 281 LEU A C 1
ATOM 2073 O O . LEU A 1 283 ? 52.458 40.553 89.006 1.00 73.69 281 LEU A O 1
ATOM 2078 N N . ASP A 1 284 ? 50.543 41.187 89.933 1.00 76.20 282 ASP A N 1
ATOM 2079 C CA . ASP A 1 284 ? 51.114 40.827 91.209 1.00 88.46 282 ASP A CA 1
ATOM 2080 C C . ASP A 1 284 ? 50.806 39.334 91.317 1.00 80.02 282 ASP A C 1
ATOM 2081 O O . ASP A 1 284 ? 49.648 38.929 91.493 1.00 84.58 282 ASP A O 1
ATOM 2086 N N . SER A 1 285 ? 51.849 38.524 91.194 1.00 65.56 283 SER A N 1
ATOM 2087 C CA . SER A 1 285 ? 51.763 37.078 91.187 1.00 54.10 283 SER A CA 1
ATOM 2088 C C . SER A 1 285 ? 53.064 36.595 91.789 1.00 61.52 283 SER A C 1
ATOM 2089 O O . SER A 1 285 ? 54.058 37.334 91.827 1.00 60.22 283 SER A O 1
ATOM 2092 N N . ASP A 1 286 ? 53.097 35.320 92.168 1.00 67.76 284 ASP A N 1
ATOM 2093 C CA . ASP A 1 286 ? 54.286 34.842 92.871 1.00 78.92 284 ASP A CA 1
ATOM 2094 C C . ASP A 1 286 ? 55.524 34.978 92.013 1.00 70.36 284 ASP A C 1
ATOM 2095 O O . ASP A 1 286 ? 56.609 35.233 92.543 1.00 66.95 284 ASP A O 1
ATOM 2100 N N . ALA A 1 287 ? 55.376 34.913 90.686 1.00 72.76 285 ALA A N 1
ATOM 2101 C CA . ALA A 1 287 ? 56.546 35.000 89.827 1.00 64.44 285 ALA A CA 1
ATOM 2102 C C . ALA A 1 287 ? 56.786 36.401 89.311 1.00 59.02 285 ALA A C 1
ATOM 2103 O O . ALA A 1 287 ? 57.936 36.751 89.045 1.00 62.25 285 ALA A O 1
ATOM 2105 N N . CYS A 1 288 ? 55.760 37.242 89.217 1.00 57.97 286 CYS A N 1
ATOM 2106 C CA . CYS A 1 288 ? 55.925 38.509 88.520 1.00 60.11 286 CYS A CA 1
ATOM 2107 C C . CYS A 1 288 ? 55.741 39.759 89.368 1.00 65.76 286 CYS A C 1
ATOM 2108 O O . CYS A 1 288 ? 55.868 40.866 88.825 1.00 70.06 286 CYS A O 1
ATOM 2111 N N . SER A 1 289 ? 55.639 39.639 90.694 1.00 70.34 287 SER A N 1
ATOM 2112 C CA . SER A 1 289 ? 55.275 40.816 91.483 1.00 70.21 287 SER A CA 1
ATOM 2113 C C . SER A 1 289 ? 56.423 41.813 91.616 1.00 72.43 287 SER A C 1
ATOM 2114 O O . SER A 1 289 ? 56.173 43.018 91.712 1.00 71.41 287 SER A O 1
ATOM 2117 N N . ALA A 1 290 ? 57.677 41.348 91.587 1.00 68.49 288 ALA A N 1
ATOM 2118 C CA . ALA A 1 290 ? 58.806 42.266 91.663 1.00 74.84 288 ALA A CA 1
ATOM 2119 C C . ALA A 1 290 ? 58.974 43.117 90.395 1.00 82.47 288 ALA A C 1
ATOM 2120 O O . ALA A 1 290 ? 59.550 44.210 90.470 1.00 90.64 288 ALA A O 1
ATOM 2122 N N . TYR A 1 291 ? 58.502 42.634 89.214 1.00 70.12 289 TYR A N 1
ATOM 2123 C CA . TYR A 1 291 ? 58.754 43.414 88.024 1.00 62.02 289 TYR A CA 1
ATOM 2124 C C . TYR A 1 291 ? 57.727 44.533 87.881 1.00 58.23 289 TYR A C 1
ATOM 2125 O O . TYR A 1 291 ? 56.569 44.377 88.271 1.00 56.61 289 TYR A O 1
ATOM 2134 N N . PRO A 1 292 ? 58.120 45.660 87.285 1.00 62.21 290 PRO A N 1
ATOM 2135 C CA . PRO A 1 292 ? 57.164 46.767 87.119 1.00 63.09 290 PRO A CA 1
ATOM 2136 C C . PRO A 1 292 ? 55.993 46.394 86.246 1.00 58.60 290 PRO A C 1
ATOM 2137 O O . PRO A 1 292 ? 54.872 46.854 86.495 1.00 61.90 290 PRO A O 1
ATOM 2141 N N . THR A 1 293 ? 56.200 45.567 85.232 1.00 56.34 291 THR A N 1
ATOM 2142 C CA . THR A 1 293 ? 55.079 45.153 84.400 1.00 52.79 291 THR A CA 1
ATOM 2143 C C . THR A 1 293 ? 55.151 43.651 84.164 1.00 53.16 291 THR A C 1
ATOM 2144 O O . THR A 1 293 ? 56.228 43.042 84.216 1.00 53.18 291 THR A O 1
ATOM 2148 N N . TRP A 1 294 ? 53.989 43.064 83.854 1.00 42.18 292 TRP A N 1
ATOM 2149 C CA . TRP A 1 294 ? 53.960 41.663 83.451 1.00 52.20 292 TRP A CA 1
ATOM 2150 C C . TRP A 1 294 ? 54.907 41.433 82.275 1.00 61.40 292 TRP A C 1
ATOM 2151 O O . TRP A 1 294 ? 55.630 40.429 82.241 1.00 73.20 292 TRP A O 1
ATOM 2162 N N . ARG A 1 295 ? 54.935 42.353 81.301 1.00 61.24 293 ARG A N 1
ATOM 2163 C CA . ARG A 1 295 ? 55.838 42.146 80.172 1.00 66.43 293 ARG A CA 1
ATOM 2164 C C . ARG A 1 295 ? 57.299 42.107 80.619 1.00 70.39 293 ARG A C 1
ATOM 2165 O O . ARG A 1 295 ? 58.068 41.250 80.167 1.00 73.15 293 ARG A O 1
ATOM 2173 N N . ALA A 1 296 ? 57.693 43.004 81.531 1.00 69.06 294 ALA A N 1
ATOM 2174 C CA . ALA A 1 296 ? 59.060 42.998 82.059 1.00 56.83 294 ALA A CA 1
ATOM 2175 C C . ALA A 1 296 ? 59.375 41.683 82.746 1.00 56.09 294 ALA A C 1
ATOM 2176 O O . ALA A 1 296 ? 60.537 41.253 82.779 1.00 59.29 294 ALA A O 1
ATOM 2178 N N . CYS A 1 297 ? 58.353 41.045 83.310 1.00 58.15 295 CYS A N 1
ATOM 2179 C CA . CYS A 1 297 ? 58.521 39.752 83.965 1.00 61.82 295 CYS A CA 1
ATOM 2180 C C . CYS A 1 297 ? 58.802 38.643 82.968 1.00 60.79 295 CYS A C 1
ATOM 2181 O O . CYS A 1 297 ? 59.725 37.839 83.160 1.00 63.29 295 CYS A O 1
ATOM 2184 N N . LEU A 1 298 ? 58.019 38.575 81.908 1.00 64.21 296 LEU A N 1
ATOM 2185 C CA . LEU A 1 298 ? 58.201 37.544 80.910 1.00 60.61 296 LEU A CA 1
ATOM 2186 C C . LEU A 1 298 ? 59.532 37.688 80.276 1.00 59.94 296 LEU A C 1
ATOM 2187 O O . LEU A 1 298 ? 60.231 36.740 80.072 1.00 59.22 296 LEU A O 1
ATOM 2192 N N . GLN A 1 299 ? 59.894 38.911 79.982 1.00 56.74 297 GLN A N 1
ATOM 2193 C CA . GLN A 1 299 ? 61.155 39.175 79.369 1.00 65.21 297 GLN A CA 1
ATOM 2194 C C . GLN A 1 299 ? 62.284 38.709 80.233 1.00 68.55 297 GLN A C 1
ATOM 2195 O O . GLN A 1 299 ? 63.216 38.095 79.763 1.00 67.65 297 GLN A O 1
ATOM 2201 N N . GLY A 1 300 ? 62.208 39.018 81.512 1.00 69.80 298 GLY A N 1
ATOM 2202 C CA . GLY A 1 300 ? 63.240 38.646 82.431 1.00 49.08 298 GLY A CA 1
ATOM 2203 C C . GLY A 1 300 ? 63.268 37.223 82.893 1.00 64.74 298 GLY A C 1
ATOM 2204 O O . GLY A 1 300 ? 64.303 36.748 83.263 1.00 67.54 298 GLY A O 1
ATOM 2205 N N . LYS A 1 301 ? 62.160 36.524 82.878 1.00 59.34 299 LYS A N 1
ATOM 2206 C CA . LYS A 1 301 ? 62.196 35.163 83.349 1.00 68.64 299 LYS A CA 1
ATOM 2207 C C . LYS A 1 301 ? 62.204 34.142 82.253 1.00 70.46 299 LYS A C 1
ATOM 2208 O O . LYS A 1 301 ? 62.158 32.962 82.496 1.00 71.82 299 LYS A O 1
ATOM 2214 N N . ALA A 1 302 ? 62.278 34.600 81.031 1.00 65.30 300 ALA A N 1
ATOM 2215 C CA . ALA A 1 302 ? 62.274 33.716 79.904 1.00 59.51 300 ALA A CA 1
ATOM 2216 C C . ALA A 1 302 ? 63.525 32.938 79.763 1.00 63.63 300 ALA A C 1
ATOM 2217 O O . ALA A 1 302 ? 64.595 33.443 79.963 1.00 66.48 300 ALA A O 1
ATOM 2219 N N . ALA A 1 303 ? 63.381 31.694 79.380 1.00 61.66 301 ALA A N 1
ATOM 2220 C CA . ALA A 1 303 ? 64.516 30.860 79.155 1.00 64.50 301 ALA A CA 1
ATOM 2221 C C . ALA A 1 303 ? 64.955 31.176 77.762 1.00 78.65 301 ALA A C 1
ATOM 2222 O O . ALA A 1 303 ? 66.087 31.496 77.528 1.00 88.69 301 ALA A O 1
ATOM 2224 N N . LEU A 1 304 ? 64.026 31.081 76.834 1.00 73.81 302 LEU A N 1
ATOM 2225 C CA . LEU A 1 304 ? 64.279 31.365 75.454 1.00 70.48 302 LEU A CA 1
ATOM 2226 C C . LEU A 1 304 ? 63.507 32.599 75.138 1.00 68.10 302 LEU A C 1
ATOM 2227 O O . LEU A 1 304 ? 62.335 32.634 75.337 1.00 63.57 302 LEU A O 1
ATOM 2232 N N . ARG A 1 305 ? 64.161 33.620 74.635 1.00 67.78 303 ARG A N 1
ATOM 2233 C CA . ARG A 1 305 ? 63.467 34.830 74.308 1.00 62.37 303 ARG A CA 1
ATOM 2234 C C . ARG A 1 305 ? 64.034 35.439 73.068 1.00 66.04 303 ARG A C 1
ATOM 2235 O O . ARG A 1 305 ? 65.179 35.757 73.035 1.00 56.87 303 ARG A O 1
ATOM 2243 N N . ILE A 1 306 ? 63.205 35.619 72.051 1.00 70.51 304 ILE A N 1
ATOM 2244 C CA . ILE A 1 306 ? 63.622 36.173 70.781 1.00 68.74 304 ILE A CA 1
ATOM 2245 C C . ILE A 1 306 ? 62.815 37.369 70.397 1.00 60.14 304 ILE A C 1
ATOM 2246 O O . ILE A 1 306 ? 61.642 37.351 70.536 1.00 57.81 304 ILE A O 1
ATOM 2251 N N . GLN A 1 307 ? 63.443 38.411 69.896 1.00 56.23 305 GLN A N 1
ATOM 2252 C CA . GLN A 1 307 ? 62.713 39.584 69.499 1.00 66.77 305 GLN A CA 1
ATOM 2253 C C . GLN A 1 307 ? 62.811 39.760 68.029 1.00 65.78 305 GLN A C 1
ATOM 2254 O O . GLN A 1 307 ? 63.695 39.263 67.411 1.00 64.13 305 GLN A O 1
ATOM 2260 N N . ARG A 1 308 ? 61.908 40.531 67.473 1.00 60.56 306 ARG A N 1
ATOM 2261 C CA . ARG A 1 308 ? 61.934 40.755 66.068 1.00 62.26 306 ARG A CA 1
ATOM 2262 C C . ARG A 1 308 ? 61.417 42.071 65.670 1.00 57.82 306 ARG A C 1
ATOM 2263 O O . ARG A 1 308 ? 60.253 42.279 65.604 1.00 63.27 306 ARG A O 1
ATOM 2271 N N . ILE A 1 309 ? 62.338 42.932 65.343 1.00 62.28 307 ILE A N 1
ATOM 2272 C CA . ILE A 1 309 ? 62.116 44.289 64.895 1.00 68.18 307 ILE A CA 1
ATOM 2273 C C . ILE A 1 309 ? 62.350 44.240 63.385 1.00 68.66 307 ILE A C 1
ATOM 2274 O O . ILE A 1 309 ? 63.488 44.049 62.941 1.00 67.07 307 ILE A O 1
ATOM 2279 N N . GLY A 1 310 ? 61.266 44.360 62.604 1.00 71.32 308 GLY A N 1
ATOM 2280 C CA . GLY A 1 310 ? 61.254 44.263 61.139 1.00 74.91 308 GLY A CA 1
ATOM 2281 C C . GLY A 1 310 ? 61.733 42.929 60.588 1.00 72.42 308 GLY A C 1
ATOM 2282 O O . GLY A 1 310 ? 61.041 41.920 60.715 1.00 83.98 308 GLY A O 1
ATOM 2283 N N . ASN A 1 311 ? 62.872 42.905 59.940 1.00 76.75 309 ASN A N 1
ATOM 2284 C CA . ASN A 1 311 ? 63.537 41.691 59.483 1.00 94.92 309 ASN A CA 1
ATOM 2285 C C . ASN A 1 311 ? 64.678 41.235 60.365 1.00 94.94 309 ASN A C 1
ATOM 2286 O O . ASN A 1 311 ? 65.274 40.179 60.083 1.00 100.44 309 ASN A O 1
ATOM 2291 N N . ILE A 1 312 ? 65.002 41.967 61.432 1.00 81.96 310 ILE A N 1
ATOM 2292 C CA . ILE A 1 312 ? 66.041 41.480 62.321 1.00 67.21 310 ILE A CA 1
ATOM 2293 C C . ILE A 1 312 ? 65.398 40.606 63.385 1.00 56.74 310 ILE A C 1
ATOM 2294 O O . ILE A 1 312 ? 64.316 40.890 63.913 1.00 55.30 310 ILE A O 1
ATOM 2299 N N . LEU A 1 313 ? 66.097 39.553 63.718 1.00 56.48 311 LEU A N 1
ATOM 2300 C CA . LEU A 1 313 ? 65.709 38.644 64.735 1.00 66.15 311 LEU A CA 1
ATOM 2301 C C . LEU A 1 313 ? 66.798 38.715 65.757 1.00 69.71 311 LEU A C 1
ATOM 2302 O O . LEU A 1 313 ? 67.839 38.163 65.533 1.00 67.22 311 LEU A O 1
ATOM 2307 N N . SER A 1 314 ? 66.566 39.367 66.886 1.00 67.86 312 SER A N 1
ATOM 2308 C CA . SER A 1 314 ? 67.574 39.476 67.921 1.00 62.33 312 SER A CA 1
ATOM 2309 C C . SER A 1 314 ? 67.375 38.519 69.058 1.00 60.75 312 SER A C 1
ATOM 2310 O O . SER A 1 314 ? 66.372 38.544 69.695 1.00 63.67 312 SER A O 1
ATOM 2313 N N . VAL A 1 315 ? 68.345 37.683 69.346 1.00 58.03 313 VAL A N 1
ATOM 2314 C CA . VAL A 1 315 ? 68.194 36.781 70.464 1.00 68.81 313 VAL A CA 1
ATOM 2315 C C . VAL A 1 315 ? 68.580 37.452 71.754 1.00 59.09 313 VAL A C 1
ATOM 2316 O O . VAL A 1 315 ? 69.618 38.025 71.856 1.00 53.17 313 VAL A O 1
ATOM 2320 N N . ALA A 1 316 ? 67.733 37.376 72.756 1.00 60.91 314 ALA A N 1
ATOM 2321 C CA . ALA A 1 316 ? 68.032 38.011 74.006 1.00 60.70 314 ALA A CA 1
ATOM 2322 C C . ALA A 1 316 ? 68.261 37.025 75.103 1.00 54.40 314 ALA A C 1
ATOM 2323 O O . ALA A 1 316 ? 68.748 37.372 76.136 1.00 65.63 314 ALA A O 1
ATOM 2325 N N . SER A 1 317 ? 67.891 35.790 74.885 1.00 51.26 315 SER A N 1
ATOM 2326 C CA . SER A 1 317 ? 68.084 34.772 75.868 1.00 60.78 315 SER A CA 1
ATOM 2327 C C . SER A 1 317 ? 67.968 33.501 75.141 1.00 64.86 315 SER A C 1
ATOM 2328 O O . SER A 1 317 ? 67.057 33.340 74.382 1.00 59.88 315 SER A O 1
ATOM 2331 N N . PRO A 1 318 ? 68.878 32.564 75.375 1.00 69.01 316 PRO A N 1
ATOM 2332 C CA . PRO A 1 318 ? 69.895 32.441 76.419 1.00 77.16 316 PRO A CA 1
ATOM 2333 C C . PRO A 1 318 ? 71.108 33.247 76.081 1.00 82.54 316 PRO A C 1
ATOM 2334 O O . PRO A 1 318 ? 71.678 33.062 75.047 1.00 88.50 316 PRO A O 1
ATOM 2338 N N . PRO A 1 319 ? 71.514 34.123 76.975 1.00 78.69 317 PRO A N 1
ATOM 2339 C CA . PRO A 1 319 ? 72.620 35.042 76.699 1.00 78.87 317 PRO A CA 1
ATOM 2340 C C . PRO A 1 319 ? 73.986 34.407 76.763 1.00 80.88 317 PRO A C 1
ATOM 2341 O O . PRO A 1 319 ? 74.938 35.004 76.246 1.00 81.52 317 PRO A O 1
ATOM 2345 N N . ASN A 1 320 ? 74.112 33.214 77.353 1.00 88.32 318 ASN A N 1
ATOM 2346 C CA . ASN A 1 320 ? 75.389 32.518 77.520 1.00 91.93 318 ASN A CA 1
ATOM 2347 C C . ASN A 1 320 ? 75.299 31.084 77.018 1.00 87.98 318 ASN A C 1
ATOM 2348 O O . ASN A 1 320 ? 76.033 30.213 77.475 1.00 93.45 318 ASN A O 1
ATOM 2353 N N . ALA A 1 321 ? 74.415 30.834 76.062 1.00 79.68 319 ALA A N 1
ATOM 2354 C CA . ALA A 1 321 ? 74.255 29.508 75.504 1.00 82.41 319 ALA A CA 1
ATOM 2355 C C . ALA A 1 321 ? 73.893 29.674 74.038 1.00 83.44 319 ALA A C 1
ATOM 2356 O O . ALA A 1 321 ? 73.200 30.623 73.660 1.00 83.10 319 ALA A O 1
ATOM 2358 N N . THR A 1 322 ? 74.363 28.736 73.226 1.00 81.58 320 THR A N 1
ATOM 2359 C CA . THR A 1 322 ? 74.244 28.807 71.781 1.00 80.15 320 THR A CA 1
ATOM 2360 C C . THR A 1 322 ? 72.924 28.241 71.290 1.00 84.51 320 THR A C 1
ATOM 2361 O O . THR A 1 322 ? 72.333 27.369 71.929 1.00 91.52 320 THR A O 1
ATOM 2365 N N . LEU A 1 323 ? 72.464 28.752 70.146 1.00 84.57 321 LEU A N 1
ATOM 2366 C CA . LEU A 1 323 ? 71.279 28.242 69.466 1.00 85.11 321 LEU A CA 1
ATOM 2367 C C . LEU A 1 323 ? 71.641 27.593 68.136 1.00 98.39 321 LEU A C 1
ATOM 2368 O O . LEU A 1 323 ? 72.701 27.854 67.556 1.00 103.87 321 LEU A O 1
ATOM 2373 N N . SER A 1 324 ? 70.738 26.733 67.655 1.00 103.54 322 SER A N 1
ATOM 2374 C CA . SER A 1 324 ? 70.930 26.164 66.322 1.00 107.83 322 SER A CA 1
ATOM 2375 C C . SER A 1 324 ? 70.305 27.073 65.260 1.00 107.54 322 SER A C 1
ATOM 2376 O O . SER A 1 324 ? 69.218 27.624 65.471 1.00 106.10 322 SER A O 1
ATOM 2379 N N . PRO A 1 325 ? 70.968 27.244 64.115 1.00 107.61 323 PRO A N 1
ATOM 2380 C CA . PRO A 1 325 ? 70.371 28.065 63.043 1.00 103.24 323 PRO A CA 1
ATOM 2381 C C . PRO A 1 325 ? 69.024 27.551 62.531 1.00 102.72 323 PRO A C 1
ATOM 2382 O O . PRO A 1 325 ? 68.221 28.351 62.039 1.00 93.23 323 PRO A O 1
ATOM 2386 N N . SER A 1 326 ? 68.766 26.239 62.587 1.00 111.53 324 SER A N 1
ATOM 2387 C CA . SER A 1 326 ? 67.428 25.720 62.304 1.00 112.97 324 SER A CA 1
ATOM 2388 C C . SER A 1 326 ? 66.372 26.506 63.079 1.00 109.60 324 SER A C 1
ATOM 2389 O O . SER A 1 326 ? 65.311 26.853 62.541 1.00 114.40 324 SER A O 1
ATOM 2392 N N . CYS A 1 327 ? 66.631 26.736 64.374 1.00 99.55 325 CYS A N 1
ATOM 2393 C CA . CYS A 1 327 ? 65.663 27.423 65.220 1.00 90.85 325 CYS A CA 1
ATOM 2394 C C . CYS A 1 327 ? 65.352 28.809 64.664 1.00 78.82 325 CYS A C 1
ATOM 2395 O O . CYS A 1 327 ? 64.184 29.163 64.459 1.00 75.53 325 CYS A O 1
ATOM 2398 N N . LEU A 1 328 ? 66.390 29.618 64.432 1.00 74.54 326 LEU A N 1
ATOM 2399 C CA . LEU A 1 328 ? 66.175 30.980 63.941 1.00 76.17 326 LEU A CA 1
ATOM 2400 C C . LEU A 1 328 ? 65.652 31.022 62.504 1.00 80.77 326 LEU A C 1
ATOM 2401 O O . LEU A 1 328 ? 64.939 31.969 62.146 1.00 79.22 326 LEU A O 1
ATOM 2406 N N . GLN A 1 329 ? 66.000 30.029 61.663 1.00 85.53 327 GLN A N 1
ATOM 2407 C CA . GLN A 1 329 ? 65.431 29.968 60.318 1.00 87.74 327 GLN A CA 1
ATOM 2408 C C . GLN A 1 329 ? 63.903 29.926 60.376 1.00 88.38 327 GLN A C 1
ATOM 2409 O O . GLN A 1 329 ? 63.224 30.572 59.573 1.00 94.44 327 GLN A O 1
ATOM 2415 N N . ALA A 1 330 ? 63.340 29.198 61.340 1.00 87.59 328 ALA A N 1
ATOM 2416 C CA . ALA A 1 330 ? 61.896 28.985 61.355 1.00 85.76 328 ALA A CA 1
ATOM 2417 C C . ALA A 1 330 ? 61.097 30.281 61.541 1.00 80.64 328 ALA A C 1
ATOM 2418 O O . ALA A 1 330 ? 59.903 30.313 61.201 1.00 73.07 328 ALA A O 1
ATOM 2420 N N . MET A 1 331 ? 61.686 31.304 62.107 1.00 77.08 329 MET A N 1
ATOM 2421 C CA . MET A 1 331 ? 60.919 32.489 62.379 1.00 76.05 329 MET A CA 1
ATOM 2422 C C . MET A 1 331 ? 61.301 33.640 61.563 1.00 75.70 329 MET A C 1
ATOM 2423 O O . MET A 1 331 ? 60.921 34.740 61.852 1.00 70.81 329 MET A O 1
ATOM 2428 N N . GLN A 1 332 ? 62.028 33.370 60.500 1.00 84.30 330 GLN A N 1
ATOM 2429 C CA . GLN A 1 332 ? 62.509 34.369 59.568 1.00 82.17 330 GLN A CA 1
ATOM 2430 C C . GLN A 1 332 ? 61.490 35.376 59.145 1.00 76.08 330 GLN A C 1
ATOM 2431 O O . GLN A 1 332 ? 61.755 36.534 59.090 1.00 75.56 330 GLN A O 1
ATOM 2437 N N . SER A 1 333 ? 60.349 34.871 58.741 1.00 65.87 331 SER A N 1
ATOM 2438 C CA . SER A 1 333 ? 59.215 35.620 58.270 1.00 69.08 331 SER A CA 1
ATOM 2439 C C . SER A 1 333 ? 58.482 36.485 59.235 1.00 85.74 331 SER A C 1
ATOM 2440 O O . SER A 1 333 ? 57.839 37.426 58.829 1.00 95.58 331 SER A O 1
ATOM 2443 N N . GLY A 1 334 ? 58.591 36.194 60.517 1.00 86.85 332 GLY A N 1
ATOM 2444 C CA . GLY A 1 334 ? 57.812 36.896 61.521 1.00 77.94 332 GLY A CA 1
ATOM 2445 C C . GLY A 1 334 ? 56.628 36.087 61.970 1.00 73.50 332 GLY A C 1
ATOM 2446 O O . GLY A 1 334 ? 55.832 36.552 62.810 1.00 67.56 332 GLY A O 1
ATOM 2447 N N . THR A 1 335 ? 56.528 34.865 61.464 1.00 73.35 333 THR A N 1
ATOM 2448 C CA . THR A 1 335 ? 55.459 33.937 61.795 1.00 75.85 333 THR A CA 1
ATOM 2449 C C . THR A 1 335 ? 56.111 32.574 61.898 1.00 74.39 333 THR A C 1
ATOM 2450 O O . THR A 1 335 ? 56.685 32.079 60.921 1.00 82.59 333 THR A O 1
ATOM 2454 N N . LEU A 1 336 ? 56.001 31.983 63.083 1.00 68.46 334 LEU A N 1
ATOM 2455 C CA . LEU A 1 336 ? 56.520 30.662 63.368 1.00 63.08 334 LEU A CA 1
ATOM 2456 C C . LEU A 1 336 ? 55.369 29.704 63.117 1.00 72.87 334 LEU A C 1
ATOM 2457 O O . LEU A 1 336 ? 54.398 29.680 63.871 1.00 75.49 334 LEU A O 1
ATOM 2462 N N . THR A 1 337 ? 55.483 28.874 62.102 1.00 78.28 335 THR A N 1
ATOM 2463 C CA . THR A 1 337 ? 54.463 27.891 61.870 1.00 80.04 335 THR A CA 1
ATOM 2464 C C . THR A 1 337 ? 55.147 26.594 62.103 1.00 84.48 335 THR A C 1
ATOM 2465 O O . THR A 1 337 ? 56.215 26.382 61.652 1.00 91.06 335 THR A O 1
ATOM 2469 N N . LEU A 1 338 ? 54.520 25.706 62.814 1.00 95.50 336 LEU A N 1
ATOM 2470 C CA . LEU A 1 338 ? 55.176 24.440 63.116 1.00 99.61 336 LEU A CA 1
ATOM 2471 C C . LEU A 1 338 ? 54.974 23.480 61.950 1.00 110.25 336 LEU A C 1
ATOM 2472 O O . LEU A 1 338 ? 55.889 23.332 61.133 1.00 118.04 336 LEU A O 1
ATOM 2477 N N . ASP A 1 339 ? 53.819 22.829 61.846 1.00 103.77 337 ASP A N 1
ATOM 2478 C CA . ASP A 1 339 ? 53.473 21.993 60.659 1.00 106.27 337 ASP A CA 1
ATOM 2479 C C . ASP A 1 339 ? 54.438 20.817 60.475 1.00 111.98 337 ASP A C 1
ATOM 2480 O O . ASP A 1 339 ? 54.749 20.110 61.446 1.00 120.47 337 ASP A O 1
ATOM 2485 N N . THR A 1 340 ? 54.923 20.557 59.257 1.00 117.75 338 THR A N 1
ATOM 2486 C CA . THR A 1 340 ? 55.572 19.306 58.857 1.00 125.27 338 THR A CA 1
ATOM 2487 C C . THR A 1 340 ? 57.113 19.294 58.884 1.00 126.15 338 THR A C 1
ATOM 2488 O O . THR A 1 340 ? 57.709 18.316 58.412 1.00 128.88 338 THR A O 1
ATOM 2492 N N . GLN A 1 341 ? 57.797 20.358 59.291 1.00 120.66 339 GLN A N 1
ATOM 2493 C CA . GLN A 1 341 ? 59.252 20.252 59.403 1.00 117.70 339 GLN A CA 1
ATOM 2494 C C . GLN A 1 341 ? 59.709 20.544 60.819 1.00 108.10 339 GLN A C 1
ATOM 2495 O O . GLN A 1 341 ? 59.402 21.601 61.370 1.00 112.97 339 GLN A O 1
ATOM 2501 N N . SER A 1 342 ? 60.452 19.597 61.388 1.00 101.41 340 SER A N 1
ATOM 2502 C CA . SER A 1 342 ? 60.903 19.696 62.765 1.00 96.90 340 SER A CA 1
ATOM 2503 C C . SER A 1 342 ? 61.783 20.915 62.992 1.00 95.23 340 SER A C 1
ATOM 2504 O O . SER A 1 342 ? 62.598 21.307 62.144 1.00 94.61 340 SER A O 1
ATOM 2507 N N . VAL A 1 343 ? 61.622 21.504 64.172 1.00 88.20 341 VAL A N 1
ATOM 2508 C CA . VAL A 1 343 ? 62.360 22.692 64.563 1.00 88.15 341 VAL A CA 1
ATOM 2509 C C . VAL A 1 343 ? 62.877 22.460 65.971 1.00 91.60 341 VAL A C 1
ATOM 2510 O O . VAL A 1 343 ? 62.104 22.098 66.867 1.00 98.42 341 VAL A O 1
ATOM 2514 N N . ASP A 1 344 ? 64.171 22.683 66.168 1.00 90.29 342 ASP A N 1
ATOM 2515 C CA . ASP A 1 344 ? 64.823 22.438 67.450 1.00 93.42 342 ASP A CA 1
ATOM 2516 C C . ASP A 1 344 ? 65.289 23.787 68.001 1.00 93.94 342 ASP A C 1
ATOM 2517 O O . ASP A 1 344 ? 66.358 24.289 67.639 1.00 97.04 342 ASP A O 1
ATOM 2522 N N . CYS A 1 345 ? 64.498 24.377 68.889 1.00 90.97 343 CYS A N 1
ATOM 2523 C CA . CYS A 1 345 ? 64.917 25.595 69.574 1.00 96.64 343 CYS A CA 1
ATOM 2524 C C . CYS A 1 345 ? 65.411 25.319 70.978 1.00 93.84 343 CYS A C 1
ATOM 2525 O O . CYS A 1 345 ? 65.097 26.076 71.896 1.00 92.49 343 CYS A O 1
ATOM 2528 N N . THR A 1 346 ? 66.157 24.245 71.197 1.00 95.02 344 THR A N 1
ATOM 2529 C CA . THR A 1 346 ? 66.679 24.005 72.530 1.00 93.29 344 THR A CA 1
ATOM 2530 C C . THR A 1 346 ? 68.143 24.406 72.619 1.00 94.57 344 THR A C 1
ATOM 2531 O O . THR A 1 346 ? 68.840 24.578 71.611 1.00 101.84 344 THR A O 1
ATOM 2535 N N . PHE A 1 347 ? 68.596 24.563 73.859 1.00 86.67 345 PHE A N 1
ATOM 2536 C CA . PHE A 1 347 ? 69.981 24.882 74.156 1.00 88.55 345 PHE A CA 1
ATOM 2537 C C . PHE A 1 347 ? 70.320 24.196 75.471 1.00 95.67 345 PHE A C 1
ATOM 2538 O O . PHE A 1 347 ? 69.431 23.843 76.255 1.00 100.82 345 PHE A O 1
ATOM 2546 N N . THR A 1 348 ? 71.597 24.047 75.772 1.00 91.48 346 THR A N 1
ATOM 2547 C CA . THR A 1 348 ? 71.965 23.400 77.007 1.00 92.24 346 THR A CA 1
ATOM 2548 C C . THR A 1 348 ? 72.668 24.345 77.910 1.00 92.98 346 THR A C 1
ATOM 2549 O O . THR A 1 348 ? 73.592 25.008 77.508 1.00 86.01 346 THR A O 1
ATOM 2553 N N . ARG A 1 349 ? 72.255 24.354 79.160 1.00 99.58 347 ARG A N 1
ATOM 2554 C CA . ARG A 1 349 ? 72.845 25.233 80.133 1.00 108.49 347 ARG A CA 1
ATOM 2555 C C . ARG A 1 349 ? 74.164 24.745 80.663 1.00 121.40 347 ARG A C 1
ATOM 2556 O O . ARG A 1 349 ? 74.638 23.665 80.361 1.00 124.18 347 ARG A O 1
ATOM 2564 N N . LEU A 1 350 ? 74.726 25.585 81.506 1.00 128.43 348 LEU A N 1
ATOM 2565 C CA . LEU A 1 350 ? 75.980 25.355 82.172 1.00 140.37 348 LEU A CA 1
ATOM 2566 C C . LEU A 1 350 ? 75.946 24.018 82.855 1.00 150.56 348 LEU A C 1
ATOM 2567 O O . LEU A 1 350 ? 76.790 23.178 82.618 1.00 153.70 348 LEU A O 1
ATOM 2572 N N . ASP A 1 351 ? 74.926 23.817 83.679 1.00 156.26 349 ASP A N 1
ATOM 2573 C CA . ASP A 1 351 ? 74.758 22.589 84.445 1.00 163.03 349 ASP A CA 1
ATOM 2574 C C . ASP A 1 351 ? 74.108 21.405 83.750 1.00 161.17 349 ASP A C 1
ATOM 2575 O O . ASP A 1 351 ? 73.551 20.549 84.409 1.00 167.94 349 ASP A O 1
ATOM 2580 N N . GLY A 1 352 ? 74.162 21.344 82.434 1.00 146.93 350 GLY A N 1
ATOM 2581 C CA . GLY A 1 352 ? 73.588 20.217 81.738 1.00 136.64 350 GLY A CA 1
ATOM 2582 C C . GLY A 1 352 ? 72.082 20.171 81.671 1.00 126.08 350 GLY A C 1
ATOM 2583 O O . GLY A 1 352 ? 71.506 19.127 81.404 1.00 130.58 350 GLY A O 1
ATOM 2584 N N . SER A 1 353 ? 71.432 21.295 81.912 1.00 111.96 351 SER A N 1
ATOM 2585 C CA . SER A 1 353 ? 69.988 21.337 81.828 1.00 106.85 351 SER A CA 1
ATOM 2586 C C . SER A 1 353 ? 69.640 21.881 80.474 1.00 106.14 351 SER A C 1
ATOM 2587 O O . SER A 1 353 ? 70.375 22.666 79.922 1.00 99.68 351 SER A O 1
ATOM 2590 N N . ARG A 1 354 ? 68.518 21.454 79.929 1.00 110.90 352 ARG A N 1
ATOM 2591 C CA . ARG A 1 354 ? 68.094 21.922 78.626 1.00 110.65 352 ARG A CA 1
ATOM 2592 C C . ARG A 1 354 ? 67.170 23.111 78.756 1.00 110.51 352 ARG A C 1
ATOM 2593 O O . ARG A 1 354 ? 66.651 23.379 79.819 1.00 112.42 352 ARG A O 1
ATOM 2601 N N . GLY A 1 355 ? 66.971 23.830 77.664 1.00 107.47 353 GLY A N 1
ATOM 2602 C CA . GLY A 1 355 ? 66.095 24.989 77.664 1.00 100.24 353 GLY A CA 1
ATOM 2603 C C . GLY A 1 355 ? 65.632 25.304 76.262 1.00 91.06 353 GLY A C 1
ATOM 2604 O O . GLY A 1 355 ? 66.314 24.998 75.274 1.00 90.53 353 GLY A O 1
ATOM 2605 N N . GLY A 1 356 ? 64.473 25.950 76.181 1.00 80.66 354 GLY A N 1
ATOM 2606 C CA . GLY A 1 356 ? 63.874 26.325 74.916 1.00 70.44 354 GLY A CA 1
ATOM 2607 C C . GLY A 1 356 ? 62.713 25.422 74.568 1.00 72.89 354 GLY A C 1
ATOM 2608 O O . GLY A 1 356 ? 62.065 24.851 75.455 1.00 76.00 354 GLY A O 1
ATOM 2609 N N . PHE A 1 357 ? 62.461 25.241 73.277 1.00 72.12 355 PHE A N 1
ATOM 2610 C CA . PHE A 1 357 ? 61.421 24.320 72.853 1.00 78.96 355 PHE A CA 1
ATOM 2611 C C . PHE A 1 357 ? 61.936 23.510 71.679 1.00 90.03 355 PHE A C 1
ATOM 2612 O O . PHE A 1 357 ? 62.841 23.927 70.958 1.00 93.48 355 PHE A O 1
ATOM 2620 N N . ARG A 1 358 ? 61.318 22.355 71.473 1.00 93.42 356 ARG A N 1
ATOM 2621 C CA . ARG A 1 358 ? 61.717 21.449 70.410 1.00 93.79 356 ARG A CA 1
ATOM 2622 C C . ARG A 1 358 ? 60.457 20.831 69.828 1.00 90.72 356 ARG A C 1
ATOM 2623 O O . ARG A 1 358 ? 59.557 20.451 70.583 1.00 95.78 356 ARG A O 1
ATOM 2631 N N . TYR A 1 359 ? 60.355 20.798 68.502 1.00 84.23 357 TYR A N 1
ATOM 2632 C CA . TYR A 1 359 ? 59.139 20.324 67.847 1.00 90.01 357 TYR A CA 1
ATOM 2633 C C . TYR A 1 359 ? 59.478 19.207 66.849 1.00 100.35 357 TYR A C 1
ATOM 2634 O O . TYR A 1 359 ? 59.964 19.476 65.745 1.00 101.98 357 TYR A O 1
ATOM 2643 N N . THR A 1 360 ? 59.266 17.958 67.252 1.00 100.47 358 THR A N 1
ATOM 2644 C CA . THR A 1 360 ? 59.505 16.831 66.358 1.00 104.38 358 THR A CA 1
ATOM 2645 C C . THR A 1 360 ? 58.269 16.572 65.495 1.00 104.84 358 THR A C 1
ATOM 2646 O O . THR A 1 360 ? 57.142 16.933 65.857 1.00 104.13 358 THR A O 1
ATOM 2650 N N . TYR A 1 361 ? 58.488 15.913 64.352 1.00 103.53 359 TYR A N 1
ATOM 2651 C CA . TYR A 1 361 ? 57.417 15.481 63.459 1.00 107.07 359 TYR A CA 1
ATOM 2652 C C . TYR A 1 361 ? 57.549 13.972 63.230 1.00 115.59 359 TYR A C 1
ATOM 2653 O O . TYR A 1 361 ? 58.639 13.460 62.966 1.00 108.18 359 TYR A O 1
ATOM 2662 N N . THR A 1 362 ? 56.417 13.281 63.310 1.00 127.75 360 THR A N 1
ATOM 2663 C CA . THR A 1 362 ? 56.308 11.829 63.394 1.00 144.56 360 THR A CA 1
ATOM 2664 C C . THR A 1 362 ? 55.774 11.160 62.134 1.00 157.36 360 THR A C 1
ATOM 2665 O O . THR A 1 362 ? 56.260 10.093 61.740 1.00 165.38 360 THR A O 1
ATOM 2669 N N . GLY A 1 363 ? 54.781 11.757 61.493 1.00 160.30 361 GLY A N 1
ATOM 2670 C CA . GLY A 1 363 ? 53.964 11.044 60.532 1.00 170.80 361 GLY A CA 1
ATOM 2671 C C . GLY A 1 363 ? 52.585 10.852 61.129 1.00 176.54 361 GLY A C 1
ATOM 2672 O O . GLY A 1 363 ? 51.566 11.009 60.448 1.00 180.83 361 GLY A O 1
ATOM 2673 N N . GLY A 1 364 ? 52.540 10.561 62.423 1.00 176.20 362 GLY A N 1
ATOM 2674 C CA . GLY A 1 364 ? 51.263 10.376 63.078 1.00 178.16 362 GLY A CA 1
ATOM 2675 C C . GLY A 1 364 ? 50.941 11.556 63.959 1.00 178.19 362 GLY A C 1
ATOM 2676 O O . GLY A 1 364 ? 50.351 12.572 63.548 1.00 174.02 362 GLY A O 1
ATOM 2677 N N . GLN A 1 365 ? 51.466 11.407 65.174 1.00 183.14 363 GLN A N 1
ATOM 2678 C CA . GLN A 1 365 ? 51.112 12.168 66.365 1.00 182.52 363 GLN A CA 1
ATOM 2679 C C . GLN A 1 365 ? 52.321 12.983 66.860 1.00 176.35 363 GLN A C 1
ATOM 2680 O O . GLN A 1 365 ? 53.203 12.439 67.522 1.00 178.48 363 GLN A O 1
ATOM 2686 N N . GLU A 1 366 ? 52.449 14.243 66.443 1.00 157.78 364 GLU A N 1
ATOM 2687 C CA . GLU A 1 366 ? 53.620 15.076 66.766 1.00 137.40 364 GLU A CA 1
ATOM 2688 C C . GLU A 1 366 ? 54.015 15.366 68.203 1.00 122.54 364 GLU A C 1
ATOM 2689 O O . GLU A 1 366 ? 53.354 14.989 69.144 1.00 126.05 364 GLU A O 1
ATOM 2695 N N . LEU A 1 367 ? 55.113 16.078 68.366 1.00 105.67 365 LEU A N 1
ATOM 2696 C CA . LEU A 1 367 ? 55.592 16.362 69.695 1.00 95.56 365 LEU A CA 1
ATOM 2697 C C . LEU A 1 367 ? 56.223 17.722 69.782 1.00 91.62 365 LEU A C 1
ATOM 2698 O O . LEU A 1 367 ? 56.954 18.131 68.908 1.00 95.46 365 LEU A O 1
ATOM 2703 N N . LEU A 1 368 ? 55.928 18.417 70.862 1.00 90.47 366 LEU A N 1
ATOM 2704 C CA . LEU A 1 368 ? 56.430 19.737 71.095 1.00 87.67 366 LEU A CA 1
ATOM 2705 C C . LEU A 1 368 ? 56.780 19.798 72.544 1.00 84.79 366 LEU A C 1
ATOM 2706 O O . LEU A 1 368 ? 55.923 19.888 73.376 1.00 84.98 366 LEU A O 1
ATOM 2711 N N . GLU A 1 369 ? 58.056 19.725 72.848 1.00 81.43 367 GLU A N 1
ATOM 2712 C CA . GLU A 1 369 ? 58.491 19.745 74.215 1.00 88.20 367 GLU A CA 1
ATOM 2713 C C . GLU A 1 369 ? 58.953 21.120 74.535 1.00 90.75 367 GLU A C 1
ATOM 2714 O O . GLU A 1 369 ? 59.535 21.766 73.702 1.00 95.66 367 GLU A O 1
ATOM 2720 N N . VAL A 1 370 ? 58.675 21.583 75.742 1.00 81.64 368 VAL A N 1
ATOM 2721 C CA . VAL A 1 370 ? 59.084 22.907 76.143 1.00 76.97 368 VAL A CA 1
ATOM 2722 C C . VAL A 1 370 ? 59.822 22.815 77.466 1.00 89.36 368 VAL A C 1
ATOM 2723 O O . VAL A 1 370 ? 59.294 22.274 78.406 1.00 92.63 368 VAL A O 1
ATOM 2727 N N . PHE A 1 371 ? 61.045 23.328 77.536 1.00 89.47 369 PHE A N 1
ATOM 2728 C CA . PHE A 1 371 ? 61.843 23.270 78.757 1.00 89.21 369 PHE A CA 1
ATOM 2729 C C . PHE A 1 371 ? 62.074 24.667 79.243 1.00 87.20 369 PHE A C 1
ATOM 2730 O O . PHE A 1 371 ? 62.807 25.412 78.647 1.00 84.52 369 PHE A O 1
ATOM 2738 N N . GLY A 1 372 ? 61.383 25.053 80.314 1.00 88.14 370 GLY A N 1
ATOM 2739 C CA . GLY A 1 372 ? 61.370 26.407 80.797 1.00 84.13 370 GLY A CA 1
ATOM 2740 C C . GLY A 1 372 ? 60.374 27.198 79.978 1.00 81.75 370 GLY A C 1
ATOM 2741 O O . GLY A 1 372 ? 59.630 26.653 79.160 1.00 84.08 370 GLY A O 1
ATOM 2742 N N . ASP A 1 373 ? 60.381 28.507 80.176 1.00 76.49 371 ASP A N 1
ATOM 2743 C CA . ASP A 1 373 ? 59.430 29.377 79.502 1.00 72.14 371 ASP A CA 1
ATOM 2744 C C . ASP A 1 373 ? 60.056 30.074 78.293 1.00 66.31 371 ASP A C 1
ATOM 2745 O O . ASP A 1 373 ? 61.188 30.563 78.353 1.00 66.07 371 ASP A O 1
ATOM 2750 N N . VAL A 1 374 ? 59.297 30.188 77.222 1.00 61.43 372 VAL A N 1
ATOM 2751 C CA . VAL A 1 374 ? 59.773 30.802 76.004 1.00 58.18 372 VAL A CA 1
ATOM 2752 C C . VAL A 1 374 ? 58.875 31.905 75.509 1.00 55.81 372 VAL A C 1
ATOM 2753 O O . VAL A 1 374 ? 57.707 31.721 75.426 1.00 56.85 372 VAL A O 1
ATOM 2757 N N . VAL A 1 375 ? 59.432 33.055 75.173 1.00 57.33 373 VAL A N 1
ATOM 2758 C CA . VAL A 1 375 ? 58.627 34.137 74.655 1.00 62.46 373 VAL A CA 1
ATOM 2759 C C . VAL A 1 375 ? 59.197 34.731 73.398 1.00 61.15 373 VAL A C 1
ATOM 2760 O O . VAL A 1 375 ? 60.333 35.104 73.374 1.00 55.01 373 VAL A O 1
ATOM 2764 N N . LEU A 1 376 ? 58.357 34.831 72.373 1.00 60.22 374 LEU A N 1
ATOM 2765 C CA . LEU A 1 376 ? 58.694 35.374 71.078 1.00 54.96 374 LEU A CA 1
ATOM 2766 C C . LEU A 1 376 ? 58.023 36.684 70.888 1.00 53.86 374 LEU A C 1
ATOM 2767 O O . LEU A 1 376 ? 56.852 36.732 70.832 1.00 57.94 374 LEU A O 1
ATOM 2772 N N . GLU A 1 377 ? 58.760 37.760 70.770 1.00 50.82 375 GLU A N 1
ATOM 2773 C CA . GLU A 1 377 ? 58.138 39.038 70.588 1.00 60.21 375 GLU A CA 1
ATOM 2774 C C . GLU A 1 377 ? 58.185 39.474 69.153 1.00 61.15 375 GLU A C 1
ATOM 2775 O O . GLU A 1 377 ? 59.205 39.415 68.545 1.00 62.65 375 GLU A O 1
ATOM 2781 N N . GLY A 1 378 ? 57.064 39.923 68.624 1.00 53.32 376 GLY A N 1
ATOM 2782 C CA . GLY A 1 378 ? 56.974 40.388 67.258 1.00 67.58 376 GLY A CA 1
ATOM 2783 C C . GLY A 1 378 ? 56.953 39.233 66.310 1.00 68.22 376 GLY A C 1
ATOM 2784 O O . GLY A 1 378 ? 57.391 39.324 65.204 1.00 63.72 376 GLY A O 1
ATOM 2785 N N . ILE A 1 379 ? 56.363 38.157 66.754 1.00 68.29 377 ILE A N 1
ATOM 2786 C CA . ILE A 1 379 ? 56.332 36.906 66.013 1.00 61.58 377 ILE A CA 1
ATOM 2787 C C . ILE A 1 379 ? 54.949 36.325 66.235 1.00 60.77 377 ILE A C 1
ATOM 2788 O O . ILE A 1 379 ? 54.416 36.422 67.341 1.00 62.43 377 ILE A O 1
ATOM 2793 N N . ASP A 1 380 ? 54.321 35.844 65.177 1.00 69.18 378 ASP A N 1
ATOM 2794 C CA . ASP A 1 380 ? 53.110 35.073 65.355 1.00 64.64 378 ASP A CA 1
ATOM 2795 C C . ASP A 1 380 ? 53.466 33.591 65.401 1.00 62.64 378 ASP A C 1
ATOM 2796 O O . ASP A 1 380 ? 54.546 33.169 64.984 1.00 68.08 378 ASP A O 1
ATOM 2801 N N . ALA A 1 381 ? 52.558 32.797 65.940 1.00 57.37 379 ALA A N 1
ATOM 2802 C CA . ALA A 1 381 ? 52.773 31.365 65.976 1.00 59.97 379 ALA A CA 1
ATOM 2803 C C . ALA A 1 381 ? 51.528 30.679 65.464 1.00 65.07 379 ALA A C 1
ATOM 2804 O O . ALA A 1 381 ? 50.418 31.075 65.827 1.00 65.99 379 ALA A O 1
ATOM 2806 N N . VAL A 1 382 ? 51.707 29.661 64.625 1.00 72.19 380 VAL A N 1
ATOM 2807 C CA . VAL A 1 382 ? 50.601 28.799 64.233 1.00 78.53 380 VAL A CA 1
ATOM 2808 C C . VAL A 1 382 ? 51.120 27.374 64.405 1.00 76.96 380 VAL A C 1
ATOM 2809 O O . VAL A 1 382 ? 52.274 27.083 64.049 1.00 66.25 380 VAL A O 1
ATOM 2813 N N . LEU A 1 383 ? 50.338 26.534 65.091 1.00 78.34 381 LEU A N 1
ATOM 2814 C CA . LEU A 1 383 ? 50.568 25.096 65.156 1.00 81.03 381 LEU A CA 1
ATOM 2815 C C . LEU A 1 383 ? 49.523 24.494 64.252 1.00 86.07 381 LEU A C 1
ATOM 2816 O O . LEU A 1 383 ? 48.322 24.578 64.541 1.00 87.59 381 LEU A O 1
ATOM 2821 N N . ASN A 1 384 ? 49.976 23.916 63.152 1.00 93.99 382 ASN A N 1
ATOM 2822 C CA . ASN A 1 384 ? 49.070 23.567 62.083 1.00 93.09 382 ASN A CA 1
ATOM 2823 C C . ASN A 1 384 ? 48.698 22.099 62.060 1.00 96.64 382 ASN A C 1
ATOM 2824 O O . ASN A 1 384 ? 47.930 21.697 61.186 1.00 101.55 382 ASN A O 1
ATOM 2829 N N . ARG A 1 385 ? 49.143 21.302 63.023 1.00 97.11 383 ARG A N 1
ATOM 2830 C CA . ARG A 1 385 ? 48.787 19.891 63.014 1.00 101.83 383 ARG A CA 1
ATOM 2831 C C . ARG A 1 385 ? 48.642 19.420 64.452 1.00 94.62 383 ARG A C 1
ATOM 2832 O O . ARG A 1 385 ? 49.217 20.024 65.364 1.00 93.00 383 ARG A O 1
ATOM 2840 N N . PRO A 1 386 ? 47.861 18.361 64.693 1.00 96.49 384 PRO A N 1
ATOM 2841 C CA . PRO A 1 386 ? 47.738 17.800 66.045 1.00 95.79 384 PRO A CA 1
ATOM 2842 C C . PRO A 1 386 ? 49.096 17.521 66.672 1.00 95.13 384 PRO A C 1
ATOM 2843 O O . PRO A 1 386 ? 50.025 17.041 66.006 1.00 95.04 384 PRO A O 1
ATOM 2847 N N . VAL A 1 387 ? 49.221 17.874 67.934 1.00 92.75 385 VAL A N 1
ATOM 2848 C CA . VAL A 1 387 ? 50.490 17.776 68.585 1.00 95.97 385 VAL A CA 1
ATOM 2849 C C . VAL A 1 387 ? 50.347 17.522 70.059 1.00 98.55 385 VAL A C 1
ATOM 2850 O O . VAL A 1 387 ? 49.510 18.077 70.702 1.00 94.76 385 VAL A O 1
ATOM 2854 N N . ASP A 1 388 ? 51.172 16.638 70.570 1.00 110.31 386 ASP A N 1
ATOM 2855 C CA . ASP A 1 388 ? 51.201 16.274 71.952 1.00 115.37 386 ASP A CA 1
ATOM 2856 C C . ASP A 1 388 ? 52.234 17.142 72.587 1.00 112.33 386 ASP A C 1
ATOM 2857 O O . ASP A 1 388 ? 53.241 17.435 71.969 1.00 110.86 386 ASP A O 1
ATOM 2862 N N . TYR A 1 389 ? 52.030 17.549 73.823 1.00 107.58 387 TYR A N 1
ATOM 2863 C CA . TYR A 1 389 ? 53.041 18.378 74.413 1.00 106.55 387 TYR A CA 1
ATOM 2864 C C . TYR A 1 389 ? 53.591 17.785 75.648 1.00 107.97 387 TYR A C 1
ATOM 2865 O O . TYR A 1 389 ? 53.012 16.900 76.205 1.00 108.16 387 TYR A O 1
ATOM 2874 N N . ARG A 1 390 ? 54.763 18.254 76.019 1.00 108.25 388 ARG A N 1
ATOM 2875 C CA . ARG A 1 390 ? 55.440 17.831 77.211 1.00 106.66 388 ARG A CA 1
ATOM 2876 C C . ARG A 1 390 ? 56.089 19.092 77.687 1.00 103.31 388 ARG A C 1
ATOM 2877 O O . ARG A 1 390 ? 56.733 19.762 76.913 1.00 102.86 388 ARG A O 1
ATOM 2885 N N . ALA A 1 391 ? 55.942 19.430 78.955 1.00 99.45 389 ALA A N 1
ATOM 2886 C CA . ALA A 1 391 ? 56.527 20.658 79.432 1.00 97.78 389 ALA A CA 1
ATOM 2887 C C . ALA A 1 391 ? 57.038 20.566 80.829 1.00 106.33 389 ALA A C 1
ATOM 2888 O O . ALA A 1 391 ? 56.422 19.957 81.664 1.00 109.77 389 ALA A O 1
ATOM 2890 N N . GLN A 1 392 ? 58.160 21.207 81.094 1.00 107.73 390 GLN A N 1
ATOM 2891 C CA . GLN A 1 392 ? 58.689 21.194 82.427 1.00 102.62 390 GLN A CA 1
ATOM 2892 C C . GLN A 1 392 ? 59.561 22.370 82.663 1.00 95.02 390 GLN A C 1
ATOM 2893 O O . GLN A 1 392 ? 59.994 23.007 81.747 1.00 98.08 390 GLN A O 1
ATOM 2899 N N . SER A 1 393 ? 59.779 22.676 83.921 1.00 90.12 391 SER A N 1
ATOM 2900 C CA . SER A 1 393 ? 60.626 23.768 84.298 1.00 87.49 391 SER A CA 1
ATOM 2901 C C . SER A 1 393 ? 61.357 23.237 85.479 1.00 100.26 391 SER A C 1
ATOM 2902 O O . SER A 1 393 ? 61.038 23.527 86.611 1.00 100.17 391 SER A O 1
ATOM 2905 N N . GLY A 1 394 ? 62.346 22.421 85.197 1.00 111.62 392 GLY A N 1
ATOM 2906 C CA . GLY A 1 394 ? 63.111 21.786 86.247 1.00 120.35 392 GLY A CA 1
ATOM 2907 C C . GLY A 1 394 ? 62.307 20.741 86.993 1.00 127.22 392 GLY A C 1
ATOM 2908 O O . GLY A 1 394 ? 62.150 19.611 86.518 1.00 131.87 392 GLY A O 1
ATOM 2909 N N . SER A 1 395 ? 61.784 21.117 88.164 1.00 126.75 393 SER A N 1
ATOM 2910 C CA . SER A 1 395 ? 61.007 20.197 88.995 1.00 130.00 393 SER A CA 1
ATOM 2911 C C . SER A 1 395 ? 59.572 20.061 88.490 1.00 127.91 393 SER A C 1
ATOM 2912 O O . SER A 1 395 ? 59.084 18.947 88.259 1.00 128.29 393 SER A O 1
ATOM 2915 N N . ALA A 1 396 ? 58.872 21.188 88.362 1.00 123.39 394 ALA A N 1
ATOM 2916 C CA . ALA A 1 396 ? 57.473 21.186 87.957 1.00 118.72 394 ALA A CA 1
ATOM 2917 C C . ALA A 1 396 ? 57.333 20.872 86.472 1.00 108.50 394 ALA A C 1
ATOM 2918 O O . ALA A 1 396 ? 58.222 21.155 85.664 1.00 102.88 394 ALA A O 1
ATOM 2920 N N . LYS A 1 397 ? 56.195 20.279 86.122 1.00 105.07 395 LYS A N 1
ATOM 2921 C CA . LYS A 1 397 ? 55.892 19.905 84.741 1.00 101.64 395 LYS A CA 1
ATOM 2922 C C . LYS A 1 397 ? 54.942 20.909 84.088 1.00 98.04 395 LYS A C 1
ATOM 2923 O O . LYS A 1 397 ? 53.853 20.580 83.619 1.00 95.60 395 LYS A O 1
ATOM 2929 N N . SER A 1 398 ? 55.402 22.148 84.000 1.00 96.19 396 SER A N 1
ATOM 2930 C CA . SER A 1 398 ? 54.588 23.206 83.434 1.00 90.70 396 SER A CA 1
ATOM 2931 C C . SER A 1 398 ? 55.517 24.152 82.697 1.00 83.43 396 SER A C 1
ATOM 2932 O O . SER A 1 398 ? 56.734 24.133 82.887 1.00 86.79 396 SER A O 1
ATOM 2935 N N . ALA A 1 399 ? 54.944 24.946 81.816 1.00 78.67 397 ALA A N 1
ATOM 2936 C CA . ALA A 1 399 ? 55.759 25.884 81.060 1.00 80.01 397 ALA A CA 1
ATOM 2937 C C . ALA A 1 399 ? 54.820 26.845 80.355 1.00 77.02 397 ALA A C 1
ATOM 2938 O O . ALA A 1 399 ? 53.600 26.660 80.354 1.00 84.54 397 ALA A O 1
ATOM 2940 N N . THR A 1 400 ? 55.402 27.852 79.710 1.00 69.78 398 THR A N 1
ATOM 2941 C CA . THR A 1 400 ? 54.627 28.864 79.015 1.00 67.39 398 THR A CA 1
ATOM 2942 C C . THR A 1 400 ? 55.271 29.172 77.675 1.00 68.98 398 THR A C 1
ATOM 2943 O O . THR A 1 400 ? 56.498 29.161 77.542 1.00 72.95 398 THR A O 1
ATOM 2947 N N . LEU A 1 401 ? 54.416 29.473 76.698 1.00 66.23 399 LEU A N 1
ATOM 2948 C CA . LEU A 1 401 ? 54.794 30.021 75.412 1.00 57.62 399 LEU A CA 1
ATOM 2949 C C . LEU A 1 401 ? 54.147 31.387 75.338 1.00 50.89 399 LEU A C 1
ATOM 2950 O O . LEU A 1 401 ? 52.913 31.492 75.395 1.00 55.23 399 LEU A O 1
ATOM 2955 N N . ALA A 1 402 ? 54.947 32.423 75.142 1.00 52.13 400 ALA A N 1
ATOM 2956 C CA . ALA A 1 402 ? 54.389 33.750 74.950 1.00 62.28 400 ALA A CA 1
ATOM 2957 C C . ALA A 1 402 ? 54.671 34.205 73.533 1.00 68.23 400 ALA A C 1
ATOM 2958 O O . ALA A 1 402 ? 55.801 34.086 73.053 1.00 79.29 400 ALA A O 1
ATOM 2960 N N . VAL A 1 403 ? 53.646 34.737 72.884 1.00 59.98 401 VAL A N 1
ATOM 2961 C CA . VAL A 1 403 ? 53.795 35.499 71.659 1.00 59.34 401 VAL A CA 1
ATOM 2962 C C . VAL A 1 403 ? 53.336 36.906 72.000 1.00 50.56 401 VAL A C 1
ATOM 2963 O O . VAL A 1 403 ? 52.153 37.134 72.283 1.00 58.44 401 VAL A O 1
ATOM 2967 N N . LEU A 1 404 ? 54.273 37.838 72.011 1.00 43.20 402 LEU A N 1
ATOM 2968 C CA . LEU A 1 404 ? 54.017 39.216 72.381 1.00 51.76 402 LEU A CA 1
ATOM 2969 C C . LEU A 1 404 ? 54.130 40.134 71.175 1.00 53.61 402 LEU A C 1
ATOM 2970 O O . LEU A 1 404 ? 54.823 39.832 70.199 1.00 62.87 402 LEU A O 1
ATOM 2975 N N . LYS A 1 405 ? 53.457 41.272 71.246 1.00 52.14 403 LYS A N 1
ATOM 2976 C CA . LYS A 1 405 ? 53.606 42.248 70.182 1.00 50.32 403 LYS A CA 1
ATOM 2977 C C . LYS A 1 405 ? 54.889 43.038 70.369 1.00 55.67 403 LYS A C 1
ATOM 2978 O O . LYS A 1 405 ? 55.340 43.284 71.483 1.00 64.19 403 LYS A O 1
ATOM 2984 N N . LEU A 1 406 ? 55.481 43.438 69.262 1.00 63.05 404 LEU A N 1
ATOM 2985 C CA . LEU A 1 406 ? 56.670 44.272 69.290 1.00 63.25 404 LEU A CA 1
ATOM 2986 C C . LEU A 1 406 ? 56.531 45.266 68.148 1.00 71.42 404 LEU A C 1
ATOM 2987 O O . LEU A 1 406 ? 56.495 44.855 66.987 1.00 77.23 404 LEU A O 1
ATOM 2992 N N . GLY A 1 407 ? 56.408 46.549 68.481 1.00 75.63 405 GLY A N 1
ATOM 2993 C CA . GLY A 1 407 ? 56.111 47.557 67.481 1.00 81.81 405 GLY A CA 1
ATOM 2994 C C . GLY A 1 407 ? 54.809 47.322 66.739 1.00 90.82 405 GLY A C 1
ATOM 2995 O O . GLY A 1 407 ? 54.712 47.596 65.531 1.00 98.71 405 GLY A O 1
ATOM 2996 N N . GLY A 1 408 ? 53.797 46.821 67.442 1.00 86.31 406 GLY A N 1
ATOM 2997 C CA . GLY A 1 408 ? 52.501 46.537 66.866 1.00 78.33 406 GLY A CA 1
ATOM 2998 C C . GLY A 1 408 ? 52.434 45.279 66.027 1.00 77.11 406 GLY A C 1
ATOM 2999 O O . GLY A 1 408 ? 51.330 44.863 65.664 1.00 85.69 406 GLY A O 1
ATOM 3000 N N . ASN A 1 409 ? 53.559 44.613 65.795 1.00 69.82 407 ASN A N 1
ATOM 3001 C CA . ASN A 1 409 ? 53.638 43.390 65.019 1.00 64.24 407 ASN A CA 1
ATOM 3002 C C . ASN A 1 409 ? 53.753 42.192 65.945 1.00 69.53 407 ASN A C 1
ATOM 3003 O O . ASN A 1 409 ? 54.319 42.269 67.041 1.00 75.06 407 ASN A O 1
ATOM 3008 N N . GLY A 1 410 ? 53.207 41.084 65.485 1.00 62.75 408 GLY A N 1
ATOM 3009 C CA . GLY A 1 410 ? 53.320 39.825 66.185 1.00 57.47 408 GLY A CA 1
ATOM 3010 C C . GLY A 1 410 ? 52.260 39.677 67.235 1.00 61.28 408 GLY A C 1
ATOM 3011 O O . GLY A 1 410 ? 51.290 40.446 67.324 1.00 66.25 408 GLY A O 1
ATOM 3012 N N . GLY A 1 411 ? 52.468 38.663 68.070 1.00 66.23 409 GLY A N 1
ATOM 3013 C CA . GLY A 1 411 ? 51.651 38.454 69.247 1.00 65.11 409 GLY A CA 1
ATOM 3014 C C . GLY A 1 411 ? 50.420 37.594 69.058 1.00 66.96 409 GLY A C 1
ATOM 3015 O O . GLY A 1 411 ? 49.651 37.422 70.028 1.00 70.41 409 GLY A O 1
ATOM 3016 N N . ASN A 1 412 ? 50.195 37.044 67.865 1.00 54.87 410 ASN A N 1
ATOM 3017 C CA . ASN A 1 412 ? 49.003 36.237 67.629 1.00 53.80 410 ASN A CA 1
ATOM 3018 C C . ASN A 1 412 ? 49.356 34.757 67.612 1.00 54.97 410 ASN A C 1
ATOM 3019 O O . ASN A 1 412 ? 50.492 34.365 67.334 1.00 57.81 410 ASN A O 1
ATOM 3024 N N . LEU A 1 413 ? 48.346 33.935 67.898 1.00 51.78 411 LEU A N 1
ATOM 3025 C CA . LEU A 1 413 ? 48.511 32.500 68.060 1.00 51.95 411 LEU A CA 1
ATOM 3026 C C . LEU A 1 413 ? 47.364 31.792 67.355 1.00 57.52 411 LEU A C 1
ATOM 3027 O O . LEU A 1 413 ? 46.206 32.215 67.452 1.00 63.45 411 LEU A O 1
ATOM 3032 N N . ASP A 1 414 ? 47.690 30.714 66.643 1.00 71.56 412 ASP A N 1
ATOM 3033 C CA . ASP A 1 414 ? 46.711 29.901 65.924 1.00 76.36 412 ASP A CA 1
ATOM 3034 C C . ASP A 1 414 ? 46.983 28.442 66.272 1.00 75.60 412 ASP A C 1
ATOM 3035 O O . ASP A 1 414 ? 48.114 27.966 66.107 1.00 77.91 412 ASP A O 1
ATOM 3040 N N . ILE A 1 415 ? 45.954 27.741 66.772 1.00 63.63 413 ILE A N 1
ATOM 3041 C CA . ILE A 1 415 ? 46.045 26.326 67.126 1.00 67.04 413 ILE A CA 1
ATOM 3042 C C . ILE A 1 415 ? 45.022 25.613 66.248 1.00 75.64 413 ILE A C 1
ATOM 3043 O O . ILE A 1 415 ? 43.823 25.590 66.567 1.00 71.94 413 ILE A O 1
ATOM 3048 N N . ASN A 1 416 ? 45.479 25.024 65.136 1.00 78.78 414 ASN A N 1
ATOM 3049 C CA . ASN A 1 416 ? 44.527 24.516 64.157 1.00 86.02 414 ASN A CA 1
ATOM 3050 C C . ASN A 1 416 ? 44.317 23.016 64.243 1.00 93.47 414 ASN A C 1
ATOM 3051 O O . ASN A 1 416 ? 43.311 22.517 63.726 1.00 93.68 414 ASN A O 1
ATOM 3056 N N . GLY A 1 417 ? 45.208 22.304 64.927 1.00 95.42 415 GLY A N 1
ATOM 3057 C CA . GLY A 1 417 ? 45.036 20.906 65.230 1.00 94.88 415 GLY A CA 1
ATOM 3058 C C . GLY A 1 417 ? 44.814 20.729 66.722 1.00 94.96 415 GLY A C 1
ATOM 3059 O O . GLY A 1 417 ? 44.717 21.682 67.485 1.00 86.80 415 GLY A O 1
ATOM 3060 N N . ASN A 1 418 ? 44.689 19.471 67.119 1.00 96.88 416 ASN A N 1
ATOM 3061 C CA . ASN A 1 418 ? 44.520 19.175 68.528 1.00 92.64 416 ASN A CA 1
ATOM 3062 C C . ASN A 1 418 ? 45.814 19.476 69.278 1.00 87.94 416 ASN A C 1
ATOM 3063 O O . ASN A 1 418 ? 46.917 19.423 68.717 1.00 96.42 416 ASN A O 1
ATOM 3068 N N . LEU A 1 419 ? 45.670 19.809 70.557 1.00 78.77 417 LEU A N 1
ATOM 3069 C CA . LEU A 1 419 ? 46.800 20.238 71.379 1.00 77.57 417 LEU A CA 1
ATOM 3070 C C . LEU A 1 419 ? 46.587 19.632 72.762 1.00 88.30 417 LEU A C 1
ATOM 3071 O O . LEU A 1 419 ? 45.894 20.216 73.601 1.00 91.95 417 LEU A O 1
ATOM 3076 N N . LEU A 1 420 ? 47.177 18.469 73.001 1.00 90.89 418 LEU A N 1
ATOM 3077 C CA . LEU A 1 420 ? 46.999 17.775 74.266 1.00 94.99 418 LEU A CA 1
ATOM 3078 C C . LEU A 1 420 ? 48.331 17.512 74.943 1.00 95.53 418 LEU A C 1
ATOM 3079 O O . LEU A 1 420 ? 49.381 17.487 74.292 1.00 96.47 418 LEU A O 1
ATOM 3084 N N . PRO A 1 421 ? 48.304 17.219 76.220 1.00 99.47 419 PRO A N 1
ATOM 3085 C CA . PRO A 1 421 ? 49.565 16.864 76.846 1.00 103.76 419 PRO A CA 1
ATOM 3086 C C . PRO A 1 421 ? 49.840 15.427 76.520 1.00 113.95 419 PRO A C 1
ATOM 3087 O O . PRO A 1 421 ? 48.926 14.663 76.309 1.00 115.45 419 PRO A O 1
ATOM 3091 N N . ASP A 1 422 ? 51.100 15.043 76.473 1.00 125.78 420 ASP A N 1
ATOM 3092 C CA . ASP A 1 422 ? 51.406 13.663 76.171 1.00 136.60 420 ASP A CA 1
ATOM 3093 C C . ASP A 1 422 ? 51.208 12.821 77.397 1.00 139.25 420 ASP A C 1
ATOM 3094 O O . ASP A 1 422 ? 51.863 13.015 78.411 1.00 138.70 420 ASP A O 1
ATOM 3099 N N . ALA A 1 423 ? 50.362 11.816 77.257 1.00 140.35 421 ALA A N 1
ATOM 3100 C CA . ALA A 1 423 ? 50.034 10.900 78.331 1.00 141.50 421 ALA A CA 1
ATOM 3101 C C . ALA A 1 423 ? 51.242 10.319 79.031 1.00 142.63 421 ALA A C 1
ATOM 3102 O O . ALA A 1 423 ? 51.302 10.270 80.252 1.00 143.51 421 ALA A O 1
ATOM 3104 N N . THR A 1 424 ? 52.190 9.861 78.234 1.00 139.78 422 THR A N 1
ATOM 3105 C CA . THR A 1 424 ? 53.397 9.262 78.726 1.00 143.20 422 THR A CA 1
ATOM 3106 C C . THR A 1 424 ? 54.080 10.150 79.717 1.00 143.62 422 THR A C 1
ATOM 3107 O O . THR A 1 424 ? 54.410 9.729 80.813 1.00 146.17 422 THR A O 1
ATOM 3111 N N . PHE A 1 425 ? 54.284 11.400 79.346 1.00 141.20 423 PHE A N 1
ATOM 3112 C CA . PHE A 1 425 ? 54.976 12.282 80.253 1.00 139.85 423 PHE A CA 1
ATOM 3113 C C . PHE A 1 425 ? 54.234 12.551 81.535 1.00 146.14 423 PHE A C 1
ATOM 3114 O O . PHE A 1 425 ? 54.692 12.174 82.597 1.00 154.79 423 PHE A O 1
ATOM 3122 N N . GLY A 1 426 ? 53.094 13.217 81.434 1.00 143.26 424 GLY A N 1
ATOM 3123 C CA . GLY A 1 426 ? 52.300 13.550 82.601 1.00 139.69 424 GLY A CA 1
ATOM 3124 C C . GLY A 1 426 ? 50.854 13.715 82.212 1.00 133.70 424 GLY A C 1
ATOM 3125 O O . GLY A 1 426 ? 50.534 13.720 81.044 1.00 139.40 424 GLY A O 1
ATOM 3126 N N . LEU A 1 427 ? 49.973 13.870 83.184 1.00 123.48 425 LEU A N 1
ATOM 3127 C CA . LEU A 1 427 ? 48.553 14.002 82.884 1.00 117.45 425 LEU A CA 1
ATOM 3128 C C . LEU A 1 427 ? 47.998 15.294 83.469 1.00 115.27 425 LEU A C 1
ATOM 3129 O O . LEU A 1 427 ? 48.453 15.775 84.514 1.00 117.91 425 LEU A O 1
ATOM 3134 N N . PHE A 1 428 ? 47.007 15.842 82.774 1.00 107.39 426 PHE A N 1
ATOM 3135 C CA . PHE A 1 428 ? 46.361 17.073 83.195 1.00 104.22 426 PHE A CA 1
ATOM 3136 C C . PHE A 1 428 ? 45.588 16.850 84.493 1.00 111.75 426 PHE A C 1
ATOM 3137 O O . PHE A 1 428 ? 44.896 15.837 84.641 1.00 114.44 426 PHE A O 1
ATOM 3145 N N . PRO A 1 429 ? 45.640 17.800 85.432 1.00 115.52 427 PRO A N 1
ATOM 3146 C CA . PRO A 1 429 ? 46.373 19.048 85.255 1.00 110.76 427 PRO A CA 1
ATOM 3147 C C . PRO A 1 429 ? 47.715 19.042 85.970 1.00 111.75 427 PRO A C 1
ATOM 3148 O O . PRO A 1 429 ? 48.173 20.103 86.390 1.00 114.81 427 PRO A O 1
ATOM 3152 N N . ASN A 1 430 ? 48.284 17.870 86.109 1.00 106.08 428 ASN A N 1
ATOM 3153 C CA . ASN A 1 430 ? 49.582 17.830 86.670 1.00 103.40 428 ASN A CA 1
ATOM 3154 C C . ASN A 1 430 ? 50.543 17.971 85.503 1.00 105.05 428 ASN A C 1
ATOM 3155 O O . ASN A 1 430 ? 51.698 17.714 85.706 1.00 114.24 428 ASN A O 1
ATOM 3160 N N . HIS A 1 431 ? 50.137 18.491 84.367 1.00 101.49 429 HIS A N 1
ATOM 3161 C CA . HIS A 1 431 ? 51.038 18.643 83.264 1.00 96.80 429 HIS A CA 1
ATOM 3162 C C . HIS A 1 431 ? 50.352 19.601 82.365 1.00 94.68 429 HIS A C 1
ATOM 3163 O O . HIS A 1 431 ? 49.460 19.229 81.650 1.00 94.29 429 HIS A O 1
ATOM 3170 N N . ALA A 1 432 ? 50.771 20.847 82.388 1.00 94.40 430 ALA A N 1
ATOM 3171 C CA . ALA A 1 432 ? 50.100 21.842 81.597 1.00 86.71 430 ALA A CA 1
ATOM 3172 C C . ALA A 1 432 ? 50.998 22.778 80.849 1.00 83.91 430 ALA A C 1
ATOM 3173 O O . ALA A 1 432 ? 52.044 23.154 81.310 1.00 82.18 430 ALA A O 1
ATOM 3175 N N . LEU A 1 433 ? 50.548 23.172 79.680 1.00 83.38 431 LEU A N 1
ATOM 3176 C CA . LEU A 1 433 ? 51.283 24.134 78.870 1.00 77.33 431 LEU A CA 1
ATOM 3177 C C . LEU A 1 433 ? 50.394 25.351 78.717 1.00 77.76 431 LEU A C 1
ATOM 3178 O O . LEU A 1 433 ? 49.237 25.234 78.299 1.00 80.04 431 LEU A O 1
ATOM 3183 N N . GLY A 1 434 ? 50.912 26.505 79.092 1.00 76.65 432 GLY A N 1
ATOM 3184 C CA . GLY A 1 434 ? 50.144 27.727 79.047 1.00 76.80 432 GLY A CA 1
ATOM 3185 C C . GLY A 1 434 ? 50.506 28.575 77.849 1.00 69.11 432 GLY A C 1
ATOM 3186 O O . GLY A 1 434 ? 51.629 28.533 77.352 1.00 70.72 432 GLY A O 1
ATOM 3187 N N . PHE A 1 435 ? 49.561 29.406 77.426 1.00 63.86 433 PHE A N 1
ATOM 3188 C CA . PHE A 1 435 ? 49.781 30.249 76.261 1.00 61.04 433 PHE A CA 1
ATOM 3189 C C . PHE A 1 435 ? 49.396 31.678 76.590 1.00 59.60 433 PHE A C 1
ATOM 3190 O O . PHE A 1 435 ? 48.240 31.952 76.938 1.00 60.55 433 PHE A O 1
ATOM 3198 N N . VAL A 1 436 ? 50.352 32.584 76.439 1.00 51.16 434 VAL A N 1
ATOM 3199 C CA . VAL A 1 436 ? 50.098 34.010 76.552 1.00 58.15 434 VAL A CA 1
ATOM 3200 C C . VAL A 1 436 ? 50.217 34.566 75.147 1.00 62.40 434 VAL A C 1
ATOM 3201 O O . VAL A 1 436 ? 51.240 34.371 74.482 1.00 64.69 434 VAL A O 1
ATOM 3205 N N . ALA A 1 437 ? 49.153 35.212 74.678 1.00 56.23 435 ALA A N 1
ATOM 3206 C CA . ALA A 1 437 ? 49.174 35.894 73.390 1.00 50.30 435 ALA A CA 1
ATOM 3207 C C . ALA A 1 437 ? 48.709 37.327 73.604 1.00 47.56 435 ALA A C 1
ATOM 3208 O O . ALA A 1 437 ? 47.561 37.554 74.006 1.00 50.48 435 ALA A O 1
ATOM 3210 N N . GLU A 1 438 ? 49.583 38.293 73.307 1.00 39.88 436 GLU A N 1
ATOM 3211 C CA . GLU A 1 438 ? 49.194 39.685 73.498 1.00 44.70 436 GLU A CA 1
ATOM 3212 C C . GLU A 1 438 ? 48.143 40.095 72.485 1.00 53.78 436 GLU A C 1
ATOM 3213 O O . GLU A 1 438 ? 47.378 41.036 72.730 1.00 59.07 436 GLU A O 1
ATOM 3219 N N . GLY A 1 439 ? 48.069 39.386 71.365 1.00 68.05 437 GLY A N 1
ATOM 3220 C CA . GLY A 1 439 ? 47.099 39.708 70.343 1.00 67.14 437 GLY A CA 1
ATOM 3221 C C . GLY A 1 439 ? 45.914 38.773 70.459 1.00 65.77 437 GLY A C 1
ATOM 3222 O O . GLY A 1 439 ? 45.316 38.656 71.541 1.00 68.91 437 GLY A O 1
ATOM 3223 N N . ASP A 1 440 ? 45.565 38.110 69.360 1.00 61.35 438 ASP A N 1
ATOM 3224 C CA . ASP A 1 440 ? 44.405 37.236 69.276 1.00 53.47 438 ASP A CA 1
ATOM 3225 C C . ASP A 1 440 ? 44.796 35.762 69.309 1.00 53.23 438 ASP A C 1
ATOM 3226 O O . ASP A 1 440 ? 45.919 35.378 68.960 1.00 63.42 438 ASP A O 1
ATOM 3231 N N . ILE A 1 441 ? 43.826 34.926 69.687 1.00 51.19 439 ILE A N 1
ATOM 3232 C CA . ILE A 1 441 ? 43.963 33.472 69.635 1.00 64.46 439 ILE A CA 1
ATOM 3233 C C . ILE A 1 441 ? 42.805 32.902 68.839 1.00 67.28 439 ILE A C 1
ATOM 3234 O O . ILE A 1 441 ? 41.639 33.164 69.145 1.00 74.63 439 ILE A O 1
ATOM 3239 N N . TYR A 1 442 ? 43.129 32.069 67.869 1.00 73.42 440 TYR A N 1
ATOM 3240 C CA . TYR A 1 442 ? 42.142 31.374 67.073 1.00 74.24 440 TYR A CA 1
ATOM 3241 C C . TYR A 1 442 ? 42.405 29.894 67.256 1.00 71.36 440 TYR A C 1
ATOM 3242 O O . TYR A 1 442 ? 43.484 29.405 66.890 1.00 71.41 440 TYR A O 1
ATOM 3251 N N . GLN A 1 443 ? 41.415 29.179 67.786 1.00 65.08 441 GLN A N 1
ATOM 3252 C CA . GLN A 1 443 ? 41.484 27.724 67.894 1.00 68.22 441 GLN A CA 1
ATOM 3253 C C . GLN A 1 443 ? 40.554 27.082 66.858 1.00 71.27 441 GLN A C 1
ATOM 3254 O O . GLN A 1 443 ? 39.324 27.155 66.987 1.00 69.01 441 GLN A O 1
ATOM 3260 N N . ARG A 1 444 ? 41.138 26.402 65.869 1.00 69.80 442 ARG A N 1
ATOM 3261 C CA . ARG A 1 444 ? 40.340 25.566 64.983 1.00 76.41 442 ARG A CA 1
ATOM 3262 C C . ARG A 1 444 ? 40.534 24.064 65.223 1.00 81.70 442 ARG A C 1
ATOM 3263 O O . ARG A 1 444 ? 39.785 23.260 64.634 1.00 80.32 442 ARG A O 1
ATOM 3271 N N . GLY A 1 445 ? 41.492 23.670 66.078 1.00 80.45 443 GLY A N 1
ATOM 3272 C CA . GLY A 1 445 ? 41.571 22.287 66.533 1.00 86.01 443 GLY A CA 1
ATOM 3273 C C . GLY A 1 445 ? 40.403 21.897 67.418 1.00 96.22 443 GLY A C 1
ATOM 3274 O O . GLY A 1 445 ? 39.788 22.732 68.084 1.00 95.22 443 GLY A O 1
ATOM 3275 N N . GLN A 1 446 ? 40.054 20.611 67.390 1.00 101.09 444 GLN A N 1
ATOM 3276 C CA . GLN A 1 446 ? 38.820 20.258 68.073 1.00 103.13 444 GLN A CA 1
ATOM 3277 C C . GLN A 1 446 ? 38.997 20.228 69.584 1.00 102.22 444 GLN A C 1
ATOM 3278 O O . GLN A 1 446 ? 38.093 20.626 70.321 1.00 103.38 444 GLN A O 1
ATOM 3284 N N . HIS A 1 447 ? 40.162 19.794 70.063 1.00 100.17 445 HIS A N 1
ATOM 3285 C CA . HIS A 1 447 ? 40.410 19.656 71.489 1.00 96.29 445 HIS A CA 1
ATOM 3286 C C . HIS A 1 447 ? 41.782 20.241 71.784 1.00 94.59 445 HIS A C 1
ATOM 3287 O O . HIS A 1 447 ? 42.788 19.769 71.250 1.00 101.95 445 HIS A O 1
ATOM 3294 N N . VAL A 1 448 ? 41.833 21.285 72.610 1.00 88.86 446 VAL A N 1
ATOM 3295 C CA . VAL A 1 448 ? 43.105 21.759 73.134 1.00 86.41 446 VAL A CA 1
ATOM 3296 C C . VAL A 1 448 ? 42.960 21.912 74.643 1.00 83.31 446 VAL A C 1
ATOM 3297 O O . VAL A 1 448 ? 41.924 22.361 75.146 1.00 78.66 446 VAL A O 1
ATOM 3301 N N . MET A 1 449 ? 43.990 21.503 75.362 1.00 83.20 447 MET A N 1
ATOM 3302 C CA . MET A 1 449 ? 43.933 21.401 76.807 1.00 84.82 447 MET A CA 1
ATOM 3303 C C . MET A 1 449 ? 45.079 22.251 77.332 1.00 83.23 447 MET A C 1
ATOM 3304 O O . MET A 1 449 ? 46.237 21.818 77.356 1.00 84.88 447 MET A O 1
ATOM 3309 N N . ALA A 1 450 ? 44.750 23.486 77.674 1.00 75.10 448 ALA A N 1
ATOM 3310 C CA . ALA A 1 450 ? 45.754 24.439 78.100 1.00 73.01 448 ALA A CA 1
ATOM 3311 C C . ALA A 1 450 ? 45.083 25.640 78.748 1.00 68.64 448 ALA A C 1
ATOM 3312 O O . ALA A 1 450 ? 43.998 26.036 78.316 1.00 76.46 448 ALA A O 1
ATOM 3314 N N . PRO A 1 451 ? 45.685 26.264 79.760 1.00 62.95 449 PRO A N 1
ATOM 3315 C CA . PRO A 1 451 ? 45.188 27.571 80.198 1.00 56.12 449 PRO A CA 1
ATOM 3316 C C . PRO A 1 451 ? 45.720 28.596 79.209 1.00 54.95 449 PRO A C 1
ATOM 3317 O O . PRO A 1 451 ? 46.871 28.512 78.771 1.00 56.94 449 PRO A O 1
ATOM 3321 N N . VAL A 1 452 ? 44.847 29.502 78.789 1.00 46.56 450 VAL A N 1
ATOM 3322 C CA . VAL A 1 452 ? 45.125 30.413 77.698 1.00 48.91 450 VAL A CA 1
ATOM 3323 C C . VAL A 1 452 ? 44.851 31.862 78.095 1.00 45.43 450 VAL A C 1
ATOM 3324 O O . VAL A 1 452 ? 43.801 32.167 78.674 1.00 50.87 450 VAL A O 1
ATOM 3328 N N . TYR A 1 453 ? 45.752 32.769 77.704 1.00 46.15 451 TYR A N 1
ATOM 3329 C CA . TYR A 1 453 ? 45.547 34.218 77.809 1.00 47.64 451 TYR A CA 1
ATOM 3330 C C . TYR A 1 453 ? 45.669 34.871 76.436 1.00 54.04 451 TYR A C 1
ATOM 3331 O O . TYR A 1 453 ? 46.718 34.765 75.783 1.00 50.78 451 TYR A O 1
ATOM 3340 N N . ALA A 1 454 ? 44.658 35.647 76.071 1.00 52.33 452 ALA A N 1
ATOM 3341 C CA . ALA A 1 454 ? 44.668 36.450 74.856 1.00 52.87 452 ALA A CA 1
ATOM 3342 C C . ALA A 1 454 ? 44.413 37.903 75.230 1.00 57.15 452 ALA A C 1
ATOM 3343 O O . ALA A 1 454 ? 43.294 38.260 75.622 1.00 60.71 452 ALA A O 1
ATOM 3345 N N . GLY A 1 455 ? 45.438 38.750 75.058 1.00 57.37 453 GLY A N 1
ATOM 3346 C CA . GLY A 1 455 ? 45.256 40.172 75.278 1.00 45.20 453 GLY A CA 1
ATOM 3347 C C . GLY A 1 455 ? 44.174 40.774 74.408 1.00 49.98 453 GLY A C 1
ATOM 3348 O O . GLY A 1 455 ? 43.475 41.692 74.841 1.00 54.77 453 GLY A O 1
ATOM 3349 N N . GLY A 1 456 ? 43.950 40.208 73.218 1.00 58.47 454 GLY A N 1
ATOM 3350 C CA . GLY A 1 456 ? 42.925 40.725 72.338 1.00 50.22 454 GLY A CA 1
ATOM 3351 C C . GLY A 1 456 ? 41.655 39.906 72.441 1.00 61.52 454 GLY A C 1
ATOM 3352 O O . GLY A 1 456 ? 40.974 39.975 73.474 1.00 71.05 454 GLY A O 1
ATOM 3353 N N . THR A 1 457 ? 41.329 39.097 71.431 1.00 67.12 455 THR A N 1
ATOM 3354 C CA . THR A 1 457 ? 40.124 38.287 71.496 1.00 68.38 455 THR A CA 1
ATOM 3355 C C . THR A 1 457 ? 40.492 36.820 71.305 1.00 65.51 455 THR A C 1
ATOM 3356 O O . THR A 1 457 ? 41.417 36.478 70.554 1.00 63.46 455 THR A O 1
ATOM 3360 N N . PHE A 1 458 ? 39.685 35.935 71.832 1.00 59.35 456 PHE A N 1
ATOM 3361 C CA . PHE A 1 458 ? 39.941 34.543 71.645 1.00 60.03 456 PHE A CA 1
ATOM 3362 C C . PHE A 1 458 ? 38.836 33.987 70.816 1.00 64.12 456 PHE A C 1
ATOM 3363 O O . PHE A 1 458 ? 37.736 33.966 71.264 1.00 62.52 456 PHE A O 1
ATOM 3371 N N . ARG A 1 459 ? 39.143 33.543 69.605 1.00 59.96 457 ARG A N 1
ATOM 3372 C CA . ARG A 1 459 ? 38.164 32.983 68.700 1.00 64.59 457 ARG A CA 1
ATOM 3373 C C . ARG A 1 459 ? 38.181 31.498 68.728 1.00 66.10 457 ARG A C 1
ATOM 3374 O O . ARG A 1 459 ? 39.181 30.888 68.950 1.00 61.72 457 ARG A O 1
ATOM 3382 N N . VAL A 1 460 ? 37.033 30.917 68.473 1.00 56.81 458 VAL A N 1
ATOM 3383 C CA . VAL A 1 460 ? 36.898 29.492 68.474 1.00 66.34 458 VAL A CA 1
ATOM 3384 C C . VAL A 1 460 ? 35.765 29.150 67.528 1.00 72.85 458 VAL A C 1
ATOM 3385 O O . VAL A 1 460 ? 34.897 29.946 67.276 1.00 82.85 458 VAL A O 1
ATOM 3389 N N . VAL A 1 461 ? 35.823 27.972 66.958 1.00 69.81 459 VAL A N 1
ATOM 3390 C CA . VAL A 1 461 ? 34.840 27.496 66.002 1.00 81.32 459 VAL A CA 1
ATOM 3391 C C . VAL A 1 461 ? 33.802 26.631 66.712 1.00 80.41 459 VAL A C 1
ATOM 3392 O O . VAL A 1 461 ? 34.123 25.913 67.672 1.00 71.40 459 VAL A O 1
ATOM 3396 N N . LYS A 1 462 ? 32.550 26.702 66.252 1.00 82.55 460 LYS A N 1
ATOM 3397 C CA . LYS A 1 462 ? 31.513 25.796 66.739 1.00 84.13 460 LYS A CA 1
ATOM 3398 C C . LYS A 1 462 ? 32.013 24.353 66.750 1.00 87.13 460 LYS A C 1
ATOM 3399 O O . LYS A 1 462 ? 32.623 23.891 65.787 1.00 90.22 460 LYS A O 1
ATOM 3405 N N . GLY A 1 463 ? 31.771 23.646 67.843 1.00 92.53 461 GLY A N 1
ATOM 3406 C CA . GLY A 1 463 ? 32.074 22.227 67.917 1.00 94.90 461 GLY A CA 1
ATOM 3407 C C . GLY A 1 463 ? 33.343 21.881 68.650 1.00 91.54 461 GLY A C 1
ATOM 3408 O O . GLY A 1 463 ? 33.507 20.728 69.077 1.00 102.18 461 GLY A O 1
ATOM 3409 N N . ASN A 1 464 ? 34.250 22.831 68.765 1.00 84.76 462 ASN A N 1
ATOM 3410 C CA . ASN A 1 464 ? 35.536 22.624 69.398 1.00 88.72 462 ASN A CA 1
ATOM 3411 C C . ASN A 1 464 ? 35.448 23.032 70.848 1.00 90.38 462 ASN A C 1
ATOM 3412 O O . ASN A 1 464 ? 34.719 23.961 71.205 1.00 91.98 462 ASN A O 1
ATOM 3417 N N . VAL A 1 465 ? 36.180 22.322 71.685 1.00 90.32 463 VAL A N 1
ATOM 3418 C CA . VAL A 1 465 ? 36.129 22.529 73.121 1.00 85.83 463 VAL A CA 1
ATOM 3419 C C . VAL A 1 465 ? 37.538 22.798 73.632 1.00 83.20 463 VAL A C 1
ATOM 3420 O O . VAL A 1 465 ? 38.511 22.184 73.182 1.00 83.45 463 VAL A O 1
ATOM 3424 N N . LEU A 1 466 ? 37.648 23.755 74.545 1.00 83.54 464 LEU A N 1
ATOM 3425 C CA . LEU A 1 466 ? 38.912 24.098 75.177 1.00 78.24 464 LEU A CA 1
ATOM 3426 C C . LEU A 1 466 ? 38.813 23.756 76.647 1.00 85.30 464 LEU A C 1
ATOM 3427 O O . LEU A 1 466 ? 37.862 24.173 77.324 1.00 83.55 464 LEU A O 1
ATOM 3432 N N . PHE A 1 467 ? 39.751 22.950 77.116 1.00 84.02 465 PHE A N 1
ATOM 3433 C CA . PHE A 1 467 ? 39.830 22.589 78.517 1.00 76.72 465 PHE A CA 1
ATOM 3434 C C . PHE A 1 467 ? 40.963 23.354 79.163 1.00 80.60 465 PHE A C 1
ATOM 3435 O O . PHE A 1 467 ? 42.072 23.401 78.621 1.00 90.55 465 PHE A O 1
ATOM 3443 N N . GLY A 1 468 ? 40.698 23.911 80.332 1.00 78.70 466 GLY A N 1
ATOM 3444 C CA . GLY A 1 468 ? 41.647 24.813 80.938 1.00 73.86 466 GLY A CA 1
ATOM 3445 C C . GLY A 1 468 ? 40.889 26.055 81.357 1.00 69.31 466 GLY A C 1
ATOM 3446 O O . GLY A 1 468 ? 40.131 25.993 82.326 1.00 75.39 466 GLY A O 1
ATOM 3447 N N . SER A 1 469 ? 41.127 27.186 80.686 1.00 56.37 467 SER A N 1
ATOM 3448 C CA . SER A 1 469 ? 40.466 28.452 80.996 1.00 58.81 467 SER A CA 1
ATOM 3449 C C . SER A 1 469 ? 40.886 29.463 79.944 1.00 56.59 467 SER A C 1
ATOM 3450 O O . SER A 1 469 ? 41.994 29.374 79.405 1.00 58.09 467 SER A O 1
ATOM 3453 N N . VAL A 1 470 ? 40.043 30.458 79.677 1.00 48.36 468 VAL A N 1
ATOM 3454 C CA . VAL A 1 470 ? 40.508 31.538 78.823 1.00 52.56 468 VAL A CA 1
ATOM 3455 C C . VAL A 1 470 ? 40.326 32.811 79.601 1.00 49.66 468 VAL A C 1
ATOM 3456 O O . VAL A 1 470 ? 39.291 33.007 80.245 1.00 55.43 468 VAL A O 1
ATOM 3460 N N . ILE A 1 471 ? 41.399 33.578 79.681 1.00 41.04 469 ILE A N 1
ATOM 3461 C CA . ILE A 1 471 ? 41.420 34.977 80.073 1.00 53.87 469 ILE A CA 1
ATOM 3462 C C . ILE A 1 471 ? 41.600 35.772 78.794 1.00 52.86 469 ILE A C 1
ATOM 3463 O O . ILE A 1 471 ? 42.610 35.621 78.087 1.00 53.29 469 ILE A O 1
ATOM 3468 N N . SER A 1 472 ? 40.610 36.591 78.472 1.00 48.88 470 SER A N 1
ATOM 3469 C CA . SER A 1 472 ? 40.756 37.369 77.264 1.00 49.77 470 SER A CA 1
ATOM 3470 C C . SER A 1 472 ? 39.846 38.584 77.323 1.00 49.78 470 SER A C 1
ATOM 3471 O O . SER A 1 472 ? 38.844 38.609 78.032 1.00 54.10 470 SER A O 1
ATOM 3474 N N . ASN A 1 473 ? 40.183 39.569 76.506 1.00 51.77 471 ASN A N 1
ATOM 3475 C CA . ASN A 1 473 ? 39.435 40.803 76.531 1.00 49.91 471 ASN A CA 1
ATOM 3476 C C . ASN A 1 473 ? 38.104 40.650 75.829 1.00 56.78 471 ASN A C 1
ATOM 3477 O O . ASN A 1 473 ? 37.143 41.342 76.201 1.00 63.78 471 ASN A O 1
ATOM 3482 N N . GLN A 1 474 ? 38.020 39.699 74.888 1.00 57.27 472 GLN A N 1
ATOM 3483 C CA . GLN A 1 474 ? 36.793 39.371 74.175 1.00 59.85 472 GLN A CA 1
ATOM 3484 C C . GLN A 1 474 ? 36.827 37.901 73.776 1.00 55.39 472 GLN A C 1
ATOM 3485 O O . GLN A 1 474 ? 37.881 37.358 73.439 1.00 59.65 472 GLN A O 1
ATOM 3491 N N . PHE A 1 475 ? 35.668 37.281 73.756 1.00 48.46 473 PHE A N 1
ATOM 3492 C CA . PHE A 1 475 ? 35.503 35.891 73.393 1.00 57.51 473 PHE A CA 1
ATOM 3493 C C . PHE A 1 475 ? 34.550 35.904 72.235 1.00 73.06 473 PHE A C 1
ATOM 3494 O O . PHE A 1 475 ? 33.608 36.658 72.240 1.00 72.83 473 PHE A O 1
ATOM 3502 N N . CYS A 1 476 ? 34.811 35.082 71.230 1.00 77.46 474 CYS A N 1
ATOM 3503 C CA . CYS A 1 476 ? 34.002 35.058 70.035 1.00 79.06 474 CYS A CA 1
ATOM 3504 C C . CYS A 1 476 ? 33.942 33.699 69.376 1.00 76.15 474 CYS A C 1
ATOM 3505 O O . CYS A 1 476 ? 34.895 32.968 69.371 1.00 74.27 474 CYS A O 1
ATOM 3508 N N . THR A 1 477 ? 32.791 33.357 68.833 1.00 73.94 475 THR A N 1
ATOM 3509 C CA . THR A 1 477 ? 32.613 32.072 68.192 1.00 80.91 475 THR A CA 1
ATOM 3510 C C . THR A 1 477 ? 32.353 32.261 66.736 1.00 82.76 475 THR A C 1
ATOM 3511 O O . THR A 1 477 ? 31.753 33.219 66.350 1.00 86.68 475 THR A O 1
ATOM 3515 N N . THR A 1 478 ? 32.813 31.349 65.908 1.00 83.25 476 THR A N 1
ATOM 3516 C CA . THR A 1 478 ? 32.606 31.529 64.495 1.00 86.94 476 THR A CA 1
ATOM 3517 C C . THR A 1 478 ? 32.019 30.327 63.877 1.00 89.21 476 THR A C 1
ATOM 3518 O O . THR A 1 478 ? 32.120 29.242 64.429 1.00 86.40 476 THR A O 1
ATOM 3522 N N . SER A 1 479 ? 31.454 30.526 62.691 1.00 95.09 477 SER A N 1
ATOM 3523 C CA . SER A 1 479 ? 30.819 29.419 61.991 1.00 91.53 477 SER A CA 1
ATOM 3524 C C . SER A 1 479 ? 31.852 28.438 61.450 1.00 96.28 477 SER A C 1
ATOM 3525 O O . SER A 1 479 ? 31.595 27.226 61.395 1.00 102.75 477 SER A O 1
ATOM 3528 N N . ALA A 1 480 ? 32.956 28.935 60.898 1.00 94.70 478 ALA A N 1
ATOM 3529 C CA . ALA A 1 480 ? 33.951 28.037 60.315 1.00 98.53 478 ALA A CA 1
ATOM 3530 C C . ALA A 1 480 ? 35.343 28.648 60.442 1.00 90.47 478 ALA A C 1
ATOM 3531 O O . ALA A 1 480 ? 35.495 29.845 60.702 1.00 94.18 478 ALA A O 1
ATOM 3533 N N . GLY A 1 481 ? 36.363 27.806 60.258 1.00 80.96 479 GLY A N 1
ATOM 3534 C CA . GLY A 1 481 ? 37.730 28.296 60.327 1.00 89.37 479 GLY A CA 1
ATOM 3535 C C . GLY A 1 481 ? 38.007 29.412 59.341 1.00 106.80 479 GLY A C 1
ATOM 3536 O O . GLY A 1 481 ? 38.766 30.344 59.644 1.00 110.57 479 GLY A O 1
ATOM 3537 N N . ASN A 1 482 ? 37.380 29.333 58.158 1.00 115.65 480 ASN A N 1
ATOM 3538 C CA . ASN A 1 482 ? 37.360 30.394 57.155 1.00 118.38 480 ASN A CA 1
ATOM 3539 C C . ASN A 1 482 ? 36.992 31.757 57.734 1.00 114.42 480 ASN A C 1
ATOM 3540 O O . ASN A 1 482 ? 37.404 32.792 57.203 1.00 117.37 480 ASN A O 1
ATOM 3545 N N . GLN A 1 483 ? 36.181 31.738 58.762 1.00 109.20 481 GLN A N 1
ATOM 3546 C CA . GLN A 1 483 ? 35.617 32.963 59.251 1.00 109.31 481 GLN A CA 1
ATOM 3547 C C . GLN A 1 483 ? 36.294 33.693 60.342 1.00 109.59 481 GLN A C 1
ATOM 3548 O O . GLN A 1 483 ? 37.035 33.155 61.099 1.00 108.62 481 GLN A O 1
ATOM 3554 N N . MET A 1 484 ? 35.999 34.963 60.403 1.00 110.07 482 MET A N 1
ATOM 3555 C CA . MET A 1 484 ? 36.507 35.794 61.448 1.00 105.00 482 MET A CA 1
ATOM 3556 C C . MET A 1 484 ? 35.431 36.733 61.946 1.00 115.86 482 MET A C 1
ATOM 3557 O O . MET A 1 484 ? 35.711 37.636 62.718 1.00 119.33 482 MET A O 1
ATOM 3562 N N . SER A 1 485 ? 34.200 36.520 61.490 1.00 121.90 483 SER A N 1
ATOM 3563 C CA . SER A 1 485 ? 33.062 37.312 61.890 1.00 117.82 483 SER A CA 1
ATOM 3564 C C . SER A 1 485 ? 32.486 36.632 63.091 1.00 104.73 483 SER A C 1
ATOM 3565 O O . SER A 1 485 ? 32.258 35.440 63.107 1.00 94.83 483 SER A O 1
ATOM 3568 N N . CYS A 1 486 ? 32.274 37.433 64.108 1.00 112.56 484 CYS A N 1
ATOM 3569 C CA . CYS A 1 486 ? 31.814 36.948 65.380 1.00 121.77 484 CYS A CA 1
ATOM 3570 C C . CYS A 1 486 ? 30.385 36.515 65.471 1.00 135.78 484 CYS A C 1
ATOM 3571 O O . CYS A 1 486 ? 30.059 35.715 66.308 1.00 139.97 484 CYS A O 1
ATOM 3574 N N . ASN A 1 487 ? 29.508 37.056 64.649 1.00 142.60 485 ASN A N 1
ATOM 3575 C CA . ASN A 1 487 ? 28.131 36.640 64.774 1.00 149.21 485 ASN A CA 1
ATOM 3576 C C . ASN A 1 487 ? 27.970 35.167 64.468 1.00 153.58 485 ASN A C 1
ATOM 3577 O O . ASN A 1 487 ? 28.063 34.740 63.334 1.00 158.30 485 ASN A O 1
ATOM 3582 N N . ALA A 1 488 ? 27.813 34.382 65.514 1.00 151.84 486 ALA A N 1
ATOM 3583 C CA . ALA A 1 488 ? 27.613 32.966 65.363 1.00 147.40 486 ALA A CA 1
ATOM 3584 C C . ALA A 1 488 ? 26.436 32.599 66.218 1.00 145.00 486 ALA A C 1
ATOM 3585 O O . ALA A 1 488 ? 26.090 33.292 67.176 1.00 139.69 486 ALA A O 1
ATOM 3587 N N . SER A 1 489 ? 25.804 31.500 65.862 1.00 148.72 487 SER A N 1
ATOM 3588 C CA . SER A 1 489 ? 24.640 31.067 66.577 1.00 143.37 487 SER A CA 1
ATOM 3589 C C . SER A 1 489 ? 24.820 29.666 67.058 1.00 137.40 487 SER A C 1
ATOM 3590 O O . SER A 1 489 ? 24.031 29.205 67.854 1.00 140.07 487 SER A O 1
ATOM 3593 N N . GLN A 1 490 ? 25.814 28.947 66.554 1.00 133.93 488 GLN A N 1
ATOM 3594 C CA . GLN A 1 490 ? 26.026 27.642 67.152 1.00 125.18 488 GLN A CA 1
ATOM 3595 C C . GLN A 1 490 ? 26.985 27.795 68.297 1.00 111.74 488 GLN A C 1
ATOM 3596 O O . GLN A 1 490 ? 27.548 28.826 68.526 1.00 98.05 488 GLN A O 1
ATOM 3602 N N . LYS A 1 491 ? 27.290 26.691 68.901 1.00 99.01 489 LYS A N 1
ATOM 3603 C CA . LYS A 1 491 ? 27.926 26.727 70.203 1.00 90.35 489 LYS A CA 1
ATOM 3604 C C . LYS A 1 491 ? 29.328 26.144 70.139 1.00 85.68 489 LYS A C 1
ATOM 3605 O O . LYS A 1 491 ? 29.532 25.046 69.604 1.00 89.57 489 LYS A O 1
ATOM 3611 N N . ALA A 1 492 ? 30.281 26.882 70.692 1.00 74.84 490 ALA A N 1
ATOM 3612 C CA . ALA A 1 492 ? 31.560 26.355 71.126 1.00 67.07 490 ALA A CA 1
ATOM 3613 C C . ALA A 1 492 ? 31.502 26.151 72.634 1.00 67.15 490 ALA A C 1
ATOM 3614 O O . ALA A 1 492 ? 30.588 26.634 73.299 1.00 71.30 490 ALA A O 1
ATOM 3616 N N . GLU A 1 493 ? 32.464 25.404 73.183 1.00 62.75 491 GLU A N 1
ATOM 3617 C CA . GLU A 1 493 ? 32.389 25.060 74.598 1.00 69.20 491 GLU A CA 1
ATOM 3618 C C . GLU A 1 493 ? 33.733 25.220 75.300 1.00 74.62 491 GLU A C 1
ATOM 3619 O O . GLU A 1 493 ? 34.788 24.926 74.737 1.00 82.10 491 GLU A O 1
ATOM 3625 N N . VAL A 1 494 ? 33.691 25.674 76.548 1.00 73.94 492 VAL A N 1
ATOM 3626 C CA . VAL A 1 494 ? 34.884 25.817 77.362 1.00 73.40 492 VAL A CA 1
ATOM 3627 C C . VAL A 1 494 ? 34.660 25.037 78.642 1.00 78.19 492 VAL A C 1
ATOM 3628 O O . VAL A 1 494 ? 33.629 25.199 79.304 1.00 89.86 492 VAL A O 1
ATOM 3632 N N . VAL A 1 495 ? 35.636 24.225 79.018 1.00 65.76 493 VAL A N 1
ATOM 3633 C CA . VAL A 1 495 ? 35.495 23.377 80.180 1.00 66.47 493 VAL A CA 1
ATOM 3634 C C . VAL A 1 495 ? 36.552 23.790 81.180 1.00 71.27 493 VAL A C 1
ATOM 3635 O O . VAL A 1 495 ? 37.754 23.620 80.939 1.00 73.52 493 VAL A O 1
ATOM 3639 N N . TYR A 1 496 ? 36.112 24.368 82.289 1.00 73.62 494 TYR A N 1
ATOM 3640 C CA . TYR A 1 496 ? 37.071 24.844 83.260 1.00 77.14 494 TYR A CA 1
ATOM 3641 C C . TYR A 1 496 ? 37.643 23.659 84.014 1.00 80.50 494 TYR A C 1
ATOM 3642 O O . TYR A 1 496 ? 36.906 22.894 84.641 1.00 98.60 494 TYR A O 1
ATOM 3651 N N . ILE A 1 497 ? 38.961 23.525 83.981 1.00 66.76 495 ILE A N 1
ATOM 3652 C CA . ILE A 1 497 ? 39.658 22.503 84.737 1.00 68.87 495 ILE A CA 1
ATOM 3653 C C . ILE A 1 497 ? 40.652 23.208 85.649 1.00 76.35 495 ILE A C 1
ATOM 3654 O O . ILE A 1 497 ? 41.649 23.771 85.182 1.00 77.98 495 ILE A O 1
ATOM 3659 N N . ARG A 1 498 ? 40.405 23.133 86.949 1.00 87.33 496 ARG A N 1
ATOM 3660 C CA . ARG A 1 498 ? 41.282 23.765 87.915 1.00 88.20 496 ARG A CA 1
ATOM 3661 C C . ARG A 1 498 ? 42.677 23.179 87.791 1.00 90.63 496 ARG A C 1
ATOM 3662 O O . ARG A 1 498 ? 42.842 21.976 87.612 1.00 97.81 496 ARG A O 1
ATOM 3670 N N . ILE A 1 499 ? 43.681 24.040 87.825 1.00 89.69 497 ILE A N 1
ATOM 3671 C CA . ILE A 1 499 ? 45.079 23.618 87.864 1.00 94.96 497 ILE A CA 1
ATOM 3672 C C . ILE A 1 499 ? 45.627 23.966 89.233 1.00 101.64 497 ILE A C 1
ATOM 3673 O O . ILE A 1 499 ? 45.582 25.143 89.633 1.00 104.97 497 ILE A O 1
ATOM 3678 N N . PRO A 1 500 ? 46.109 22.988 90.013 1.00 101.64 498 PRO A N 1
ATOM 3679 C CA . PRO A 1 500 ? 46.609 23.254 91.366 1.00 102.79 498 PRO A CA 1
ATOM 3680 C C . PRO A 1 500 ? 47.741 24.277 91.374 1.00 106.46 498 PRO A C 1
ATOM 3681 O O . PRO A 1 500 ? 48.538 24.339 90.436 1.00 108.73 498 PRO A O 1
ATOM 3685 N N . LYS A 1 501 ? 47.790 25.112 92.429 1.00 105.83 499 LYS A N 1
ATOM 3686 C CA . LYS A 1 501 ? 48.668 26.280 92.375 1.00 107.37 499 LYS A CA 1
ATOM 3687 C C . LYS A 1 501 ? 50.112 25.850 92.118 1.00 112.00 499 LYS A C 1
ATOM 3688 O O . LYS A 1 501 ? 50.817 26.474 91.318 1.00 112.21 499 LYS A O 1
ATOM 3694 N N . GLU A 1 502 ? 50.568 24.773 92.766 1.00 121.28 500 GLU A N 1
ATOM 3695 C CA . GLU A 1 502 ? 51.834 24.170 92.378 1.00 131.25 500 GLU A CA 1
ATOM 3696 C C . GLU A 1 502 ? 51.607 23.493 91.045 1.00 127.91 500 GLU A C 1
ATOM 3697 O O . GLU A 1 502 ? 50.538 22.940 90.808 1.00 123.28 500 GLU A O 1
ATOM 3703 N N . ASN A 1 503 ? 52.622 23.520 90.188 1.00 131.08 501 ASN A N 1
ATOM 3704 C CA . ASN A 1 503 ? 52.551 22.903 88.867 1.00 132.05 501 ASN A CA 1
ATOM 3705 C C . ASN A 1 503 ? 51.504 23.611 87.988 1.00 125.15 501 ASN A C 1
ATOM 3706 O O . ASN A 1 503 ? 50.820 22.992 87.168 1.00 132.31 501 ASN A O 1
ATOM 3711 N N . ARG A 1 504 ? 51.376 24.921 88.172 1.00 107.56 502 ARG A N 1
ATOM 3712 C CA . ARG A 1 504 ? 50.621 25.884 87.375 1.00 86.17 502 ARG A CA 1
ATOM 3713 C C . ARG A 1 504 ? 51.592 26.767 86.619 1.00 85.89 502 ARG A C 1
ATOM 3714 O O . ARG A 1 504 ? 52.529 27.277 87.249 1.00 87.36 502 ARG A O 1
ATOM 3722 N N . PRO A 1 505 ? 51.401 27.036 85.309 1.00 79.91 503 PRO A N 1
ATOM 3723 C CA . PRO A 1 505 ? 52.398 27.846 84.600 1.00 72.05 503 PRO A CA 1
ATOM 3724 C C . PRO A 1 505 ? 52.654 29.166 85.310 1.00 75.83 503 PRO A C 1
ATOM 3725 O O . PRO A 1 505 ? 51.774 30.034 85.376 1.00 76.93 503 PRO A O 1
ATOM 3729 N N . ALA A 1 506 ? 53.879 29.306 85.837 1.00 74.17 504 ALA A N 1
ATOM 3730 C CA . ALA A 1 506 ? 54.247 30.466 86.643 1.00 69.80 504 ALA A CA 1
ATOM 3731 C C . ALA A 1 506 ? 53.969 31.782 85.912 1.00 78.13 504 ALA A C 1
ATOM 3732 O O . ALA A 1 506 ? 53.627 32.794 86.554 1.00 79.82 504 ALA A O 1
ATOM 3734 N N . LEU A 1 507 ? 54.143 31.824 84.576 1.00 66.30 505 LEU A N 1
ATOM 3735 C CA . LEU A 1 507 ? 54.067 33.153 83.991 1.00 64.33 505 LEU A CA 1
ATOM 3736 C C . LEU A 1 507 ? 52.661 33.515 83.506 1.00 62.97 505 LEU A C 1
ATOM 3737 O O . LEU A 1 507 ? 52.479 34.565 82.871 1.00 57.67 505 LEU A O 1
ATOM 3742 N N . LEU A 1 508 ? 51.675 32.789 83.933 1.00 61.07 506 LEU A N 1
ATOM 3743 C CA . LEU A 1 508 ? 50.282 33.114 83.694 1.00 65.68 506 LEU A CA 1
ATOM 3744 C C . LEU A 1 508 ? 49.751 33.971 84.851 1.00 69.45 506 LEU A C 1
ATOM 3745 O O . LEU A 1 508 ? 50.368 34.047 85.908 1.00 70.50 506 LEU A O 1
ATOM 3750 N N . PRO A 1 509 ? 48.647 34.692 84.665 1.00 71.18 507 PRO A N 1
ATOM 3751 C CA . PRO A 1 509 ? 48.081 35.468 85.777 1.00 70.55 507 PRO A CA 1
ATOM 3752 C C . PRO A 1 509 ? 47.445 34.559 86.829 1.00 76.16 507 PRO A C 1
ATOM 3753 O O . PRO A 1 509 ? 46.861 33.524 86.499 1.00 73.60 507 PRO A O 1
ATOM 3757 N N . SER A 1 510 ? 47.574 34.935 88.108 1.00 80.24 508 SER A N 1
ATOM 3758 C CA . SER A 1 510 ? 46.810 34.259 89.165 1.00 89.09 508 SER A CA 1
ATOM 3759 C C . SER A 1 510 ? 45.877 35.300 89.808 1.00 88.85 508 SER A C 1
ATOM 3760 O O . SER A 1 510 ? 46.227 35.953 90.793 1.00 101.95 508 SER A O 1
ATOM 3763 N N . LEU A 1 511 ? 44.667 35.401 89.265 1.00 75.75 509 LEU A N 1
ATOM 3764 C CA . LEU A 1 511 ? 43.702 36.433 89.624 1.00 67.15 509 LEU A CA 1
ATOM 3765 C C . LEU A 1 511 ? 43.055 36.138 90.973 1.00 74.69 509 LEU A C 1
ATOM 3766 O O . LEU A 1 511 ? 42.484 35.055 91.174 1.00 69.89 509 LEU A O 1
ATOM 3771 N N . ARG A 1 512 ? 43.050 37.150 91.855 1.00 78.37 510 ARG A N 1
ATOM 3772 C CA . ARG A 1 512 ? 42.554 37.018 93.226 1.00 67.09 510 ARG A CA 1
ATOM 3773 C C . ARG A 1 512 ? 41.295 37.857 93.409 1.00 75.28 510 ARG A C 1
ATOM 3774 O O . ARG A 1 512 ? 41.224 39.005 92.940 1.00 75.16 510 ARG A O 1
ATOM 3782 N N . GLY A 1 513 ? 40.329 37.292 94.148 1.00 81.12 511 GLY A N 1
ATOM 3783 C CA . GLY A 1 513 ? 39.103 38.022 94.462 1.00 80.53 511 GLY A CA 1
ATOM 3784 C C . GLY A 1 513 ? 39.325 39.204 95.395 1.00 83.12 511 GLY A C 1
ATOM 3785 O O . GLY A 1 513 ? 38.765 40.286 95.185 1.00 88.77 511 GLY A O 1
ATOM 3786 N N . GLY A 1 514 ? 40.176 39.034 96.410 1.00 77.61 512 GLY A N 1
ATOM 3787 C CA . GLY A 1 514 ? 40.469 40.126 97.314 1.00 72.44 512 GLY A CA 1
ATOM 3788 C C . GLY A 1 514 ? 41.864 39.953 97.867 1.00 70.27 512 GLY A C 1
ATOM 3789 O O . GLY A 1 514 ? 42.536 38.957 97.595 1.00 65.43 512 GLY A O 1
ATOM 3790 N N . LYS A 1 515 ? 42.293 40.940 98.684 1.00 81.17 513 LYS A N 1
ATOM 3791 C CA . LYS A 1 515 ? 43.624 40.948 99.294 1.00 83.88 513 LYS A CA 1
ATOM 3792 C C . LYS A 1 515 ? 43.655 40.073 100.554 1.00 76.90 513 LYS A C 1
ATOM 3793 O O . LYS A 1 515 ? 42.672 40.012 101.285 1.00 79.78 513 LYS A O 1
ATOM 3799 N N . PRO A 1 516 ? 44.746 39.342 100.795 1.00 74.74 514 PRO A N 1
ATOM 3800 C CA . PRO A 1 516 ? 44.838 38.509 102.007 1.00 78.72 514 PRO A CA 1
ATOM 3801 C C . PRO A 1 516 ? 45.175 39.321 103.259 1.00 86.21 514 PRO A C 1
ATOM 3802 O O . PRO A 1 516 ? 46.177 40.040 103.302 1.00 82.20 514 PRO A O 1
ATOM 3806 N N . VAL A 1 517 ? 44.335 39.204 104.292 1.00 90.90 515 VAL A N 1
ATOM 3807 C CA . VAL A 1 517 ? 44.534 39.948 105.532 1.00 88.29 515 VAL A CA 1
ATOM 3808 C C . VAL A 1 517 ? 44.165 39.061 106.720 1.00 76.91 515 VAL A C 1
ATOM 3809 O O . VAL A 1 517 ? 43.150 38.349 106.696 1.00 73.59 515 VAL A O 1
ATOM 3813 N N . PHE A 1 518 ? 45.039 39.055 107.729 1.00 67.14 516 PHE A N 1
ATOM 3814 C CA . PHE A 1 518 ? 44.765 38.498 109.058 1.00 65.78 516 PHE A CA 1
ATOM 3815 C C . PHE A 1 518 ? 45.324 39.526 110.044 1.00 61.95 516 PHE A C 1
ATOM 3816 O O . PHE A 1 518 ? 46.501 39.464 110.417 1.00 56.16 516 PHE A O 1
ATOM 3824 N N . GLN A 1 519 ? 44.491 40.465 110.472 1.00 58.66 517 GLN A N 1
ATOM 3825 C CA . GLN A 1 519 ? 45.002 41.571 111.259 1.00 64.51 517 GLN A CA 1
ATOM 3826 C C . GLN A 1 519 ? 44.242 41.727 112.580 1.00 67.94 517 GLN A C 1
ATOM 3827 O O . GLN A 1 519 ? 43.010 41.662 112.608 1.00 61.09 517 GLN A O 1
ATOM 3833 N N . VAL A 1 520 ? 44.982 42.000 113.661 1.00 64.03 518 VAL A N 1
ATOM 3834 C CA . VAL A 1 520 ? 44.387 42.180 114.986 1.00 64.76 518 VAL A CA 1
ATOM 3835 C C . VAL A 1 520 ? 43.953 43.628 115.132 1.00 62.19 51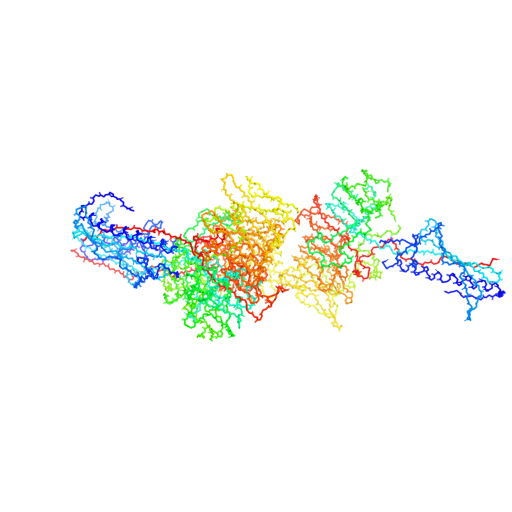8 VAL A C 1
ATOM 3836 O O . VAL A 1 520 ? 44.793 44.533 115.094 1.00 66.64 518 VAL A O 1
ATOM 3840 N N . LEU A 1 521 ? 42.656 43.846 115.364 1.00 55.98 519 LEU A N 1
ATOM 3841 C CA . LEU A 1 521 ? 42.143 45.202 115.523 1.00 61.71 519 LEU A CA 1
ATOM 3842 C C . LEU A 1 521 ? 42.109 45.638 116.977 1.00 70.07 519 LEU A C 1
ATOM 3843 O O . LEU A 1 521 ? 42.173 46.837 117.260 1.00 75.58 519 LEU A O 1
ATOM 3848 N N . SER A 1 522 ? 42.025 44.690 117.902 1.00 68.55 520 SER A N 1
ATOM 3849 C CA . SER A 1 522 ? 41.971 45.030 119.309 1.00 48.20 520 SER A CA 1
ATOM 3850 C C . SER A 1 522 ? 42.243 43.805 120.153 1.00 51.76 520 SER A C 1
ATOM 3851 O O . SER A 1 522 ? 42.005 42.667 119.742 1.00 51.89 520 SER A O 1
ATOM 3854 N N . TYR A 1 523 ? 42.699 44.053 121.370 1.00 56.58 521 TYR A N 1
ATOM 3855 C CA . TYR A 1 523 ? 42.890 42.949 122.295 1.00 47.53 521 TYR A CA 1
ATOM 3856 C C . TYR A 1 523 ? 42.590 43.419 123.706 1.00 53.69 521 TYR A C 1
ATOM 3857 O O . TYR A 1 523 ? 42.956 44.536 124.088 1.00 50.45 521 TYR A O 1
ATOM 3866 N N . GLU A 1 524 ? 41.914 42.565 124.467 1.00 55.08 522 GLU A N 1
ATOM 3867 C CA . GLU A 1 524 ? 41.435 42.9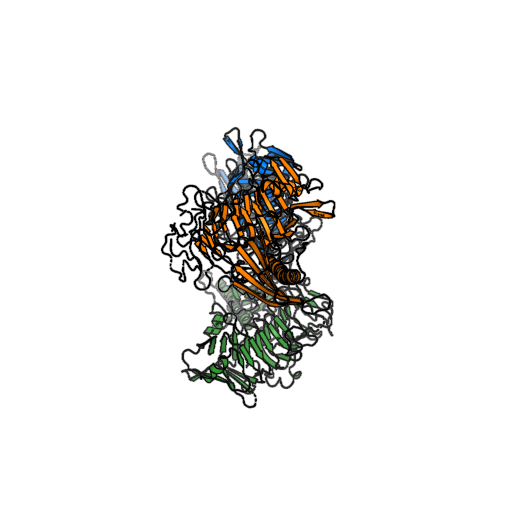79 125.770 1.00 46.92 522 GLU A CA 1
ATOM 3868 C C . GLU A 1 524 ? 41.407 41.820 126.769 1.00 49.12 522 GLU A C 1
ATOM 3869 O O . GLU A 1 524 ? 41.065 40.687 126.415 1.00 50.79 522 GLU A O 1
ATOM 3875 N N . ARG A 1 525 ? 41.778 42.100 128.018 1.00 46.48 523 ARG A N 1
ATOM 3876 C CA . ARG A 1 525 ? 41.618 41.122 129.092 1.00 54.79 523 ARG A CA 1
ATOM 3877 C C . ARG A 1 525 ? 41.005 41.810 130.306 1.00 60.71 523 ARG A C 1
ATOM 3878 O O . ARG A 1 525 ? 41.508 42.853 130.745 1.00 56.31 523 ARG A O 1
ATOM 3886 N N . ARG A 1 526 ? 39.940 41.227 130.865 1.00 58.72 524 ARG A N 1
ATOM 3887 C CA . ARG A 1 526 ? 39.285 41.808 132.036 1.00 57.61 524 ARG A CA 1
ATOM 3888 C C . ARG A 1 526 ? 39.165 40.735 133.100 1.00 58.80 524 ARG A C 1
ATOM 3889 O O . ARG A 1 526 ? 38.731 39.616 132.809 1.00 43.69 524 ARG A O 1
ATOM 3897 N N . LEU A 1 527 ? 39.426 41.116 134.349 1.00 54.46 525 LEU A N 1
ATOM 3898 C CA . LEU A 1 527 ? 39.208 40.225 135.484 1.00 49.37 525 LEU A CA 1
ATOM 3899 C C . LEU A 1 527 ? 37.758 40.368 135.895 1.00 50.18 525 LEU A C 1
ATOM 3900 O O . LEU A 1 527 ? 37.294 41.492 136.107 1.00 58.07 525 LEU A O 1
ATOM 3905 N N . GLU A 1 528 ? 37.048 39.251 136.062 1.00 54.00 526 GLU A N 1
ATOM 3906 C CA . GLU A 1 528 ? 35.631 39.380 136.383 1.00 74.72 526 GLU A CA 1
ATOM 3907 C C . GLU A 1 528 ? 35.218 38.905 137.774 1.00 85.25 526 GLU A C 1
ATOM 3908 O O . GLU A 1 528 ? 34.094 39.204 138.186 1.00 90.64 526 GLU A O 1
ATOM 3914 N N . HIS A 1 529 ? 36.075 38.190 138.502 1.00 86.96 527 HIS A N 1
ATOM 3915 C CA . HIS A 1 529 ? 35.713 37.634 139.807 1.00 87.30 527 HIS A CA 1
ATOM 3916 C C . HIS A 1 529 ? 37.004 37.401 140.585 1.00 85.41 527 HIS A C 1
ATOM 3917 O O . HIS A 1 529 ? 37.888 36.692 140.090 1.00 75.56 527 HIS A O 1
ATOM 3924 N N . HIS A 1 530 ? 37.095 37.984 141.795 1.00 95.92 528 HIS A N 1
ATOM 3925 C CA . HIS A 1 530 ? 38.256 37.969 142.725 1.00 92.02 528 HIS A CA 1
ATOM 3926 C C . HIS A 1 530 ? 39.652 38.098 142.088 1.00 93.12 528 HIS A C 1
ATOM 3927 O O . HIS A 1 530 ? 40.657 38.365 142.779 1.00 88.22 528 HIS A O 1
ATOM 3934 N N . ILE B 1 3 ? 54.140 25.353 -9.979 1.00 74.79 1 ILE B N 1
ATOM 3935 C CA . ILE B 1 3 ? 54.234 25.697 -11.399 1.00 68.59 1 ILE B CA 1
ATOM 3936 C C . ILE B 1 3 ? 55.607 25.422 -12.029 1.00 64.08 1 ILE B C 1
ATOM 3937 O O . ILE B 1 3 ? 56.651 25.704 -11.439 1.00 58.36 1 ILE B O 1
ATOM 3942 N N . GLU B 1 4 ? 55.589 24.905 -13.262 1.00 70.28 2 GLU B N 1
ATOM 3943 C CA . GLU B 1 4 ? 56.806 24.572 -14.001 1.00 62.79 2 GLU B CA 1
ATOM 3944 C C . GLU B 1 4 ? 56.757 25.257 -15.364 1.00 69.92 2 GLU B C 1
ATOM 3945 O O . GLU B 1 4 ? 55.842 25.010 -16.158 1.00 65.86 2 GLU B O 1
ATOM 3951 N N . LEU B 1 5 ? 57.770 26.063 -15.653 1.00 69.51 3 LEU B N 1
ATOM 3952 C CA . LEU B 1 5 ? 57.846 26.853 -16.869 1.00 66.12 3 LEU B CA 1
ATOM 3953 C C . LEU B 1 5 ? 59.115 26.475 -17.619 1.00 67.64 3 LEU B C 1
ATOM 3954 O O . LEU B 1 5 ? 60.196 26.416 -17.027 1.00 68.84 3 LEU B O 1
ATOM 3959 N N . TRP B 1 6 ? 59.007 26.257 -18.925 1.00 64.11 4 TRP B N 1
ATOM 3960 C CA . TRP B 1 6 ? 60.230 26.005 -19.661 1.00 62.39 4 TRP B CA 1
ATOM 3961 C C . TRP B 1 6 ? 60.099 26.512 -21.092 1.00 66.80 4 TRP B C 1
ATOM 3962 O O . TRP B 1 6 ? 59.000 26.803 -21.575 1.00 63.48 4 TRP B O 1
ATOM 3973 N N . THR B 1 7 ? 61.229 26.605 -21.753 1.00 70.12 5 THR B N 1
ATOM 3974 C CA . THR B 1 7 ? 61.283 27.039 -23.110 1.00 76.58 5 THR B CA 1
ATOM 3975 C C . THR B 1 7 ? 61.818 25.902 -23.926 1.00 72.69 5 THR B C 1
ATOM 3976 O O . THR B 1 7 ? 62.733 25.232 -23.531 1.00 76.07 5 THR B O 1
ATOM 3980 N N . THR B 1 8 ? 61.236 25.686 -25.085 1.00 72.74 6 THR B N 1
ATOM 3981 C CA . THR B 1 8 ? 61.666 24.606 -25.935 1.00 65.20 6 THR B CA 1
ATOM 3982 C C . THR B 1 8 ? 61.570 24.996 -27.366 1.00 62.49 6 THR B C 1
ATOM 3983 O O . THR B 1 8 ? 61.100 26.046 -27.695 1.00 60.88 6 THR B O 1
ATOM 3987 N N . ARG B 1 9 ? 62.013 24.120 -28.230 1.00 76.69 7 ARG B N 1
ATOM 3988 C CA . ARG B 1 9 ? 61.927 24.385 -29.635 1.00 73.24 7 ARG B CA 1
ATOM 3989 C C . ARG B 1 9 ? 61.052 23.382 -30.297 1.00 70.66 7 ARG B C 1
ATOM 3990 O O . ARG B 1 9 ? 61.052 23.288 -31.480 1.00 88.84 7 ARG B O 1
ATOM 3998 N N . ASN B 1 10 ? 60.260 22.659 -29.540 1.00 59.84 8 ASN B N 1
ATOM 3999 C CA . ASN B 1 10 ? 59.421 21.635 -30.099 1.00 65.71 8 ASN B CA 1
ATOM 4000 C C . ASN B 1 10 ? 58.249 22.127 -30.916 1.00 65.70 8 ASN B C 1
ATOM 4001 O O . ASN B 1 10 ? 57.896 23.284 -30.878 1.00 57.92 8 ASN B O 1
ATOM 4006 N N . ASP B 1 11 ? 57.640 21.209 -31.650 1.00 70.00 9 ASP B N 1
ATOM 4007 C CA . ASP B 1 11 ? 56.507 21.513 -32.496 1.00 81.02 9 ASP B CA 1
ATOM 4008 C C . ASP B 1 11 ? 55.288 21.634 -31.648 1.00 85.33 9 ASP B C 1
ATOM 4009 O O . ASP B 1 11 ? 55.065 20.820 -30.793 1.00 87.80 9 ASP B O 1
ATOM 4014 N N . THR B 1 12 ? 54.478 22.633 -31.935 1.00 91.73 10 THR B N 1
ATOM 4015 C CA . THR B 1 12 ? 53.276 22.933 -31.190 1.00 91.69 10 THR B CA 1
ATOM 4016 C C . THR B 1 12 ? 52.412 21.775 -30.795 1.00 93.94 10 THR B C 1
ATOM 4017 O O . THR B 1 12 ? 51.822 21.809 -29.750 1.00 94.93 10 THR B O 1
ATOM 4021 N N . THR B 1 13 ? 52.296 20.760 -31.621 1.00 102.65 11 THR B N 1
ATOM 4022 C CA . THR B 1 13 ? 51.471 19.635 -31.192 1.00 106.04 11 THR B CA 1
ATOM 4023 C C . THR B 1 13 ? 52.048 18.989 -29.940 1.00 94.45 11 THR B C 1
ATOM 4024 O O . THR B 1 13 ? 51.323 18.752 -28.966 1.00 98.33 11 THR B O 1
ATOM 4028 N N . SER B 1 14 ? 53.350 18.691 -29.940 1.00 74.95 12 SER B N 1
ATOM 4029 C CA . SER B 1 14 ? 53.902 18.042 -28.759 1.00 80.55 12 SER B CA 1
ATOM 4030 C C . SER B 1 14 ? 53.794 18.973 -27.550 1.00 77.16 12 SER B C 1
ATOM 4031 O O . SER B 1 14 ? 53.500 18.528 -26.438 1.00 65.61 12 SER B O 1
ATOM 4034 N N . VAL B 1 15 ? 53.998 20.271 -27.754 1.00 71.41 13 VAL B N 1
ATOM 4035 C CA . VAL B 1 15 ? 53.872 21.203 -26.649 1.00 68.77 13 VAL B CA 1
ATOM 4036 C C . VAL B 1 15 ? 52.468 21.142 -26.044 1.00 67.90 13 VAL B C 1
ATOM 4037 O O . VAL B 1 15 ? 52.307 21.053 -24.822 1.00 72.26 13 VAL B O 1
ATOM 4041 N N . GLN B 1 16 ? 51.436 21.116 -26.876 1.00 65.54 14 GLN B N 1
ATOM 4042 C CA . GLN B 1 16 ? 50.092 21.063 -26.318 1.00 75.89 14 GLN B CA 1
ATOM 4043 C C . GLN B 1 16 ? 49.839 19.755 -25.582 1.00 75.49 14 GLN B C 1
ATOM 4044 O O . GLN B 1 16 ? 48.925 19.693 -24.745 1.00 74.14 14 GLN B O 1
ATOM 4050 N N . ALA B 1 17 ? 50.612 18.706 -25.884 1.00 65.97 15 ALA B N 1
ATOM 4051 C CA . ALA B 1 17 ? 50.484 17.473 -25.121 1.00 63.32 15 ALA B CA 1
ATOM 4052 C C . ALA B 1 17 ? 51.161 17.608 -23.753 1.00 69.10 15 ALA B C 1
ATOM 4053 O O . ALA B 1 17 ? 50.629 17.149 -22.735 1.00 65.79 15 ALA B O 1
ATOM 4055 N N . PHE B 1 18 ? 52.332 18.244 -23.724 1.00 65.54 16 PHE B N 1
ATOM 4056 C CA . PHE B 1 18 ? 53.015 18.517 -22.474 1.00 64.20 16 PHE B CA 1
ATOM 4057 C C . PHE B 1 18 ? 52.162 19.408 -21.577 1.00 68.90 16 PHE B C 1
ATOM 4058 O O . PHE B 1 18 ? 51.888 19.069 -20.423 1.00 68.96 16 PHE B O 1
ATOM 4066 N N . TYR B 1 19 ? 51.653 20.505 -22.130 1.00 70.62 17 TYR B N 1
ATOM 4067 C CA . TYR B 1 19 ? 50.841 21.431 -21.354 1.00 64.87 17 TYR B CA 1
ATOM 4068 C C . TYR B 1 19 ? 49.656 20.729 -20.703 1.00 63.60 17 TYR B C 1
ATOM 4069 O O . TYR B 1 19 ? 49.317 21.008 -19.554 1.00 74.49 17 TYR B O 1
ATOM 4078 N N . ALA B 1 20 ? 48.989 19.845 -21.434 1.00 62.28 18 ALA B N 1
ATOM 4079 C CA . ALA B 1 20 ? 47.846 19.138 -20.863 1.00 65.85 18 ALA B CA 1
ATOM 4080 C C . ALA B 1 20 ? 48.272 18.207 -19.717 1.00 66.06 18 ALA B C 1
ATOM 4081 O O . ALA B 1 20 ? 47.638 18.178 -18.656 1.00 63.24 18 ALA B O 1
ATOM 4083 N N . ALA B 1 21 ? 49.356 17.457 -19.900 1.00 60.21 19 ALA B N 1
ATOM 4084 C CA . ALA B 1 21 ? 49.814 16.578 -18.837 1.00 62.80 19 ALA B CA 1
ATOM 4085 C C . ALA B 1 21 ? 50.216 17.401 -17.616 1.00 71.99 19 ALA B C 1
ATOM 4086 O O . ALA B 1 21 ? 49.791 17.114 -16.477 1.00 69.71 19 ALA B O 1
ATOM 4088 N N . GLU B 1 22 ? 51.013 18.462 -17.830 1.00 67.06 20 GLU B N 1
ATOM 4089 C CA . GLU B 1 22 ? 51.513 19.196 -16.686 1.00 53.04 20 GLU B CA 1
ATOM 4090 C C . GLU B 1 22 ? 50.417 19.982 -15.986 1.00 57.89 20 GLU B C 1
ATOM 4091 O O . GLU B 1 22 ? 50.508 20.219 -14.782 1.00 62.73 20 GLU B O 1
ATOM 4097 N N . ALA B 1 23 ? 49.335 20.247 -16.683 1.00 59.55 21 ALA B N 1
ATOM 4098 C CA . ALA B 1 23 ? 48.181 20.829 -16.014 1.00 60.36 21 ALA B CA 1
ATOM 4099 C C . ALA B 1 23 ? 47.599 19.895 -14.953 1.00 63.18 21 ALA B C 1
ATOM 4100 O O . ALA B 1 23 ? 47.289 20.323 -13.829 1.00 60.84 21 ALA B O 1
ATOM 4102 N N . GLY B 1 24 ? 47.471 18.609 -15.282 1.00 70.43 22 GLY B N 1
ATOM 4103 C CA . GLY B 1 24 ? 46.954 17.665 -14.305 1.00 75.39 22 GLY B CA 1
ATOM 4104 C C . GLY B 1 24 ? 47.927 17.471 -13.156 1.00 64.97 22 GLY B C 1
ATOM 4105 O O . GLY B 1 24 ? 47.548 17.534 -11.986 1.00 67.80 22 GLY B O 1
ATOM 4106 N N . LEU B 1 25 ? 49.205 17.313 -13.478 1.00 61.15 23 LEU B N 1
ATOM 4107 C CA . LEU B 1 25 ? 50.219 17.116 -12.451 1.00 61.67 23 LEU B CA 1
ATOM 4108 C C . LEU B 1 25 ? 50.234 18.273 -11.449 1.00 63.85 23 LEU B C 1
ATOM 4109 O O . LEU B 1 25 ? 50.384 18.051 -10.250 1.00 64.11 23 LEU B O 1
ATOM 4114 N N . GLN B 1 26 ? 50.077 19.507 -11.910 1.00 56.81 24 GLN B N 1
ATOM 4115 C CA . GLN B 1 26 ? 50.192 20.596 -10.964 1.00 55.93 24 GLN B CA 1
ATOM 4116 C C . GLN B 1 26 ? 48.912 20.818 -10.187 1.00 62.50 24 GLN B C 1
ATOM 4117 O O . GLN B 1 26 ? 48.969 21.289 -9.051 1.00 67.31 24 GLN B O 1
ATOM 4123 N N . LYS B 1 27 ? 47.768 20.430 -10.735 1.00 66.48 25 LYS B N 1
ATOM 4124 C CA . LYS B 1 27 ? 46.531 20.564 -9.977 1.00 66.45 25 LYS B CA 1
ATOM 4125 C C . LYS B 1 27 ? 46.532 19.612 -8.795 1.00 73.97 25 LYS B C 1
ATOM 4126 O O . LYS B 1 27 ? 46.268 20.020 -7.661 1.00 76.87 25 LYS B O 1
ATOM 4132 N N . TYR B 1 28 ? 46.836 18.337 -9.040 1.00 71.57 26 TYR B N 1
ATOM 4133 C CA . TYR B 1 28 ? 46.717 17.356 -7.983 1.00 66.57 26 TYR B CA 1
ATOM 4134 C C . TYR B 1 28 ? 47.970 17.239 -7.153 1.00 68.30 26 TYR B C 1
ATOM 4135 O O . TYR B 1 28 ? 47.928 16.632 -6.080 1.00 73.37 26 TYR B O 1
ATOM 4144 N N . LYS B 1 29 ? 49.067 17.843 -7.589 1.00 66.96 27 LYS B N 1
ATOM 4145 C CA . LYS B 1 29 ? 50.166 18.039 -6.657 1.00 55.62 27 LYS B CA 1
ATOM 4146 C C . LYS B 1 29 ? 49.799 19.102 -5.624 1.00 66.61 27 LYS B C 1
ATOM 4147 O O . LYS B 1 29 ? 50.120 18.964 -4.441 1.00 69.46 27 LYS B O 1
ATOM 4153 N N . ALA B 1 30 ? 49.037 20.118 -6.022 1.00 66.24 28 ALA B N 1
ATOM 4154 C CA . ALA B 1 30 ? 48.510 21.026 -5.021 1.00 58.12 28 ALA B CA 1
ATOM 4155 C C . ALA B 1 30 ? 47.508 20.301 -4.124 1.00 65.61 28 ALA B C 1
ATOM 4156 O O . ALA B 1 30 ? 47.549 20.438 -2.897 1.00 71.78 28 ALA B O 1
ATOM 4158 N N . ALA B 1 31 ? 46.640 19.482 -4.706 1.00 66.83 29 ALA B N 1
ATOM 4159 C CA . ALA B 1 31 ? 45.710 18.718 -3.883 1.00 73.37 29 ALA B CA 1
ATOM 4160 C C . ALA B 1 31 ? 46.465 17.780 -2.939 1.00 64.62 29 ALA B C 1
ATOM 4161 O O . ALA B 1 31 ? 46.060 17.595 -1.788 1.00 65.18 29 ALA B O 1
ATOM 4163 N N . LEU B 1 32 ? 47.578 17.196 -3.398 1.00 59.91 30 LEU B N 1
ATOM 4164 C CA . LEU B 1 32 ? 48.321 16.287 -2.532 1.00 65.88 30 LEU B CA 1
ATOM 4165 C C . LEU B 1 32 ? 48.884 17.024 -1.321 1.00 71.38 30 LEU B C 1
ATOM 4166 O O . LEU B 1 32 ? 48.764 16.556 -0.181 1.00 76.11 30 LEU B O 1
ATOM 4171 N N . PHE B 1 33 ? 49.475 18.192 -1.550 1.00 61.37 31 PHE B N 1
ATOM 4172 C CA . PHE B 1 33 ? 49.968 18.995 -0.446 1.00 62.61 31 PHE B CA 1
ATOM 4173 C C . PHE B 1 33 ? 48.840 19.388 0.504 1.00 70.72 31 PHE B C 1
ATOM 4174 O O . PHE B 1 33 ? 49.022 19.394 1.732 1.00 77.07 31 PHE B O 1
ATOM 4182 N N . GLN B 1 34 ? 47.648 19.644 -0.037 1.00 69.61 32 GLN B N 1
ATOM 4183 C CA . GLN B 1 34 ? 46.529 20.015 0.814 1.00 75.48 32 GLN B CA 1
ATOM 4184 C C . GLN B 1 34 ? 46.084 18.860 1.687 1.00 74.27 32 GLN B C 1
ATOM 4185 O O . GLN B 1 34 ? 45.709 19.061 2.850 1.00 72.12 32 GLN B O 1
ATOM 4191 N N . GLN B 1 35 ? 46.166 17.647 1.162 1.00 70.52 33 GLN B N 1
ATOM 4192 C CA . GLN B 1 35 ? 45.834 16.513 1.995 1.00 73.50 33 GLN B CA 1
ATOM 4193 C C . GLN B 1 35 ? 46.860 16.349 3.107 1.00 76.30 33 GLN B C 1
ATOM 4194 O O . GLN B 1 35 ? 46.522 15.924 4.216 1.00 82.11 33 GLN B O 1
ATOM 4200 N N . TYR B 1 36 ? 48.069 16.781 2.846 1.00 73.67 34 TYR B N 1
ATOM 4201 C CA . TYR B 1 36 ? 49.125 16.667 3.812 1.00 67.16 34 TYR B CA 1
ATOM 4202 C C . TYR B 1 36 ? 48.974 17.713 4.860 1.00 74.63 34 TYR B C 1
ATOM 4203 O O . TYR B 1 36 ? 49.275 17.505 5.999 1.00 82.34 34 TYR B O 1
ATOM 4212 N N . VAL B 1 37 ? 48.466 18.852 4.471 1.00 72.87 35 VAL B N 1
ATOM 4213 C CA . VAL B 1 37 ? 48.298 19.916 5.412 1.00 72.42 35 VAL B CA 1
ATOM 4214 C C . VAL B 1 37 ? 47.123 19.599 6.269 1.00 80.10 35 VAL B C 1
ATOM 4215 O O . VAL B 1 37 ? 47.128 19.872 7.430 1.00 76.78 35 VAL B O 1
ATOM 4219 N N . TRP B 1 38 ? 46.107 18.995 5.678 1.00 85.09 36 TRP B N 1
ATOM 4220 C CA . TRP B 1 38 ? 44.902 18.616 6.386 1.00 81.06 36 TRP B CA 1
ATOM 4221 C C . TRP B 1 38 ? 45.158 17.455 7.308 1.00 79.54 36 TRP B C 1
ATOM 4222 O O . TRP B 1 38 ? 44.501 17.334 8.296 1.00 82.80 36 TRP B O 1
ATOM 4233 N N . ARG B 1 39 ? 46.144 16.613 7.008 1.00 79.00 37 ARG B N 1
ATOM 4234 C CA . ARG B 1 39 ? 46.507 15.477 7.838 1.00 78.02 37 ARG B CA 1
ATOM 4235 C C . ARG B 1 39 ? 47.291 15.946 9.027 1.00 81.49 37 ARG B C 1
ATOM 4236 O O . ARG B 1 39 ? 47.355 15.294 10.034 1.00 81.94 37 ARG B O 1
ATOM 4244 N N . GLU B 1 40 ? 47.928 17.091 8.892 1.00 78.59 38 GLU B N 1
ATOM 4245 C CA . GLU B 1 40 ? 48.553 17.752 10.009 1.00 83.50 38 GLU B CA 1
ATOM 4246 C C . GLU B 1 40 ? 47.464 18.585 10.683 1.00 91.25 38 GLU B C 1
ATOM 4247 O O . GLU B 1 40 ? 46.401 18.782 10.160 1.00 97.41 38 GLU B O 1
ATOM 4253 N N . GLN B 1 41 ? 47.743 19.125 11.841 1.00 91.94 39 GLN B N 1
ATOM 4254 C CA . GLN B 1 41 ? 46.752 19.925 12.551 1.00 104.47 39 GLN B CA 1
ATOM 4255 C C . GLN B 1 41 ? 45.417 19.214 12.787 1.00 104.97 39 GLN B C 1
ATOM 4256 O O . GLN B 1 41 ? 44.385 19.566 12.243 1.00 99.34 39 GLN B O 1
ATOM 4262 N N . ARG B 1 42 ? 45.481 18.248 13.698 1.00 114.22 40 ARG B N 1
ATOM 4263 C CA . ARG B 1 42 ? 44.372 17.396 14.118 1.00 120.41 40 ARG B CA 1
ATOM 4264 C C . ARG B 1 42 ? 43.872 16.668 12.899 1.00 113.71 40 ARG B C 1
ATOM 4265 O O . ARG B 1 42 ? 44.642 15.971 12.263 1.00 107.51 40 ARG B O 1
ATOM 4273 N N . CYS B 1 51 ? 41.726 9.574 15.804 1.00 130.36 49 CYS B N 1
ATOM 4274 C CA . CYS B 1 51 ? 43.015 8.908 15.775 1.00 134.01 49 CYS B CA 1
ATOM 4275 C C . CYS B 1 51 ? 43.849 9.386 14.609 1.00 128.61 49 CYS B C 1
ATOM 4276 O O . CYS B 1 51 ? 43.326 9.881 13.626 1.00 130.15 49 CYS B O 1
ATOM 4279 N N . PHE B 1 52 ? 45.155 9.241 14.708 1.00 119.76 50 PHE B N 1
ATOM 4280 C CA . PHE B 1 52 ? 45.970 9.686 13.610 1.00 113.17 50 PHE B CA 1
ATOM 4281 C C . PHE B 1 52 ? 46.092 8.581 12.612 1.00 111.84 50 PHE B C 1
ATOM 4282 O O . PHE B 1 52 ? 46.436 7.461 12.949 1.00 117.94 50 PHE B O 1
ATOM 4290 N N . THR B 1 53 ? 45.777 8.902 11.377 1.00 98.05 51 THR B N 1
ATOM 4291 C CA . THR B 1 53 ? 45.935 7.945 10.329 1.00 89.79 51 THR B CA 1
ATOM 4292 C C . THR B 1 53 ? 46.916 8.534 9.372 1.00 85.54 51 THR B C 1
ATOM 4293 O O . THR B 1 53 ? 46.917 9.713 9.109 1.00 82.46 51 THR B O 1
ATOM 4297 N N . SER B 1 54 ? 47.715 7.673 8.783 1.00 84.80 52 SER B N 1
ATOM 4298 C CA . SER B 1 54 ? 48.723 8.063 7.842 1.00 71.64 52 SER B CA 1
ATOM 4299 C C . SER B 1 54 ? 48.180 8.415 6.488 1.00 63.66 52 SER B C 1
ATOM 4300 O O . SER B 1 54 ? 47.029 8.245 6.193 1.00 67.08 52 SER B O 1
ATOM 4303 N N . LEU B 1 55 ? 49.040 8.861 5.604 1.00 63.00 53 LEU B N 1
ATOM 4304 C CA . LEU B 1 55 ? 48.577 9.221 4.294 1.00 66.99 53 LEU B CA 1
ATOM 4305 C C . LEU B 1 55 ? 48.407 8.012 3.440 1.00 72.27 53 LEU B C 1
ATOM 4306 O O . LEU B 1 55 ? 47.607 7.998 2.546 1.00 70.01 53 LEU B O 1
ATOM 4311 N N . ALA B 1 56 ? 49.105 6.942 3.775 1.00 77.02 54 ALA B N 1
ATOM 4312 C CA . ALA B 1 56 ? 49.034 5.693 3.062 1.00 78.65 54 ALA B CA 1
ATOM 4313 C C . ALA B 1 56 ? 47.738 4.941 3.243 1.00 85.95 54 ALA B C 1
ATOM 4314 O O . ALA B 1 56 ? 47.452 4.051 2.487 1.00 93.46 54 ALA B O 1
ATOM 4316 N N . ARG B 1 57 ? 46.951 5.277 4.246 1.00 84.34 55 ARG B N 1
ATOM 4317 C CA . ARG B 1 57 ? 45.695 4.647 4.457 1.00 88.47 55 ARG B CA 1
ATOM 4318 C C . ARG B 1 57 ? 44.552 5.350 3.768 1.00 87.33 55 ARG B C 1
ATOM 4319 O O . ARG B 1 57 ? 43.434 5.089 4.081 1.00 87.10 55 ARG B O 1
ATOM 4327 N N . GLY B 1 58 ? 44.810 6.256 2.845 1.00 90.01 56 GLY B N 1
ATOM 4328 C CA . GLY B 1 58 ? 43.728 6.900 2.139 1.00 89.16 56 GLY B CA 1
ATOM 4329 C C . GLY B 1 58 ? 43.708 8.392 2.206 1.00 82.64 56 GLY B C 1
ATOM 4330 O O . GLY B 1 58 ? 44.416 8.961 2.978 1.00 84.73 56 GLY B O 1
ATOM 4331 N N . LEU B 1 59 ? 42.882 9.020 1.393 1.00 79.45 57 LEU B N 1
ATOM 4332 C CA . LEU B 1 59 ? 42.799 10.456 1.380 1.00 79.24 57 LEU B CA 1
ATOM 4333 C C . LEU B 1 59 ? 41.436 10.943 1.768 1.00 90.24 57 LEU B C 1
ATOM 4334 O O . LEU B 1 59 ? 40.510 10.185 1.821 1.00 96.61 57 LEU B O 1
ATOM 4339 N N . ASP B 1 60 ? 41.319 12.234 2.013 1.00 91.92 58 ASP B N 1
ATOM 4340 C CA . ASP B 1 60 ? 40.052 12.855 2.397 1.00 101.39 58 ASP B CA 1
ATOM 4341 C C . ASP B 1 60 ? 39.593 13.801 1.285 1.00 101.29 58 ASP B C 1
ATOM 4342 O O . ASP B 1 60 ? 39.786 15.017 1.326 1.00 96.43 58 ASP B O 1
ATOM 4347 N N . LEU B 1 61 ? 39.042 13.206 0.232 1.00 110.52 59 LEU B N 1
ATOM 4348 C CA . LEU B 1 61 ? 38.492 13.998 -0.856 1.00 118.52 59 LEU B CA 1
ATOM 4349 C C . LEU B 1 61 ? 37.111 14.517 -0.466 1.00 129.14 59 LEU B C 1
ATOM 4350 O O . LEU B 1 61 ? 36.725 15.627 -0.846 1.00 130.56 59 LEU B O 1
ATOM 4355 N N . ASP B 1 62 ? 36.361 13.713 0.296 1.00 137.69 60 ASP B N 1
ATOM 4356 C CA . ASP B 1 62 ? 35.073 14.052 0.884 1.00 145.24 60 ASP B CA 1
ATOM 4357 C C . ASP B 1 62 ? 34.194 14.668 -0.211 1.00 148.82 60 ASP B C 1
ATOM 4358 O O . ASP B 1 62 ? 33.004 14.905 -0.029 1.00 155.35 60 ASP B O 1
ATOM 4363 N N . GLY B 1 65 ? 35.689 14.126 6.102 1.00 131.14 63 GLY B N 1
ATOM 4364 C CA . GLY B 1 65 ? 35.717 13.089 7.113 1.00 134.33 63 GLY B CA 1
ATOM 4365 C C . GLY B 1 65 ? 35.509 11.680 6.566 1.00 136.92 63 GLY B C 1
ATOM 4366 O O . GLY B 1 65 ? 35.700 10.697 7.281 1.00 138.37 63 GLY B O 1
ATOM 4367 N N . THR B 1 66 ? 35.143 11.597 5.304 1.00 135.17 64 THR B N 1
ATOM 4368 C CA . THR B 1 66 ? 34.976 10.324 4.654 1.00 134.44 64 THR B CA 1
ATOM 4369 C C . THR B 1 66 ? 36.352 10.033 4.083 1.00 131.97 64 THR B C 1
ATOM 4370 O O . THR B 1 66 ? 36.963 10.910 3.512 1.00 132.33 64 THR B O 1
ATOM 4374 N N . ILE B 1 67 ? 36.849 8.818 4.226 1.00 126.75 65 ILE B N 1
ATOM 4375 C CA . ILE B 1 67 ? 38.169 8.494 3.715 1.00 115.62 65 ILE B CA 1
ATOM 4376 C C . ILE B 1 67 ? 38.139 7.509 2.579 1.00 109.72 65 ILE B C 1
ATOM 4377 O O . ILE B 1 67 ? 37.383 6.580 2.608 1.00 116.38 65 ILE B O 1
ATOM 4382 N N . THR B 1 68 ? 38.989 7.690 1.588 1.00 103.01 66 THR B N 1
ATOM 4383 C CA . THR B 1 68 ? 39.018 6.774 0.467 1.00 97.94 66 THR B CA 1
ATOM 4384 C C . THR B 1 68 ? 40.426 6.254 0.295 1.00 89.78 66 THR B C 1
ATOM 4385 O O . THR B 1 68 ? 41.298 6.983 -0.089 1.00 73.66 66 THR B O 1
ATOM 4389 N N . PRO B 1 69 ? 40.640 4.980 0.585 1.00 94.70 67 PRO B N 1
ATOM 4390 C CA . PRO B 1 69 ? 41.929 4.306 0.530 1.00 91.75 67 PRO B CA 1
ATOM 4391 C C . PRO B 1 69 ? 42.340 3.896 -0.843 1.00 92.18 67 PRO B C 1
ATOM 4392 O O . PRO B 1 69 ? 41.598 4.016 -1.788 1.00 93.55 67 PRO B O 1
ATOM 4396 N N . PHE B 1 70 ? 43.537 3.364 -0.924 1.00 85.37 68 PHE B N 1
ATOM 4397 C CA . PHE B 1 70 ? 44.103 2.974 -2.180 1.00 79.92 68 PHE B CA 1
ATOM 4398 C C . PHE B 1 70 ? 43.713 1.591 -2.624 1.00 86.36 68 PHE B C 1
ATOM 4399 O O . PHE B 1 70 ? 43.822 0.655 -1.869 1.00 90.36 68 PHE B O 1
ATOM 4407 N N . VAL B 1 71 ? 43.274 1.457 -3.861 1.00 84.88 69 VAL B N 1
ATOM 4408 C CA . VAL B 1 71 ? 42.972 0.136 -4.404 1.00 85.96 69 VAL B CA 1
ATOM 4409 C C . VAL B 1 71 ? 44.213 -0.353 -5.137 1.00 91.76 69 VAL B C 1
ATOM 4410 O O . VAL B 1 71 ? 44.604 0.250 -6.155 1.00 95.34 69 VAL B O 1
ATOM 4414 N N . ASN B 1 72 ? 44.850 -1.437 -4.636 1.00 91.41 70 ASN B N 1
ATOM 4415 C CA . ASN B 1 72 ? 46.025 -1.947 -5.345 1.00 88.02 70 ASN B CA 1
ATOM 4416 C C . ASN B 1 72 ? 47.122 -0.886 -5.442 1.00 83.89 70 ASN B C 1
ATOM 4417 O O . ASN B 1 72 ? 47.727 -0.675 -6.487 1.00 77.42 70 ASN B O 1
ATOM 4422 N N . ASN B 1 73 ? 47.346 -0.189 -4.322 1.00 88.00 71 ASN B N 1
ATOM 4423 C CA . ASN B 1 73 ? 48.406 0.806 -4.197 1.00 85.91 71 ASN B CA 1
ATOM 4424 C C . ASN B 1 73 ? 48.196 1.967 -5.165 1.00 81.58 71 ASN B C 1
ATOM 4425 O O . ASN B 1 73 ? 49.144 2.674 -5.529 1.00 84.48 71 ASN B O 1
ATOM 4430 N N . ARG B 1 74 ? 46.944 2.241 -5.503 1.00 74.15 72 ARG B N 1
ATOM 4431 C CA . ARG B 1 74 ? 46.658 3.165 -6.586 1.00 74.15 72 ARG B CA 1
ATOM 4432 C C . ARG B 1 74 ? 45.364 3.905 -6.267 1.00 75.90 72 ARG B C 1
ATOM 4433 O O . ARG B 1 74 ? 44.496 3.393 -5.553 1.00 85.28 72 ARG B O 1
ATOM 4441 N N . LEU B 1 75 ? 45.247 5.121 -6.787 1.00 68.84 73 LEU B N 1
ATOM 4442 C CA . LEU B 1 75 ? 44.060 5.924 -6.513 1.00 71.46 73 LEU B CA 1
ATOM 4443 C C . LEU B 1 75 ? 43.890 6.951 -7.623 1.00 67.03 73 LEU B C 1
ATOM 4444 O O . LEU B 1 75 ? 44.695 7.887 -7.742 1.00 65.18 73 LEU B O 1
ATOM 4449 N N . VAL B 1 76 ? 42.823 6.806 -8.398 1.00 64.31 74 VAL B N 1
ATOM 4450 C CA . VAL B 1 76 ? 42.584 7.663 -9.558 1.00 69.30 74 VAL B CA 1
ATOM 4451 C C . VAL B 1 76 ? 41.867 8.931 -9.103 1.00 74.32 74 VAL B C 1
ATOM 4452 O O . VAL B 1 76 ? 40.739 8.873 -8.598 1.00 78.68 74 VAL B O 1
ATOM 4456 N N . LEU B 1 77 ? 42.520 10.083 -9.302 1.00 72.10 75 LEU B N 1
ATOM 4457 C CA . LEU B 1 77 ? 41.994 11.387 -8.905 1.00 71.51 75 LEU B CA 1
ATOM 4458 C C . LEU B 1 77 ? 41.199 12.098 -9.989 1.00 77.93 75 LEU B C 1
ATOM 4459 O O . LEU B 1 77 ? 40.383 12.969 -9.665 1.00 83.16 75 LEU B O 1
ATOM 4464 N N . ALA B 1 78 ? 41.409 11.760 -11.255 1.00 80.02 76 ALA B N 1
ATOM 4465 C CA . ALA B 1 78 ? 40.699 12.451 -12.325 1.00 79.72 76 ALA B CA 1
ATOM 4466 C C . ALA B 1 78 ? 40.825 11.669 -13.623 1.00 71.39 76 ALA B C 1
ATOM 4467 O O . ALA B 1 78 ? 41.945 11.332 -14.016 1.00 66.48 76 ALA B O 1
ATOM 4469 N N . GLN B 1 79 ? 39.699 11.447 -14.308 1.00 70.84 77 GLN B N 1
ATOM 4470 C CA . GLN B 1 79 ? 39.641 10.690 -15.555 1.00 72.33 77 GLN B CA 1
ATOM 4471 C C . GLN B 1 79 ? 39.191 11.615 -16.669 1.00 76.41 77 GLN B C 1
ATOM 4472 O O . GLN B 1 79 ? 38.065 12.112 -16.630 1.00 83.77 77 GLN B O 1
ATOM 4478 N N . ASN B 1 80 ? 40.041 11.778 -17.685 1.00 83.00 78 ASN B N 1
ATOM 4479 C CA . ASN B 1 80 ? 39.719 12.583 -18.874 1.00 90.98 78 ASN B CA 1
ATOM 4480 C C . ASN B 1 80 ? 39.210 13.980 -18.508 1.00 92.50 78 ASN B C 1
ATOM 4481 O O . ASN B 1 80 ? 38.251 14.501 -19.095 1.00 96.23 78 ASN B O 1
ATOM 4486 N N . GLU B 1 81 ? 39.867 14.600 -17.535 1.00 88.65 79 GLU B N 1
ATOM 4487 C CA . GLU B 1 81 ? 39.583 15.996 -17.254 1.00 90.29 79 GLU B CA 1
ATOM 4488 C C . GLU B 1 81 ? 40.117 16.860 -18.398 1.00 84.56 79 GLU B C 1
ATOM 4489 O O . GLU B 1 81 ? 41.261 16.700 -18.838 1.00 84.16 79 GLU B O 1
ATOM 4495 N N . VAL B 1 82 ? 39.288 17.765 -18.888 1.00 77.14 80 VAL B N 1
ATOM 4496 C CA . VAL B 1 82 ? 39.621 18.545 -20.074 1.00 81.44 80 VAL B CA 1
ATOM 4497 C C . VAL B 1 82 ? 40.296 19.852 -19.670 1.00 82.75 80 VAL B C 1
ATOM 4498 O O . VAL B 1 82 ? 39.796 20.590 -18.814 1.00 80.35 80 VAL B O 1
ATOM 4502 N N . VAL B 1 83 ? 41.434 20.143 -20.303 1.00 89.32 81 VAL B N 1
ATOM 4503 C CA . VAL B 1 83 ? 42.109 21.437 -20.220 1.00 92.62 81 VAL B CA 1
ATOM 4504 C C . VAL B 1 83 ? 41.517 22.380 -21.263 1.00 100.40 81 VAL B C 1
ATOM 4505 O O . VAL B 1 83 ? 41.110 21.950 -22.349 1.00 103.67 81 VAL B O 1
ATOM 4509 N N . THR B 1 84 ? 41.434 23.662 -20.928 1.00 102.45 82 THR B N 1
ATOM 4510 C CA . THR B 1 84 ? 40.833 24.646 -21.815 1.00 108.14 82 THR B CA 1
ATOM 4511 C C . THR B 1 84 ? 41.800 25.786 -22.096 1.00 104.33 82 THR B C 1
ATOM 4512 O O . THR B 1 84 ? 42.704 26.062 -21.302 1.00 94.75 82 THR B O 1
ATOM 4516 N N . ASP B 1 85 ? 41.611 26.432 -23.249 1.00 107.69 83 ASP B N 1
ATOM 4517 C CA . ASP B 1 85 ? 42.347 27.643 -23.583 1.00 108.86 83 ASP B CA 1
ATOM 4518 C C . ASP B 1 85 ? 41.700 28.814 -22.849 1.00 115.11 83 ASP B C 1
ATOM 4519 O O . ASP B 1 85 ? 40.829 28.632 -21.995 1.00 122.44 83 ASP B O 1
ATOM 4524 N N . ALA B 1 86 ? 42.098 30.040 -23.199 1.00 115.91 84 ALA B N 1
ATOM 4525 C CA . ALA B 1 86 ? 41.562 31.214 -22.515 1.00 116.39 84 ALA B CA 1
ATOM 4526 C C . ALA B 1 86 ? 40.080 31.414 -22.800 1.00 123.65 84 ALA B C 1
ATOM 4527 O O . ALA B 1 86 ? 39.365 31.997 -21.976 1.00 130.29 84 ALA B O 1
ATOM 4529 N N . ASN B 1 87 ? 39.606 30.962 -23.956 1.00 125.70 85 ASN B N 1
ATOM 4530 C CA . ASN B 1 87 ? 38.208 31.107 -24.340 1.00 131.97 85 ASN B CA 1
ATOM 4531 C C . ASN B 1 87 ? 37.349 29.909 -23.963 1.00 131.04 85 ASN B C 1
ATOM 4532 O O . ASN B 1 87 ? 36.184 29.852 -24.367 1.00 133.85 85 ASN B O 1
ATOM 4537 N N . GLY B 1 88 ? 37.884 28.959 -23.199 1.00 125.66 86 GLY B N 1
ATOM 4538 C CA . GLY B 1 88 ? 37.086 27.823 -22.778 1.00 119.09 86 GLY B CA 1
ATOM 4539 C C . GLY B 1 88 ? 36.868 26.754 -23.826 1.00 110.40 86 GLY B C 1
ATOM 4540 O O . GLY B 1 88 ? 35.861 26.043 -23.772 1.00 103.27 86 GLY B O 1
ATOM 4541 N N . ASN B 1 89 ? 37.793 26.625 -24.816 1.00 109.95 87 ASN B N 1
ATOM 4542 C CA . ASN B 1 89 ? 37.636 25.487 -25.704 1.00 108.65 87 ASN B CA 1
ATOM 4543 C C . ASN B 1 89 ? 38.654 24.407 -25.374 1.00 104.09 87 ASN B C 1
ATOM 4544 O O . ASN B 1 89 ? 39.706 24.686 -24.797 1.00 99.96 87 ASN B O 1
ATOM 4549 N N . PRO B 1 90 ? 38.363 23.157 -25.726 1.00 101.71 88 PRO B N 1
ATOM 4550 C CA . PRO B 1 90 ? 39.228 22.049 -25.295 1.00 92.23 88 PRO B CA 1
ATOM 4551 C C . PRO B 1 90 ? 40.546 22.063 -26.052 1.00 93.28 88 PRO B C 1
ATOM 4552 O O . PRO B 1 90 ? 40.565 22.045 -27.282 1.00 109.76 88 PRO B O 1
ATOM 4556 N N . VAL B 1 91 ? 41.650 22.100 -25.315 1.00 85.10 89 VAL B N 1
ATOM 4557 C CA . VAL B 1 91 ? 42.979 21.936 -25.898 1.00 82.55 89 VAL B CA 1
ATOM 4558 C C . VAL B 1 91 ? 43.599 20.590 -25.572 1.00 83.29 89 VAL B C 1
ATOM 4559 O O . VAL B 1 91 ? 44.667 20.266 -26.117 1.00 84.14 89 VAL B O 1
ATOM 4563 N N . GLY B 1 92 ? 43.014 19.826 -24.668 1.00 87.08 90 GLY B N 1
ATOM 4564 C CA . GLY B 1 92 ? 43.567 18.533 -24.315 1.00 82.60 90 GLY B CA 1
ATOM 4565 C C . GLY B 1 92 ? 42.883 18.020 -23.076 1.00 78.42 90 GLY B C 1
ATOM 4566 O O . GLY B 1 92 ? 42.072 18.713 -22.454 1.00 86.08 90 GLY B O 1
ATOM 4567 N N . ARG B 1 93 ? 43.175 16.762 -22.759 1.00 73.96 91 ARG B N 1
ATOM 4568 C CA . ARG B 1 93 ? 42.658 16.136 -21.553 1.00 77.70 91 ARG B CA 1
ATOM 4569 C C . ARG B 1 93 ? 43.794 15.458 -20.792 1.00 71.83 91 ARG B C 1
ATOM 4570 O O . ARG B 1 93 ? 44.889 15.246 -21.319 1.00 73.41 91 ARG B O 1
ATOM 4578 N N . TYR B 1 94 ? 43.536 15.118 -19.531 1.00 71.20 92 TYR B N 1
ATOM 4579 C CA . TYR B 1 94 ? 44.502 14.341 -18.753 1.00 68.06 92 TYR B CA 1
ATOM 4580 C C . TYR B 1 94 ? 43.793 13.392 -17.799 1.00 72.61 92 TYR B C 1
ATOM 4581 O O . TYR B 1 94 ? 42.627 13.584 -17.435 1.00 79.49 92 TYR B O 1
ATOM 4590 N N . THR B 1 95 ? 44.535 12.380 -17.365 1.00 65.76 93 THR B N 1
ATOM 4591 C CA . THR B 1 95 ? 44.082 11.471 -16.321 1.00 66.59 93 THR B CA 1
ATOM 4592 C C . THR B 1 95 ? 45.137 11.435 -15.226 1.00 72.52 93 THR B C 1
ATOM 4593 O O . THR B 1 95 ? 46.275 11.013 -15.463 1.00 70.90 93 THR B O 1
ATOM 4597 N N . ALA B 1 96 ? 44.765 11.900 -14.032 1.00 75.79 94 ALA B N 1
ATOM 4598 C CA . ALA B 1 96 ? 45.689 11.996 -12.905 1.00 65.69 94 ALA B CA 1
ATOM 4599 C C . ALA B 1 96 ? 45.464 10.806 -11.982 1.00 66.20 94 ALA B C 1
ATOM 4600 O O . ALA B 1 96 ? 44.319 10.531 -11.585 1.00 62.69 94 ALA B O 1
ATOM 4602 N N . THR B 1 97 ? 46.537 10.066 -11.670 1.00 64.19 95 THR B N 1
ATOM 4603 C CA . THR B 1 97 ? 46.404 8.930 -10.761 1.00 68.88 95 THR B CA 1
ATOM 4604 C C . THR B 1 97 ? 47.521 8.971 -9.724 1.00 62.59 95 THR B C 1
ATOM 4605 O O . THR B 1 97 ? 48.653 9.336 -10.041 1.00 60.95 95 THR B O 1
ATOM 4609 N N . LEU B 1 98 ? 47.190 8.600 -8.481 1.00 68.93 96 LEU B N 1
ATOM 4610 C CA . LEU B 1 98 ? 48.108 8.642 -7.336 1.00 66.24 96 LEU B CA 1
ATOM 4611 C C . LEU B 1 98 ? 48.486 7.232 -6.909 1.00 62.02 96 LEU B C 1
ATOM 4612 O O . LEU B 1 98 ? 47.605 6.413 -6.644 1.00 65.25 96 LEU B O 1
ATOM 4617 N N . TYR B 1 99 ? 49.792 6.965 -6.831 1.00 59.63 97 TYR B N 1
ATOM 4618 C CA . TYR B 1 99 ? 50.314 5.655 -6.458 1.00 65.26 97 TYR B CA 1
ATOM 4619 C C . TYR B 1 99 ? 51.068 5.674 -5.135 1.00 68.73 97 TYR B C 1
ATOM 4620 O O . TYR B 1 99 ? 51.883 6.566 -4.869 1.00 66.87 97 TYR B O 1
ATOM 4629 N N . LYS B 1 100 ? 50.813 4.659 -4.324 1.00 74.13 98 LYS B N 1
ATOM 4630 C CA . LYS B 1 100 ? 51.518 4.460 -3.069 1.00 71.04 98 LYS B CA 1
ATOM 4631 C C . LYS B 1 100 ? 52.585 3.394 -3.271 1.00 64.65 98 LYS B C 1
ATOM 4632 O O . LYS B 1 100 ? 52.423 2.480 -4.086 1.00 74.31 98 LYS B O 1
ATOM 4638 N N . ASP B 1 101 ? 53.711 3.552 -2.589 1.00 59.84 99 ASP B N 1
ATOM 4639 C CA . ASP B 1 101 ? 54.695 2.481 -2.590 1.00 67.45 99 ASP B CA 1
ATOM 4640 C C . ASP B 1 101 ? 54.220 1.338 -1.711 1.00 80.68 99 ASP B C 1
ATOM 4641 O O . ASP B 1 101 ? 53.719 1.548 -0.602 1.00 86.48 99 ASP B O 1
ATOM 4646 N N . ALA B 1 102 ? 54.397 0.114 -2.211 1.00 89.00 100 ALA B N 1
ATOM 4647 C CA . ALA B 1 102 ? 53.965 -1.050 -1.450 1.00 96.90 100 ALA B CA 1
ATOM 4648 C C . ALA B 1 102 ? 54.780 -1.202 -0.164 1.00 102.12 100 ALA B C 1
ATOM 4649 O O . ALA B 1 102 ? 54.217 -1.497 0.897 1.00 93.68 100 ALA B O 1
ATOM 4651 N N . GLN B 1 103 ? 56.085 -0.935 -0.224 1.00 117.08 101 GLN B N 1
ATOM 4652 C CA . GLN B 1 103 ? 56.955 -1.080 0.942 1.00 125.44 101 GLN B CA 1
ATOM 4653 C C . GLN B 1 103 ? 56.855 0.148 1.855 1.00 121.33 101 GLN B C 1
ATOM 4654 O O . GLN B 1 103 ? 56.516 0.038 3.043 1.00 126.07 101 GLN B O 1
ATOM 4660 N N . ASP B 1 104 ? 57.195 1.326 1.319 1.00 107.89 102 ASP B N 1
ATOM 4661 C CA . ASP B 1 104 ? 57.379 2.534 2.111 1.00 96.90 102 ASP B CA 1
ATOM 4662 C C . ASP B 1 104 ? 56.073 3.325 2.156 1.00 94.17 102 ASP B C 1
ATOM 4663 O O . ASP B 1 104 ? 55.579 3.794 1.125 1.00 89.40 102 ASP B O 1
ATOM 4668 N N . ASP B 1 105 ? 55.524 3.495 3.352 1.00 92.07 103 ASP B N 1
ATOM 4669 C CA . ASP B 1 105 ? 54.272 4.221 3.494 1.00 86.25 103 ASP B CA 1
ATOM 4670 C C . ASP B 1 105 ? 54.427 5.745 3.336 1.00 74.57 103 ASP B C 1
ATOM 4671 O O . ASP B 1 105 ? 53.430 6.480 3.425 1.00 76.82 103 ASP B O 1
ATOM 4676 N N . GLN B 1 106 ? 55.623 6.223 2.992 1.00 62.63 104 GLN B N 1
ATOM 4677 C CA . GLN B 1 106 ? 55.875 7.646 2.822 1.00 67.42 104 GLN B CA 1
ATOM 4678 C C . GLN B 1 106 ? 56.151 8.036 1.373 1.00 71.04 104 GLN B C 1
ATOM 4679 O O . GLN B 1 106 ? 56.199 9.236 1.063 1.00 66.42 104 GLN B O 1
ATOM 4685 N N . LEU B 1 107 ? 56.403 7.052 0.509 1.00 70.77 105 LEU B N 1
ATOM 4686 C CA . LEU B 1 107 ? 56.717 7.261 -0.897 1.00 68.84 105 LEU B CA 1
ATOM 4687 C C . LEU B 1 107 ? 55.425 7.305 -1.701 1.00 64.66 105 LEU B C 1
ATOM 4688 O O . LEU B 1 107 ? 54.685 6.331 -1.715 1.00 60.34 105 LEU B O 1
ATOM 4693 N N . PHE B 1 108 ? 55.200 8.417 -2.409 1.00 57.66 106 PHE B N 1
ATOM 4694 C CA . PHE B 1 108 ? 54.054 8.542 -3.292 1.00 53.55 106 PHE B CA 1
ATOM 4695 C C . PHE B 1 108 ? 54.498 9.055 -4.658 1.00 56.68 106 PHE B C 1
ATOM 4696 O O . PHE B 1 108 ? 55.350 9.957 -4.768 1.00 44.22 106 PHE B O 1
ATOM 4704 N N . THR B 1 109 ? 53.884 8.486 -5.696 1.00 61.71 107 THR B N 1
ATOM 4705 C CA . THR B 1 109 ? 54.086 8.879 -7.085 1.00 58.60 107 THR B CA 1
ATOM 4706 C C . THR B 1 109 ? 52.769 9.360 -7.688 1.00 58.69 107 THR B C 1
ATOM 4707 O O . THR B 1 109 ? 51.784 8.612 -7.741 1.00 58.85 107 THR B O 1
ATOM 4711 N N . LEU B 1 110 ? 52.778 10.587 -8.179 1.00 58.41 108 LEU B N 1
ATOM 4712 C CA . LEU B 1 110 ? 51.665 11.197 -8.890 1.00 55.11 108 LEU B CA 1
ATOM 4713 C C . LEU B 1 110 ? 51.962 11.152 -10.385 1.00 51.54 108 LEU B C 1
ATOM 4714 O O . LEU B 1 110 ? 53.009 11.642 -10.822 1.00 56.00 108 LEU B O 1
ATOM 4719 N N . VAL B 1 111 ? 51.062 10.574 -11.170 1.00 54.08 109 VAL B N 1
ATOM 4720 C CA . VAL B 1 111 ? 51.288 10.437 -12.607 1.00 56.90 109 VAL B CA 1
ATOM 4721 C C . VAL B 1 111 ? 50.145 11.122 -13.344 1.00 52.20 109 VAL B C 1
ATOM 4722 O O . VAL B 1 111 ? 48.969 10.855 -13.066 1.00 60.68 109 VAL B O 1
ATOM 4726 N N . SER B 1 112 ? 50.487 11.973 -14.303 1.00 52.82 110 SER B N 1
ATOM 4727 C CA . SER B 1 112 ? 49.504 12.727 -15.076 1.00 58.12 110 SER B CA 1
ATOM 4728 C C . SER B 1 112 ? 49.682 12.401 -16.555 1.00 55.10 110 SER B C 1
ATOM 4729 O O . SER B 1 112 ? 50.725 12.713 -17.144 1.00 48.52 110 SER B O 1
ATOM 4732 N N . GLU B 1 113 ? 48.682 11.772 -17.154 1.00 56.22 111 GLU B N 1
ATOM 4733 C CA . GLU B 1 113 ? 48.767 11.400 -18.562 1.00 64.87 111 GLU B CA 1
ATOM 4734 C C . GLU B 1 113 ? 47.912 12.364 -19.366 1.00 65.61 111 GLU B C 1
ATOM 4735 O O . GLU B 1 113 ? 46.694 12.417 -19.176 1.00 60.57 111 GLU B O 1
ATOM 4741 N N . GLY B 1 114 ? 48.539 13.085 -20.281 1.00 73.31 112 GLY B N 1
ATOM 4742 C CA . GLY B 1 114 ? 47.878 14.151 -21.019 1.00 78.22 112 GLY B CA 1
ATOM 4743 C C . GLY B 1 114 ? 47.821 13.811 -22.493 1.00 80.53 112 GLY B C 1
ATOM 4744 O O . GLY B 1 114 ? 48.733 13.176 -23.033 1.00 76.73 112 GLY B O 1
ATOM 4745 N N . THR B 1 115 ? 46.708 14.154 -23.115 1.00 86.27 113 THR B N 1
ATOM 4746 C CA . THR B 1 115 ? 46.545 13.966 -24.544 1.00 80.34 113 THR B CA 1
ATOM 4747 C C . THR B 1 115 ? 46.048 15.269 -25.148 1.00 76.40 113 THR B C 1
ATOM 4748 O O . THR B 1 115 ? 45.279 16.008 -24.523 1.00 69.41 113 THR B O 1
ATOM 4752 N N . SER B 1 116 ? 46.474 15.542 -26.382 1.00 83.69 114 SER B N 1
ATOM 4753 C CA . SER B 1 116 ? 46.025 16.744 -27.081 1.00 83.72 114 SER B CA 1
ATOM 4754 C C . SER B 1 116 ? 46.242 16.488 -28.572 1.00 79.70 114 SER B C 1
ATOM 4755 O O . SER B 1 116 ? 47.381 16.522 -29.047 1.00 80.62 114 SER B O 1
ATOM 4758 N N . GLY B 1 117 ? 45.146 16.197 -29.277 1.00 79.56 115 GLY B N 1
ATOM 4759 C CA . GLY B 1 117 ? 45.146 15.989 -30.712 1.00 86.59 115 GLY B CA 1
ATOM 4760 C C . GLY B 1 117 ? 46.022 14.842 -31.189 1.00 90.30 115 GLY B C 1
ATOM 4761 O O . GLY B 1 117 ? 46.883 15.054 -32.050 1.00 89.84 115 GLY B O 1
ATOM 4762 N N . GLY B 1 118 ? 45.811 13.630 -30.672 1.00 93.42 116 GLY B N 1
ATOM 4763 C CA . GLY B 1 118 ? 46.626 12.496 -31.078 1.00 97.56 116 GLY B CA 1
ATOM 4764 C C . GLY B 1 118 ? 48.091 12.553 -30.673 1.00 99.36 116 GLY B C 1
ATOM 4765 O O . GLY B 1 118 ? 48.905 11.786 -31.211 1.00 105.25 116 GLY B O 1
ATOM 4766 N N . ALA B 1 119 ? 48.451 13.420 -29.721 1.00 89.06 117 ALA B N 1
ATOM 4767 C CA . ALA B 1 119 ? 49.802 13.504 -29.177 1.00 80.39 117 ALA B CA 1
ATOM 4768 C C . ALA B 1 119 ? 49.733 13.156 -27.705 1.00 71.04 117 ALA B C 1
ATOM 4769 O O . ALA B 1 119 ? 48.847 13.638 -26.993 1.00 68.03 117 ALA B O 1
ATOM 4771 N N . LYS B 1 120 ? 50.641 12.330 -27.228 1.00 74.72 118 LYS B N 1
ATOM 4772 C CA . LYS B 1 120 ? 50.527 11.950 -25.836 1.00 85.48 118 LYS B CA 1
ATOM 4773 C C . LYS B 1 120 ? 51.805 12.288 -25.072 1.00 79.60 118 LYS B C 1
ATOM 4774 O O . LYS B 1 120 ? 52.924 12.034 -25.547 1.00 84.14 118 LYS B O 1
ATOM 4780 N N . ALA B 1 121 ? 51.633 12.846 -23.873 1.00 74.47 119 ALA B N 1
ATOM 4781 C CA . ALA B 1 121 ? 52.750 13.151 -22.989 1.00 66.12 119 ALA B CA 1
ATOM 4782 C C . ALA B 1 121 ? 52.431 12.616 -21.606 1.00 59.14 119 ALA B C 1
ATOM 4783 O O . ALA B 1 121 ? 51.267 12.417 -21.238 1.00 53.90 119 ALA B O 1
ATOM 4785 N N . ARG B 1 122 ? 53.469 12.330 -20.855 1.00 59.57 120 ARG B N 1
ATOM 4786 C CA . ARG B 1 122 ? 53.298 11.826 -19.504 1.00 49.87 120 ARG B CA 1
ATOM 4787 C C . ARG B 1 122 ? 54.215 12.596 -18.576 1.00 53.70 120 ARG B C 1
ATOM 4788 O O . ARG B 1 122 ? 55.421 12.729 -18.853 1.00 55.27 120 ARG B O 1
ATOM 4796 N N . VAL B 1 123 ? 53.660 13.085 -17.465 1.00 50.81 121 VAL B N 1
ATOM 4797 C CA . VAL B 1 123 ? 54.493 13.743 -16.463 1.00 60.08 121 VAL B CA 1
ATOM 4798 C C . VAL B 1 123 ? 54.251 13.078 -15.124 1.00 62.44 121 VAL B C 1
ATOM 4799 O O . VAL B 1 123 ? 53.153 12.583 -14.844 1.00 66.05 121 VAL B O 1
ATOM 4803 N N . GLN B 1 124 ? 55.294 13.033 -14.305 1.00 57.25 122 GLN B N 1
ATOM 4804 C CA . GLN B 1 124 ? 55.121 12.367 -13.025 1.00 60.37 122 GLN B CA 1
ATOM 4805 C C . GLN B 1 124 ? 56.146 12.871 -12.029 1.00 58.82 122 GLN B C 1
ATOM 4806 O O . GLN B 1 124 ? 57.257 13.278 -12.403 1.00 56.75 122 GLN B O 1
ATOM 4812 N N . ALA B 1 125 ? 55.750 12.832 -10.755 1.00 57.17 123 ALA B N 1
ATOM 4813 C CA . ALA B 1 125 ? 56.588 13.278 -9.646 1.00 57.16 123 ALA B CA 1
ATOM 4814 C C . ALA B 1 125 ? 56.452 12.287 -8.510 1.00 56.03 123 ALA B C 1
ATOM 4815 O O . ALA B 1 125 ? 55.361 11.756 -8.274 1.00 56.88 123 ALA B O 1
ATOM 4817 N N . THR B 1 126 ? 57.564 12.002 -7.844 1.00 46.17 124 THR B N 1
ATOM 4818 C CA . THR B 1 126 ? 57.540 11.165 -6.654 1.00 53.58 124 THR B CA 1
ATOM 4819 C C . THR B 1 126 ? 57.861 12.033 -5.452 1.00 52.02 124 THR B C 1
ATOM 4820 O O . THR B 1 126 ? 58.686 12.957 -5.548 1.00 41.56 124 THR B O 1
ATOM 4824 N N . PHE B 1 127 ? 57.126 11.805 -4.359 1.00 51.93 125 PHE B N 1
ATOM 4825 C CA . PHE B 1 127 ? 57.285 12.565 -3.121 1.00 52.47 125 PHE B CA 1
ATOM 4826 C C . PHE B 1 127 ? 57.673 11.673 -1.956 1.00 56.52 125 PHE B C 1
ATOM 4827 O O . PHE B 1 127 ? 57.399 10.469 -1.938 1.00 60.87 125 PHE B O 1
ATOM 4835 N N . ARG B 1 128 ? 58.257 12.297 -0.942 1.00 64.46 126 ARG B N 1
ATOM 4836 C CA . ARG B 1 128 ? 58.337 11.716 0.394 1.00 54.27 126 ARG B CA 1
ATOM 4837 C C . ARG B 1 128 ? 57.443 12.561 1.281 1.00 57.79 126 ARG B C 1
ATOM 4838 O O . ARG B 1 128 ? 57.635 13.777 1.388 1.00 64.72 126 ARG B O 1
ATOM 4846 N N . ILE B 1 129 ? 56.450 11.937 1.891 1.00 57.01 127 ILE B N 1
ATOM 4847 C CA . ILE B 1 129 ? 55.479 12.660 2.703 1.00 62.62 127 ILE B CA 1
ATOM 4848 C C . ILE B 1 129 ? 55.361 11.958 4.057 1.00 71.33 127 ILE B C 1
ATOM 4849 O O . ILE B 1 129 ? 55.083 10.749 4.124 1.00 65.51 127 ILE B O 1
ATOM 4854 N N . SER B 1 130 ? 55.595 12.703 5.130 1.00 73.79 128 SER B N 1
ATOM 4855 C CA . SER B 1 130 ? 55.429 12.183 6.480 1.00 71.46 128 SER B CA 1
ATOM 4856 C C . SER B 1 130 ? 54.824 13.248 7.370 1.00 68.27 128 SER B C 1
ATOM 4857 O O . SER B 1 130 ? 55.245 14.403 7.333 1.00 68.29 128 SER B O 1
ATOM 4860 N N . ASN B 1 131 ? 53.865 12.850 8.189 1.00 74.10 129 ASN B N 1
ATOM 4861 C CA . ASN B 1 131 ? 53.269 13.783 9.129 1.00 77.09 129 ASN B CA 1
ATOM 4862 C C . ASN B 1 131 ? 53.972 13.721 10.485 1.00 81.89 129 ASN B C 1
ATOM 4863 O O . ASN B 1 131 ? 54.737 12.795 10.792 1.00 69.14 129 ASN B O 1
ATOM 4868 N N . SER B 1 132 ? 53.665 14.719 11.319 1.00 89.37 130 SER B N 1
ATOM 4869 C CA . SER B 1 132 ? 54.344 14.860 12.602 1.00 83.59 130 SER B CA 1
ATOM 4870 C C . SER B 1 132 ? 54.158 13.634 13.477 1.00 89.62 130 SER B C 1
ATOM 4871 O O . SER B 1 132 ? 55.116 13.162 14.097 1.00 95.58 130 SER B O 1
ATOM 4874 N N . ASP B 1 133 ? 52.944 13.094 13.539 1.00 93.04 131 ASP B N 1
ATOM 4875 C CA . ASP B 1 133 ? 52.641 11.979 14.433 1.00 101.09 131 ASP B CA 1
ATOM 4876 C C . ASP B 1 133 ? 53.020 12.327 15.883 1.00 102.36 131 ASP B C 1
ATOM 4877 O O . ASP B 1 133 ? 53.956 11.783 16.489 1.00 97.16 131 ASP B O 1
ATOM 4882 N N . TYR B 1 134 ? 52.263 13.282 16.421 1.00 100.80 132 TYR B N 1
ATOM 4883 C CA . TYR B 1 134 ? 52.408 13.692 17.813 1.00 91.96 132 TYR B CA 1
ATOM 4884 C C . TYR B 1 134 ? 52.089 12.537 18.740 1.00 94.44 132 TYR B C 1
ATOM 4885 O O . TYR B 1 134 ? 50.968 12.020 18.717 1.00 102.86 132 TYR B O 1
ATOM 4894 N N . LEU B 1 135 ? 53.062 12.124 19.554 1.00 95.56 133 LEU B N 1
ATOM 4895 C CA . LEU B 1 135 ? 52.803 11.048 20.503 1.00 100.62 133 LEU B CA 1
ATOM 4896 C C . LEU B 1 135 ? 51.811 11.505 21.562 1.00 96.84 133 LEU B C 1
ATOM 4897 O O . LEU B 1 135 ? 51.929 12.604 22.110 1.00 94.96 133 LEU B O 1
ATOM 4902 N N . GLU B 1 136 ? 50.859 10.630 21.883 1.00 96.86 134 GLU B N 1
ATOM 4903 C CA . GLU B 1 136 ? 49.744 10.955 22.766 1.00 106.84 134 GLU B CA 1
ATOM 4904 C C . GLU B 1 136 ? 49.619 9.822 23.777 1.00 107.97 134 GLU B C 1
ATOM 4905 O O . GLU B 1 136 ? 49.129 8.749 23.423 1.00 111.54 134 GLU B O 1
ATOM 4911 N N . GLN B 1 137 ? 50.110 10.024 25.007 1.00 104.33 135 GLN B N 1
ATOM 4912 C CA . GLN B 1 137 ? 50.078 8.985 26.039 1.00 101.59 135 GLN B CA 1
ATOM 4913 C C . GLN B 1 137 ? 49.787 9.608 27.384 1.00 104.25 135 GLN B C 1
ATOM 4914 O O . GLN B 1 137 ? 49.990 10.807 27.606 1.00 104.05 135 GLN B O 1
ATOM 4920 N N . ALA B 1 138 ? 49.291 8.770 28.286 1.00 104.43 136 ALA B N 1
ATOM 4921 C CA . ALA B 1 138 ? 49.085 9.228 29.643 1.00 107.32 136 ALA B CA 1
ATOM 4922 C C . ALA B 1 138 ? 50.397 9.268 30.407 1.00 108.66 136 ALA B C 1
ATOM 4923 O O . ALA B 1 138 ? 50.645 10.215 31.161 1.00 110.55 136 ALA B O 1
ATOM 4925 N N . ILE B 1 139 ? 51.266 8.285 30.176 1.00 107.88 137 ILE B N 1
ATOM 4926 C CA . ILE B 1 139 ? 52.533 8.157 30.889 1.00 116.47 137 ILE B CA 1
ATOM 4927 C C . ILE B 1 139 ? 53.650 7.952 29.874 1.00 120.03 137 ILE B C 1
ATOM 4928 O O . ILE B 1 139 ? 53.631 6.975 29.117 1.00 124.88 137 ILE B O 1
ATOM 4933 N N . PHE B 1 140 ? 54.637 8.850 29.890 1.00 116.27 138 PHE B N 1
ATOM 4934 C CA . PHE B 1 140 ? 55.871 8.742 29.115 1.00 105.58 138 PHE B CA 1
ATOM 4935 C C . PHE B 1 140 ? 57.007 8.573 30.118 1.00 112.51 138 PHE B C 1
ATOM 4936 O O . PHE B 1 140 ? 57.464 9.551 30.715 1.00 116.18 138 PHE B O 1
ATOM 4944 N N . ALA B 1 141 ? 57.450 7.338 30.312 1.00 107.98 139 ALA B N 1
ATOM 4945 C CA . ALA B 1 141 ? 58.522 7.019 31.245 1.00 111.64 139 ALA B CA 1
ATOM 4946 C C . ALA B 1 141 ? 59.886 7.065 30.566 1.00 127.92 139 ALA B C 1
ATOM 4947 O O . ALA B 1 141 ? 60.007 6.941 29.342 1.00 120.82 139 ALA B O 1
ATOM 4949 N N . GLY B 1 142 ? 60.919 7.261 31.389 1.00 98.84 140 GLY B N 1
ATOM 4950 C CA . GLY B 1 142 ? 62.282 7.402 30.912 1.00 102.55 140 GLY B CA 1
ATOM 4951 C C . GLY B 1 142 ? 63.152 6.198 31.215 1.00 111.01 140 GLY B C 1
ATOM 4952 O O . GLY B 1 142 ? 62.841 5.089 30.772 1.00 114.30 140 GLY B O 1
ATOM 4953 N N . ALA B 1 143 ? 64.219 6.389 31.999 1.00 115.18 141 ALA B N 1
ATOM 4954 C CA . ALA B 1 143 ? 65.226 5.366 32.245 1.00 123.91 141 ALA B CA 1
ATOM 4955 C C . ALA B 1 143 ? 65.188 4.890 33.699 1.00 135.55 141 ALA B C 1
ATOM 4956 O O . ALA B 1 143 ? 64.183 5.073 34.406 1.00 136.49 141 ALA B O 1
ATOM 4958 N N . GLY B 1 144 ? 66.288 4.282 34.144 1.00 144.70 142 GLY B N 1
ATOM 4959 C CA . GLY B 1 144 ? 66.442 3.859 35.528 1.00 150.98 142 GLY B CA 1
ATOM 4960 C C . GLY B 1 144 ? 67.891 3.697 35.956 1.00 153.51 142 GLY B C 1
ATOM 4961 O O . GLY B 1 144 ? 68.186 3.540 37.141 1.00 153.59 142 GLY B O 1
ATOM 4962 N N . ASN B 1 147 ? 66.224 1.590 39.787 1.00 161.02 145 ASN B N 1
ATOM 4963 C CA . ASN B 1 147 ? 66.278 0.703 38.627 1.00 165.10 145 ASN B CA 1
ATOM 4964 C C . ASN B 1 147 ? 64.964 0.586 37.874 1.00 163.17 145 ASN B C 1
ATOM 4965 O O . ASN B 1 147 ? 64.909 0.832 36.667 1.00 165.28 145 ASN B O 1
ATOM 4970 N N . LYS B 1 148 ? 63.913 0.186 38.581 1.00 157.11 146 LYS B N 1
ATOM 4971 C CA . LYS B 1 148 ? 62.628 0.007 37.930 1.00 149.30 146 LYS B CA 1
ATOM 4972 C C . LYS B 1 148 ? 61.973 1.347 37.596 1.00 145.32 146 LYS B C 1
ATOM 4973 O O . LYS B 1 148 ? 62.274 2.400 38.167 1.00 143.04 146 LYS B O 1
ATOM 4979 N N . TRP B 1 149 ? 61.083 1.273 36.614 1.00 145.03 147 TRP B N 1
ATOM 4980 C CA . TRP B 1 149 ? 60.432 2.376 35.938 1.00 138.66 147 TRP B CA 1
ATOM 4981 C C . TRP B 1 149 ? 58.993 2.575 36.408 1.00 135.24 147 TRP B C 1
ATOM 4982 O O . TRP B 1 149 ? 58.462 3.683 36.288 1.00 129.05 147 TRP B O 1
ATOM 4993 N N . LEU B 1 150 ? 58.382 1.533 36.926 1.00 139.54 148 LEU B N 1
ATOM 4994 C CA . LEU B 1 150 ? 57.024 1.633 37.384 1.00 138.58 148 LEU B CA 1
ATOM 4995 C C . LEU B 1 150 ? 56.954 0.827 38.633 1.00 141.78 148 LEU B C 1
ATOM 4996 O O . LEU B 1 150 ? 57.555 -0.221 38.717 1.00 147.47 148 LEU B O 1
ATOM 5001 N N . ASN B 1 151 ? 56.244 1.328 39.623 1.00 142.15 149 ASN B N 1
ATOM 5002 C CA . ASN B 1 151 ? 56.117 0.611 40.861 1.00 147.97 149 ASN B CA 1
ATOM 5003 C C . ASN B 1 151 ? 54.853 1.036 41.561 1.00 141.05 149 ASN B C 1
ATOM 5004 O O . ASN B 1 151 ? 54.829 2.027 42.267 1.00 139.98 149 ASN B O 1
ATOM 5009 N N . GLY B 1 152 ? 53.790 0.279 41.358 1.00 136.61 150 GLY B N 1
ATOM 5010 C CA . GLY B 1 152 ? 52.535 0.603 41.990 1.00 131.16 150 GLY B CA 1
ATOM 5011 C C . GLY B 1 152 ? 51.327 0.225 41.178 1.00 126.56 150 GLY B C 1
ATOM 5012 O O . GLY B 1 152 ? 51.424 -0.058 40.004 1.00 127.44 150 GLY B O 1
ATOM 5013 N N . GLY B 1 153 ? 50.174 0.218 41.811 1.00 125.57 151 GLY B N 1
ATOM 5014 C CA . GLY B 1 153 ? 48.979 -0.146 41.109 1.00 124.39 151 GLY B CA 1
ATOM 5015 C C . GLY B 1 153 ? 48.559 1.039 40.317 1.00 122.70 151 GLY B C 1
ATOM 5016 O O . GLY B 1 153 ? 48.627 2.151 40.789 1.00 120.84 151 GLY B O 1
ATOM 5017 N N . ALA B 1 154 ? 48.118 0.809 39.100 1.00 122.68 152 ALA B N 1
ATOM 5018 C CA . ALA B 1 154 ? 47.695 1.919 38.299 1.00 120.08 152 ALA B CA 1
ATOM 5019 C C . ALA B 1 154 ? 46.639 1.540 37.325 1.00 122.00 152 ALA B C 1
ATOM 5020 O O . ALA B 1 154 ? 46.679 0.494 36.728 1.00 124.88 152 ALA B O 1
ATOM 5022 N N . THR B 1 155 ? 45.682 2.426 37.194 1.00 118.72 153 THR B N 1
ATOM 5023 C CA . THR B 1 155 ? 44.621 2.250 36.272 1.00 113.52 153 THR B CA 1
ATOM 5024 C C . THR B 1 155 ? 44.888 3.440 35.434 1.00 112.00 153 THR B C 1
ATOM 5025 O O . THR B 1 155 ? 44.592 4.545 35.841 1.00 106.18 153 THR B O 1
ATOM 5029 N N . ILE B 1 156 ? 45.492 3.220 34.280 1.00 116.67 154 ILE B N 1
ATOM 5030 C CA . ILE B 1 156 ? 45.820 4.305 33.375 1.00 108.00 154 ILE B CA 1
ATOM 5031 C C . ILE B 1 156 ? 44.906 4.395 32.195 1.00 106.11 154 ILE B C 1
ATOM 5032 O O . ILE B 1 156 ? 44.976 3.584 31.328 1.00 115.21 154 ILE B O 1
ATOM 5037 N N . ARG B 1 157 ? 44.069 5.404 32.127 1.00 105.81 155 ARG B N 1
ATOM 5038 C CA . ARG B 1 157 ? 43.193 5.511 30.991 1.00 113.52 155 ARG B CA 1
ATOM 5039 C C . ARG B 1 157 ? 43.861 6.331 29.922 1.00 113.84 155 ARG B C 1
ATOM 5040 O O . ARG B 1 157 ? 43.539 7.477 29.719 1.00 114.47 155 ARG B O 1
ATOM 5042 N N . GLY B 1 158 ? 44.801 5.716 29.234 1.00 112.71 156 GLY B N 1
ATOM 5043 C CA . GLY B 1 158 ? 45.543 6.360 28.182 1.00 109.90 156 GLY B CA 1
ATOM 5044 C C . GLY B 1 158 ? 46.695 5.474 27.774 1.00 112.18 156 GLY B C 1
ATOM 5045 O O . GLY B 1 158 ? 46.839 4.367 28.268 1.00 112.85 156 GLY B O 1
ATOM 5046 N N . GLY B 1 159 ? 47.536 5.963 26.879 1.00 107.27 157 GLY B N 1
ATOM 5047 C CA . GLY B 1 159 ? 48.651 5.171 26.419 1.00 104.93 157 GLY B CA 1
ATOM 5048 C C . GLY B 1 159 ? 49.819 5.144 27.359 1.00 107.13 157 GLY B C 1
ATOM 5049 O O . GLY B 1 159 ? 49.888 5.901 28.297 1.00 107.78 157 GLY B O 1
ATOM 5050 N N . VAL B 1 160 ? 50.752 4.259 27.095 1.00 107.73 158 VAL B N 1
ATOM 5051 C CA . VAL B 1 160 ? 51.922 4.173 27.916 1.00 103.33 158 VAL B CA 1
ATOM 5052 C C . VAL B 1 160 ? 53.130 4.050 27.025 1.00 97.55 158 VAL B C 1
ATOM 5053 O O . VAL B 1 160 ? 53.150 3.241 26.129 1.00 99.91 158 VAL B O 1
ATOM 5057 N N . TYR B 1 161 ? 54.132 4.881 27.266 1.00 92.25 159 TYR B N 1
ATOM 5058 C CA . TYR B 1 161 ? 55.340 4.862 26.480 1.00 99.08 159 TYR B CA 1
ATOM 5059 C C . TYR B 1 161 ? 56.521 4.803 27.416 1.00 97.72 159 TYR B C 1
ATOM 5060 O O . TYR B 1 161 ? 56.714 5.682 28.223 1.00 100.47 159 TYR B O 1
ATOM 5069 N N . VAL B 1 162 ? 57.271 3.725 27.340 1.00 99.32 160 VAL B N 1
ATOM 5070 C CA . VAL B 1 162 ? 58.472 3.542 28.138 1.00 101.06 160 VAL B CA 1
ATOM 5071 C C . VAL B 1 162 ? 59.662 3.542 27.197 1.00 108.11 160 VAL B C 1
ATOM 5072 O O . VAL B 1 162 ? 59.606 2.908 26.131 1.00 116.23 160 VAL B O 1
ATOM 5076 N N . VAL B 1 163 ? 60.733 4.247 27.577 1.00 106.56 161 VAL B N 1
ATOM 5077 C CA . VAL B 1 163 ? 61.942 4.142 26.779 1.00 105.90 161 VAL B CA 1
ATOM 5078 C C . VAL B 1 163 ? 62.761 2.931 27.213 1.00 111.86 161 VAL B C 1
ATOM 5079 O O . VAL B 1 163 ? 63.159 2.093 26.391 1.00 115.05 161 VAL B O 1
ATOM 5083 N N . GLY B 1 164 ? 62.973 2.786 28.521 1.00 113.49 162 GLY B N 1
ATOM 5084 C CA . GLY B 1 164 ? 63.717 1.655 29.042 1.00 119.05 162 GLY B CA 1
ATOM 5085 C C . GLY B 1 164 ? 65.205 1.928 29.104 1.00 125.04 162 GLY B C 1
ATOM 5086 O O . GLY B 1 164 ? 65.699 3.017 28.802 1.00 111.61 162 GLY B O 1
ATOM 5087 N N . ASN B 1 165 ? 65.939 0.869 29.467 1.00 141.85 163 ASN B N 1
ATOM 5088 C CA . ASN B 1 165 ? 67.388 0.954 29.613 1.00 147.84 163 ASN B CA 1
ATOM 5089 C C . ASN B 1 165 ? 68.044 0.319 28.397 1.00 154.69 163 ASN B C 1
ATOM 5090 O O . ASN B 1 165 ? 67.821 -0.876 28.138 1.00 161.95 163 ASN B O 1
ATOM 5095 N N . PRO B 1 166 ? 68.827 1.076 27.615 1.00 151.52 164 PRO B N 1
ATOM 5096 C CA . PRO B 1 166 ? 69.421 0.518 26.387 1.00 148.78 164 PRO B CA 1
ATOM 5097 C C . PRO B 1 166 ? 70.482 -0.538 26.636 1.00 150.24 164 PRO B C 1
ATOM 5098 O O . PRO B 1 166 ? 70.761 -1.327 25.725 1.00 155.63 164 PRO B O 1
ATOM 5102 N N . ASN B 1 167 ? 71.087 -0.582 27.824 1.00 145.56 165 ASN B N 1
ATOM 5103 C CA . ASN B 1 167 ? 72.208 -1.484 28.083 1.00 146.81 165 ASN B CA 1
ATOM 5104 C C . ASN B 1 167 ? 71.663 -2.811 28.614 1.00 149.65 165 ASN B C 1
ATOM 5105 O O . ASN B 1 167 ? 71.320 -2.942 29.794 1.00 145.30 165 ASN B O 1
ATOM 5110 N N . ASP B 1 168 ? 71.613 -3.805 27.724 1.00 157.95 166 ASP B N 1
ATOM 5111 C CA . ASP B 1 168 ? 71.118 -5.171 27.906 1.00 168.14 166 ASP B CA 1
ATOM 5112 C C . ASP B 1 168 ? 69.625 -5.165 28.244 1.00 182.82 166 ASP B C 1
ATOM 5113 O O . ASP B 1 168 ? 69.230 -5.548 29.353 1.00 180.87 166 ASP B O 1
ATOM 5118 N N . PRO B 1 169 ? 68.765 -4.709 27.308 1.00 197.67 167 PRO B N 1
ATOM 5119 C CA . PRO B 1 169 ? 67.307 -4.542 27.527 1.00 194.91 167 PRO B CA 1
ATOM 5120 C C . PRO B 1 169 ? 66.510 -5.835 27.381 1.00 192.28 167 PRO B C 1
ATOM 5121 O O . PRO B 1 169 ? 65.824 -6.086 26.391 1.00 194.26 167 PRO B O 1
ATOM 5125 N N . ASP B 1 170 ? 66.564 -6.685 28.398 1.00 186.07 168 ASP B N 1
ATOM 5126 C CA . ASP B 1 170 ? 65.802 -7.931 28.396 1.00 182.17 168 ASP B CA 1
ATOM 5127 C C . ASP B 1 170 ? 64.817 -7.953 29.551 1.00 172.14 168 ASP B C 1
ATOM 5128 O O . ASP B 1 170 ? 64.512 -9.006 30.118 1.00 172.71 168 ASP B O 1
ATOM 5133 N N . GLN B 1 171 ? 64.277 -6.782 29.879 1.00 161.07 169 GLN B N 1
ATOM 5134 C CA . GLN B 1 171 ? 63.338 -6.662 30.981 1.00 154.75 169 GLN B CA 1
ATOM 5135 C C . GLN B 1 171 ? 61.881 -6.712 30.503 1.00 149.74 169 GLN B C 1
ATOM 5136 O O . GLN B 1 171 ? 61.544 -7.437 29.560 1.00 146.24 169 GLN B O 1
ATOM 5142 N N . VAL B 1 173 ? 60.765 -4.475 32.472 1.00 120.60 171 VAL B N 1
ATOM 5143 C CA . VAL B 1 173 ? 60.437 -3.106 32.804 1.00 121.11 171 VAL B CA 1
ATOM 5144 C C . VAL B 1 173 ? 58.986 -2.983 33.245 1.00 120.18 171 VAL B C 1
ATOM 5145 O O . VAL B 1 173 ? 58.638 -2.015 33.900 1.00 120.74 171 VAL B O 1
ATOM 5149 N N . ILE B 1 174 ? 58.177 -4.015 33.016 1.00 125.35 172 ILE B N 1
ATOM 5150 C CA . ILE B 1 174 ? 56.857 -4.018 33.643 1.00 131.84 172 ILE B CA 1
ATOM 5151 C C . ILE B 1 174 ? 56.528 -5.439 34.099 1.00 145.07 172 ILE B C 1
ATOM 5152 O O . ILE B 1 174 ? 56.131 -6.299 33.296 1.00 145.22 172 ILE B O 1
ATOM 5157 N N . GLU B 1 175 ? 56.656 -5.702 35.390 1.00 154.16 173 GLU B N 1
ATOM 5158 C CA . GLU B 1 175 ? 56.303 -7.013 35.902 1.00 165.97 173 GLU B CA 1
ATOM 5159 C C . GLU B 1 175 ? 54.943 -6.853 36.546 1.00 169.86 173 GLU B C 1
ATOM 5160 O O . GLU B 1 175 ? 54.747 -7.190 37.706 1.00 173.89 173 GLU B O 1
ATOM 5166 N N . ALA B 1 176 ? 54.003 -6.323 35.780 1.00 170.11 174 ALA B N 1
ATOM 5167 C CA . ALA B 1 176 ? 52.660 -6.090 36.276 1.00 170.96 174 ALA B CA 1
ATOM 5168 C C . ALA B 1 176 ? 51.864 -7.372 36.483 1.00 175.92 174 ALA B C 1
ATOM 5169 O O . ALA B 1 176 ? 51.500 -8.079 35.549 1.00 175.63 174 ALA B O 1
ATOM 5171 N N . ASN B 1 177 ? 51.585 -7.634 37.744 1.00 178.25 175 ASN B N 1
ATOM 5172 C CA . ASN B 1 177 ? 50.862 -8.803 38.173 1.00 182.86 175 ASN B CA 1
ATOM 5173 C C . ASN B 1 177 ? 49.412 -8.455 38.443 1.00 181.34 175 ASN B C 1
ATOM 5174 O O . ASN B 1 177 ? 48.858 -8.868 39.442 1.00 185.78 175 ASN B O 1
ATOM 5179 N N . GLY B 1 178 ? 48.789 -7.700 37.554 1.00 176.81 176 GLY B N 1
ATOM 5180 C CA . GLY B 1 178 ? 47.40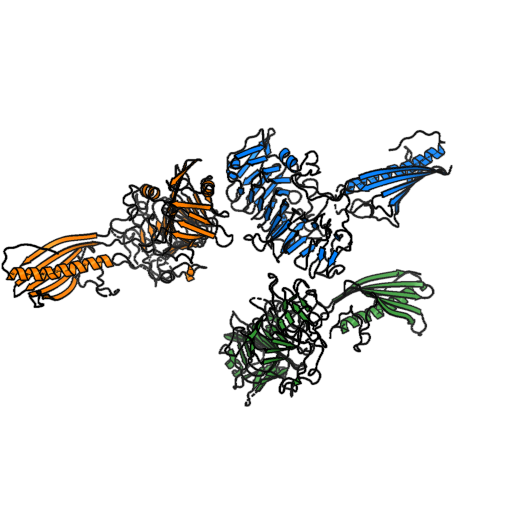0 -7.323 37.740 1.00 172.77 176 GLY B CA 1
ATOM 5181 C C . GLY B 1 178 ? 47.224 -6.001 38.444 1.00 166.46 176 GLY B C 1
ATOM 5182 O O . GLY B 1 178 ? 46.114 -5.510 38.610 1.00 163.02 176 GLY B O 1
ATOM 5183 N N . ASN B 1 179 ? 48.327 -5.427 38.886 1.00 164.55 177 ASN B N 1
ATOM 5184 C CA . ASN B 1 179 ? 48.255 -4.147 39.532 1.00 162.19 177 ASN B CA 1
ATOM 5185 C C . ASN B 1 179 ? 47.917 -3.175 38.427 1.00 158.43 177 ASN B C 1
ATOM 5186 O O . ASN B 1 179 ? 46.892 -2.516 38.467 1.00 158.11 177 ASN B O 1
ATOM 5191 N N . PHE B 1 180 ? 48.763 -3.131 37.406 1.00 153.87 178 PHE B N 1
ATOM 5192 C CA . PHE B 1 180 ? 48.566 -2.226 36.284 1.00 143.35 178 PHE B CA 1
ATOM 5193 C C . PHE B 1 180 ? 47.323 -2.559 35.488 1.00 139.04 178 PHE B C 1
ATOM 5194 O O . PHE B 1 180 ? 46.934 -3.698 35.411 1.00 142.45 178 PHE B O 1
ATOM 5196 N N . ALA B 1 181 ? 46.707 -1.554 34.891 1.00 133.18 179 ALA B N 1
ATOM 5197 C CA . ALA B 1 181 ? 45.523 -1.759 34.080 1.00 134.82 179 ALA B CA 1
ATOM 5198 C C . ALA B 1 181 ? 45.367 -0.559 33.189 1.00 132.08 179 ALA B C 1
ATOM 5199 O O . ALA B 1 181 ? 45.541 0.551 33.643 1.00 130.47 179 ALA B O 1
ATOM 5201 N N . LEU B 1 182 ? 45.041 -0.757 31.921 1.00 129.51 180 LEU B N 1
ATOM 5202 C CA . LEU B 1 182 ? 44.888 0.389 31.051 1.00 122.71 180 LEU B CA 1
ATOM 5203 C C . LEU B 1 182 ? 43.779 0.290 30.046 1.00 122.02 180 LEU B C 1
ATOM 5204 O O . LEU B 1 182 ? 43.739 -0.612 29.254 1.00 126.18 180 LEU B O 1
ATOM 5209 N N . TYR B 1 183 ? 42.910 1.280 30.057 1.00 118.83 181 TYR B N 1
ATOM 5210 C CA . TYR B 1 183 ? 41.758 1.320 29.187 1.00 116.39 181 TYR B CA 1
ATOM 5211 C C . TYR B 1 183 ? 41.977 2.235 28.005 1.00 113.60 181 TYR B C 1
ATOM 5212 O O . TYR B 1 183 ? 43.049 2.750 27.856 1.00 109.08 181 TYR B O 1
ATOM 5221 N N . ASN B 1 184 ? 40.965 2.431 27.167 1.00 116.24 182 ASN B N 1
ATOM 5222 C CA . ASN B 1 184 ? 41.090 3.286 25.996 1.00 118.84 182 ASN B CA 1
ATOM 5223 C C . ASN B 1 184 ? 39.947 4.268 25.894 1.00 122.32 182 ASN B C 1
ATOM 5224 O O . ASN B 1 184 ? 39.696 4.844 24.865 1.00 127.64 182 ASN B O 1
ATOM 5229 N N . ARG B 1 185 ? 39.235 4.459 26.979 1.00 124.78 183 ARG B N 1
ATOM 5230 C CA . ARG B 1 185 ? 38.174 5.448 26.984 1.00 120.56 183 ARG B CA 1
ATOM 5231 C C . ARG B 1 185 ? 37.995 5.940 28.396 1.00 117.93 183 ARG B C 1
ATOM 5232 O O . ARG B 1 185 ? 38.512 5.369 29.340 1.00 114.43 183 ARG B O 1
ATOM 5240 N N . TYR B 1 186 ? 37.286 7.035 28.544 1.00 114.50 184 TYR B N 1
ATOM 5241 C CA . TYR B 1 186 ? 37.092 7.555 29.863 1.00 113.77 184 TYR B CA 1
ATOM 5242 C C . TYR B 1 186 ? 35.822 8.344 29.931 1.00 122.73 184 TYR B C 1
ATOM 5243 O O . TYR B 1 186 ? 35.430 8.992 28.973 1.00 124.98 184 TYR B O 1
ATOM 5252 N N . ASP B 1 187 ? 35.168 8.258 31.076 1.00 128.83 185 ASP B N 1
ATOM 5253 C CA . ASP B 1 187 ? 33.963 9.028 31.325 1.00 132.20 185 ASP B CA 1
ATOM 5254 C C . ASP B 1 187 ? 34.213 9.765 32.624 1.00 127.82 185 ASP B C 1
ATOM 5255 O O . ASP B 1 187 ? 34.569 9.150 33.637 1.00 122.90 185 ASP B O 1
ATOM 5260 N N . LEU B 1 188 ? 34.108 11.086 32.572 1.00 127.81 186 LEU B N 1
ATOM 5261 C CA . LEU B 1 188 ? 34.533 11.893 33.699 1.00 127.50 186 LEU B CA 1
ATOM 5262 C C . LEU B 1 188 ? 33.345 12.383 34.547 1.00 132.33 186 LEU B C 1
ATOM 5263 O O . LEU B 1 188 ? 33.545 13.139 35.495 1.00 137.71 186 LEU B O 1
ATOM 5265 N N . THR B 1 189 ? 32.137 11.914 34.244 1.00 131.63 187 THR B N 1
ATOM 5266 C CA . THR B 1 189 ? 31.050 11.938 35.222 1.00 127.90 187 THR B CA 1
ATOM 5267 C C . THR B 1 189 ? 31.310 10.940 36.349 1.00 125.75 187 THR B C 1
ATOM 5268 O O . THR B 1 189 ? 30.631 10.979 37.388 1.00 122.72 187 THR B O 1
ATOM 5272 N N . THR B 1 190 ? 32.269 10.026 36.130 1.00 128.01 188 THR B N 1
ATOM 5273 C CA . THR B 1 190 ? 32.719 8.995 37.056 1.00 132.16 188 THR B CA 1
ATOM 5274 C C . THR B 1 190 ? 33.470 9.587 38.251 1.00 134.11 188 THR B C 1
ATOM 5275 O O . THR B 1 190 ? 33.721 8.869 39.224 1.00 135.63 188 THR B O 1
ATOM 5279 N N . TYR B 1 191 ? 33.790 10.886 38.223 1.00 132.04 189 TYR B N 1
ATOM 5280 C CA . TYR B 1 191 ? 34.550 11.539 39.282 1.00 135.87 189 TYR B CA 1
ATOM 5281 C C . TYR B 1 191 ? 33.822 12.761 39.837 1.00 144.26 189 TYR B C 1
ATOM 5282 O O . TYR B 1 191 ? 33.057 13.427 39.134 1.00 149.09 189 TYR B O 1
ATOM 5291 N N . SER B 1 192 ? 34.095 13.046 41.114 1.00 144.56 190 SER B N 1
ATOM 5292 C CA . SER B 1 192 ? 33.449 14.129 41.855 1.00 145.69 190 SER B CA 1
ATOM 5293 C C . SER B 1 192 ? 33.894 15.499 41.350 1.00 148.36 190 SER B C 1
ATOM 5294 O O . SER B 1 192 ? 35.068 15.863 41.451 1.00 148.70 190 SER B O 1
ATOM 5297 N N . GLU B 1 193 ? 32.950 16.249 40.790 1.00 154.03 191 GLU B N 1
ATOM 5298 C CA . GLU B 1 193 ? 33.149 17.634 40.359 1.00 152.89 191 GLU B CA 1
ATOM 5299 C C . GLU B 1 193 ? 34.364 17.779 39.469 1.00 144.66 191 GLU B C 1
ATOM 5300 O O . GLU B 1 193 ? 35.271 18.580 39.716 1.00 137.69 191 GLU B O 1
ATOM 5306 N N . VAL B 1 194 ? 34.366 16.962 38.429 1.00 140.05 192 VAL B N 1
ATOM 5307 C CA . VAL B 1 194 ? 35.347 17.062 37.365 1.00 121.82 192 VAL B CA 1
ATOM 5308 C C . VAL B 1 194 ? 34.713 17.422 36.028 1.00 110.90 192 VAL B C 1
ATOM 5309 O O . VAL B 1 194 ? 35.423 17.896 35.134 1.00 108.94 192 VAL B O 1
ATOM 5313 N N . THR B 1 195 ? 33.382 17.312 35.859 1.00 112.57 193 THR B N 1
ATOM 5314 C CA . THR B 1 195 ? 32.819 17.535 34.526 1.00 121.30 193 THR B CA 1
ATOM 5315 C C . THR B 1 195 ? 32.628 18.993 34.146 1.00 128.13 193 THR B C 1
ATOM 5316 O O . THR B 1 195 ? 32.712 19.297 32.952 1.00 130.15 193 THR B O 1
ATOM 5320 N N . ASN B 1 196 ? 32.466 19.920 35.095 1.00 128.77 194 ASN B N 1
ATOM 5321 C CA . ASN B 1 196 ? 32.267 21.272 34.601 1.00 132.11 194 ASN B CA 1
ATOM 5322 C C . ASN B 1 196 ? 33.570 22.002 34.389 1.00 126.13 194 ASN B C 1
ATOM 5323 O O . ASN B 1 196 ? 33.551 23.124 33.877 1.00 131.29 194 ASN B O 1
ATOM 5328 N N . ARG B 1 197 ? 34.696 21.371 34.705 1.00 116.50 195 ARG B N 1
ATOM 5329 C CA . ARG B 1 197 ? 35.997 21.937 34.389 1.00 107.86 195 ARG B CA 1
ATOM 5330 C C . ARG B 1 197 ? 36.453 21.632 32.968 1.00 112.80 195 ARG B C 1
ATOM 5331 O O . ARG B 1 197 ? 37.377 22.302 32.474 1.00 109.41 195 ARG B O 1
ATOM 5339 N N . VAL B 1 198 ? 35.851 20.640 32.312 1.00 116.37 196 VAL B N 1
ATOM 5340 C CA . VAL B 1 198 ? 36.279 20.160 31.001 1.00 116.39 196 VAL B CA 1
ATOM 5341 C C . VAL B 1 198 ? 35.222 20.501 29.951 1.00 130.51 196 VAL B C 1
ATOM 5342 O O . VAL B 1 198 ? 34.014 20.375 30.199 1.00 136.11 196 VAL B O 1
ATOM 5346 N N . GLU B 1 199 ? 35.686 20.884 28.762 1.00 135.36 197 GLU B N 1
ATOM 5347 C CA . GLU B 1 199 ? 34.801 21.213 27.650 1.00 139.86 197 GLU B CA 1
ATOM 5348 C C . GLU B 1 199 ? 33.946 20.011 27.257 1.00 136.64 197 GLU B C 1
ATOM 5349 O O . GLU B 1 199 ? 34.414 18.868 27.329 1.00 138.29 197 GLU B O 1
ATOM 5355 N N . PRO B 1 200 ? 32.684 20.232 26.863 1.00 133.56 198 PRO B N 1
ATOM 5356 C CA . PRO B 1 200 ? 31.802 19.120 26.469 1.00 135.42 198 PRO B CA 1
ATOM 5357 C C . PRO B 1 200 ? 32.444 18.049 25.595 1.00 133.70 198 PRO B C 1
ATOM 5358 O O . PRO B 1 200 ? 32.427 16.868 25.964 1.00 127.00 198 PRO B O 1
ATOM 5362 N N . SER B 1 201 ? 33.062 18.439 24.476 1.00 141.80 199 SER B N 1
ATOM 5363 C CA . SER B 1 201 ? 33.635 17.453 23.562 1.00 145.21 199 SER B CA 1
ATOM 5364 C C . SER B 1 201 ? 34.697 16.594 24.218 1.00 140.55 199 SER B C 1
ATOM 5365 O O . SER B 1 201 ? 35.127 15.599 23.623 1.00 144.97 199 SER B O 1
ATOM 5368 N N . TYR B 1 202 ? 35.104 16.927 25.431 1.00 132.80 200 TYR B N 1
ATOM 5369 C CA . TYR B 1 202 ? 36.163 16.204 26.093 1.00 120.87 200 TYR B CA 1
ATOM 5370 C C . TYR B 1 202 ? 35.701 15.486 27.339 1.00 115.03 200 TYR B C 1
ATOM 5371 O O . TYR B 1 202 ? 36.519 14.808 27.966 1.00 111.52 200 TYR B O 1
ATOM 5380 N N . ARG B 1 203 ? 34.413 15.570 27.696 1.00 117.21 201 ARG B N 1
ATOM 5381 C CA . ARG B 1 203 ? 33.995 14.951 28.947 1.00 117.03 201 ARG B CA 1
ATOM 5382 C C . ARG B 1 203 ? 33.762 13.458 28.775 1.00 116.82 201 ARG B C 1
ATOM 5383 O O . ARG B 1 203 ? 34.053 12.675 29.686 1.00 109.13 201 ARG B O 1
ATOM 5391 N N . GLN B 1 204 ? 33.308 13.058 27.602 1.00 122.88 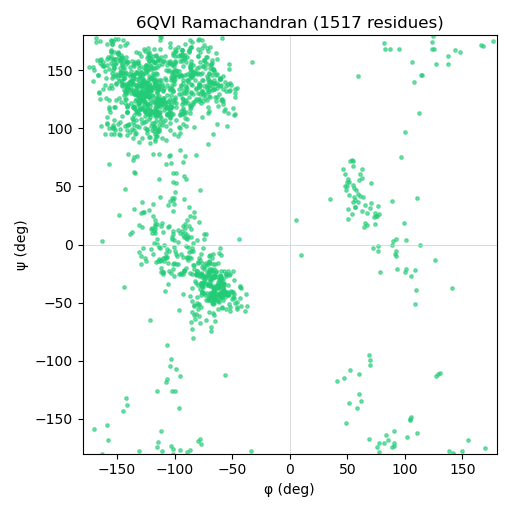202 GLN B N 1
ATOM 5392 C CA . GLN B 1 204 ? 33.088 11.655 27.332 1.00 130.34 202 GLN B CA 1
ATOM 5393 C C . GLN B 1 204 ? 33.714 11.339 26.014 1.00 130.13 202 GLN B C 1
ATOM 5394 O O . GLN B 1 204 ? 33.290 11.843 24.997 1.00 135.80 202 GLN B O 1
ATOM 5400 N N . VAL B 1 205 ? 34.757 10.536 26.015 1.00 126.72 203 VAL B N 1
ATOM 5401 C CA . VAL B 1 205 ? 35.377 10.176 24.762 1.00 124.95 203 VAL B CA 1
ATOM 5402 C C . VAL B 1 205 ? 35.621 8.692 24.792 1.00 121.92 203 VAL B C 1
ATOM 5403 O O . VAL B 1 205 ? 35.939 8.134 25.831 1.00 114.92 203 VAL B O 1
ATOM 5407 N N . GLN B 1 206 ? 35.515 8.070 23.629 1.00 131.65 204 GLN B N 1
ATOM 5408 C CA . GLN B 1 206 ? 35.672 6.631 23.505 1.00 139.73 204 GLN B CA 1
ATOM 5409 C C . GLN B 1 206 ? 36.921 6.160 22.787 1.00 142.88 204 GLN B C 1
ATOM 5410 O O . GLN B 1 206 ? 37.338 5.023 22.969 1.00 146.12 204 GLN B O 1
ATOM 5416 N N . ASP B 1 207 ? 37.486 7.014 21.943 1.00 139.94 205 ASP B N 1
ATOM 5417 C CA . ASP B 1 207 ? 38.703 6.691 21.218 1.00 140.89 205 ASP B CA 1
ATOM 5418 C C . ASP B 1 207 ? 39.805 7.590 21.744 1.00 136.29 205 ASP B C 1
ATOM 5419 O O . ASP B 1 207 ? 39.724 8.804 21.660 1.00 140.74 205 ASP B O 1
ATOM 5424 N N . LEU B 1 208 ? 40.835 6.974 22.304 1.00 127.18 206 LEU B N 1
ATOM 5425 C CA . LEU B 1 208 ? 41.946 7.698 22.895 1.00 120.84 206 LEU B CA 1
ATOM 5426 C C . LEU B 1 208 ? 43.262 7.351 22.243 1.00 131.21 206 LEU B C 1
ATOM 5427 O O . LEU B 1 208 ? 44.300 7.883 22.613 1.00 128.63 206 LEU B O 1
ATOM 5432 N N . CYS B 1 209 ? 43.216 6.411 21.315 1.00 144.75 207 CYS B N 1
ATOM 5433 C CA . CYS B 1 209 ? 44.388 5.919 20.617 1.00 147.98 207 CYS B CA 1
ATOM 5434 C C . CYS B 1 209 ? 45.403 5.461 21.623 1.00 137.04 207 CYS B C 1
ATOM 5435 O O . CYS B 1 209 ? 46.546 5.826 21.555 1.00 133.89 207 CYS B O 1
ATOM 5438 N N . ALA B 1 210 ? 44.983 4.623 22.546 1.00 124.20 208 ALA B N 1
ATOM 5439 C CA . ALA B 1 210 ? 45.881 4.141 23.558 1.00 115.29 208 ALA B CA 1
ATOM 5440 C C . ALA B 1 210 ? 46.738 3.068 22.979 1.00 112.39 208 ALA B C 1
ATOM 5441 O O . ALA B 1 210 ? 46.349 2.419 22.050 1.00 104.02 208 ALA B O 1
ATOM 5443 N N . SER B 1 211 ? 47.979 2.960 23.432 1.00 110.05 209 SER B N 1
ATOM 5444 C CA . SER B 1 211 ? 48.969 1.984 22.988 1.00 114.65 209 SER B CA 1
ATOM 5445 C C . SER B 1 211 ? 49.935 1.723 24.136 1.00 116.92 209 SER B C 1
ATOM 5446 O O . SER B 1 211 ? 50.052 2.527 25.069 1.00 117.67 209 SER B O 1
ATOM 5449 N N . LEU B 1 212 ? 50.622 0.586 24.071 1.00 116.01 210 LEU B N 1
ATOM 5450 C CA . LEU B 1 212 ? 51.725 0.311 24.986 1.00 118.48 210 LEU B CA 1
ATOM 5451 C C . LEU B 1 212 ? 53.000 0.133 24.167 1.00 122.08 210 LEU B C 1
ATOM 5452 O O . LEU B 1 212 ? 53.095 -0.802 23.363 1.00 124.64 210 LEU B O 1
ATOM 5457 N N . ARG B 1 213 ? 53.965 1.039 24.352 1.00 120.55 211 ARG B N 1
ATOM 5458 C CA . ARG B 1 213 ? 55.227 0.999 23.622 1.00 117.33 211 ARG B CA 1
ATOM 5459 C C . ARG B 1 213 ? 56.411 0.967 24.582 1.00 116.92 211 ARG B C 1
ATOM 5460 O O . ARG B 1 213 ? 56.496 1.788 25.501 1.00 116.30 211 ARG B O 1
ATOM 5468 N N . VAL B 1 214 ? 57.314 0.011 24.366 1.00 116.19 212 VAL B N 1
ATOM 5469 C CA . VAL B 1 214 ? 58.600 -0.083 25.062 1.00 110.43 212 VAL B CA 1
ATOM 5470 C C . VAL B 1 214 ? 59.651 -0.276 23.979 1.00 113.86 212 VAL B C 1
ATOM 5471 O O . VAL B 1 214 ? 59.654 -1.310 23.300 1.00 121.14 212 VAL B O 1
ATOM 5475 N N . GLN B 1 215 ? 60.520 0.711 23.783 1.00 99.88 213 GLN B N 1
ATOM 5476 C CA . GLN B 1 215 ? 61.501 0.519 22.726 1.00 108.91 213 GLN B CA 1
ATOM 5477 C C . GLN B 1 215 ? 62.666 -0.353 23.170 1.00 114.75 213 GLN B C 1
ATOM 5478 O O . GLN B 1 215 ? 63.060 -1.279 22.456 1.00 119.79 213 GLN B O 1
ATOM 5484 N N . TYR B 1 216 ? 63.189 -0.092 24.349 1.00 112.60 214 TYR B N 1
ATOM 5485 C CA . TYR B 1 216 ? 64.251 -0.930 24.855 1.00 120.12 214 TYR B CA 1
ATOM 5486 C C . TYR B 1 216 ? 63.714 -1.683 26.055 1.00 122.43 214 TYR B C 1
ATOM 5487 O O . TYR B 1 216 ? 63.264 -1.066 27.010 1.00 121.36 214 TYR B O 1
ATOM 5496 N N . GLY B 1 223 ? 49.546 -11.303 34.538 1.00 161.49 221 GLY B N 1
ATOM 5497 C CA . GLY B 1 223 ? 48.586 -12.009 35.367 1.00 170.45 221 GLY B CA 1
ATOM 5498 C C . GLY B 1 223 ? 47.402 -11.147 35.765 1.00 177.01 221 GLY B C 1
ATOM 5499 O O . GLY B 1 223 ? 47.501 -10.359 36.716 1.00 174.91 221 GLY B O 1
ATOM 5500 N N . SER B 1 224 ? 46.309 -11.284 35.010 1.00 183.63 222 SER B N 1
ATOM 5501 C CA . SER B 1 224 ? 45.075 -10.511 35.170 1.00 188.58 222 SER B CA 1
ATOM 5502 C C . SER B 1 224 ? 45.438 -9.058 35.108 1.00 191.51 222 SER B C 1
ATOM 5503 O O . SER B 1 224 ? 44.897 -8.241 35.836 1.00 193.99 222 SER B O 1
ATOM 5506 N N . THR B 1 225 ? 46.394 -8.753 34.255 1.00 188.88 223 THR B N 1
ATOM 5507 C CA . THR B 1 225 ? 46.840 -7.399 34.089 1.00 183.02 223 THR B CA 1
ATOM 5508 C C . THR B 1 225 ? 46.207 -6.969 32.798 1.00 179.83 223 THR B C 1
ATOM 5509 O O . THR B 1 225 ? 46.869 -6.803 31.794 1.00 183.43 223 THR B O 1
ATOM 5513 N N . GLN B 1 226 ? 44.899 -6.801 32.833 1.00 175.61 224 GLN B N 1
ATOM 5514 C CA . GLN B 1 226 ? 44.153 -6.447 31.643 1.00 170.28 224 GLN B CA 1
ATOM 5515 C C . GLN B 1 226 ? 44.575 -5.176 30.921 1.00 159.59 224 GLN B C 1
ATOM 5516 O O . GLN B 1 226 ? 44.451 -4.082 31.437 1.00 155.48 224 GLN B O 1
ATOM 5522 N N . ILE B 1 227 ? 45.073 -5.349 29.707 1.00 152.60 225 ILE B N 1
ATOM 5523 C CA . ILE B 1 227 ? 45.489 -4.251 28.865 1.00 139.23 225 ILE B CA 1
ATOM 5524 C C . ILE B 1 227 ? 44.498 -4.154 27.732 1.00 135.67 225 ILE B C 1
ATOM 5525 O O . ILE B 1 227 ? 44.525 -4.962 26.834 1.00 136.64 225 ILE B O 1
ATOM 5530 N N . GLY B 1 228 ? 43.619 -3.170 27.771 1.00 132.87 226 GLY B N 1
ATOM 5531 C CA . GLY B 1 228 ? 42.618 -3.022 26.741 1.00 116.04 226 GLY B CA 1
ATOM 5532 C C . GLY B 1 228 ? 41.335 -3.693 27.166 1.00 144.08 226 GLY B C 1
ATOM 5533 O O . GLY B 1 228 ? 41.294 -4.443 28.134 1.00 136.75 226 GLY B O 1
ATOM 5534 N N . GLU B 1 229 ? 40.268 -3.433 26.436 1.00 143.79 227 GLU B N 1
ATOM 5535 C CA . GLU B 1 229 ? 38.998 -4.030 26.776 1.00 150.27 227 GLU B CA 1
ATOM 5536 C C . GLU B 1 229 ? 38.410 -4.675 25.558 1.00 150.70 227 GLU B C 1
ATOM 5537 O O . GLU B 1 229 ? 38.648 -4.219 24.454 1.00 151.76 227 GLU B O 1
ATOM 5543 N N . PRO B 1 230 ? 37.661 -5.761 25.756 1.00 149.78 228 PRO B N 1
ATOM 5544 C CA . PRO B 1 230 ? 37.053 -6.468 24.610 1.00 149.26 228 PRO B CA 1
ATOM 5545 C C . PRO B 1 230 ? 36.279 -5.558 23.672 1.00 149.42 228 PRO B C 1
ATOM 5546 O O . PRO B 1 230 ? 36.349 -5.730 22.450 1.00 145.07 228 PRO B O 1
ATOM 5550 N N . ASN B 1 231 ? 35.553 -4.602 24.223 1.00 156.41 229 ASN B N 1
ATOM 5551 C CA . ASN B 1 231 ? 34.857 -3.667 23.373 1.00 162.39 229 ASN B CA 1
ATOM 5552 C C . ASN B 1 231 ? 35.920 -2.706 22.920 1.00 158.84 229 ASN B C 1
ATOM 5553 O O . ASN B 1 231 ? 36.274 -2.695 21.755 1.00 163.75 229 ASN B O 1
ATOM 5558 N N . ASN B 1 232 ? 36.445 -1.908 23.849 1.00 150.79 230 ASN B N 1
ATOM 5559 C CA . ASN B 1 232 ? 37.472 -0.941 23.521 1.00 141.13 230 ASN B CA 1
ATOM 5560 C C . ASN B 1 232 ? 38.784 -1.637 23.695 1.00 135.00 230 ASN B C 1
ATOM 5561 O O . ASN B 1 232 ? 39.023 -2.298 24.700 1.00 135.34 230 ASN B O 1
ATOM 5566 N N . LYS B 1 233 ? 39.629 -1.495 22.693 1.00 130.06 231 LYS B N 1
ATOM 5567 C CA . LYS B 1 233 ? 40.888 -2.175 22.700 1.00 122.54 231 LYS B CA 1
ATOM 5568 C C . LYS B 1 233 ? 41.865 -1.478 21.775 1.00 116.36 231 LYS B C 1
ATOM 5569 O O . LYS B 1 233 ? 42.994 -1.184 22.154 1.00 114.35 231 LYS B O 1
ATOM 5575 N N . LYS B 1 235 ? 45.531 1.050 19.938 1.00 134.29 233 LYS B N 1
ATOM 5576 C CA . LYS B 1 235 ? 45.715 0.326 18.711 1.00 134.40 233 LYS B CA 1
ATOM 5577 C C . LYS B 1 235 ? 47.086 -0.270 18.657 1.00 131.75 233 LYS B C 1
ATOM 5578 O O . LYS B 1 235 ? 47.951 0.267 18.027 1.00 140.40 233 LYS B O 1
ATOM 5584 N N . GLY B 1 236 ? 47.312 -1.368 19.343 1.00 132.80 234 GLY B N 1
ATOM 5585 C CA . GLY B 1 236 ? 48.606 -1.990 19.253 1.00 112.90 234 GLY B CA 1
ATOM 5586 C C . GLY B 1 236 ? 49.478 -1.865 20.455 1.00 125.00 234 GLY B C 1
ATOM 5587 O O . GLY B 1 236 ? 49.517 -0.856 21.118 1.00 120.57 234 GLY B O 1
ATOM 5588 N N . VAL B 1 237 ? 50.160 -2.954 20.742 1.00 124.55 235 VAL B N 1
ATOM 5589 C CA . VAL B 1 237 ? 51.094 -3.082 21.861 1.00 122.44 235 VAL B CA 1
ATOM 5590 C C . VAL B 1 237 ? 52.455 -3.448 21.274 1.00 124.50 235 VAL B C 1
ATOM 5591 O O . VAL B 1 237 ? 52.829 -4.624 21.146 1.00 126.03 235 VAL B O 1
ATOM 5595 N N . PHE B 1 238 ? 53.220 -2.418 20.910 1.00 122.51 236 PHE B N 1
ATOM 5596 C CA . PHE B 1 238 ? 54.469 -2.579 20.152 1.00 117.47 236 PHE B CA 1
ATOM 5597 C C . PHE B 1 238 ? 55.679 -2.425 21.072 1.00 114.88 236 PHE B C 1
ATOM 5598 O O . PHE B 1 238 ? 56.060 -1.313 21.458 1.00 106.57 236 PHE B O 1
ATOM 5606 N N . VAL B 1 239 ? 56.393 -3.518 21.245 1.00 122.60 237 VAL B N 1
ATOM 5607 C CA . VAL B 1 239 ? 57.615 -3.525 22.002 1.00 128.92 237 VAL B CA 1
ATOM 5608 C C . VAL B 1 239 ? 58.710 -4.016 21.073 1.00 138.04 237 VAL B C 1
ATOM 5609 O O . VAL B 1 239 ? 59.896 -3.885 21.347 1.00 146.21 237 VAL B O 1
ATOM 5613 N N . ALA B 1 243 ? 58.110 -8.197 19.850 1.00 123.85 241 ALA B N 1
ATOM 5614 C CA . ALA B 1 243 ? 57.422 -9.495 19.914 1.00 144.67 241 ALA B CA 1
ATOM 5615 C C . ALA B 1 243 ? 58.433 -10.632 20.101 1.00 155.83 241 ALA B C 1
ATOM 5616 O O . ALA B 1 243 ? 58.082 -11.794 20.367 1.00 150.18 241 ALA B O 1
ATOM 5618 N N . GLN B 1 244 ? 59.682 -10.216 19.961 1.00 174.11 242 GLN B N 1
ATOM 5619 C CA . GLN B 1 244 ? 60.862 -11.069 20.022 1.00 187.67 242 GLN B CA 1
ATOM 5620 C C . GLN B 1 244 ? 60.916 -11.906 21.291 1.00 192.61 242 GLN B C 1
ATOM 5621 O O . GLN B 1 244 ? 61.277 -13.087 21.235 1.00 195.67 242 GLN B O 1
ATOM 5627 N N . ASP B 1 245 ? 60.549 -11.324 22.451 1.00 191.25 243 ASP B N 1
ATOM 5628 C CA . ASP B 1 245 ? 60.585 -12.043 23.731 1.00 186.63 243 ASP B CA 1
ATOM 5629 C C . ASP B 1 245 ? 59.495 -11.567 24.692 1.00 180.39 243 ASP B C 1
ATOM 5630 O O . ASP B 1 245 ? 59.639 -11.687 25.916 1.00 181.21 243 ASP B O 1
ATOM 5635 N N . ILE B 1 246 ? 58.410 -11.024 24.151 1.00 171.43 244 ILE B N 1
ATOM 5636 C CA . ILE B 1 246 ? 57.242 -10.611 24.920 1.00 161.37 244 ILE B CA 1
ATOM 5637 C C . ILE B 1 246 ? 56.495 -11.850 25.429 1.00 164.12 244 ILE B C 1
ATOM 5638 O O . ILE B 1 246 ? 55.544 -12.328 24.797 1.00 163.93 244 ILE B O 1
ATOM 5643 N N . THR B 1 247 ? 56.901 -12.379 26.586 1.00 164.60 245 THR B N 1
ATOM 5644 C CA . THR B 1 247 ? 56.253 -13.572 27.118 1.00 168.79 245 THR B CA 1
ATOM 5645 C C . THR B 1 247 ? 55.135 -13.175 28.085 1.00 166.38 245 THR B C 1
ATOM 5646 O O . THR B 1 247 ? 55.031 -12.023 28.519 1.00 161.24 245 THR B O 1
ATOM 5650 N N . GLY B 1 248 ? 54.304 -14.163 28.438 1.00 169.35 246 GLY B N 1
ATOM 5651 C CA . GLY B 1 248 ? 53.166 -13.977 29.323 1.00 165.93 246 GLY B CA 1
ATOM 5652 C C . GLY B 1 248 ? 52.004 -14.838 28.875 1.00 168.14 246 GLY B C 1
ATOM 5653 O O . GLY B 1 248 ? 52.047 -15.415 27.778 1.00 167.68 246 GLY B O 1
ATOM 5654 N N . GLU B 1 249 ? 50.977 -14.975 29.718 1.00 171.22 247 GLU B N 1
ATOM 5655 C CA . GLU B 1 249 ? 49.811 -15.782 29.350 1.00 177.88 247 GLU B CA 1
ATOM 5656 C C . GLU B 1 249 ? 49.136 -15.319 28.063 1.00 173.33 247 GLU B C 1
ATOM 5657 O O . GLU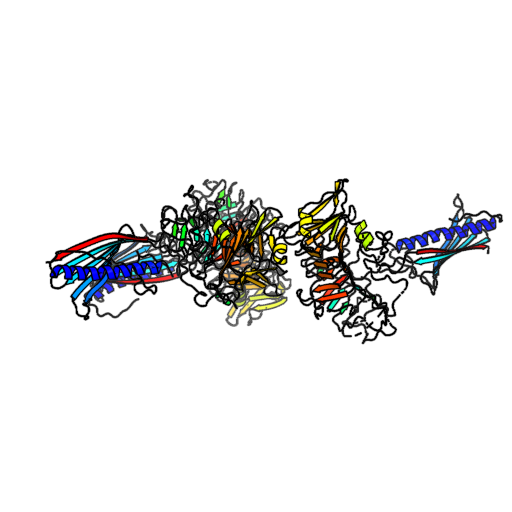 B 1 249 ? 48.454 -16.111 27.404 1.00 173.55 247 GLU B O 1
ATOM 5663 N N . ASN B 1 250 ? 49.327 -14.061 27.679 1.00 165.40 248 ASN B N 1
ATOM 5664 C CA . ASN B 1 250 ? 48.466 -13.437 26.683 1.00 155.01 248 ASN B CA 1
ATOM 5665 C C . ASN B 1 250 ? 49.150 -13.235 25.336 1.00 145.56 248 ASN B C 1
ATOM 5666 O O . ASN B 1 250 ? 50.107 -12.473 25.223 1.00 138.00 248 ASN B O 1
ATOM 5671 N N . VAL B 1 253 ? 44.549 -13.786 23.737 1.00 150.87 251 VAL B N 1
ATOM 5672 C CA . VAL B 1 253 ? 43.916 -13.929 25.048 1.00 152.06 251 VAL B CA 1
ATOM 5673 C C . VAL B 1 253 ? 43.351 -12.587 25.495 1.00 149.80 251 VAL B C 1
ATOM 5674 O O . VAL B 1 253 ? 43.940 -11.901 26.321 1.00 136.01 251 VAL B O 1
ATOM 5678 N N . CYS B 1 254 ? 42.233 -12.195 24.895 1.00 149.79 252 CYS B N 1
ATOM 5679 C CA . CYS B 1 254 ? 41.693 -10.845 25.091 1.00 150.16 252 CYS B CA 1
ATOM 5680 C C . CYS B 1 254 ? 40.318 -11.134 25.622 1.00 154.47 252 CYS B C 1
ATOM 5681 O O . CYS B 1 254 ? 39.393 -11.384 24.835 1.00 157.53 252 CYS B O 1
ATOM 5684 N N . ARG B 1 255 ? 40.207 -11.193 26.939 1.00 154.20 253 ARG B N 1
ATOM 5685 C CA . ARG B 1 255 ? 38.961 -11.422 27.644 1.00 158.05 253 ARG B CA 1
ATOM 5686 C C . ARG B 1 255 ? 38.604 -10.164 28.453 1.00 156.87 253 ARG B C 1
ATOM 5687 O O . ARG B 1 255 ? 39.232 -9.115 28.302 1.00 153.46 253 ARG B O 1
ATOM 5695 N N . ASN B 1 256 ? 37.592 -10.275 29.324 1.00 161.70 254 ASN B N 1
ATOM 5696 C CA . ASN B 1 256 ? 37.153 -9.120 30.095 1.00 162.43 254 ASN B CA 1
ATOM 5697 C C . ASN B 1 256 ? 38.167 -8.732 31.178 1.00 164.01 254 ASN B C 1
ATOM 5698 O O . ASN B 1 256 ? 38.190 -7.573 31.619 1.00 158.76 254 ASN B O 1
ATOM 5703 N N . ASN B 1 257 ? 38.996 -9.660 31.615 1.00 168.31 255 ASN B N 1
ATOM 5704 C CA . ASN B 1 257 ? 40.075 -9.218 32.515 1.00 162.52 255 ASN B CA 1
ATOM 5705 C C . ASN B 1 257 ? 41.428 -9.832 32.100 1.00 159.11 255 ASN B C 1
ATOM 5706 O O . ASN B 1 257 ? 41.914 -10.790 32.694 1.00 159.36 255 ASN B O 1
ATOM 5711 N N . VAL B 1 260 ? 45.186 -9.500 26.795 1.00 145.21 258 VAL B N 1
ATOM 5712 C CA . VAL B 1 260 ? 45.480 -8.251 26.115 1.00 142.22 258 VAL B CA 1
ATOM 5713 C C . VAL B 1 260 ? 44.499 -8.068 24.963 1.00 144.03 258 VAL B C 1
ATOM 5714 O O . VAL B 1 260 ? 44.577 -8.808 23.993 1.00 154.94 258 VAL B O 1
ATOM 5718 N N . CYS B 1 261 ? 43.601 -7.086 25.022 1.00 134.67 259 CYS B N 1
ATOM 5719 C CA . CYS B 1 261 ? 42.734 -6.758 23.888 1.00 134.76 259 CYS B CA 1
ATOM 5720 C C . CYS B 1 261 ? 43.447 -5.667 23.110 1.00 135.59 259 CYS B C 1
ATOM 5721 O O . CYS B 1 261 ? 43.440 -4.490 23.519 1.00 119.81 259 CYS B O 1
ATOM 5724 N N . THR B 1 262 ? 44.048 -6.029 21.980 1.00 137.01 260 THR B N 1
ATOM 5725 C CA . THR B 1 262 ? 44.849 -5.127 21.156 1.00 136.51 260 THR B CA 1
ATOM 5726 C C . THR B 1 262 ? 44.507 -5.420 19.701 1.00 143.43 260 THR B C 1
ATOM 5727 O O . THR B 1 262 ? 44.087 -6.530 19.367 1.00 148.28 260 THR B O 1
ATOM 5731 N N . GLU B 1 263 ? 44.665 -4.409 18.841 1.00 143.55 261 GLU B N 1
ATOM 5732 C CA . GLU B 1 263 ? 44.531 -4.605 17.399 1.00 135.81 261 GLU B CA 1
ATOM 5733 C C . GLU B 1 263 ? 45.800 -5.200 16.792 1.00 138.56 261 GLU B C 1
ATOM 5734 O O . GLU B 1 263 ? 45.739 -6.186 16.044 1.00 146.08 261 GLU B O 1
ATOM 5740 N N . ALA B 1 264 ? 46.954 -4.610 17.094 1.00 135.60 262 ALA B N 1
ATOM 5741 C CA . ALA B 1 264 ? 48.235 -5.071 16.581 1.00 145.15 262 ALA B CA 1
ATOM 5742 C C . ALA B 1 264 ? 49.209 -5.352 17.726 1.00 151.72 262 ALA B C 1
ATOM 5743 O O . ALA B 1 264 ? 49.095 -4.788 18.819 1.00 150.15 262 ALA B O 1
ATOM 5745 N N . MET B 1 265 ? 50.173 -6.249 17.464 1.00 158.30 263 MET B N 1
ATOM 5746 C CA . MET B 1 265 ? 51.152 -6.667 18.476 1.00 158.21 263 MET B CA 1
ATOM 5747 C C . MET B 1 265 ? 52.437 -7.129 17.785 1.00 163.74 263 MET B C 1
ATOM 5748 O O . MET B 1 265 ? 52.484 -8.239 17.244 1.00 171.20 263 MET B O 1
ATOM 5753 N N . GLY B 1 266 ? 53.463 -6.276 17.792 1.00 160.93 264 GLY B N 1
ATOM 5754 C CA . GLY B 1 266 ? 54.771 -6.660 17.295 1.00 159.69 264 GLY B CA 1
ATOM 5755 C C . GLY B 1 266 ? 55.908 -6.104 18.118 1.00 152.06 264 GLY B C 1
ATOM 5756 O O . GLY B 1 266 ? 55.884 -6.120 19.354 1.00 155.58 264 GLY B O 1
ATOM 5757 N N . GLY B 1 267 ? 56.939 -5.641 17.428 1.00 143.45 265 GLY B N 1
ATOM 5758 C CA . GLY B 1 267 ? 58.017 -4.949 18.070 1.00 136.91 265 GLY B CA 1
ATOM 5759 C C . GLY B 1 267 ? 57.748 -3.466 17.982 1.00 131.66 265 GLY B C 1
ATOM 5760 O O . GLY B 1 267 ? 56.741 -2.992 17.465 1.00 136.56 265 GLY B O 1
ATOM 5761 N N . PHE B 1 268 ? 58.707 -2.743 18.488 1.00 122.90 266 PHE B N 1
ATOM 5762 C CA . PHE B 1 268 ? 58.655 -1.302 18.578 1.00 116.38 266 PHE B CA 1
ATOM 5763 C C . PHE B 1 268 ? 58.617 -0.638 17.181 1.00 118.15 266 PHE B C 1
ATOM 5764 O O . PHE B 1 268 ? 59.491 -0.890 16.341 1.00 117.48 266 PHE B O 1
ATOM 5766 N N . ASP B 1 269 ? 57.585 0.174 16.921 1.00 125.58 267 ASP B N 1
ATOM 5767 C CA . ASP B 1 269 ? 57.254 0.601 15.548 1.00 138.32 267 ASP B CA 1
ATOM 5768 C C . ASP B 1 269 ? 57.628 2.036 15.161 1.00 152.48 267 ASP B C 1
ATOM 5769 O O . ASP B 1 269 ? 56.808 2.659 14.456 1.00 150.64 267 ASP B O 1
ATOM 5774 N N . SER B 1 271 ? 61.060 4.638 14.031 1.00 146.06 269 SER B N 1
ATOM 5775 C CA . SER B 1 271 ? 61.657 5.644 13.161 1.00 133.29 269 SER B CA 1
ATOM 5776 C C . SER B 1 271 ? 61.868 6.939 13.932 1.00 126.29 269 SER B C 1
ATOM 5777 O O . SER B 1 271 ? 60.923 7.621 14.291 1.00 125.77 269 SER B O 1
ATOM 5780 N N . ASP B 1 272 ? 63.118 7.301 14.145 1.00 122.78 270 ASP B N 1
ATOM 5781 C CA . ASP B 1 272 ? 63.410 8.481 14.962 1.00 127.84 270 ASP B CA 1
ATOM 5782 C C . ASP B 1 272 ? 62.630 8.588 16.274 1.00 123.07 270 ASP B C 1
ATOM 5783 O O . ASP B 1 272 ? 61.827 9.527 16.458 1.00 122.26 270 ASP B O 1
ATOM 5788 N N . PRO B 1 273 ? 62.840 7.686 17.212 1.00 114.93 271 PRO B N 1
ATOM 5789 C CA . PRO B 1 273 ? 62.119 7.770 18.461 1.00 109.62 271 PRO B CA 1
ATOM 5790 C C . PRO B 1 273 ? 62.588 8.959 19.272 1.00 102.95 271 PRO B C 1
ATOM 5791 O O . PRO B 1 273 ? 63.798 9.206 19.390 1.00 98.02 271 PRO B O 1
ATOM 5795 N N . PRO B 1 274 ? 61.662 9.728 19.841 1.00 102.70 272 PRO B N 1
ATOM 5796 C CA . PRO B 1 274 ? 62.077 10.873 20.646 1.00 86.56 272 PRO B CA 1
ATOM 5797 C C . PRO B 1 274 ? 62.795 10.352 21.867 1.00 85.91 272 PRO B C 1
ATOM 5798 O O . PRO B 1 274 ? 62.394 9.326 22.441 1.00 96.24 272 PRO B O 1
ATOM 5802 N N . PRO B 1 275 ? 63.880 10.991 22.257 1.00 89.69 273 PRO B N 1
ATOM 5803 C CA . PRO B 1 275 ? 64.530 10.630 23.512 1.00 96.87 273 PRO B CA 1
ATOM 5804 C C . PRO B 1 275 ? 63.788 11.258 24.675 1.00 94.66 273 PRO B C 1
ATOM 5805 O O . PRO B 1 275 ? 63.022 12.210 24.512 1.00 98.06 273 PRO B O 1
ATOM 5809 N N . PHE B 1 276 ? 64.035 10.720 25.858 1.00 86.98 274 PHE B N 1
ATOM 5810 C CA . PHE B 1 276 ? 63.412 11.288 27.042 1.00 90.66 274 PHE B CA 1
ATOM 5811 C C . PHE B 1 276 ? 63.868 12.734 27.198 1.00 88.90 274 PHE B C 1
ATOM 5812 O O . PHE B 1 276 ? 65.077 13.010 27.091 1.00 87.11 274 PHE B O 1
ATOM 5820 N N . PRO B 1 277 ? 62.953 13.689 27.374 1.00 75.99 275 PRO B N 1
ATOM 5821 C CA . PRO B 1 277 ? 63.378 15.086 27.537 1.00 81.49 275 PRO B CA 1
ATOM 5822 C C . PRO B 1 277 ? 64.122 15.296 28.855 1.00 80.45 275 PRO B C 1
ATOM 5823 O O . PRO B 1 277 ? 63.692 14.817 29.912 1.00 73.15 275 PRO B O 1
ATOM 5827 N N . THR B 1 278 ? 65.267 15.982 28.774 1.00 73.00 276 THR B N 1
ATOM 5828 C CA . THR B 1 278 ? 66.078 16.293 29.939 1.00 72.28 276 THR B CA 1
ATOM 5829 C C . THR B 1 278 ? 66.467 17.762 29.892 1.00 70.84 276 THR B C 1
ATOM 5830 O O . THR B 1 278 ? 66.734 18.312 28.828 1.00 71.23 276 THR B O 1
ATOM 5834 N N . LEU B 1 279 ? 66.606 18.376 31.067 1.00 81.34 277 LEU B N 1
ATOM 5835 C CA . LEU B 1 279 ? 66.931 19.800 31.078 1.00 79.78 277 LEU B CA 1
ATOM 5836 C C . LEU B 1 279 ? 68.254 20.100 30.379 1.00 81.02 277 LEU B C 1
ATOM 5837 O O . LEU B 1 279 ? 68.382 21.143 29.729 1.00 72.83 277 LEU B O 1
ATOM 5842 N N . ASP B 1 280 ? 69.225 19.195 30.466 1.00 88.95 278 ASP B N 1
ATOM 5843 C CA . ASP B 1 280 ? 70.578 19.457 29.992 1.00 94.44 278 ASP B CA 1
ATOM 5844 C C . ASP B 1 280 ? 70.788 19.048 28.545 1.00 98.91 278 ASP B C 1
ATOM 5845 O O . ASP B 1 280 ? 71.923 19.078 28.060 1.00 105.47 278 ASP B O 1
ATOM 5850 N N . ALA B 1 281 ? 69.719 18.701 27.842 1.00 97.28 279 ALA B N 1
ATOM 5851 C CA . ALA B 1 281 ? 69.758 18.387 26.424 1.00 89.59 279 ALA B CA 1
ATOM 5852 C C . ALA B 1 281 ? 68.887 19.360 25.642 1.00 89.98 279 ALA B C 1
ATOM 5853 O O . ALA B 1 281 ? 67.978 19.981 26.188 1.00 96.70 279 ALA B O 1
ATOM 5855 N N . LYS B 1 282 ? 69.174 19.486 24.351 1.00 96.34 280 LYS B N 1
ATOM 5856 C CA . LYS B 1 282 ? 68.350 20.299 23.467 1.00 87.64 280 LYS B CA 1
ATOM 5857 C C . LYS B 1 282 ? 66.938 19.735 23.389 1.00 81.60 280 LYS B C 1
ATOM 5858 O O . LYS B 1 282 ? 66.743 18.526 23.247 1.00 88.70 280 LYS B O 1
ATOM 5864 N N . LEU B 1 283 ? 65.946 20.617 23.431 1.00 77.63 281 LEU B N 1
ATOM 5865 C CA . LEU B 1 283 ? 64.557 20.209 23.270 1.00 82.69 281 LEU B CA 1
ATOM 5866 C C . LEU B 1 283 ? 63.997 20.836 21.997 1.00 91.01 281 LEU B C 1
ATOM 5867 O O . LEU B 1 283 ? 63.852 22.058 21.907 1.00 92.55 281 LEU B O 1
ATOM 5872 N N . ASP B 1 284 ? 63.652 20.008 21.023 1.00 99.63 282 ASP B N 1
ATOM 5873 C CA . ASP B 1 284 ? 63.227 20.536 19.732 1.00 107.57 282 ASP B CA 1
ATOM 5874 C C . ASP B 1 284 ? 61.728 20.772 19.754 1.00 105.10 282 ASP B C 1
ATOM 5875 O O . ASP B 1 284 ? 60.939 19.826 19.679 1.00 114.79 282 ASP B O 1
ATOM 5880 N N . SER B 1 285 ? 61.347 22.043 19.796 1.00 92.61 283 SER B N 1
ATOM 5881 C CA . SER B 1 285 ? 59.962 22.453 19.924 1.00 85.03 283 SER B CA 1
ATOM 5882 C C . SER B 1 285 ? 59.818 23.847 19.330 1.00 79.01 283 SER B C 1
ATOM 5883 O O . SER B 1 285 ? 60.804 24.556 19.133 1.00 79.14 283 SER B O 1
ATOM 5886 N N . ASP B 1 286 ? 58.568 24.273 19.130 1.00 77.53 284 ASP B N 1
ATOM 5887 C CA . ASP B 1 286 ? 58.311 25.595 18.561 1.00 80.62 284 ASP B CA 1
ATOM 5888 C C . ASP B 1 286 ? 58.876 26.731 19.412 1.00 82.96 284 ASP B C 1
ATOM 5889 O O . ASP B 1 286 ? 59.170 27.807 18.876 1.00 88.61 284 ASP B O 1
ATOM 5894 N N . ALA B 1 287 ? 59.019 26.545 20.729 1.00 74.11 285 ALA B N 1
ATOM 5895 C CA . ALA B 1 287 ? 59.546 27.618 21.562 1.00 72.49 285 ALA B CA 1
ATOM 5896 C C . ALA B 1 287 ? 61.015 27.434 21.933 1.00 74.38 285 ALA B C 1
ATOM 5897 O O . ALA B 1 287 ? 61.672 28.411 22.321 1.00 70.96 285 ALA B O 1
ATOM 5899 N N . CYS B 1 288 ? 61.543 26.209 21.871 1.00 74.48 286 CYS B N 1
ATOM 5900 C CA . CYS B 1 288 ? 62.862 25.947 22.434 1.00 78.44 286 CYS B CA 1
ATOM 5901 C C . CYS B 1 288 ? 63.911 25.437 21.441 1.00 90.43 286 CYS B C 1
ATOM 5902 O O . CYS B 1 288 ? 65.041 25.147 21.861 1.00 91.34 286 CYS B O 1
ATOM 5905 N N . SER B 1 289 ? 63.632 25.456 20.133 1.00 97.52 287 SER B N 1
ATOM 5906 C CA . SER B 1 289 ? 64.558 24.868 19.160 1.00 77.52 287 SER B CA 1
ATOM 5907 C C . SER B 1 289 ? 65.771 25.753 18.914 1.00 78.09 287 SER B C 1
ATOM 5908 O O . SER B 1 289 ? 66.844 25.241 18.581 1.00 79.42 287 SER B O 1
ATOM 5911 N N . ALA B 1 290 ? 65.636 27.072 19.084 1.00 79.32 288 ALA B N 1
ATOM 5912 C CA . ALA B 1 290 ? 66.791 27.947 18.914 1.00 77.95 288 ALA B CA 1
ATOM 5913 C C . ALA B 1 290 ? 67.786 27.824 20.066 1.00 88.01 288 ALA B C 1
ATOM 5914 O O . ALA B 1 290 ? 68.988 28.030 19.854 1.00 77.51 288 ALA B O 1
ATOM 5916 N N . TYR B 1 291 ? 67.303 27.473 21.327 1.00 82.13 289 TYR B N 1
ATOM 5917 C CA . TYR B 1 291 ? 68.206 27.426 22.464 1.00 80.89 289 TYR B CA 1
ATOM 5918 C C . TYR B 1 291 ? 68.985 26.113 22.472 1.00 82.82 289 TYR B C 1
ATOM 5919 O O . TYR B 1 291 ? 68.443 25.062 22.123 1.00 87.06 289 TYR B O 1
ATOM 5928 N N . PRO B 1 292 ? 70.238 26.137 22.940 1.00 74.09 290 PRO B N 1
ATOM 5929 C CA . PRO B 1 292 ? 71.045 24.900 22.953 1.00 75.38 290 PRO B CA 1
ATOM 5930 C C . PRO B 1 292 ? 70.497 23.824 23.875 1.00 86.54 290 PRO B C 1
ATOM 5931 O O . PRO B 1 292 ? 70.611 22.636 23.548 1.00 89.23 290 PRO B O 1
ATOM 5935 N N . THR B 1 293 ? 69.926 24.199 25.031 1.00 72.47 291 THR B N 1
ATOM 5936 C CA . THR B 1 293 ? 69.354 23.221 25.950 1.00 76.52 291 THR B CA 1
ATOM 5937 C C . THR B 1 293 ? 67.970 23.672 26.405 1.00 69.48 291 THR B C 1
ATOM 5938 O O . THR B 1 293 ? 67.633 24.858 26.367 1.00 68.61 291 THR B O 1
ATOM 5942 N N . TRP B 1 294 ? 67.157 22.687 26.813 1.00 69.27 292 TRP B N 1
ATOM 5943 C CA . TRP B 1 294 ? 65.818 22.973 27.308 1.00 67.97 292 TRP B CA 1
ATOM 5944 C C . TRP B 1 294 ? 65.888 23.933 28.480 1.00 74.10 292 TRP B C 1
ATOM 5945 O O . TRP B 1 294 ? 65.071 24.858 28.592 1.00 72.00 292 TRP B O 1
ATOM 5956 N N . ARG B 1 295 ? 66.855 23.715 29.373 1.00 66.17 293 ARG B N 1
ATOM 5957 C CA . ARG B 1 295 ? 67.004 24.588 30.523 1.00 77.67 293 ARG B CA 1
ATOM 5958 C C . ARG B 1 295 ? 67.259 26.022 30.080 1.00 80.85 293 ARG B C 1
ATOM 5959 O O . ARG B 1 295 ? 66.613 26.956 30.580 1.00 76.80 293 ARG B O 1
ATOM 5967 N N . ALA B 1 296 ? 68.146 26.201 29.087 1.00 77.15 294 ALA B N 1
ATOM 5968 C CA . ALA B 1 296 ? 68.441 27.532 28.558 1.00 70.99 294 ALA B CA 1
ATOM 5969 C C . ALA B 1 296 ? 67.191 28.191 27.983 1.00 69.16 294 ALA B C 1
ATOM 5970 O O . ALA B 1 296 ? 67.034 29.420 28.060 1.00 64.71 294 ALA B O 1
ATOM 5972 N N . CYS B 1 297 ? 66.288 27.394 27.419 1.00 66.72 295 CYS B N 1
ATOM 5973 C CA . CYS B 1 297 ? 65.034 27.940 26.925 1.00 67.30 295 CYS B CA 1
ATOM 5974 C C . CYS B 1 297 ? 64.150 28.410 28.078 1.00 73.41 295 CYS B C 1
ATOM 5975 O O . CYS B 1 297 ? 63.664 29.549 28.073 1.00 77.43 295 CYS B O 1
ATOM 5978 N N . LEU B 1 298 ? 63.988 27.570 29.108 1.00 67.62 296 LEU B N 1
ATOM 5979 C CA . LEU B 1 298 ? 63.172 27.964 30.244 1.00 71.73 296 LEU B CA 1
ATOM 5980 C C . LEU B 1 298 ? 63.673 29.262 30.867 1.00 72.56 296 LEU B C 1
ATOM 5981 O O . LEU B 1 298 ? 62.864 30.126 31.247 1.00 63.43 296 LEU B O 1
ATOM 5986 N N . GLN B 1 299 ? 65.001 29.416 31.002 1.00 76.36 297 GLN B N 1
ATOM 5987 C CA . GLN B 1 299 ? 65.492 30.618 31.668 1.00 76.32 297 GLN B CA 1
ATOM 5988 C C . GLN B 1 299 ? 65.375 31.835 30.769 1.00 83.49 297 GLN B C 1
ATOM 5989 O O . GLN B 1 299 ? 65.256 32.963 31.263 1.00 88.52 297 GLN B O 1
ATOM 5995 N N . GLY B 1 300 ? 65.406 31.639 29.450 1.00 81.74 298 GLY B N 1
ATOM 5996 C CA . GLY B 1 300 ? 65.390 32.782 28.549 1.00 74.04 298 GLY B CA 1
ATOM 5997 C C . GLY B 1 300 ? 63.995 33.288 28.260 1.00 71.72 298 GLY B C 1
ATOM 5998 O O . GLY B 1 300 ? 63.810 34.467 27.961 1.00 76.66 298 GLY B O 1
ATOM 5999 N N . LYS B 1 301 ? 62.998 32.419 28.385 1.00 74.49 299 LYS B N 1
ATOM 6000 C CA . LYS B 1 301 ? 61.631 32.769 28.042 1.00 78.38 299 LYS B CA 1
ATOM 6001 C C . LYS B 1 301 ? 60.744 32.969 29.262 1.00 81.91 299 LYS B C 1
ATOM 6002 O O . LYS B 1 301 ? 59.580 33.359 29.108 1.00 85.65 299 LYS B O 1
ATOM 6008 N N . ALA B 1 302 ? 61.261 32.737 30.469 1.00 77.98 300 ALA B N 1
ATOM 6009 C CA . ALA B 1 302 ? 60.466 32.970 31.664 1.00 74.14 300 ALA B CA 1
ATOM 6010 C C . ALA B 1 302 ? 60.141 34.448 31.804 1.00 71.96 300 ALA B C 1
ATOM 6011 O O . ALA B 1 302 ? 60.984 35.314 31.559 1.00 69.92 300 ALA B O 1
ATOM 6013 N N . ALA B 1 303 ? 58.900 34.730 32.193 1.00 61.46 301 ALA B N 1
ATOM 6014 C CA . ALA B 1 303 ? 58.540 36.098 32.537 1.00 74.45 301 ALA B CA 1
ATOM 6015 C C . ALA B 1 303 ? 59.067 36.466 33.920 1.00 71.98 301 ALA B C 1
ATOM 6016 O O . ALA B 1 303 ? 59.430 37.623 34.164 1.00 73.50 301 ALA B O 1
ATOM 6018 N N . LEU B 1 304 ? 59.109 35.489 34.818 1.00 67.13 302 LEU B N 1
ATOM 6019 C CA . LEU B 1 304 ? 59.605 35.650 36.173 1.00 72.01 302 LEU B CA 1
ATOM 6020 C C . LEU B 1 304 ? 60.596 34.533 36.447 1.00 69.85 302 LEU B C 1
ATOM 6021 O O . LEU B 1 304 ? 60.283 33.351 36.265 1.00 59.29 302 LEU B O 1
ATOM 6026 N N . ARG B 1 305 ? 61.789 34.898 36.884 1.00 68.43 303 ARG B N 1
ATOM 6027 C CA . ARG B 1 305 ? 62.828 33.899 37.055 1.00 68.29 303 ARG B CA 1
ATOM 6028 C C . ARG B 1 305 ? 63.692 34.274 38.244 1.00 70.05 303 ARG B C 1
ATOM 6029 O O . ARG B 1 305 ? 64.486 35.218 38.168 1.00 67.25 303 ARG B O 1
ATOM 6037 N N . ILE B 1 306 ? 63.572 33.474 39.302 1.00 72.03 304 ILE B N 1
ATOM 6038 C CA . ILE B 1 306 ? 64.247 33.684 40.577 1.00 66.61 304 ILE B CA 1
ATOM 6039 C C . ILE B 1 306 ? 65.239 32.552 40.752 1.00 59.20 304 ILE B C 1
ATOM 6040 O O . ILE B 1 306 ? 64.893 31.383 40.562 1.00 68.03 304 ILE B O 1
ATOM 6045 N N . GLN B 1 307 ? 66.449 32.867 41.151 1.00 59.04 305 GLN B N 1
ATOM 6046 C CA . GLN B 1 307 ? 67.408 31.836 41.442 1.00 74.25 305 GLN B CA 1
ATOM 6047 C C . GLN B 1 307 ? 67.782 31.940 42.885 1.00 76.10 305 GLN B C 1
ATOM 6048 O O . GLN B 1 307 ? 67.673 32.979 43.478 1.00 70.80 305 GLN B O 1
ATOM 6054 N N . ARG B 1 308 ? 68.251 30.851 43.447 1.00 76.85 306 ARG B N 1
ATOM 6055 C CA . ARG B 1 308 ? 68.646 30.870 44.821 1.00 70.67 306 ARG B CA 1
ATOM 6056 C C . ARG B 1 308 ? 69.940 30.176 45.044 1.00 69.02 306 ARG B C 1
ATOM 6057 O O . ARG B 1 308 ? 69.992 28.983 45.036 1.00 67.97 306 ARG B O 1
ATOM 6065 N N . ILE B 1 309 ? 70.992 30.934 45.259 1.00 71.59 307 ILE B N 1
ATOM 6066 C CA . ILE B 1 309 ? 72.266 30.342 45.531 1.00 77.04 307 ILE B CA 1
ATOM 6067 C C . ILE B 1 309 ? 72.394 30.301 47.028 1.00 90.37 307 ILE B C 1
ATOM 6068 O O . ILE B 1 309 ? 72.535 31.323 47.646 1.00 93.01 307 ILE B O 1
ATOM 6073 N N . GLY B 1 310 ? 72.362 29.111 47.601 1.00 90.32 308 GLY B N 1
ATOM 6074 C CA . GLY B 1 310 ? 72.403 28.944 49.027 1.00 82.02 308 GLY B CA 1
ATOM 6075 C C . GLY B 1 310 ? 71.351 29.791 49.705 1.00 93.69 308 GLY B C 1
ATOM 6076 O O . GLY B 1 310 ? 70.156 29.509 49.618 1.00 100.23 308 GLY B O 1
ATOM 6077 N N . ASN B 1 311 ? 71.788 30.852 50.374 1.00 92.25 309 ASN B N 1
ATOM 6078 C CA . ASN B 1 311 ? 70.869 31.709 51.092 1.00 87.86 309 ASN B CA 1
ATOM 6079 C C . ASN B 1 311 ? 70.474 32.976 50.338 1.00 87.45 309 ASN B C 1
ATOM 6080 O O . ASN B 1 311 ? 69.479 33.605 50.708 1.00 92.17 309 ASN B O 1
ATOM 6085 N N . ILE B 1 312 ? 71.208 33.357 49.311 1.00 81.74 310 ILE B N 1
ATOM 6086 C CA . ILE B 1 312 ? 70.898 34.559 48.572 1.00 64.56 310 ILE B CA 1
ATOM 6087 C C . ILE B 1 312 ? 69.929 34.320 47.443 1.00 80.61 310 ILE B C 1
ATOM 6088 O O . ILE B 1 312 ? 70.026 33.333 46.770 1.00 84.81 310 ILE B O 1
ATOM 6093 N N . LEU B 1 313 ? 69.012 35.249 47.224 1.00 72.97 311 LEU B N 1
ATOM 6094 C CA . LEU B 1 313 ? 68.003 35.143 46.195 1.00 70.43 311 LEU B CA 1
ATOM 6095 C C . LEU B 1 313 ? 68.222 36.177 45.138 1.00 71.69 311 LEU B C 1
ATOM 6096 O O . LEU B 1 313 ? 68.244 37.342 45.439 1.00 72.96 311 LEU B O 1
ATOM 6101 N N . SER B 1 314 ? 68.319 35.763 43.887 1.00 67.48 312 SER B N 1
ATOM 6102 C CA . SER B 1 314 ? 68.558 36.692 42.812 1.00 59.59 312 SER B CA 1
ATOM 6103 C C . SER B 1 314 ? 67.461 36.721 41.797 1.00 65.27 312 SER B C 1
ATOM 6104 O O . SER B 1 314 ? 67.077 35.709 41.310 1.00 58.81 312 SER B O 1
ATOM 6107 N N . VAL B 1 315 ? 66.938 37.887 41.492 1.00 58.88 313 VAL B N 1
ATOM 6108 C CA . VAL B 1 315 ? 65.909 37.980 40.459 1.00 65.54 313 VAL B CA 1
ATOM 6109 C C . VAL B 1 315 ? 66.567 38.130 39.084 1.00 65.47 313 VAL B C 1
ATOM 6110 O O . VAL B 1 315 ? 67.166 39.164 38.790 1.00 58.92 313 VAL B O 1
ATOM 6114 N N . ALA B 1 316 ? 66.427 37.119 38.225 1.00 70.90 314 ALA B N 1
ATOM 6115 C CA . ALA B 1 316 ? 66.975 37.230 36.871 1.00 68.24 314 ALA B CA 1
ATOM 6116 C C . ALA B 1 316 ? 66.025 37.942 35.913 1.00 64.94 314 ALA B C 1
ATOM 6117 O O . ALA B 1 316 ? 66.478 38.726 35.079 1.00 65.72 314 ALA B O 1
ATOM 6119 N N . SER B 1 317 ? 64.716 37.698 36.048 1.00 67.87 315 SER B N 1
ATOM 6120 C CA . SER B 1 317 ? 63.632 38.287 35.257 1.00 77.09 315 SER B CA 1
ATOM 6121 C C . SER B 1 317 ? 62.432 38.492 36.179 1.00 78.60 315 SER B C 1
ATOM 6122 O O . SER B 1 317 ? 62.154 37.630 37.027 1.00 76.37 315 SER B O 1
ATOM 6125 N N . PRO B 1 318 ? 61.670 39.591 36.009 1.00 80.79 316 PRO B N 1
ATOM 6126 C CA . PRO B 1 318 ? 61.776 40.570 34.920 1.00 85.46 316 PRO B CA 1
ATOM 6127 C C . PRO B 1 318 ? 62.914 41.533 35.152 1.00 85.57 316 PRO B C 1
ATOM 6128 O O . PRO B 1 318 ? 63.113 41.991 36.268 1.00 87.48 316 PRO B O 1
ATOM 6132 N N . PRO B 1 319 ? 63.679 41.829 34.105 1.00 83.33 317 PRO B N 1
ATOM 6133 C CA . PRO B 1 319 ? 64.846 42.699 34.284 1.00 81.45 317 PRO B CA 1
ATOM 6134 C C . PRO B 1 319 ? 64.511 44.180 34.342 1.00 85.91 317 PRO B C 1
ATOM 6135 O O . PRO B 1 319 ? 65.336 44.961 34.835 1.00 87.59 317 PRO B O 1
ATOM 6139 N N . ASN B 1 320 ? 63.307 44.583 33.936 1.00 87.81 318 ASN B N 1
ATOM 6140 C CA . ASN B 1 320 ? 62.938 45.990 33.866 1.00 92.98 318 ASN B CA 1
ATOM 6141 C C . ASN B 1 320 ? 61.644 46.269 34.609 1.00 87.77 318 ASN B C 1
ATOM 6142 O O . ASN B 1 320 ? 60.941 47.230 34.295 1.00 95.98 318 ASN B O 1
ATOM 6147 N N . ALA B 1 321 ? 61.340 45.479 35.629 1.00 78.44 319 ALA B N 1
ATOM 6148 C CA . ALA B 1 321 ? 60.094 45.655 36.354 1.00 79.12 319 ALA B CA 1
ATOM 6149 C C . ALA B 1 321 ? 60.303 45.313 37.820 1.00 88.43 319 ALA B C 1
ATOM 6150 O O . ALA B 1 321 ? 61.149 44.490 38.175 1.00 90.24 319 ALA B O 1
ATOM 6152 N N . THR B 1 322 ? 59.555 45.990 38.672 1.00 96.22 320 THR B N 1
ATOM 6153 C CA . THR B 1 322 ? 59.697 45.802 40.102 1.00 101.18 320 THR B CA 1
ATOM 6154 C C . THR B 1 322 ? 58.834 44.633 40.563 1.00 98.24 320 THR B C 1
ATOM 6155 O O . THR B 1 322 ? 57.816 44.312 39.944 1.00 100.43 320 THR B O 1
ATOM 6159 N N . LEU B 1 323 ? 59.273 43.973 41.634 1.00 92.40 321 LEU B N 1
ATOM 6160 C CA . LEU B 1 323 ? 58.508 42.920 42.289 1.00 88.95 321 LEU B CA 1
ATOM 6161 C C . LEU B 1 323 ? 58.058 43.366 43.672 1.00 98.46 321 LEU B C 1
ATOM 6162 O O . LEU B 1 323 ? 58.607 44.301 44.264 1.00 95.52 321 LEU B O 1
ATOM 6167 N N . SER B 1 324 ? 57.059 42.679 44.195 1.00 104.97 322 SER B N 1
ATOM 6168 C CA . SER B 1 324 ? 56.722 43.040 45.567 1.00 104.03 322 SER B CA 1
ATOM 6169 C C . SER B 1 324 ? 57.613 42.283 46.551 1.00 101.16 322 SER B C 1
ATOM 6170 O O . SER B 1 324 ? 57.857 41.086 46.383 1.00 102.48 322 SER B O 1
ATOM 6173 N N . PRO B 1 325 ? 58.105 42.956 47.587 1.00 99.97 323 PRO B N 1
ATOM 6174 C CA . PRO B 1 325 ? 58.942 42.261 48.578 1.00 100.34 323 PRO B CA 1
ATOM 6175 C C . PRO B 1 325 ? 58.245 41.102 49.277 1.00 104.71 323 PRO B C 1
ATOM 6176 O O . PRO B 1 325 ? 58.931 40.186 49.756 1.00 103.95 323 PRO B O 1
ATOM 6180 N N . SER B 1 326 ? 56.913 41.160 49.425 1.00 106.10 324 SER B N 1
ATOM 6181 C CA . SER B 1 326 ? 56.166 39.982 49.857 1.00 106.09 324 SER B CA 1
ATOM 6182 C C . SER B 1 326 ? 56.570 38.757 49.067 1.00 100.41 324 SER B C 1
ATOM 6183 O O . SER B 1 326 ? 56.862 37.700 49.649 1.00 97.69 324 SER B O 1
ATOM 6186 N N . CYS B 1 327 ? 56.566 38.884 47.751 1.00 90.46 325 CYS B N 1
ATOM 6187 C CA . CYS B 1 327 ? 56.891 37.770 46.888 1.00 81.67 325 CYS B CA 1
ATOM 6188 C C . CYS B 1 327 ? 58.221 37.173 47.201 1.00 71.40 325 CYS B C 1
ATOM 6189 O O . CYS B 1 327 ? 58.334 36.004 47.466 1.00 67.20 325 CYS B O 1
ATOM 6192 N N . LEU B 1 328 ? 59.244 37.990 47.194 1.00 64.81 326 LEU B N 1
ATOM 6193 C CA . LEU B 1 328 ? 60.575 37.504 47.469 1.00 73.73 326 LEU B CA 1
ATOM 6194 C C . LEU B 1 328 ? 60.711 36.860 48.815 1.00 78.23 326 LEU B C 1
ATOM 6195 O O . LEU B 1 328 ? 61.320 35.824 48.941 1.00 70.76 326 LEU B O 1
ATOM 6200 N N . GLN B 1 329 ? 60.094 37.449 49.832 1.00 86.20 327 GLN B N 1
ATOM 6201 C CA . GLN B 1 329 ? 60.141 36.913 51.182 1.00 92.20 327 GLN B CA 1
ATOM 6202 C C . GLN B 1 329 ? 59.695 35.472 51.257 1.00 90.99 327 GLN B C 1
ATOM 6203 O O . GLN B 1 329 ? 60.324 34.670 51.910 1.00 98.48 327 GLN B O 1
ATOM 6209 N N . ALA B 1 330 ? 58.628 35.129 50.548 1.00 82.82 328 ALA B N 1
ATOM 6210 C CA . ALA B 1 330 ? 58.093 33.787 50.483 1.00 79.95 328 ALA B CA 1
ATOM 6211 C C . ALA B 1 330 ? 59.032 32.691 50.047 1.00 80.09 328 ALA B C 1
ATOM 6212 O O . ALA B 1 330 ? 58.865 31.560 50.445 1.00 80.56 328 ALA B O 1
ATOM 6214 N N . MET B 1 331 ? 60.032 33.029 49.269 1.00 78.23 329 MET B N 1
ATOM 6215 C CA . MET B 1 331 ? 60.918 32.004 48.774 1.00 80.76 329 MET B CA 1
ATOM 6216 C C . MET B 1 331 ? 62.196 31.849 49.557 1.00 80.26 329 MET B C 1
ATOM 6217 O O . MET B 1 331 ? 62.904 30.886 49.394 1.00 77.12 329 MET B O 1
ATOM 6222 N N . GLN B 1 332 ? 62.455 32.778 50.453 1.00 90.51 330 GLN B N 1
ATOM 6223 C CA . GLN B 1 332 ? 63.704 32.774 51.230 1.00 97.71 330 GLN B CA 1
ATOM 6224 C C . GLN B 1 332 ? 64.104 31.494 51.958 1.00 87.45 330 GLN B C 1
ATOM 6225 O O . GLN B 1 332 ? 65.256 31.270 52.199 1.00 86.97 330 GLN B O 1
ATOM 6227 N N . SER B 1 333 ? 63.156 30.645 52.296 1.00 73.52 331 SER B N 1
ATOM 6228 C CA . SER B 1 333 ? 63.431 29.377 52.939 1.00 71.27 331 SER B CA 1
ATOM 6229 C C . SER B 1 333 ? 63.948 28.387 51.949 1.00 78.00 331 SER B C 1
ATOM 6230 O O . SER B 1 333 ? 64.623 27.460 52.300 1.00 72.16 331 SER B O 1
ATOM 6233 N N . GLY B 1 334 ? 63.586 28.563 50.697 1.00 68.38 332 GLY B N 1
ATOM 6234 C CA . GLY B 1 334 ? 64.010 27.655 49.663 1.00 76.10 332 GLY B CA 1
ATOM 6235 C C . GLY B 1 334 ? 62.950 26.653 49.329 1.00 79.69 332 GLY B C 1
ATOM 6236 O O . GLY B 1 334 ? 63.220 25.620 48.756 1.00 82.93 332 GLY B O 1
ATOM 6237 N N . THR B 1 335 ? 61.734 26.977 49.719 1.00 86.36 333 THR B N 1
ATOM 6238 C CA . THR B 1 335 ? 60.569 26.177 49.489 1.00 85.04 333 THR B CA 1
ATOM 6239 C C . THR B 1 335 ? 59.469 27.163 49.573 1.00 83.83 333 THR B C 1
ATOM 6240 O O . THR B 1 335 ? 59.272 27.766 50.585 1.00 91.11 333 THR B O 1
ATOM 6244 N N . LEU B 1 336 ? 58.773 27.345 48.479 1.00 74.72 334 LEU B N 1
ATOM 6245 C CA . LEU B 1 336 ? 57.654 28.281 48.373 1.00 74.26 334 LEU B CA 1
ATOM 6246 C C . LEU B 1 336 ? 56.395 27.510 48.697 1.00 81.97 334 LEU B C 1
ATOM 6247 O O . LEU B 1 336 ? 56.008 26.605 47.950 1.00 84.46 334 LEU B O 1
ATOM 6252 N N . THR B 1 337 ? 55.760 27.859 49.808 1.00 93.17 335 THR B N 1
ATOM 6253 C CA . THR B 1 337 ? 54.544 27.218 50.286 1.00 88.34 335 THR B CA 1
ATOM 6254 C C . THR B 1 337 ? 53.424 28.224 50.108 1.00 92.69 335 THR B C 1
ATOM 6255 O O . THR B 1 337 ? 53.542 29.357 50.582 1.00 100.40 335 THR B O 1
ATOM 6259 N N . LEU B 1 338 ? 52.345 27.843 49.430 1.00 88.98 336 LEU B N 1
ATOM 6260 C CA . LEU B 1 338 ? 51.303 28.851 49.234 1.00 94.81 336 LEU B CA 1
ATOM 6261 C C . LEU B 1 338 ? 50.341 28.894 50.432 1.00 103.23 336 LEU B C 1
ATOM 6262 O O . LEU B 1 338 ? 50.283 29.891 51.165 1.00 98.35 336 LEU B O 1
ATOM 6267 N N . ASP B 1 339 ? 49.572 27.830 50.642 1.00 103.15 337 ASP B N 1
ATOM 6268 C CA . ASP B 1 339 ? 48.808 27.639 51.885 1.00 109.20 337 ASP B CA 1
ATOM 6269 C C . ASP B 1 339 ? 47.990 28.825 52.418 1.00 100.66 337 ASP B C 1
ATOM 6270 O O . ASP B 1 339 ? 47.031 29.250 51.785 1.00 106.87 337 ASP B O 1
ATOM 6275 N N . THR B 1 340 ? 48.333 29.366 53.592 1.00 90.78 338 THR B N 1
ATOM 6276 C CA . THR B 1 340 ? 47.375 30.291 54.197 1.00 94.70 338 THR B CA 1
ATOM 6277 C C . THR B 1 340 ? 47.590 31.761 53.855 1.00 91.55 338 THR B C 1
ATOM 6278 O O . THR B 1 340 ? 46.663 32.555 54.072 1.00 92.76 338 THR B O 1
ATOM 6282 N N . GLN B 1 341 ? 48.687 32.158 53.245 1.00 83.52 339 GLN B N 1
ATOM 6283 C CA . GLN B 1 341 ? 48.869 33.578 52.986 1.00 88.59 339 GLN B CA 1
ATOM 6284 C C . GLN B 1 341 ? 49.032 33.864 51.510 1.00 90.73 339 GLN B C 1
ATOM 6285 O O . GLN B 1 341 ? 49.747 33.136 50.799 1.00 77.99 339 GLN B O 1
ATOM 6291 N N . SER B 1 342 ? 48.295 34.873 51.047 1.00 90.34 340 SER B N 1
ATOM 6292 C CA . SER B 1 342 ? 48.400 35.313 49.666 1.00 88.10 340 SER B CA 1
ATOM 6293 C C . SER B 1 342 ? 49.796 35.844 49.384 1.00 85.51 340 SER B C 1
ATOM 6294 O O . SER B 1 342 ? 50.494 36.355 50.275 1.00 89.93 340 SER B O 1
ATOM 6297 N N . VAL B 1 343 ? 50.240 35.621 48.157 1.00 78.58 341 VAL B N 1
ATOM 6298 C CA . VAL B 1 343 ? 51.530 36.098 47.697 1.00 74.16 341 VAL B CA 1
ATOM 6299 C C . VAL B 1 343 ? 51.356 36.632 46.276 1.00 84.78 341 VAL B C 1
ATOM 6300 O O . VAL B 1 343 ? 50.657 36.031 45.450 1.00 82.64 341 VAL B O 1
ATOM 6304 N N . ASP B 1 344 ? 51.911 37.810 46.024 1.00 91.32 342 ASP B N 1
ATOM 6305 C CA . ASP B 1 344 ? 51.801 38.481 44.738 1.00 88.54 342 ASP B CA 1
ATOM 6306 C C . ASP B 1 344 ? 53.205 38.525 44.139 1.00 89.14 342 ASP B C 1
ATOM 6307 O O . ASP B 1 344 ? 54.018 39.391 44.478 1.00 86.72 342 ASP B O 1
ATOM 6312 N N . CYS B 1 345 ? 53.495 37.581 43.252 1.00 87.69 343 CYS B N 1
ATOM 6313 C CA . CYS B 1 345 ? 54.738 37.623 42.500 1.00 84.44 343 CYS B CA 1
ATOM 6314 C C . CYS B 1 345 ? 54.493 38.140 41.101 1.00 78.58 343 CYS B C 1
ATOM 6315 O O . CYS B 1 345 ? 55.083 37.637 40.141 1.00 77.69 343 CYS B O 1
ATOM 6318 N N . THR B 1 346 ? 53.609 39.117 40.937 1.00 72.03 344 THR B N 1
ATOM 6319 C CA . THR B 1 346 ? 53.409 39.695 39.619 1.00 83.18 344 THR B CA 1
ATOM 6320 C C . THR B 1 346 ? 54.126 41.033 39.490 1.00 85.22 344 THR B C 1
ATOM 6321 O O . THR B 1 346 ? 54.551 41.650 40.466 1.00 86.41 344 THR B O 1
ATOM 6325 N N . PHE B 1 347 ? 54.259 41.463 38.240 1.00 86.44 345 PHE B N 1
ATOM 6326 C CA . PHE B 1 347 ? 54.877 42.727 37.889 1.00 84.40 345 PHE B CA 1
ATOM 6327 C C . PHE B 1 347 ? 54.204 43.246 36.631 1.00 94.97 345 PHE B C 1
ATOM 6328 O O . PHE B 1 347 ? 53.557 42.493 35.898 1.00 92.72 345 PHE B O 1
ATOM 6336 N N . THR B 1 348 ? 54.354 44.541 36.382 1.00 102.32 346 THR B N 1
ATOM 6337 C CA . THR B 1 348 ? 53.790 45.144 35.185 1.00 100.25 346 THR B CA 1
ATOM 6338 C C . THR B 1 348 ? 54.954 45.530 34.279 1.00 99.70 346 THR B C 1
ATOM 6339 O O . THR B 1 348 ? 55.836 46.304 34.674 1.00 91.50 346 THR B O 1
ATOM 6343 N N . ARG B 1 349 ? 54.952 45.003 33.065 1.00 103.85 347 ARG B N 1
ATOM 6344 C CA . ARG B 1 349 ? 55.917 45.490 32.107 1.00 104.33 347 ARG B CA 1
ATOM 6345 C C . ARG B 1 349 ? 55.484 46.893 31.686 1.00 117.37 347 ARG B C 1
ATOM 6346 O O . ARG B 1 349 ? 54.395 47.354 32.028 1.00 120.50 347 ARG B O 1
ATOM 6354 N N . LEU B 1 350 ? 56.362 47.597 30.975 1.00 125.43 348 LEU B N 1
ATOM 6355 C CA . LEU B 1 350 ? 56.045 48.942 30.514 1.00 126.10 348 LEU B CA 1
ATOM 6356 C C . LEU B 1 350 ? 54.965 48.983 29.414 1.00 135.22 348 LEU B C 1
ATOM 6357 O O . LEU B 1 350 ? 54.476 50.062 29.109 1.00 142.15 348 LEU B O 1
ATOM 6362 N N . ASP B 1 351 ? 54.656 47.855 28.752 1.00 136.32 349 ASP B N 1
ATOM 6363 C CA . ASP B 1 351 ? 53.361 47.740 28.074 1.00 143.66 349 ASP B CA 1
ATOM 6364 C C . ASP B 1 351 ? 52.245 48.384 28.888 1.00 143.16 349 ASP B C 1
ATOM 6365 O O . ASP B 1 351 ? 51.543 49.297 28.426 1.00 143.23 349 ASP B O 1
ATOM 6370 N N . GLY B 1 352 ? 52.086 47.919 30.115 1.00 142.03 350 GLY B N 1
ATOM 6371 C CA . GLY B 1 352 ? 50.857 47.900 30.843 1.00 142.47 350 GLY B CA 1
ATOM 6372 C C . GLY B 1 352 ? 50.342 46.494 31.089 1.00 138.75 350 GLY B C 1
ATOM 6373 O O . GLY B 1 352 ? 49.334 46.347 31.794 1.00 138.20 350 GLY B O 1
ATOM 6374 N N . SER B 1 353 ? 51.010 45.442 30.632 1.00 139.44 351 SER B N 1
ATOM 6375 C CA . SER B 1 353 ? 50.557 44.079 30.871 1.00 123.66 351 SER B CA 1
ATOM 6376 C C . SER B 1 353 ? 51.351 43.447 32.009 1.00 115.03 351 SER B C 1
ATOM 6377 O O . SER B 1 353 ? 52.506 43.799 32.268 1.00 102.50 351 SER B O 1
ATOM 6380 N N . ARG B 1 354 ? 50.692 42.544 32.718 1.00 115.97 352 ARG B N 1
ATOM 6381 C CA . ARG B 1 354 ? 51.263 41.902 33.887 1.00 111.84 352 ARG B CA 1
ATOM 6382 C C . ARG B 1 354 ? 51.997 40.602 33.539 1.00 105.83 352 ARG B C 1
ATOM 6383 O O . ARG B 1 354 ? 51.830 40.020 32.463 1.00 111.56 352 ARG B O 1
ATOM 6391 N N . GLY B 1 355 ? 52.833 40.165 34.479 1.00 97.05 353 GLY B N 1
ATOM 6392 C CA . GLY B 1 355 ? 53.603 38.941 34.341 1.00 88.92 353 GLY B CA 1
ATOM 6393 C C . GLY B 1 355 ? 53.926 38.359 35.704 1.00 89.65 353 GLY B C 1
ATOM 6394 O O . GLY B 1 355 ? 53.887 39.057 36.728 1.00 85.38 353 GLY B O 1
ATOM 6395 N N . GLY B 1 356 ? 54.233 37.058 35.713 1.00 83.64 354 GLY B N 1
ATOM 6396 C CA . GLY B 1 356 ? 54.565 36.374 36.951 1.00 79.88 354 GLY B CA 1
ATOM 6397 C C . GLY B 1 356 ? 53.433 35.486 37.423 1.00 83.14 354 GLY B C 1
ATOM 6398 O O . GLY B 1 356 ? 52.727 34.916 36.589 1.00 80.98 354 GLY B O 1
ATOM 6399 N N . PHE B 1 357 ? 53.272 35.316 38.739 1.00 86.85 355 PHE B N 1
ATOM 6400 C CA . PHE B 1 357 ? 52.132 34.585 39.288 1.00 85.10 355 PHE B CA 1
ATOM 6401 C C . PHE B 1 357 ? 51.652 35.262 40.561 1.00 84.26 355 PHE B C 1
ATOM 6402 O O . PHE B 1 357 ? 52.411 35.960 41.237 1.00 89.63 355 PHE B O 1
ATOM 6410 N N . ARG B 1 358 ? 50.385 35.024 40.903 1.00 81.49 356 ARG B N 1
ATOM 6411 C CA . ARG B 1 358 ? 49.790 35.604 42.103 1.00 82.09 356 ARG B CA 1
ATOM 6412 C C . ARG B 1 358 ? 48.818 34.602 42.725 1.00 86.87 356 ARG B C 1
ATOM 6413 O O . ARG B 1 358 ? 48.012 33.984 42.019 1.00 87.84 356 ARG B O 1
ATOM 6415 N N . TYR B 1 359 ? 48.922 34.408 44.041 1.00 85.95 357 TYR B N 1
ATOM 6416 C CA . TYR B 1 359 ? 48.158 33.375 44.734 1.00 87.61 357 TYR B CA 1
ATOM 6417 C C . TYR B 1 359 ? 47.336 34.020 45.852 1.00 99.24 357 TYR B C 1
ATOM 6418 O O . TYR B 1 359 ? 47.859 34.319 46.931 1.00 98.66 357 TYR B O 1
ATOM 6427 N N . THR B 1 360 ? 46.060 34.277 45.584 1.00 99.85 358 THR B N 1
ATOM 6428 C CA . THR B 1 360 ? 45.190 34.874 46.583 1.00 100.05 358 THR B CA 1
ATOM 6429 C C . THR B 1 360 ? 44.638 33.797 47.506 1.00 100.22 358 THR B C 1
ATOM 6430 O O . THR B 1 360 ? 44.466 32.640 47.108 1.00 98.76 358 THR B O 1
ATOM 6434 N N . TYR B 1 361 ? 44.287 34.193 48.730 1.00 100.55 359 TYR B N 1
ATOM 6435 C CA . TYR B 1 361 ? 43.683 33.249 49.654 1.00 98.65 359 TYR B CA 1
ATOM 6436 C C . TYR B 1 361 ? 42.390 33.835 50.201 1.00 97.66 359 TYR B C 1
ATOM 6437 O O . TYR B 1 361 ? 42.377 34.966 50.697 1.00 100.50 359 TYR B O 1
ATOM 6446 N N . THR B 1 362 ? 41.307 33.061 50.107 1.00 92.94 360 THR B N 1
ATOM 6447 C CA . THR B 1 362 ? 39.993 33.496 50.551 1.00 107.34 360 THR B CA 1
ATOM 6448 C C . THR B 1 362 ? 39.509 32.724 51.768 1.00 117.86 360 THR B C 1
ATOM 6449 O O . THR B 1 362 ? 38.617 33.204 52.475 1.00 125.67 360 THR B O 1
ATOM 6453 N N . GLY B 1 363 ? 40.018 31.514 51.977 1.00 117.54 361 GLY B N 1
ATOM 6454 C CA . GLY B 1 363 ? 39.513 30.620 52.993 1.00 125.65 361 GLY B CA 1
ATOM 6455 C C . GLY B 1 363 ? 38.767 29.474 52.362 1.00 132.61 361 GLY B C 1
ATOM 6456 O O . GLY B 1 363 ? 39.046 28.308 52.651 1.00 137.74 361 GLY B O 1
ATOM 6457 N N . GLY B 1 364 ? 37.827 29.802 51.482 1.00 134.15 362 GLY B N 1
ATOM 6458 C CA . GLY B 1 364 ? 37.008 28.791 50.850 1.00 140.23 362 GLY B CA 1
ATOM 6459 C C . GLY B 1 364 ? 37.654 28.189 49.620 1.00 137.99 362 GLY B C 1
ATOM 6460 O O . GLY B 1 364 ? 38.116 27.045 49.651 1.00 135.60 362 GLY B O 1
ATOM 6461 N N . GLN B 1 365 ? 37.696 28.960 48.535 1.00 139.07 363 GLN B N 1
ATOM 6462 C CA . GLN B 1 365 ? 38.202 28.502 47.245 1.00 139.53 363 GLN B CA 1
ATOM 6463 C C . GLN B 1 365 ? 39.306 29.451 46.791 1.00 133.70 363 GLN B C 1
ATOM 6464 O O . GLN B 1 365 ? 39.025 30.596 46.425 1.00 138.62 363 GLN B O 1
ATOM 6470 N N . GLU B 1 366 ? 40.560 29.006 46.857 1.00 121.73 364 GLU B N 1
ATOM 6471 C CA . GLU B 1 366 ? 41.668 29.902 46.545 1.00 115.52 364 GLU B CA 1
ATOM 6472 C C . GLU B 1 366 ? 42.039 29.842 45.064 1.00 116.88 364 GLU B C 1
ATOM 6473 O O . GLU B 1 366 ? 41.543 29.009 44.296 1.00 120.26 364 GLU B O 1
ATOM 6479 N N . LEU B 1 367 ? 42.933 30.751 44.662 1.00 109.91 365 LEU B N 1
ATOM 6480 C CA . LEU B 1 367 ? 43.121 31.059 43.248 1.00 98.86 365 LEU B CA 1
ATOM 6481 C C . LEU B 1 367 ? 44.585 31.302 42.890 1.00 94.79 365 LEU B C 1
ATOM 6482 O O . LEU B 1 367 ? 45.256 32.131 43.515 1.00 94.91 365 LEU B O 1
ATOM 6487 N N . LEU B 1 368 ? 45.062 30.614 41.847 1.00 93.05 366 LEU B N 1
ATOM 6488 C CA . LEU B 1 368 ? 46.442 30.720 41.373 1.00 86.33 366 LEU B CA 1
ATOM 6489 C C . LEU B 1 368 ? 46.448 31.257 39.946 1.00 89.61 366 LEU B C 1
ATOM 6490 O O . LEU B 1 368 ? 46.287 30.495 38.991 1.00 94.16 366 LEU B O 1
ATOM 6495 N N . GLU B 1 369 ? 46.674 32.556 39.792 1.00 91.45 367 GLU B N 1
ATOM 6496 C CA . GLU B 1 369 ? 46.774 33.165 38.475 1.00 87.51 367 GLU B CA 1
ATOM 6497 C C . GLU B 1 369 ? 48.232 33.203 38.037 1.00 89.39 367 GLU B C 1
ATOM 6498 O O . GLU B 1 369 ? 49.110 33.583 38.817 1.00 89.98 367 GLU B O 1
ATOM 6504 N N . VAL B 1 370 ? 48.485 32.776 36.797 1.00 94.18 368 VAL B N 1
ATOM 6505 C CA . VAL B 1 370 ? 49.822 32.731 36.210 1.00 82.54 368 VAL B CA 1
ATOM 6506 C C . VAL B 1 370 ? 49.783 33.547 34.928 1.00 79.77 368 VAL B C 1
ATOM 6507 O O . VAL B 1 370 ? 48.957 33.278 34.047 1.00 78.49 368 VAL B O 1
ATOM 6511 N N . PHE B 1 371 ? 50.617 34.588 34.865 1.00 81.17 369 PHE B N 1
ATOM 6512 C CA . PHE B 1 371 ? 50.770 35.469 33.711 1.00 74.04 369 PHE B CA 1
ATOM 6513 C C . PHE B 1 371 ? 52.164 35.247 33.157 1.00 83.06 369 PHE B C 1
ATOM 6514 O O . PHE B 1 371 ? 53.154 35.630 33.784 1.00 86.86 369 PHE B O 1
ATOM 6522 N N . GLY B 1 372 ? 52.247 34.649 31.989 1.00 90.68 370 GLY B N 1
ATOM 6523 C CA . GLY B 1 372 ? 53.543 34.283 31.490 1.00 93.19 370 GLY B CA 1
ATOM 6524 C C . GLY B 1 372 ? 54.056 33.037 32.180 1.00 94.27 370 GLY B C 1
ATOM 6525 O O . GLY B 1 372 ? 53.355 32.367 32.926 1.00 105.86 370 GLY B O 1
ATOM 6526 N N . ASP B 1 373 ? 55.312 32.735 31.921 1.00 95.80 371 ASP B N 1
ATOM 6527 C CA . ASP B 1 373 ? 55.961 31.540 32.423 1.00 94.97 371 ASP B CA 1
ATOM 6528 C C . ASP B 1 373 ? 56.813 31.916 33.624 1.00 92.29 371 ASP B C 1
ATOM 6529 O O . ASP B 1 373 ? 57.393 33.004 33.661 1.00 98.53 371 ASP B O 1
ATOM 6534 N N . VAL B 1 374 ? 56.879 31.016 34.605 1.00 79.23 372 VAL B N 1
ATOM 6535 C CA . VAL B 1 374 ? 57.581 31.241 35.867 1.00 66.19 372 VAL B CA 1
ATOM 6536 C C . VAL B 1 374 ? 58.651 30.167 36.033 1.00 60.45 372 VAL B C 1
ATOM 6537 O O . VAL B 1 374 ? 58.358 28.971 35.928 1.00 62.65 372 VAL B O 1
ATOM 6541 N N . VAL B 1 375 ? 59.867 30.578 36.379 1.00 61.77 373 VAL B N 1
ATOM 6542 C CA . VAL B 1 375 ? 60.969 29.638 36.579 1.00 64.31 373 VAL B CA 1
ATOM 6543 C C . VAL B 1 375 ? 61.662 29.941 37.896 1.00 64.13 373 VAL B C 1
ATOM 6544 O O . VAL B 1 375 ? 62.202 31.038 38.074 1.00 65.18 373 VAL B O 1
ATOM 6548 N N . LEU B 1 376 ? 61.713 28.942 38.782 1.00 69.09 374 LEU B N 1
ATOM 6549 C CA . LEU B 1 376 ? 62.272 29.059 40.130 1.00 62.68 374 LEU B CA 1
ATOM 6550 C C . LEU B 1 376 ? 63.442 28.104 40.237 1.00 67.07 374 LEU B C 1
ATOM 6551 O O . LEU B 1 376 ? 63.244 26.889 40.198 1.00 76.86 374 LEU B O 1
ATOM 6556 N N . GLU B 1 377 ? 64.648 28.630 40.388 1.00 66.49 375 GLU B N 1
ATOM 6557 C CA . GLU B 1 377 ? 65.833 27.788 40.475 1.00 66.54 375 GLU B CA 1
ATOM 6558 C C . GLU B 1 377 ? 66.333 27.691 41.917 1.00 67.96 375 GLU B C 1
ATOM 6559 O O . GLU B 1 377 ? 66.492 28.715 42.596 1.00 61.21 375 GLU B O 1
ATOM 6565 N N . GLY B 1 378 ? 66.618 26.461 42.359 1.00 71.14 376 GLY B N 1
ATOM 6566 C CA . GLY B 1 378 ? 67.082 26.199 43.718 1.00 67.68 376 GLY B CA 1
ATOM 6567 C C . GLY B 1 378 ? 65.988 26.316 44.760 1.00 68.61 376 GLY B C 1
ATOM 6568 O O . GLY B 1 378 ? 66.266 26.602 45.926 1.00 75.46 376 GLY B O 1
ATOM 6569 N N . ILE B 1 379 ? 64.747 26.075 44.367 1.00 69.77 377 ILE B N 1
ATOM 6570 C CA . ILE B 1 379 ? 63.577 26.348 45.182 1.00 67.56 377 ILE B CA 1
ATOM 6571 C C . ILE B 1 379 ? 62.597 25.202 44.980 1.00 71.47 377 ILE B C 1
ATOM 6572 O O . ILE B 1 379 ? 62.380 24.764 43.848 1.00 80.46 377 ILE B O 1
ATOM 6577 N N . ASP B 1 380 ? 62.027 24.693 46.058 1.00 66.29 378 ASP B N 1
ATOM 6578 C CA . ASP B 1 380 ? 60.931 23.738 45.947 1.00 67.15 378 ASP B CA 1
ATOM 6579 C C . ASP B 1 380 ? 59.597 24.479 45.967 1.00 70.22 378 ASP B C 1
ATOM 6580 O O . ASP B 1 380 ? 59.497 25.604 46.452 1.00 76.89 378 ASP B O 1
ATOM 6585 N N . ALA B 1 381 ? 58.554 23.831 45.467 1.00 68.08 379 ALA B N 1
ATOM 6586 C CA . ALA B 1 381 ? 57.247 24.469 45.453 1.00 67.70 379 ALA B CA 1
ATOM 6587 C C . ALA B 1 381 ? 56.254 23.503 46.062 1.00 71.95 379 ALA B C 1
ATOM 6588 O O . ALA B 1 381 ? 56.310 22.303 45.793 1.00 70.71 379 ALA B O 1
ATOM 6590 N N . VAL B 1 382 ? 55.383 24.014 46.930 1.00 77.55 380 VAL B N 1
ATOM 6591 C CA . VAL B 1 382 ? 54.292 23.209 47.455 1.00 87.47 380 VAL B CA 1
ATOM 6592 C C . VAL B 1 382 ? 53.042 24.067 47.449 1.00 88.38 380 VAL B C 1
ATOM 6593 O O . VAL B 1 382 ? 53.086 25.237 47.838 1.00 80.11 380 VAL B O 1
ATOM 6597 N N . LEU B 1 383 ? 51.953 23.499 46.948 1.00 94.71 381 LEU B N 1
ATOM 6598 C CA . LEU B 1 383 ? 50.628 24.093 47.028 1.00 92.42 381 LEU B CA 1
ATOM 6599 C C . LEU B 1 383 ? 49.875 23.315 48.092 1.00 88.19 381 LEU B C 1
ATOM 6600 O O . LEU B 1 383 ? 49.596 22.122 47.904 1.00 80.90 381 LEU B O 1
ATOM 6605 N N . ASN B 1 384 ? 49.551 23.962 49.209 1.00 88.40 382 ASN B N 1
ATOM 6606 C CA . ASN B 1 384 ? 49.046 23.187 50.342 1.00 99.10 382 ASN B CA 1
ATOM 6607 C C . ASN B 1 384 ? 47.525 23.245 50.504 1.00 105.77 382 ASN B C 1
ATOM 6608 O O . ASN B 1 384 ? 47.006 22.725 51.496 1.00 118.59 382 ASN B O 1
ATOM 6613 N N . ARG B 1 385 ? 46.798 23.811 49.548 1.00 98.12 383 ARG B N 1
ATOM 6614 C CA . ARG B 1 385 ? 45.356 23.941 49.678 1.00 103.74 383 ARG B CA 1
ATOM 6615 C C . ARG B 1 385 ? 44.688 23.741 48.321 1.00 106.93 383 ARG B C 1
ATOM 6616 O O . ARG B 1 385 ? 45.340 23.838 47.277 1.00 105.17 383 ARG B O 1
ATOM 6624 N N . PRO B 1 386 ? 43.407 23.379 48.328 1.00 108.18 384 PRO B N 1
ATOM 6625 C CA . PRO B 1 386 ? 42.664 23.317 47.063 1.00 105.69 384 PRO B CA 1
ATOM 6626 C C . PRO B 1 386 ? 42.822 24.644 46.342 1.00 102.66 384 PRO B C 1
ATOM 6627 O O . PRO B 1 386 ? 42.628 25.716 46.925 1.00 102.15 384 PRO B O 1
ATOM 6631 N N . VAL B 1 387 ? 43.142 24.580 45.055 1.00 98.83 385 VAL B N 1
ATOM 6632 C CA . VAL B 1 387 ? 43.464 25.787 44.312 1.00 97.84 385 VAL B CA 1
ATOM 6633 C C . VAL B 1 387 ? 42.907 25.637 42.910 1.00 104.76 385 VAL B C 1
ATOM 6634 O O . VAL B 1 387 ? 43.143 24.614 42.259 1.00 111.15 385 VAL B O 1
ATOM 6638 N N . ASP B 1 388 ? 42.094 26.605 42.480 1.00 104.54 386 ASP B N 1
ATOM 6639 C CA . ASP B 1 388 ? 41.744 26.778 41.071 1.00 97.40 386 ASP B CA 1
ATOM 6640 C C . ASP B 1 388 ? 42.718 27.761 40.419 1.00 93.98 386 ASP B C 1
ATOM 6641 O O . ASP B 1 388 ? 43.084 28.769 41.024 1.00 92.92 386 ASP B O 1
ATOM 6646 N N . TYR B 1 389 ? 43.102 27.494 39.167 1.00 94.34 387 TYR B N 1
ATOM 6647 C CA . TYR B 1 389 ? 44.147 28.263 38.504 1.00 89.19 387 TYR B CA 1
ATOM 6648 C C . TYR B 1 389 ? 43.629 28.977 37.254 1.00 83.32 387 TYR B C 1
ATOM 6649 O O . TYR B 1 389 ? 42.562 28.660 36.726 1.00 80.37 387 TYR B O 1
ATOM 6658 N N . ARG B 1 390 ? 44.402 29.973 36.800 1.00 80.26 388 ARG B N 1
ATOM 6659 C CA . ARG B 1 390 ? 44.093 30.742 35.585 1.00 86.48 388 ARG B CA 1
ATOM 6660 C C . ARG B 1 390 ? 45.404 31.008 34.840 1.00 86.07 388 ARG B C 1
ATOM 6661 O O . ARG B 1 390 ? 46.174 31.900 35.221 1.00 81.74 388 ARG B O 1
ATOM 6669 N N . ALA B 1 391 ? 45.642 30.246 33.770 1.00 85.89 389 ALA B N 1
ATOM 6670 C CA . ALA B 1 391 ? 46.865 30.363 32.978 1.00 87.19 389 ALA B CA 1
ATOM 6671 C C . ALA B 1 391 ? 46.638 31.329 31.829 1.00 95.58 389 ALA B C 1
ATOM 6672 O O . ALA B 1 391 ? 45.585 31.306 31.179 1.00 98.12 389 ALA B O 1
ATOM 6674 N N . GLN B 1 392 ? 47.636 32.172 31.569 1.00 92.85 390 GLN B N 1
ATOM 6675 C CA . GLN B 1 392 ? 47.481 33.201 30.553 1.00 91.82 390 GLN B CA 1
ATOM 6676 C C . GLN B 1 392 ? 48.856 33.609 30.058 1.00 93.77 390 GLN B C 1
ATOM 6677 O O . GLN B 1 392 ? 49.775 33.812 30.862 1.00 91.06 390 GLN B O 1
ATOM 6683 N N . SER B 1 393 ? 48.992 33.719 28.732 1.00 92.84 391 SER B N 1
ATOM 6684 C CA . SER B 1 393 ? 50.165 34.278 28.099 1.00 91.43 391 SER B CA 1
ATOM 6685 C C . SER B 1 393 ? 49.646 35.192 26.995 1.00 117.39 391 SER B C 1
ATOM 6686 O O . SER B 1 393 ? 49.735 34.878 25.806 1.00 113.40 391 SER B O 1
ATOM 6689 N N . GLY B 1 394 ? 49.088 36.332 27.400 1.00 144.58 392 GLY B N 1
ATOM 6690 C CA . GLY B 1 394 ? 48.506 37.259 26.447 1.00 152.07 392 GLY B CA 1
ATOM 6691 C C . GLY B 1 394 ? 47.238 36.731 25.796 1.00 154.78 392 GLY B C 1
ATOM 6692 O O . GLY B 1 394 ? 46.154 36.801 26.387 1.00 158.59 392 GLY B O 1
ATOM 6693 N N . SER B 1 395 ? 47.373 36.136 24.622 1.00 141.53 393 SER B N 1
ATOM 6694 C CA . SER B 1 395 ? 46.222 35.586 23.943 1.00 132.46 393 SER B CA 1
ATOM 6695 C C . SER B 1 395 ? 45.938 34.191 24.449 1.00 125.22 393 SER B C 1
ATOM 6696 O O . SER B 1 395 ? 44.863 33.916 24.933 1.00 126.13 393 SER B O 1
ATOM 6699 N N . ALA B 1 396 ? 46.918 33.312 24.325 1.00 116.63 394 ALA B N 1
ATOM 6700 C CA . ALA B 1 396 ? 46.786 31.934 24.754 1.00 107.08 394 ALA B CA 1
ATOM 6701 C C . ALA B 1 396 ? 46.410 31.827 26.202 1.00 103.85 394 ALA B C 1
ATOM 6702 O O . ALA B 1 396 ? 46.918 32.544 27.037 1.00 100.42 394 ALA B O 1
ATOM 6704 N N . LYS B 1 397 ? 45.536 30.892 26.514 1.00 96.65 395 LYS B N 1
ATOM 6705 C CA . LYS B 1 397 ? 45.125 30.710 27.877 1.00 94.12 395 LYS B CA 1
ATOM 6706 C C . LYS B 1 397 ? 45.899 29.569 28.461 1.00 92.21 395 LYS B C 1
ATOM 6707 O O . LYS B 1 397 ? 45.339 28.584 28.848 1.00 91.69 395 LYS B O 1
ATOM 6713 N N . SER B 1 398 ? 47.206 29.704 28.521 1.00 92.49 396 SER B N 1
ATOM 6714 C CA . SER B 1 398 ? 48.027 28.665 29.092 1.00 93.14 396 SER B CA 1
ATOM 6715 C C . SER B 1 398 ? 49.317 29.253 29.598 1.00 87.22 396 SER B C 1
ATOM 6716 O O . SER B 1 398 ? 49.637 30.381 29.271 1.00 85.17 396 SER B O 1
ATOM 6719 N N . ALA B 1 399 ? 50.025 28.474 30.407 1.00 81.62 397 ALA B N 1
ATOM 6720 C CA . ALA B 1 399 ? 51.310 28.834 30.980 1.00 85.40 397 ALA B CA 1
ATOM 6721 C C . ALA B 1 399 ? 51.952 27.634 31.613 1.00 86.39 397 ALA B C 1
ATOM 6722 O O . ALA B 1 399 ? 51.398 26.565 31.639 1.00 89.11 397 ALA B O 1
ATOM 6724 N N . THR B 1 400 ? 53.147 27.825 32.123 1.00 83.02 398 THR B N 1
ATOM 6725 C CA . THR B 1 400 ? 53.835 26.757 32.826 1.00 88.22 398 THR B CA 1
ATOM 6726 C C . THR B 1 400 ? 54.615 27.315 34.014 1.00 84.00 398 THR B C 1
ATOM 6727 O O . THR B 1 400 ? 55.103 28.449 33.991 1.00 84.37 398 THR B O 1
ATOM 6731 N N . LEU B 1 401 ? 54.733 26.496 35.056 1.00 74.19 399 LEU B N 1
ATOM 6732 C CA . LEU B 1 401 ? 55.585 26.793 36.199 1.00 71.88 399 LEU B CA 1
ATOM 6733 C C . LEU B 1 401 ? 56.690 25.752 36.241 1.00 70.05 399 LEU B C 1
ATOM 6734 O O . LEU B 1 401 ? 56.412 24.551 36.184 1.00 80.22 399 LEU B O 1
ATOM 6739 N N . ALA B 1 402 ? 57.937 26.208 36.283 1.00 63.75 400 ALA B N 1
ATOM 6740 C CA . ALA B 1 402 ? 59.105 25.338 36.362 1.00 66.18 400 ALA B CA 1
ATOM 6741 C C . ALA B 1 402 ? 59.841 25.545 37.686 1.00 73.00 400 ALA B C 1
ATOM 6742 O O . ALA B 1 402 ? 60.000 26.676 38.152 1.00 79.57 400 ALA B O 1
ATOM 6744 N N . VAL B 1 403 ? 60.242 24.445 38.318 1.00 69.39 401 VAL B N 1
ATOM 6745 C CA . VAL B 1 403 ? 61.183 24.471 39.425 1.00 70.67 401 VAL B CA 1
ATOM 6746 C C . VAL B 1 403 ? 62.375 23.616 39.015 1.00 77.04 401 VAL B C 1
ATOM 6747 O O . VAL B 1 403 ? 62.216 22.418 38.743 1.00 80.79 401 VAL B O 1
ATOM 6751 N N . LEU B 1 404 ? 63.550 24.243 38.881 1.00 75.62 402 LEU B N 1
ATOM 6752 C CA . LEU B 1 404 ? 64.795 23.558 38.548 1.00 74.85 402 LEU B CA 1
ATOM 6753 C C . LEU B 1 404 ? 65.729 23.523 39.755 1.00 75.34 402 LEU B C 1
ATOM 6754 O O . LEU B 1 404 ? 65.627 24.336 40.682 1.00 82.98 402 LEU B O 1
ATOM 6759 N N . LYS B 1 405 ? 66.654 22.561 39.718 1.00 74.82 403 LYS B N 1
ATOM 6760 C CA . LYS B 1 405 ? 67.695 22.392 40.727 1.00 72.58 403 LYS B CA 1
ATOM 6761 C C . LYS B 1 405 ? 68.783 23.441 40.511 1.00 71.96 403 LYS B C 1
ATOM 6762 O O . LYS B 1 405 ? 69.058 23.841 39.384 1.00 69.32 403 LYS B O 1
ATOM 6768 N N . LEU B 1 406 ? 69.414 23.882 41.601 1.00 76.77 404 LEU B N 1
ATOM 6769 C CA . LEU B 1 406 ? 70.560 24.786 41.488 1.00 75.83 404 LEU B CA 1
ATOM 6770 C C . LEU B 1 406 ? 71.565 24.363 42.546 1.00 80.37 404 LEU B C 1
ATOM 6771 O O . LEU B 1 406 ? 71.283 24.472 43.745 1.00 86.94 404 LEU B O 1
ATOM 6776 N N . GLY B 1 407 ? 72.723 23.878 42.113 1.00 78.86 405 GLY B N 1
ATOM 6777 C CA . GLY B 1 407 ? 73.673 23.314 43.064 1.00 80.19 405 GLY B CA 1
ATOM 6778 C C . GLY B 1 407 ? 73.060 22.202 43.881 1.00 87.90 405 GLY B C 1
ATOM 6779 O O . GLY B 1 407 ? 73.307 22.117 45.088 1.00 100.25 405 GLY B O 1
ATOM 6780 N N . GLY B 1 408 ? 72.220 21.377 43.263 1.00 86.19 406 GLY B N 1
ATOM 6781 C CA . GLY B 1 408 ? 71.582 20.271 43.948 1.00 91.19 406 GLY B CA 1
ATOM 6782 C C . GLY B 1 408 ? 70.415 20.622 44.851 1.00 92.91 406 GLY B C 1
ATOM 6783 O O . GLY B 1 408 ? 69.822 19.715 45.449 1.00 98.18 406 GLY B O 1
ATOM 6784 N N . ASN B 1 409 ? 70.068 21.897 44.979 1.00 88.08 407 ASN B N 1
ATOM 6785 C CA . ASN B 1 409 ? 68.958 22.313 45.815 1.00 89.27 407 ASN B CA 1
ATOM 6786 C C . ASN B 1 409 ? 67.750 22.625 44.947 1.00 95.11 407 ASN B C 1
ATOM 6787 O O . ASN B 1 409 ? 67.874 23.094 43.809 1.00 93.72 407 ASN B O 1
ATOM 6792 N N . GLY B 1 410 ? 66.575 22.345 45.494 1.00 92.69 408 GLY B N 1
ATOM 6793 C CA . GLY B 1 410 ? 65.355 22.669 44.796 1.00 84.77 408 GLY B CA 1
ATOM 6794 C C . GLY B 1 410 ? 64.986 21.605 43.792 1.00 80.52 408 GLY B C 1
ATOM 6795 O O . GLY B 1 410 ? 65.490 20.474 43.797 1.00 82.19 408 GLY B O 1
ATOM 6796 N N . GLY B 1 411 ? 64.080 22.000 42.899 1.00 80.13 409 GLY B N 1
ATOM 6797 C CA . GLY B 1 411 ? 63.656 21.210 41.760 1.00 70.62 409 GLY B CA 1
ATOM 6798 C C . GLY B 1 411 ? 62.500 20.272 42.027 1.00 73.77 409 GLY B C 1
ATOM 6799 O O . GLY B 1 411 ? 62.076 19.567 41.107 1.00 79.33 409 GLY B O 1
ATOM 6800 N N . ASN B 1 412 ? 61.975 20.240 43.255 1.00 78.99 410 ASN B N 1
ATOM 6801 C CA . ASN B 1 412 ? 60.894 19.346 43.657 1.00 76.84 410 ASN B CA 1
ATOM 6802 C C . ASN B 1 412 ? 59.586 20.111 43.814 1.00 69.10 410 ASN B C 1
ATOM 6803 O O . ASN B 1 412 ? 59.585 21.328 43.999 1.00 69.74 410 ASN B O 1
ATOM 6808 N N . LEU B 1 413 ? 58.461 19.412 43.654 1.00 70.11 411 LEU B N 1
ATOM 6809 C CA . LEU B 1 413 ? 57.172 20.085 43.729 1.00 70.08 411 LEU B CA 1
ATOM 6810 C C . LEU B 1 413 ? 56.156 19.172 44.386 1.00 92.71 411 LEU B C 1
ATOM 6811 O O . LEU B 1 413 ? 56.208 17.951 44.206 1.00 91.99 411 LEU B O 1
ATOM 6816 N N . ASP B 1 414 ? 55.266 19.764 45.187 1.00 93.52 412 ASP B N 1
ATOM 6817 C CA . ASP B 1 414 ? 54.266 19.034 45.957 1.00 89.93 412 ASP B CA 1
ATOM 6818 C C . ASP B 1 414 ? 52.889 19.658 45.726 1.00 85.92 412 ASP B C 1
ATOM 6819 O O . ASP B 1 414 ? 52.747 20.886 45.763 1.00 74.58 412 ASP B O 1
ATOM 6824 N N . ILE B 1 415 ? 51.903 18.817 45.406 1.00 77.09 413 ILE B N 1
ATOM 6825 C CA . ILE B 1 415 ? 50.509 19.219 45.220 1.00 78.01 413 ILE B CA 1
ATOM 6826 C C . ILE B 1 415 ? 49.657 18.441 46.232 1.00 87.91 413 ILE B C 1
ATOM 6827 O O . ILE B 1 415 ? 49.391 17.252 46.031 1.00 92.79 413 ILE B O 1
ATOM 6832 N N . ASN B 1 416 ? 49.246 19.087 47.340 1.00 87.81 414 ASN B N 1
ATOM 6833 C CA . ASN B 1 416 ? 48.551 18.390 48.439 1.00 93.35 414 ASN B CA 1
ATOM 6834 C C . ASN B 1 416 ? 47.053 18.667 48.523 1.00 91.98 414 ASN B C 1
ATOM 6835 O O . ASN B 1 416 ? 46.339 17.906 49.178 1.00 97.09 414 ASN B O 1
ATOM 6840 N N . GLY B 1 417 ? 46.564 19.710 47.855 1.00 91.57 415 GLY B N 1
ATOM 6841 C CA . GLY B 1 417 ? 45.155 19.911 47.623 1.00 87.88 415 GLY B CA 1
ATOM 6842 C C . GLY B 1 417 ? 44.901 19.751 46.130 1.00 105.40 415 GLY B C 1
ATOM 6843 O O . GLY B 1 417 ? 45.808 19.504 45.331 1.00 103.25 415 GLY B O 1
ATOM 6844 N N . ASN B 1 418 ? 43.639 19.889 45.758 1.00 95.47 416 ASN B N 1
ATOM 6845 C CA . ASN B 1 418 ? 43.293 19.750 44.351 1.00 94.51 416 ASN B CA 1
ATOM 6846 C C . ASN B 1 418 ? 43.779 20.943 43.522 1.00 97.14 416 ASN B C 1
ATOM 6847 O O . ASN B 1 418 ? 44.039 22.043 44.027 1.00 101.30 416 ASN B O 1
ATOM 6852 N N . LEU B 1 419 ? 43.969 20.697 42.239 1.00 83.57 417 LEU B N 1
ATOM 6853 C CA . LEU B 1 419 ? 44.511 21.712 41.343 1.00 91.32 417 LEU B CA 1
ATOM 6854 C C . LEU B 1 419 ? 43.706 21.615 40.047 1.00 93.52 417 LEU B C 1
ATOM 6855 O O . LEU B 1 419 ? 43.953 20.756 39.199 1.00 81.61 417 LEU B O 1
ATOM 6860 N N . LEU B 1 420 ? 42.705 22.468 39.926 1.00 97.23 418 LEU B N 1
ATOM 6861 C CA . LEU B 1 420 ? 41.792 22.479 38.804 1.00 97.03 418 LEU B CA 1
ATOM 6862 C C . LEU B 1 420 ? 41.826 23.839 38.130 1.00 101.31 418 LEU B C 1
ATOM 6863 O O . LEU B 1 420 ? 42.274 24.826 38.722 1.00 104.89 418 LEU B O 1
ATOM 6868 N N . PRO B 1 421 ? 41.425 23.917 36.875 1.00 102.53 419 PRO B N 1
ATOM 6869 C CA . PRO B 1 421 ? 41.259 25.222 36.245 1.00 103.19 419 PRO B CA 1
ATOM 6870 C C . PRO B 1 421 ? 39.993 25.900 36.740 1.00 104.10 419 PRO B C 1
ATOM 6871 O O . PRO B 1 421 ? 39.009 25.262 37.131 1.00 107.54 419 PRO B O 1
ATOM 6875 N N . ASP B 1 422 ? 40.020 27.219 36.679 1.00 98.19 420 ASP B N 1
ATOM 6876 C CA . ASP B 1 422 ? 38.905 28.018 37.141 1.00 99.90 420 ASP B CA 1
ATOM 6877 C C . ASP B 1 422 ? 37.894 28.096 36.005 1.00 102.51 420 ASP B C 1
ATOM 6878 O O . ASP B 1 422 ? 38.221 28.560 34.909 1.00 110.57 420 ASP B O 1
ATOM 6883 N N . ALA B 1 423 ? 36.674 27.621 36.261 1.00 103.18 421 ALA B N 1
ATOM 6884 C CA . ALA B 1 423 ? 35.698 27.447 35.185 1.00 95.79 421 ALA B CA 1
ATOM 6885 C C . ALA B 1 423 ? 35.322 28.761 34.505 1.00 115.71 421 ALA B C 1
ATOM 6886 O O . ALA B 1 423 ? 35.081 28.783 33.293 1.00 114.08 421 ALA B O 1
ATOM 6888 N N . THR B 1 424 ? 35.239 29.861 35.261 1.00 117.43 422 THR B N 1
ATOM 6889 C CA . THR B 1 424 ? 34.911 31.148 34.644 1.00 124.11 422 THR B CA 1
ATOM 6890 C C . THR B 1 424 ? 35.927 31.529 33.560 1.00 121.56 422 THR B C 1
ATOM 6891 O O . THR B 1 424 ? 35.547 32.034 32.496 1.00 123.95 422 THR B O 1
ATOM 6895 N N . PHE B 1 425 ? 37.218 31.284 33.802 1.00 119.08 423 PHE B N 1
ATOM 6896 C CA . PHE B 1 425 ? 38.267 31.663 32.850 1.00 117.94 423 PHE B CA 1
ATOM 6897 C C . PHE B 1 425 ? 38.266 30.766 31.619 1.00 121.28 423 PHE B C 1
ATOM 6898 O O . PHE B 1 425 ? 38.074 31.237 30.491 1.00 123.18 423 PHE B O 1
ATOM 6906 N N . GLY B 1 426 ? 38.562 29.484 31.803 1.00 119.10 424 GLY B N 1
ATOM 6907 C CA . GLY B 1 426 ? 38.589 28.570 30.679 1.00 113.29 424 GLY B CA 1
ATOM 6908 C C . GLY B 1 426 ? 38.340 27.159 31.160 1.00 112.81 424 GLY B C 1
ATOM 6909 O O . GLY B 1 426 ? 38.240 26.899 32.361 1.00 113.39 424 GLY B O 1
ATOM 6910 N N . LEU B 1 427 ? 38.265 26.239 30.200 1.00 113.53 425 LEU B N 1
ATOM 6911 C CA . LEU B 1 427 ? 37.974 24.843 30.481 1.00 110.46 425 LEU B CA 1
ATOM 6912 C C . LEU B 1 427 ? 39.038 23.961 29.838 1.00 107.01 425 LEU B C 1
ATOM 6913 O O . LEU B 1 427 ? 39.582 24.293 28.779 1.00 103.80 425 LEU B O 1
ATOM 6918 N N . PHE B 1 428 ? 39.362 22.855 30.476 1.00 103.99 426 PHE B N 1
ATOM 6919 C CA . PHE B 1 428 ? 40.375 21.967 29.955 1.00 99.54 426 PHE B CA 1
ATOM 6920 C C . PHE B 1 428 ? 39.907 21.374 28.667 1.00 97.59 426 PHE B C 1
ATOM 6921 O O . PHE B 1 428 ? 38.758 21.034 28.549 1.00 95.09 426 PHE B O 1
ATOM 6929 N N . PRO B 1 429 ? 40.803 21.208 27.697 1.00 99.62 427 PRO B N 1
ATOM 6930 C CA . PRO B 1 429 ? 42.207 21.528 27.760 1.00 103.61 427 PRO B CA 1
ATOM 6931 C C . PRO B 1 429 ? 42.444 22.753 26.962 1.00 110.16 427 PRO B C 1
ATOM 6932 O O . PRO B 1 429 ? 43.501 22.949 26.426 1.00 105.71 427 PRO B O 1
ATOM 6936 N N . ASN B 1 430 ? 41.474 23.646 26.962 1.00 121.94 428 ASN B N 1
ATOM 6937 C CA . ASN B 1 430 ? 41.602 24.887 26.242 1.00 129.84 428 ASN B CA 1
ATOM 6938 C C . ASN B 1 430 ? 42.044 26.007 27.161 1.00 132.06 428 ASN B C 1
ATOM 6939 O O . ASN B 1 430 ? 41.980 27.163 26.803 1.00 140.24 428 ASN B O 1
ATOM 6944 N N . HIS B 1 431 ? 42.486 25.640 28.353 1.00 120.09 429 HIS B N 1
ATOM 6945 C CA . HIS B 1 431 ? 42.955 26.503 29.370 1.00 98.35 429 HIS B CA 1
ATOM 6946 C C . HIS B 1 431 ? 43.731 25.541 30.204 1.00 99.42 429 HIS B C 1
ATOM 6947 O O . HIS B 1 431 ? 43.155 24.873 31.016 1.00 106.35 429 HIS B O 1
ATOM 6954 N N . ALA B 1 432 ? 45.033 25.436 29.992 1.00 97.99 430 ALA B N 1
ATOM 6955 C CA . ALA B 1 432 ? 45.835 24.496 30.749 1.00 92.04 430 ALA B CA 1
ATOM 6956 C C . ALA B 1 432 ? 47.004 25.152 31.424 1.00 95.80 430 ALA B C 1
ATOM 6957 O O . ALA B 1 432 ? 47.341 26.269 31.125 1.00 100.91 430 ALA B O 1
ATOM 6959 N N . LEU B 1 433 ? 47.620 24.439 32.349 1.00 92.61 431 LEU B N 1
ATOM 6960 C CA . LEU B 1 433 ? 48.745 24.948 33.077 1.00 82.67 431 LEU B CA 1
ATOM 6961 C C . LEU B 1 433 ? 49.717 23.832 33.156 1.00 79.79 431 LEU B C 1
ATOM 6962 O O . LEU B 1 433 ? 49.370 22.744 33.533 1.00 79.28 431 LEU B O 1
ATOM 6967 N N . GLY B 1 434 ? 50.951 24.112 32.806 1.00 77.53 432 GLY B N 1
ATOM 6968 C CA . GLY B 1 434 ? 51.989 23.101 32.781 1.00 73.39 432 GLY B CA 1
ATOM 6969 C C . GLY B 1 434 ? 52.911 23.145 33.989 1.00 81.23 432 GLY B C 1
ATOM 6970 O O . GLY B 1 434 ? 53.073 24.181 34.661 1.00 74.56 432 GLY B O 1
ATOM 6971 N N . PHE B 1 435 ? 53.511 21.995 34.275 1.00 80.13 433 PHE B N 1
ATOM 6972 C CA . PHE B 1 435 ? 54.428 21.896 35.395 1.00 75.65 433 PHE B CA 1
ATOM 6973 C C . PHE B 1 435 ? 55.676 21.157 34.971 1.00 77.42 433 PHE B C 1
ATOM 6974 O O . PHE B 1 435 ? 55.597 20.035 34.462 1.00 79.82 433 PHE B O 1
ATOM 6982 N N . VAL B 1 436 ? 56.812 21.810 35.146 1.00 77.38 434 VAL B N 1
ATOM 6983 C CA . VAL B 1 436 ? 58.114 21.190 34.983 1.00 78.77 434 VAL B CA 1
ATOM 6984 C C . VAL B 1 436 ? 58.796 21.192 36.345 1.00 72.03 434 VAL B C 1
ATOM 6985 O O . VAL B 1 436 ? 58.951 22.249 36.964 1.00 69.74 434 VAL B O 1
ATOM 6989 N N . ALA B 1 437 ? 59.205 20.019 36.812 1.00 66.96 435 ALA B N 1
ATOM 6990 C CA . ALA B 1 437 ? 60.020 19.913 38.019 1.00 70.78 435 ALA B CA 1
ATOM 6991 C C . ALA B 1 437 ? 61.257 19.117 37.660 1.00 66.72 435 ALA B C 1
ATOM 6992 O O . ALA B 1 437 ? 61.136 18.000 37.151 1.00 67.83 435 ALA B O 1
ATOM 6994 N N . GLU B 1 438 ? 62.440 19.685 37.893 1.00 66.14 436 GLU B N 1
ATOM 6995 C CA . GLU B 1 438 ? 63.623 18.919 37.527 1.00 67.50 436 GLU B CA 1
ATOM 6996 C C . GLU B 1 438 ? 63.799 17.694 38.412 1.00 76.29 436 GLU B C 1
ATOM 6997 O O . GLU B 1 438 ? 64.310 16.663 37.949 1.00 80.30 436 GLU B O 1
ATOM 7003 N N . GLY B 1 439 ? 63.297 17.748 39.644 1.00 78.93 437 GLY B N 1
ATOM 7004 C CA . GLY B 1 439 ? 63.441 16.644 40.567 1.00 75.77 437 GLY B CA 1
ATOM 7005 C C . GLY B 1 439 ? 62.159 15.858 40.642 1.00 77.58 437 GLY B C 1
ATOM 7006 O O . GLY B 1 439 ? 61.614 15.470 39.599 1.00 75.30 437 GLY B O 1
ATOM 7007 N N . ASP B 1 440 ? 61.639 15.663 41.856 1.00 84.00 438 ASP B N 1
ATOM 7008 C CA . ASP B 1 440 ? 60.471 14.823 42.048 1.00 82.92 438 ASP B CA 1
ATOM 7009 C C . ASP B 1 440 ? 59.198 15.649 42.176 1.00 81.27 438 ASP B C 1
ATOM 7010 O O . ASP B 1 440 ? 59.217 16.809 42.589 1.00 77.94 438 ASP B O 1
ATOM 7015 N N . ILE B 1 441 ? 58.069 15.020 41.883 1.00 91.92 439 ILE B N 1
ATOM 7016 C CA . ILE B 1 441 ? 56.755 15.627 42.020 1.00 88.32 439 ILE B CA 1
ATOM 7017 C C . ILE B 1 441 ? 55.918 14.736 42.928 1.00 94.41 439 ILE B C 1
ATOM 7018 O O . ILE B 1 441 ? 55.932 13.544 42.770 1.00 103.81 439 ILE B O 1
ATOM 7023 N N . TYR B 1 442 ? 55.225 15.298 43.907 1.00 89.84 440 TYR B N 1
ATOM 7024 C CA . TYR B 1 442 ? 54.366 14.501 44.771 1.00 86.09 440 TYR B CA 1
ATOM 7025 C C . TYR B 1 442 ? 52.989 15.083 44.787 1.00 86.00 440 TYR B C 1
ATOM 7026 O O . TYR B 1 442 ? 52.797 16.225 45.143 1.00 78.76 440 TYR B O 1
ATOM 7035 N N . GLN B 1 443 ? 52.025 14.285 44.379 1.00 88.49 441 GLN B N 1
ATOM 7036 C CA . GLN B 1 443 ? 50.658 14.727 44.361 1.00 88.75 441 GLN B CA 1
ATOM 7037 C C . GLN B 1 443 ? 49.812 14.035 45.392 1.00 94.91 441 GLN B C 1
ATOM 7038 O O . GLN B 1 443 ? 49.452 12.889 45.208 1.00 86.78 441 GLN B O 1
ATOM 7044 N N . ARG B 1 444 ? 49.519 14.715 46.493 1.00 100.24 442 ARG B N 1
ATOM 7045 C CA . ARG B 1 444 ? 48.603 14.155 47.479 1.00 97.59 442 ARG B CA 1
ATOM 7046 C C . ARG B 1 444 ? 47.190 14.714 47.353 1.00 97.69 442 ARG B C 1
ATOM 7047 O O . ARG B 1 444 ? 46.287 14.256 48.067 1.00 100.39 442 ARG B O 1
ATOM 7055 N N . GLY B 1 445 ? 46.983 15.694 46.471 1.00 88.78 443 GLY B N 1
ATOM 7056 C CA . GLY B 1 445 ? 45.637 16.084 46.080 1.00 89.07 443 GLY B CA 1
ATOM 7057 C C . GLY B 1 445 ? 44.933 15.012 45.267 1.00 100.79 443 GLY B C 1
ATOM 7058 O O . GLY B 1 445 ? 45.556 14.167 44.633 1.00 102.75 443 GLY B O 1
ATOM 7059 N N . GLN B 1 446 ? 43.595 15.067 45.316 1.00 95.07 444 GLN B N 1
ATOM 7060 C CA . GLN B 1 446 ? 42.665 14.127 44.692 1.00 95.14 444 GLN B CA 1
ATOM 7061 C C . GLN B 1 446 ? 42.618 14.286 43.189 1.00 97.45 444 GLN B C 1
ATOM 7062 O O . GLN B 1 446 ? 42.757 13.305 42.442 1.00 98.07 444 GLN B O 1
ATOM 7068 N N . HIS B 1 447 ? 42.497 15.526 42.742 1.00 99.50 445 HIS B N 1
ATOM 7069 C CA . HIS B 1 447 ? 42.201 15.896 41.362 1.00 95.64 445 HIS B CA 1
ATOM 7070 C C . HIS B 1 447 ? 43.127 17.030 40.975 1.00 93.80 445 HIS B C 1
ATOM 7071 O O . HIS B 1 447 ? 43.110 18.082 41.628 1.00 96.70 445 HIS B O 1
ATOM 7078 N N . VAL B 1 448 ? 43.963 16.821 39.965 1.00 85.33 446 VAL B N 1
ATOM 7079 C CA . VAL B 1 448 ? 44.660 17.925 39.322 1.00 84.99 446 VAL B CA 1
ATOM 7080 C C . VAL B 1 448 ? 44.586 17.750 37.811 1.00 90.31 446 VAL B C 1
ATOM 7081 O O . VAL B 1 448 ? 44.654 16.631 37.295 1.00 83.05 446 VAL B O 1
ATOM 7085 N N . MET B 1 449 ? 44.445 18.864 37.100 1.00 93.42 447 MET B N 1
ATOM 7086 C CA . MET B 1 449 ? 44.272 18.872 35.656 1.00 91.10 447 MET B CA 1
ATOM 7087 C C . MET B 1 449 ? 45.398 19.695 35.074 1.00 89.19 447 MET B C 1
ATOM 7088 O O . MET B 1 449 ? 45.309 20.919 34.954 1.00 93.18 447 MET B O 1
ATOM 7093 N N . ALA B 1 450 ? 46.458 19.008 34.720 1.00 85.98 448 ALA B N 1
ATOM 7094 C CA . ALA B 1 450 ? 47.618 19.692 34.194 1.00 90.96 448 ALA B CA 1
ATOM 7095 C C . ALA B 1 450 ? 48.567 18.694 33.553 1.00 96.40 448 ALA B C 1
ATOM 7096 O O . ALA B 1 450 ? 48.691 17.547 34.009 1.00 98.85 448 ALA B O 1
ATOM 7098 N N . PRO B 1 451 ? 49.254 19.107 32.491 1.00 89.67 449 PRO B N 1
ATOM 7099 C CA . PRO B 1 451 ? 50.401 18.338 32.010 1.00 85.44 449 PRO B CA 1
ATOM 7100 C C . PRO B 1 451 ? 51.601 18.662 32.888 1.00 81.20 449 PRO B C 1
ATOM 7101 O O . PRO B 1 451 ? 51.879 19.830 33.184 1.00 77.25 449 PRO B O 1
ATOM 7105 N N . VAL B 1 452 ? 52.267 17.622 33.363 1.00 72.26 450 VAL B N 1
ATOM 7106 C CA . VAL B 1 452 ? 53.349 17.790 34.315 1.00 80.49 450 VAL B CA 1
ATOM 7107 C C . VAL B 1 452 ? 54.530 16.997 33.796 1.00 71.12 450 VAL B C 1
ATOM 7108 O O . VAL B 1 452 ? 54.361 15.979 33.121 1.00 73.88 450 VAL B O 1
ATOM 7112 N N . TYR B 1 453 ? 55.729 17.511 34.047 1.00 69.87 451 TYR B N 1
ATOM 7113 C CA . TYR B 1 453 ? 56.980 16.824 33.770 1.00 70.01 451 TYR B CA 1
ATOM 7114 C C . TYR B 1 453 ? 57.811 16.684 35.028 1.00 74.32 451 TYR B C 1
ATOM 7115 O O . TYR B 1 453 ? 58.055 17.676 35.721 1.00 85.11 451 TYR B O 1
ATOM 7124 N N . ALA B 1 454 ? 58.325 15.490 35.275 1.00 72.03 452 ALA B N 1
ATOM 7125 C CA . ALA B 1 454 ? 59.244 15.274 36.385 1.00 77.30 452 ALA B CA 1
ATOM 7126 C C . ALA B 1 454 ? 60.557 14.730 35.847 1.00 76.11 452 ALA B C 1
ATOM 7127 O O . ALA B 1 454 ? 60.614 13.601 35.358 1.00 77.82 452 ALA B O 1
ATOM 7129 N N . GLY B 1 455 ? 61.616 15.534 35.943 1.00 78.98 453 GLY B N 1
ATOM 7130 C CA . GLY B 1 455 ? 62.938 15.052 35.573 1.00 81.13 453 GLY B CA 1
ATOM 7131 C C . GLY B 1 455 ? 63.380 13.849 36.384 1.00 82.59 453 GLY B C 1
ATOM 7132 O O . GLY B 1 455 ? 64.196 13.048 35.909 1.00 83.37 453 GLY B O 1
ATOM 7133 N N . GLY B 1 456 ? 62.860 13.714 37.615 1.00 78.15 454 GLY B N 1
ATOM 7134 C CA . GLY B 1 456 ? 63.148 12.606 38.504 1.00 75.39 454 GLY B CA 1
ATOM 7135 C C . GLY B 1 456 ? 62.066 11.552 38.611 1.00 94.70 454 GLY B C 1
ATOM 7136 O O . GLY B 1 456 ? 61.948 10.668 37.768 1.00 101.90 454 GLY B O 1
ATOM 7137 N N . THR B 1 457 ? 61.246 11.626 39.646 1.00 101.04 455 THR B N 1
ATOM 7138 C CA . THR B 1 457 ? 60.202 10.640 39.857 1.00 99.26 455 THR B CA 1
ATOM 7139 C C . THR B 1 457 ? 58.891 11.308 40.163 1.00 92.87 455 THR B C 1
ATOM 7140 O O . THR B 1 457 ? 58.861 12.364 40.744 1.00 76.81 455 THR B O 1
ATOM 7144 N N . PHE B 1 458 ? 57.804 10.692 39.735 1.00 87.54 456 PHE B N 1
ATOM 7145 C CA . PHE B 1 458 ? 56.477 11.189 39.988 1.00 88.31 456 PHE B CA 1
ATOM 7146 C C . PHE B 1 458 ? 55.910 10.358 41.107 1.00 81.38 456 PHE B C 1
ATOM 7147 O O . PHE B 1 458 ? 56.188 9.191 41.185 1.00 95.52 456 PHE B O 1
ATOM 7155 N N . ARG B 1 459 ? 55.146 10.957 42.000 1.00 88.66 457 ARG B N 1
ATOM 7156 C CA . ARG B 1 459 ? 54.573 10.201 43.090 1.00 89.16 457 ARG B CA 1
ATOM 7157 C C . ARG B 1 459 ? 53.189 10.672 43.344 1.00 86.40 457 ARG B C 1
ATOM 7158 O O . ARG B 1 459 ? 52.926 11.851 43.412 1.00 85.93 457 ARG B O 1
ATOM 7166 N N . VAL B 1 460 ? 52.290 9.726 43.471 1.00 87.02 458 VAL B N 1
ATOM 7167 C CA . VAL B 1 460 ? 50.915 10.043 43.718 1.00 101.89 458 VAL B CA 1
ATOM 7168 C C . VAL B 1 460 ? 50.373 8.944 44.608 1.00 103.79 458 VAL B C 1
ATOM 7169 O O . VAL B 1 460 ? 50.821 7.809 44.527 1.00 107.99 458 VAL B O 1
ATOM 7173 N N . VAL B 1 461 ? 49.427 9.270 45.478 1.00 100.29 459 VAL B N 1
ATOM 7174 C CA . VAL B 1 461 ? 48.854 8.267 46.357 1.00 103.12 459 VAL B CA 1
ATOM 7175 C C . VAL B 1 461 ? 47.588 7.673 45.790 1.00 102.67 459 VAL B C 1
ATOM 7176 O O . VAL B 1 461 ? 46.813 8.345 45.127 1.00 97.41 459 VAL B O 1
ATOM 7180 N N . LYS B 1 462 ? 47.404 6.395 46.083 1.00 108.47 460 LYS B N 1
ATOM 7181 C CA . LYS B 1 462 ? 46.264 5.612 45.667 1.00 110.09 460 LYS B CA 1
ATOM 7182 C C . LYS B 1 462 ? 44.984 6.345 45.926 1.00 115.22 460 LYS B C 1
ATOM 7183 O O . LYS B 1 462 ? 44.748 6.814 47.015 1.00 121.61 460 LYS B O 1
ATOM 7189 N N . GLY B 1 463 ? 44.159 6.474 44.916 1.00 110.20 461 GLY B N 1
ATOM 7190 C CA . GLY B 1 463 ? 42.917 7.162 45.112 1.00 105.17 461 GLY B CA 1
ATOM 7191 C C . GLY B 1 463 ? 42.905 8.490 44.438 1.00 102.09 461 GLY B C 1
ATOM 7192 O O . GLY B 1 463 ? 41.846 9.022 44.186 1.00 102.84 461 GLY B O 1
ATOM 7193 N N . ASN B 1 464 ? 44.086 9.034 44.173 1.00 98.91 462 ASN B N 1
ATOM 7194 C CA . ASN B 1 464 ? 44.195 10.315 43.488 1.00 105.39 462 ASN B CA 1
ATOM 7195 C C . ASN B 1 464 ? 44.188 10.110 41.987 1.00 104.71 462 ASN B C 1
ATOM 7196 O O . ASN B 1 464 ? 44.703 9.119 41.466 1.00 95.00 462 ASN B O 1
ATOM 7201 N N . VAL B 1 465 ? 43.650 11.100 41.294 1.00 104.94 463 VAL B N 1
ATOM 7202 C CA . VAL B 1 465 ? 43.513 11.053 39.852 1.00 100.28 463 VAL B CA 1
ATOM 7203 C C . VAL B 1 465 ? 44.260 12.234 39.262 1.00 89.60 463 VAL B C 1
ATOM 7204 O O . VAL B 1 465 ? 44.186 13.358 39.768 1.00 94.92 463 VAL B O 1
ATOM 7208 N N . LEU B 1 466 ? 44.973 11.963 38.181 1.00 98.21 464 LEU B N 1
ATOM 7209 C CA . LEU B 1 466 ? 45.680 12.972 37.407 1.00 90.32 464 LEU B CA 1
ATOM 7210 C C . LEU B 1 466 ? 44.994 13.040 36.048 1.00 96.15 464 LEU B C 1
ATOM 7211 O O . LEU B 1 466 ? 44.895 12.022 35.341 1.00 96.15 464 LEU B O 1
ATOM 7216 N N . PHE B 1 467 ? 44.486 14.215 35.700 1.00 98.35 465 PHE B N 1
ATOM 7217 C CA . PHE B 1 467 ? 43.941 14.441 34.371 1.00 103.49 465 PHE B CA 1
ATOM 7218 C C . PHE B 1 467 ? 44.977 15.248 33.606 1.00 104.48 465 PHE B C 1
ATOM 7219 O O . PHE B 1 467 ? 45.563 16.188 34.161 1.00 103.41 465 PHE B O 1
ATOM 7227 N N . GLY B 1 468 ? 45.243 14.843 32.367 1.00 104.54 466 GLY B N 1
ATOM 7228 C CA . GLY B 1 468 ? 46.253 15.492 31.553 1.00 90.91 466 GLY B CA 1
ATOM 7229 C C . GLY B 1 468 ? 47.240 14.489 31.002 1.00 87.00 466 GLY B C 1
ATOM 7230 O O . GLY B 1 468 ? 46.862 13.613 30.229 1.00 87.49 466 GLY B O 1
ATOM 7231 N N . SER B 1 469 ? 48.489 14.558 31.438 1.00 79.47 467 SER B N 1
ATOM 7232 C CA . SER B 1 469 ? 49.518 13.644 30.968 1.00 79.46 467 SER B CA 1
ATOM 7233 C C . SER B 1 469 ? 50.719 13.859 31.866 1.00 79.42 467 SER B C 1
ATOM 7234 O O . SER B 1 469 ? 50.929 14.968 32.355 1.00 78.47 467 SER B O 1
ATOM 7237 N N . VAL B 1 470 ? 51.505 12.802 32.063 1.00 78.34 468 VAL B N 1
ATOM 7238 C CA . VAL B 1 470 ? 52.732 12.928 32.841 1.00 84.46 468 VAL B CA 1
ATOM 7239 C C . VAL B 1 470 ? 53.916 12.377 32.063 1.00 80.11 468 VAL B C 1
ATOM 7240 O O . VAL B 1 470 ? 53.892 11.222 31.630 1.00 78.75 468 VAL B O 1
ATOM 7244 N N . ILE B 1 471 ? 54.952 13.199 31.911 1.00 75.49 469 ILE B N 1
ATOM 7245 C CA . ILE B 1 471 ? 56.272 12.792 31.438 1.00 84.27 469 ILE B CA 1
ATOM 7246 C C . ILE B 1 471 ? 57.241 12.794 32.618 1.00 89.52 469 ILE B C 1
ATOM 7247 O O . ILE B 1 471 ? 57.468 13.836 33.249 1.00 85.15 469 ILE B O 1
ATOM 7252 N N . SER B 1 472 ? 57.805 11.633 32.942 1.00 92.88 470 SER B N 1
ATOM 7253 C CA . SER B 1 472 ? 58.775 11.598 34.028 1.00 92.83 470 SER B CA 1
ATOM 7254 C C . SER B 1 472 ? 59.675 10.382 33.900 1.00 87.77 470 SER B C 1
ATOM 7255 O O . SER B 1 472 ? 59.329 9.386 33.260 1.00 92.75 470 SER B O 1
ATOM 7258 N N . ASN B 1 473 ? 60.799 10.423 34.566 1.00 84.09 471 ASN B N 1
ATOM 7259 C CA . ASN B 1 473 ? 61.763 9.371 34.459 1.00 89.77 471 ASN B CA 1
ATOM 7260 C C . ASN B 1 473 ? 61.471 8.140 35.267 1.00 98.69 471 ASN B C 1
ATOM 7261 O O . ASN B 1 473 ? 62.071 7.103 35.046 1.00 103.31 471 ASN B O 1
ATOM 7266 N N . GLN B 1 474 ? 60.562 8.257 36.218 1.00 102.60 472 GLN B N 1
ATOM 7267 C CA . GLN B 1 474 ? 60.181 7.149 37.076 1.00 102.50 472 GLN B CA 1
ATOM 7268 C C . GLN B 1 474 ? 58.788 7.438 37.549 1.00 96.31 472 GLN B C 1
ATOM 7269 O O . GLN B 1 474 ? 58.416 8.580 37.715 1.00 93.91 472 GLN B O 1
ATOM 7275 N N . PHE B 1 475 ? 58.005 6.400 37.755 1.00 98.42 473 PHE B N 1
ATOM 7276 C CA . PHE B 1 475 ? 56.641 6.578 38.191 1.00 102.23 473 PHE B CA 1
ATOM 7277 C C . PHE B 1 475 ? 56.375 5.624 39.320 1.00 112.44 473 PHE B C 1
ATOM 7278 O O . PHE B 1 475 ? 56.755 4.466 39.241 1.00 115.24 473 PHE B O 1
ATOM 7286 N N . CYS B 1 476 ? 55.748 6.114 40.381 1.00 114.26 474 CYS B N 1
ATOM 7287 C CA . CYS B 1 476 ? 55.428 5.251 41.490 1.00 118.65 474 CYS B CA 1
ATOM 7288 C C . CYS B 1 476 ? 54.191 5.635 42.301 1.00 115.65 474 CYS B C 1
ATOM 7289 O O . CYS B 1 476 ? 53.762 6.775 42.327 1.00 110.96 474 CYS B O 1
ATOM 7292 N N . THR B 1 477 ? 53.621 4.642 42.965 1.00 116.88 475 THR B N 1
ATOM 7293 C CA . THR B 1 477 ? 52.422 4.853 43.745 1.00 116.51 475 THR B CA 1
ATOM 7294 C C . THR B 1 477 ? 52.684 4.589 45.194 1.00 115.28 475 THR B C 1
ATOM 7295 O O . THR B 1 477 ? 53.351 3.631 45.538 1.00 118.10 475 THR B O 1
ATOM 7299 N N . THR B 1 478 ? 52.143 5.451 46.041 1.00 112.87 476 THR B N 1
ATOM 7300 C CA . THR B 1 478 ? 52.340 5.330 47.470 1.00 115.37 476 THR B CA 1
ATOM 7301 C C . THR B 1 478 ? 51.106 4.889 48.192 1.00 114.52 476 THR B C 1
ATOM 7302 O O . THR B 1 478 ? 50.003 5.039 47.706 1.00 111.01 476 THR B O 1
ATOM 7306 N N . SER B 1 479 ? 51.323 4.407 49.404 1.00 115.19 477 SER B N 1
ATOM 7307 C CA . SER B 1 479 ? 50.266 3.922 50.266 1.00 120.51 477 SER B CA 1
ATOM 7308 C C . SER B 1 479 ? 49.444 5.013 50.919 1.00 117.11 477 SER B C 1
ATOM 7309 O O . SER B 1 479 ? 48.242 4.905 50.977 1.00 111.29 477 SER B O 1
ATOM 7312 N N . ALA B 1 480 ? 50.067 6.082 51.388 1.00 117.47 478 ALA B N 1
ATOM 7313 C CA . ALA B 1 480 ? 49.280 7.086 52.082 1.00 116.61 478 ALA B CA 1
ATOM 7314 C C . ALA B 1 480 ? 49.649 8.532 51.905 1.00 113.49 478 ALA B C 1
ATOM 7315 O O . ALA B 1 480 ? 48.782 9.395 51.888 1.00 120.49 478 ALA B O 1
ATOM 7317 N N . GLY B 1 481 ? 50.924 8.821 51.807 1.00 98.68 479 GLY B N 1
ATOM 7318 C CA . GLY B 1 481 ? 51.298 10.203 51.672 1.00 97.31 479 GLY B CA 1
ATOM 7319 C C . GLY B 1 481 ? 52.526 10.431 52.488 1.00 104.97 479 GLY B C 1
ATOM 7320 O O . GLY B 1 481 ? 53.404 11.167 52.108 1.00 103.39 479 GLY B O 1
ATOM 7321 N N . ASN B 1 482 ? 52.588 9.783 53.631 1.00 108.25 480 ASN B N 1
ATOM 7322 C CA . ASN B 1 482 ? 53.753 9.903 54.474 1.00 114.73 480 ASN B CA 1
ATOM 7323 C C . ASN B 1 482 ? 54.821 8.987 53.980 1.00 122.82 480 ASN B C 1
ATOM 7324 O O . ASN B 1 482 ? 55.988 9.197 54.233 1.00 127.91 480 ASN B O 1
ATOM 7329 N N . GLN B 1 483 ? 54.419 7.932 53.310 1.00 120.93 481 GLN B N 1
ATOM 7330 C CA . GLN B 1 483 ? 55.371 6.996 52.823 1.00 125.96 481 GLN B CA 1
ATOM 7331 C C . GLN B 1 483 ? 55.915 7.476 51.514 1.00 129.23 481 GLN B C 1
ATOM 7332 O O . GLN B 1 483 ? 55.235 8.135 50.754 1.00 129.48 481 GLN B O 1
ATOM 7338 N N . MET B 1 484 ? 57.176 7.176 51.289 1.00 133.51 482 MET B N 1
ATOM 7339 C CA . MET B 1 484 ? 57.829 7.476 50.030 1.00 133.84 482 MET B CA 1
ATOM 7340 C C . MET B 1 484 ? 58.193 6.173 49.348 1.00 143.84 482 MET B C 1
ATOM 7341 O O . MET B 1 484 ? 58.504 6.151 48.173 1.00 132.64 482 MET B O 1
ATOM 7346 N N . SER B 1 485 ? 58.129 5.107 50.122 1.00 161.34 483 SER B N 1
ATOM 7347 C CA . SER B 1 485 ? 58.399 3.799 49.600 1.00 169.02 483 SER B CA 1
ATOM 7348 C C . SER B 1 485 ? 57.311 3.607 48.571 1.00 169.85 483 SER B C 1
ATOM 7349 O O . SER B 1 485 ? 56.132 3.761 48.835 1.00 171.85 483 SER B O 1
ATOM 7352 N N . CYS B 1 486 ? 57.725 3.262 47.379 1.00 168.14 484 CYS B N 1
ATOM 7353 C CA . CYS B 1 486 ? 56.799 3.176 46.284 1.00 170.06 484 CYS B CA 1
ATOM 7354 C C . CYS B 1 486 ? 56.036 1.901 46.045 1.00 177.09 484 CYS B C 1
ATOM 7355 O O . CYS B 1 486 ? 55.593 1.671 44.937 1.00 178.29 484 CYS B O 1
ATOM 7358 N N . ASN B 1 487 ? 55.839 1.082 47.061 1.00 183.50 485 ASN B N 1
ATOM 7359 C CA . ASN B 1 487 ? 55.113 -0.158 46.822 1.00 187.99 485 ASN B CA 1
ATOM 7360 C C . ASN B 1 487 ? 53.700 -0.150 47.375 1.00 183.84 485 ASN B C 1
ATOM 7361 O O . ASN B 1 487 ? 53.493 -0.123 48.576 1.00 186.41 485 ASN B O 1
ATOM 7366 N N . ALA B 1 488 ? 52.726 -0.173 46.481 1.00 176.00 486 ALA B N 1
ATOM 7367 C CA . ALA B 1 488 ? 51.338 -0.190 46.887 1.00 167.47 486 ALA B CA 1
ATOM 7368 C C . ALA B 1 488 ? 50.607 -1.222 46.061 1.00 160.71 486 ALA B C 1
ATOM 7369 O O . ALA B 1 488 ? 51.031 -1.569 44.964 1.00 155.32 486 ALA B O 1
ATOM 7371 N N . SER B 1 489 ? 49.505 -1.723 46.595 1.00 158.44 487 SER B N 1
ATOM 7372 C CA . SER B 1 489 ? 48.747 -2.723 45.890 1.00 152.52 487 SER B CA 1
ATOM 7373 C C . SER B 1 489 ? 47.454 -2.121 45.421 1.00 147.40 487 SER B C 1
ATOM 7374 O O . SER B 1 489 ? 46.762 -2.680 44.597 1.00 150.25 487 SER B O 1
ATOM 7377 N N . GLN B 1 490 ? 47.152 -0.964 45.980 1.00 138.56 488 GLN B N 1
ATOM 7378 C CA . GLN B 1 490 ? 45.984 -0.220 45.583 1.00 130.98 488 GLN B CA 1
ATOM 7379 C C . GLN B 1 490 ? 46.377 0.641 44.374 1.00 128.39 488 GLN B C 1
ATOM 7380 O O . GLN B 1 490 ? 47.550 0.787 44.054 1.00 120.66 488 GLN B O 1
ATOM 7386 N N . LYS B 1 491 ? 45.401 1.254 43.730 1.00 128.54 489 LYS B N 1
ATOM 7387 C CA . LYS B 1 491 ? 45.675 1.964 42.498 1.00 121.71 489 LYS B CA 1
ATOM 7388 C C . LYS B 1 491 ? 45.516 3.459 42.368 1.00 112.21 489 LYS B C 1
ATOM 7389 O O . LYS B 1 491 ? 44.484 4.009 42.703 1.00 118.35 489 LYS B O 1
ATOM 7395 N N . ALA B 1 492 ? 46.530 4.110 41.818 1.00 97.03 490 ALA B N 1
ATOM 7396 C CA . ALA B 1 492 ? 46.374 5.514 41.481 1.00 101.91 490 ALA B CA 1
ATOM 7397 C C . ALA B 1 492 ? 45.983 5.551 40.024 1.00 105.10 490 ALA B C 1
ATOM 7398 O O . ALA B 1 492 ? 46.217 4.606 39.273 1.00 98.49 490 ALA B O 1
ATOM 7400 N N . GLU B 1 493 ? 45.457 6.672 39.582 1.00 92.61 491 GLU B N 1
ATOM 7401 C CA . GLU B 1 493 ? 44.980 6.676 38.219 1.00 92.15 491 GLU B CA 1
ATOM 7402 C C . GLU B 1 493 ? 45.368 7.972 37.544 1.00 91.81 491 GLU B C 1
ATOM 7403 O O . GLU B 1 493 ? 45.364 9.033 38.174 1.00 92.24 491 GLU B O 1
ATOM 7409 N N . VAL B 1 494 ? 45.750 7.858 36.272 1.00 90.67 492 VAL B N 1
ATOM 7410 C CA . VAL B 1 494 ? 46.028 8.979 35.392 1.00 86.66 492 VAL B CA 1
ATOM 7411 C C . VAL B 1 494 ? 45.238 8.744 34.120 1.00 104.22 492 VAL B C 1
ATOM 7412 O O . VAL B 1 494 ? 45.281 7.645 33.557 1.00 104.62 492 VAL B O 1
ATOM 7416 N N . VAL B 1 495 ? 44.501 9.759 33.680 1.00 105.46 493 VAL B N 1
ATOM 7417 C CA . VAL B 1 495 ? 43.658 9.650 32.496 1.00 110.39 493 VAL B CA 1
ATOM 7418 C C . VAL B 1 495 ? 44.121 10.708 31.510 1.00 110.40 493 VAL B C 1
ATOM 7419 O O . VAL B 1 495 ? 44.043 11.909 31.796 1.00 117.03 493 VAL B O 1
ATOM 7423 N N . TYR B 1 496 ? 44.626 10.260 30.366 1.00 105.66 494 TYR B N 1
ATOM 7424 C CA . TYR B 1 496 ? 45.176 11.164 29.369 1.00 96.40 494 TYR B CA 1
ATOM 7425 C C . TYR B 1 496 ? 44.071 11.986 28.728 1.00 91.92 494 TYR B C 1
ATOM 7426 O O . TYR B 1 496 ? 43.089 11.441 28.221 1.00 98.19 494 TYR B O 1
ATOM 7435 N N . ILE B 1 497 ? 44.244 13.302 28.733 1.00 85.38 495 ILE B N 1
ATOM 7436 C CA . ILE B 1 497 ? 43.354 14.210 28.030 1.00 93.26 495 ILE B CA 1
ATOM 7437 C C . ILE B 1 497 ? 44.176 14.931 26.990 1.00 106.90 495 ILE B C 1
ATOM 7438 O O . ILE B 1 497 ? 45.086 15.697 27.333 1.00 112.02 495 ILE B O 1
ATOM 7443 N N . ARG B 1 498 ? 43.876 14.651 25.735 1.00 112.76 496 ARG B N 1
ATOM 7444 C CA . ARG B 1 498 ? 44.566 15.239 24.622 1.00 105.94 496 ARG B CA 1
ATOM 7445 C C . ARG B 1 498 ? 44.507 16.734 24.738 1.00 96.28 496 ARG B C 1
ATOM 7446 O O . ARG B 1 498 ? 43.466 17.314 24.953 1.00 94.41 496 ARG B O 1
ATOM 7454 N N . ILE B 1 499 ? 45.654 17.357 24.574 1.00 90.80 497 ILE B N 1
ATOM 7455 C CA . ILE B 1 499 ? 45.743 18.788 24.631 1.00 93.14 497 ILE B CA 1
ATOM 7456 C C . ILE B 1 499 ? 45.989 19.246 23.224 1.00 93.15 497 ILE B C 1
ATOM 7457 O O . ILE B 1 499 ? 46.946 18.838 22.593 1.00 87.20 497 ILE B O 1
ATOM 7462 N N . PRO B 1 500 ? 45.111 20.096 22.726 1.00 100.41 498 PRO B N 1
ATOM 7463 C CA . PRO B 1 500 ? 45.213 20.615 21.373 1.00 101.75 498 PRO B CA 1
ATOM 7464 C C . PRO B 1 500 ? 46.553 21.258 21.161 1.00 108.56 498 PRO B C 1
ATOM 7465 O O . PRO B 1 500 ? 46.974 22.047 21.982 1.00 101.19 498 PRO B O 1
ATOM 7469 N N . LYS B 1 501 ? 47.180 21.001 20.021 1.00 121.81 499 LYS B N 1
ATOM 7470 C CA . LYS B 1 501 ? 48.481 21.572 19.694 1.00 122.99 499 LYS B CA 1
ATOM 7471 C C . LYS B 1 501 ? 48.568 23.079 19.870 1.00 125.37 499 LYS B C 1
ATOM 7472 O O . LYS B 1 501 ? 49.545 23.560 20.383 1.00 126.80 499 LYS B O 1
ATOM 7478 N N . GLU B 1 502 ? 47.540 23.826 19.486 1.00 124.25 500 GLU B N 1
ATOM 7479 C CA . GLU B 1 502 ? 47.525 25.271 19.634 1.00 127.91 500 GLU B CA 1
ATOM 7480 C C . GLU B 1 502 ? 47.249 25.769 21.050 1.00 131.41 500 GLU B C 1
ATOM 7481 O O . GLU B 1 502 ? 47.339 26.951 21.319 1.00 134.73 500 GLU B O 1
ATOM 7487 N N . ASN B 1 503 ? 46.897 24.880 21.959 1.00 134.01 501 ASN B N 1
ATOM 7488 C CA . ASN B 1 503 ? 46.604 25.282 23.309 1.00 137.90 501 ASN B CA 1
ATOM 7489 C C . ASN B 1 503 ? 47.633 24.767 24.281 1.00 129.72 501 ASN B C 1
ATOM 7490 O O . ASN B 1 503 ? 47.575 25.059 25.453 1.00 134.20 501 ASN B O 1
ATOM 7492 N N . ARG B 1 504 ? 48.584 23.996 23.785 1.00 109.73 502 ARG B N 1
ATOM 7493 C CA . ARG B 1 504 ? 49.610 23.412 24.617 1.00 95.07 502 ARG B CA 1
ATOM 7494 C C . ARG B 1 504 ? 50.537 24.445 25.202 1.00 92.07 502 ARG B C 1
ATOM 7495 O O . ARG B 1 504 ? 50.740 25.496 24.627 1.00 90.49 502 ARG B O 1
ATOM 7503 N N . PRO B 1 505 ? 51.090 24.152 26.377 1.00 89.50 503 PRO B N 1
ATOM 7504 C CA . PRO B 1 505 ? 52.034 25.006 27.086 1.00 82.28 503 PRO B CA 1
ATOM 7505 C C . PRO B 1 505 ? 53.387 24.913 26.436 1.00 71.93 503 PRO B C 1
ATOM 7506 O O . PRO B 1 505 ? 54.096 23.931 26.498 1.00 70.99 503 PRO B O 1
ATOM 7510 N N . ALA B 1 506 ? 53.735 26.010 25.810 1.00 67.25 504 ALA B N 1
ATOM 7511 C CA . ALA B 1 506 ? 54.950 26.151 25.059 1.00 70.34 504 ALA B CA 1
ATOM 7512 C C . ALA B 1 506 ? 56.225 25.591 25.607 1.00 81.37 504 ALA B C 1
ATOM 7513 O O . ALA B 1 506 ? 57.016 25.042 24.871 1.00 87.72 504 ALA B O 1
ATOM 7515 N N . LEU B 1 507 ? 56.429 25.681 26.897 1.00 85.92 505 LEU B N 1
ATOM 7516 C CA . LEU B 1 507 ? 57.731 25.312 27.413 1.00 79.37 505 LEU B CA 1
ATOM 7517 C C . LEU B 1 507 ? 57.788 23.873 27.865 1.00 74.21 505 LEU B C 1
ATOM 7518 O O . LEU B 1 507 ? 58.796 23.464 28.452 1.00 68.93 505 LEU B O 1
ATOM 7523 N N . LEU B 1 508 ? 56.784 23.092 27.540 1.00 67.74 506 LEU B N 1
ATOM 7524 C CA . LEU B 1 508 ? 56.811 21.672 27.781 1.00 70.79 506 LEU B CA 1
ATOM 7525 C C . LEU B 1 508 ? 57.173 20.929 26.511 1.00 78.58 506 LEU B C 1
ATOM 7526 O O . LEU B 1 508 ? 56.946 21.427 25.405 1.00 87.78 506 LEU B O 1
ATOM 7531 N N . PRO B 1 509 ? 57.671 19.699 26.623 1.00 81.76 507 PRO B N 1
ATOM 7532 C CA . PRO B 1 509 ? 58.022 18.944 25.414 1.00 83.89 507 PRO B CA 1
ATOM 7533 C C . PRO B 1 509 ? 56.782 18.560 24.632 1.00 80.07 507 PRO B C 1
ATOM 7534 O O . PRO B 1 509 ? 55.782 18.131 25.206 1.00 76.86 507 PRO B O 1
ATOM 7538 N N . SER B 1 510 ? 56.865 18.658 23.308 1.00 85.03 508 SER B N 1
ATOM 7539 C CA . SER B 1 510 ? 55.820 18.096 22.438 1.00 88.49 508 SER B CA 1
ATOM 7540 C C . SER B 1 510 ? 56.465 16.978 21.615 1.00 85.11 508 SER B C 1
ATOM 7541 O O . SER B 1 510 ? 57.048 17.218 20.553 1.00 95.46 508 SER B O 1
ATOM 7544 N N . LEU B 1 511 ? 56.365 15.757 22.125 1.00 79.85 509 LEU B N 1
ATOM 7545 C CA . LEU B 1 511 ? 57.076 14.616 21.566 1.00 91.30 509 LEU B CA 1
ATOM 7546 C C . LEU B 1 511 ? 56.411 14.124 20.282 1.00 97.78 509 LEU B C 1
ATOM 7547 O O . LEU B 1 511 ? 55.192 13.921 20.227 1.00 102.77 509 LEU B O 1
ATOM 7552 N N . ARG B 1 512 ? 57.229 13.913 19.257 1.00 93.99 510 ARG B N 1
ATOM 7553 C CA . ARG B 1 512 ? 56.778 13.567 17.923 1.00 85.94 510 ARG B CA 1
ATOM 7554 C C . ARG B 1 512 ? 57.304 12.197 17.514 1.00 91.42 510 ARG B C 1
ATOM 7555 O O . ARG B 1 512 ? 58.415 11.799 17.887 1.00 83.05 510 ARG B O 1
ATOM 7563 N N . GLY B 1 513 ? 56.476 11.458 16.771 1.00 100.11 511 GLY B N 1
ATOM 7564 C CA . GLY B 1 513 ? 56.940 10.208 16.189 1.00 109.28 511 GLY B CA 1
ATOM 7565 C C . GLY B 1 513 ? 57.985 10.436 15.111 1.00 112.31 511 GLY B C 1
ATOM 7566 O O . GLY B 1 513 ? 58.971 9.700 15.022 1.00 122.03 511 GLY B O 1
ATOM 7567 N N . GLY B 1 514 ? 57.779 11.444 14.269 1.00 101.38 512 GLY B N 1
ATOM 7568 C CA . GLY B 1 514 ? 58.769 11.796 13.272 1.00 93.08 512 GLY B CA 1
ATOM 7569 C C . GLY B 1 514 ? 58.591 13.251 12.903 1.00 94.08 512 GLY B C 1
ATOM 7570 O O . GLY B 1 514 ? 57.661 13.917 13.354 1.00 97.64 512 GLY B O 1
ATOM 7571 N N . LYS B 1 515 ? 59.460 13.723 12.107 1.00 92.97 513 LYS B N 1
ATOM 7572 C CA . LYS B 1 515 ? 59.326 15.103 11.659 1.00 98.25 513 LYS B CA 1
ATOM 7573 C C . LYS B 1 515 ? 58.387 15.182 10.445 1.00 88.01 513 LYS B C 1
ATOM 7574 O O . LYS B 1 515 ? 58.357 14.265 9.618 1.00 87.63 513 LYS B O 1
ATOM 7580 N N . PRO B 1 516 ? 57.580 16.243 10.337 1.00 74.68 514 PRO B N 1
ATOM 7581 C CA . PRO B 1 516 ? 56.706 16.407 9.166 1.00 71.83 514 PRO B CA 1
ATOM 7582 C C . PRO B 1 516 ? 57.509 16.863 7.948 1.00 73.67 514 PRO B C 1
ATOM 7583 O O . PRO B 1 516 ? 58.270 17.834 8.018 1.00 69.19 514 PRO B O 1
ATOM 7587 N N . VAL B 1 517 ? 57.348 16.150 6.833 1.00 75.14 515 VAL B N 1
ATOM 7588 C CA . VAL B 1 517 ? 58.111 16.417 5.618 1.00 69.31 515 VAL B CA 1
ATOM 7589 C C . VAL B 1 517 ? 57.185 16.319 4.425 1.00 62.00 515 VAL B C 1
ATOM 7590 O O . VAL B 1 517 ? 56.334 15.424 4.357 1.00 74.26 515 VAL B O 1
ATOM 7594 N N . PHE B 1 518 ? 57.340 17.255 3.493 1.00 59.16 516 PHE B N 1
ATOM 7595 C CA . PHE B 1 518 ? 56.710 17.166 2.172 1.00 60.83 516 PHE B CA 1
ATOM 7596 C C . PHE B 1 518 ? 57.791 17.511 1.148 1.00 59.04 516 PHE B C 1
ATOM 7597 O O . PHE B 1 518 ? 58.040 18.683 0.871 1.00 60.33 516 PHE B O 1
ATOM 7605 N N . GLN B 1 519 ? 58.435 16.492 0.576 1.00 57.19 517 GLN B N 1
ATOM 7606 C CA . GLN B 1 519 ? 59.595 16.695 -0.289 1.00 57.21 517 GLN B CA 1
ATOM 7607 C C . GLN B 1 519 ? 59.385 16.008 -1.641 1.00 65.91 517 GLN B C 1
ATOM 7608 O O . GLN B 1 519 ? 58.792 14.921 -1.701 1.00 61.09 517 GLN B O 1
ATOM 7614 N N . VAL B 1 520 ? 59.812 16.675 -2.726 1.00 65.01 518 VAL B N 1
ATOM 7615 C CA . VAL B 1 520 ? 59.773 16.101 -4.074 1.00 59.18 518 VAL B CA 1
ATOM 7616 C C . VAL B 1 520 ? 61.107 15.426 -4.368 1.00 53.87 518 VAL B C 1
ATOM 7617 O O . VAL B 1 520 ? 62.158 16.070 -4.341 1.00 46.66 518 VAL B O 1
ATOM 7621 N N . LEU B 1 521 ? 61.063 14.136 -4.692 1.00 49.56 519 LEU B N 1
ATOM 7622 C CA . LEU B 1 521 ? 62.282 13.395 -4.965 1.00 54.82 519 LEU B CA 1
ATOM 7623 C C . LEU B 1 521 ? 62.634 13.347 -6.445 1.00 60.70 519 LEU B C 1
ATOM 7624 O O . LEU B 1 521 ? 63.822 13.217 -6.798 1.00 58.92 519 LEU B O 1
ATOM 7629 N N . SER B 1 522 ? 61.638 13.474 -7.322 1.00 62.22 520 SER B N 1
ATOM 7630 C CA . SER B 1 522 ? 61.900 13.384 -8.747 1.00 56.05 520 SER B CA 1
ATOM 7631 C C . SER B 1 522 ? 60.759 13.997 -9.533 1.00 52.22 520 SER B C 1
ATOM 7632 O O . SER B 1 522 ? 59.599 13.995 -9.096 1.00 51.63 520 SER B O 1
ATOM 7635 N N . TYR B 1 523 ? 61.099 14.470 -10.728 1.00 49.23 521 TYR B N 1
ATOM 7636 C CA . TYR B 1 523 ? 60.097 14.949 -11.658 1.00 51.34 521 TYR B CA 1
ATOM 7637 C C . TYR B 1 523 ? 60.524 14.574 -13.073 1.00 50.86 521 TYR B C 1
ATOM 7638 O O . TYR B 1 523 ? 61.704 14.723 -13.426 1.00 47.43 521 TYR B O 1
ATOM 7647 N N . GLU B 1 524 ? 59.585 14.101 -13.890 1.00 48.98 522 GLU B N 1
ATOM 7648 C CA . GLU B 1 524 ? 59.984 13.704 -15.245 1.00 60.13 522 GLU B CA 1
ATOM 7649 C C . GLU B 1 524 ? 58.869 13.960 -16.257 1.00 60.84 522 GLU B C 1
ATOM 7650 O O . GLU B 1 524 ? 57.677 13.791 -15.972 1.00 50.03 522 GLU B O 1
ATOM 7656 N N . ARG B 1 525 ? 59.284 14.320 -17.472 1.00 57.81 523 ARG B N 1
ATOM 7657 C CA . ARG B 1 525 ? 58.377 14.675 -18.568 1.00 56.59 523 ARG B CA 1
ATOM 7658 C C . ARG B 1 525 ? 58.728 13.820 -19.761 1.00 52.35 523 ARG B C 1
ATOM 7659 O O . ARG B 1 525 ? 59.893 13.767 -20.135 1.00 47.10 523 ARG B O 1
ATOM 7667 N N . ARG B 1 526 ? 57.751 13.128 -20.336 1.00 62.53 524 ARG B N 1
ATOM 7668 C CA . ARG B 1 526 ? 58.021 12.223 -21.451 1.00 67.14 524 ARG B CA 1
ATOM 7669 C C . ARG B 1 526 ? 56.977 12.372 -22.540 1.00 70.87 524 ARG B C 1
ATOM 7670 O O . ARG B 1 526 ? 55.773 12.381 -22.256 1.00 68.71 524 ARG B O 1
ATOM 7678 N N . LEU B 1 527 ? 57.440 12.336 -23.788 1.00 79.90 525 LEU B N 1
ATOM 7679 C CA . LEU B 1 527 ? 56.573 12.281 -24.959 1.00 76.80 525 LEU B CA 1
ATOM 7680 C C . LEU B 1 527 ? 56.295 10.830 -25.280 1.00 74.56 525 LEU B C 1
ATOM 7681 O O . LEU B 1 527 ? 57.220 10.021 -25.299 1.00 79.24 525 LEU B O 1
ATOM 7686 N N . GLU B 1 528 ? 55.032 10.498 -25.534 1.00 85.52 526 GLU B N 1
ATOM 7687 C CA . GLU B 1 528 ? 54.729 9.109 -25.900 1.00 94.01 526 GLU B CA 1
ATOM 7688 C C . GLU B 1 528 ? 54.227 9.019 -27.347 1.00 100.28 526 GLU B C 1
ATOM 7689 O O . GLU B 1 528 ? 55.019 8.983 -28.295 1.00 105.45 526 GLU B O 1
ATOM 7695 N N . ILE C 1 3 ? -0.996 9.380 100.754 1.00 89.77 1 ILE C N 1
ATOM 7696 C CA . ILE C 1 3 ? -1.110 9.263 102.186 1.00 95.62 1 ILE C CA 1
ATOM 7697 C C . ILE C 1 3 ? 0.223 8.951 102.820 1.00 100.76 1 ILE C C 1
ATOM 7698 O O . ILE C 1 3 ? 1.086 8.347 102.202 1.00 106.12 1 ILE C O 1
ATOM 7703 N N . GLU C 1 4 ? 0.386 9.392 104.059 1.00 93.51 2 GLU C N 1
ATOM 7704 C CA . GLU C 1 4 ? 1.612 9.192 104.802 1.00 86.68 2 GLU C CA 1
ATOM 7705 C C . GLU C 1 4 ? 1.307 8.608 106.165 1.00 86.77 2 GLU C C 1
ATOM 7706 O O . GLU C 1 4 ? 0.443 9.085 106.863 1.00 81.70 2 GLU C O 1
ATOM 7712 N N . LEU C 1 5 ? 2.027 7.572 106.542 1.00 84.92 3 LEU C N 1
ATOM 7713 C CA . LEU C 1 5 ? 1.799 6.931 107.810 1.00 86.83 3 LEU C CA 1
ATOM 7714 C C . LEU C 1 5 ? 3.113 6.706 108.518 1.00 94.29 3 LEU C C 1
ATOM 7715 O O . LEU C 1 5 ? 4.060 6.215 107.930 1.00 87.45 3 LEU C O 1
ATOM 7720 N N . TRP C 1 6 ? 3.170 7.056 109.795 1.00 96.54 4 TRP C N 1
ATOM 7721 C CA . TRP C 1 6 ? 4.379 6.838 110.564 1.00 89.51 4 TRP C CA 1
ATOM 7722 C C . TRP C 1 6 ? 4.113 6.419 111.997 1.00 90.28 4 TRP C C 1
ATOM 7723 O O . TRP C 1 6 ? 3.021 6.585 112.507 1.00 87.92 4 TRP C O 1
ATOM 7734 N N . THR C 1 7 ? 5.137 5.849 112.615 1.00 88.87 5 THR C N 1
ATOM 7735 C CA . THR C 1 7 ? 5.093 5.423 113.986 1.00 79.03 5 THR C CA 1
ATOM 7736 C C . THR C 1 7 ? 5.926 6.400 114.748 1.00 84.25 5 THR C C 1
ATOM 7737 O O . THR C 1 7 ? 6.959 6.797 114.284 1.00 87.98 5 THR C O 1
ATOM 7741 N N . THR C 1 8 ? 5.500 6.752 115.944 1.00 93.15 6 THR C N 1
ATOM 7742 C CA . THR C 1 8 ? 6.207 7.725 116.768 1.00 93.66 6 THR C CA 1
ATOM 7743 C C . THR C 1 8 ? 6.169 7.279 118.222 1.00 98.17 6 THR C C 1
ATOM 7744 O O . THR C 1 8 ? 5.536 6.280 118.564 1.00 100.21 6 THR C O 1
ATOM 7748 N N . ARG C 1 9 ? 6.900 7.998 119.086 1.00 101.48 7 ARG C N 1
ATOM 7749 C CA . ARG C 1 9 ? 6.753 7.797 120.524 1.00 100.58 7 ARG C CA 1
ATOM 7750 C C . ARG C 1 9 ? 6.260 9.058 121.213 1.00 102.57 7 ARG C C 1
ATOM 7751 O O . ARG C 1 9 ? 6.316 9.143 122.450 1.00 113.93 7 ARG C O 1
ATOM 7759 N N . ASN C 1 10 ? 5.817 10.045 120.442 1.00 91.89 8 ASN C N 1
ATOM 7760 C CA . ASN C 1 10 ? 5.307 11.309 120.944 1.00 96.17 8 ASN C CA 1
ATOM 7761 C C . ASN C 1 10 ? 3.909 11.135 121.541 1.00 107.96 8 ASN C C 1
ATOM 7762 O O . ASN C 1 10 ? 3.195 10.158 121.241 1.00 99.81 8 ASN C O 1
ATOM 7767 N N . ASP C 1 11 ? 3.519 12.086 122.410 1.00 123.81 9 ASP C N 1
ATOM 7768 C CA . ASP C 1 11 ? 2.208 12.016 123.070 1.00 131.50 9 ASP C CA 1
ATOM 7769 C C . ASP C 1 11 ? 1.046 12.129 122.106 1.00 127.29 9 ASP C C 1
ATOM 7770 O O . ASP C 1 11 ? 1.210 12.460 120.949 1.00 128.53 9 ASP C O 1
ATOM 7775 N N . THR C 1 12 ? -0.116 11.754 122.630 1.00 118.25 10 THR C N 1
ATOM 7776 C CA . THR C 1 12 ? -1.345 11.855 121.881 1.00 108.17 10 THR C CA 1
ATOM 7777 C C . THR C 1 12 ? -1.619 13.304 121.500 1.00 101.24 10 THR C C 1
ATOM 7778 O O . THR C 1 12 ? -2.149 13.587 120.414 1.00 102.16 10 THR C O 1
ATOM 7782 N N . THR C 1 13 ? -1.338 14.215 122.401 1.00 97.23 11 THR C N 1
ATOM 7783 C CA . THR C 1 13 ? -1.650 15.605 122.155 1.00 95.11 11 THR C CA 1
ATOM 7784 C C . THR C 1 13 ? -0.970 16.140 120.927 1.00 95.89 11 THR C C 1
ATOM 7785 O O . THR C 1 13 ? -1.532 16.910 120.181 1.00 91.39 11 THR C O 1
ATOM 7789 N N . SER C 1 14 ? 0.268 15.756 120.742 1.00 97.14 12 SER C N 1
ATOM 7790 C CA . SER C 1 14 ? 0.981 16.200 119.595 1.00 95.10 12 SER C CA 1
ATOM 7791 C C . SER C 1 14 ? 0.320 15.609 118.394 1.00 87.31 12 SER C C 1
ATOM 7792 O O . SER C 1 14 ? -0.165 16.314 117.538 1.00 78.20 12 SER C O 1
ATOM 7795 N N . VAL C 1 15 ? 0.317 14.293 118.364 1.00 78.16 13 VAL C N 1
ATOM 7796 C CA . VAL C 1 15 ? -0.234 13.521 117.291 1.00 77.21 13 VAL C CA 1
ATOM 7797 C C . VAL C 1 15 ? -1.560 14.002 116.770 1.00 85.71 13 VAL C C 1
ATOM 7798 O O . VAL C 1 15 ? -1.784 14.022 115.594 1.00 94.89 13 VAL C O 1
ATOM 7802 N N . GLN C 1 16 ? -2.386 14.490 117.658 1.00 87.91 14 GLN C N 1
ATOM 7803 C CA . GLN C 1 16 ? -3.684 14.943 117.239 1.00 94.37 14 GLN C CA 1
ATOM 7804 C C . GLN C 1 16 ? -3.583 16.192 116.435 1.00 88.98 14 GLN C C 1
ATOM 7805 O O . GLN C 1 16 ? -4.530 16.598 115.804 1.00 91.31 14 GLN C O 1
ATOM 7811 N N . ALA C 1 17 ? -2.445 16.843 116.477 1.00 82.88 15 ALA C N 1
ATOM 7812 C CA . ALA C 1 17 ? -2.331 18.062 115.720 1.00 85.21 15 ALA C CA 1
ATOM 7813 C C . ALA C 1 17 ? -1.765 17.691 114.380 1.00 87.48 15 ALA C C 1
ATOM 7814 O O . ALA C 1 17 ? -2.217 18.165 113.354 1.00 84.48 15 ALA C O 1
ATOM 7816 N N . PHE C 1 18 ? -0.777 16.816 114.433 1.00 85.86 16 PHE C N 1
ATOM 7817 C CA . PHE C 1 18 ? -0.126 16.280 113.288 1.00 80.91 16 PHE C CA 1
ATOM 7818 C C . PHE C 1 18 ? -1.212 15.687 112.452 1.00 84.85 16 PHE C C 1
ATOM 7819 O O . PHE C 1 18 ? -1.226 15.847 111.263 1.00 89.43 16 PHE C O 1
ATOM 7827 N N . TYR C 1 19 ? -2.157 15.024 113.078 1.00 85.87 17 TYR C N 1
ATOM 7828 C CA . TYR C 1 19 ? -3.210 14.452 112.299 1.00 86.71 17 TYR C CA 1
ATOM 7829 C C . TYR C 1 19 ? -4.013 15.539 111.657 1.00 82.83 17 TYR C C 1
ATOM 7830 O O . TYR C 1 19 ? -4.247 15.493 110.502 1.00 79.56 17 TYR C O 1
ATOM 7839 N N . ALA C 1 20 ? -4.380 16.548 112.404 1.00 81.82 18 ALA C N 1
ATOM 7840 C CA . ALA C 1 20 ? -5.176 17.637 111.868 1.00 86.96 18 ALA C CA 1
ATOM 7841 C C . ALA C 1 20 ? -4.458 18.317 110.707 1.00 86.75 18 ALA C C 1
ATOM 7842 O O . ALA C 1 20 ? -5.068 18.610 109.674 1.00 82.87 18 ALA C O 1
ATOM 7844 N N . ALA C 1 21 ? -3.156 18.570 110.857 1.00 81.84 19 ALA C N 1
ATOM 7845 C CA . ALA C 1 21 ? -2.402 19.247 109.814 1.00 79.55 19 ALA C CA 1
ATOM 7846 C C . ALA C 1 21 ? -2.295 18.377 108.560 1.00 87.11 19 ALA C C 1
ATOM 7847 O O . ALA C 1 21 ? -2.615 18.833 107.448 1.00 81.75 19 ALA C O 1
ATOM 7849 N N . GLU C 1 22 ? -1.861 17.113 108.708 1.00 87.94 20 GLU C N 1
ATOM 7850 C CA . GLU C 1 22 ? -1.680 16.295 107.521 1.00 84.40 20 GLU C CA 1
ATOM 7851 C C . GLU C 1 22 ? -3.007 15.867 106.917 1.00 88.21 20 GLU C C 1
ATOM 7852 O O . GLU C 1 22 ? -3.068 15.538 105.723 1.00 88.18 20 GLU C O 1
ATOM 7858 N N . ALA C 1 23 ? -4.071 15.954 107.696 1.00 87.99 21 ALA C N 1
ATOM 7859 C CA . ALA C 1 23 ? -5.399 15.791 107.120 1.00 89.31 21 ALA C CA 1
ATOM 7860 C C . ALA C 1 23 ? -5.676 16.865 106.077 1.00 87.07 21 ALA C C 1
ATOM 7861 O O . ALA C 1 23 ? -6.253 16.588 105.018 1.00 91.37 21 ALA C O 1
ATOM 7863 N N . GLY C 1 24 ? -5.292 18.103 106.374 1.00 82.49 22 GLY C N 1
ATOM 7864 C CA . GLY C 1 24 ? -5.458 19.162 105.400 1.00 88.34 22 GLY C CA 1
ATOM 7865 C C . GLY C 1 24 ? -4.508 18.990 104.229 1.00 87.98 22 GLY C C 1
ATOM 7866 O O . GLY C 1 24 ? -4.917 19.079 103.065 1.00 88.92 22 GLY C O 1
ATOM 7867 N N . LEU C 1 25 ? -3.245 18.661 104.524 1.00 86.26 23 LEU C N 1
ATOM 7868 C CA . LEU C 1 25 ? -2.226 18.532 103.490 1.00 80.47 23 LEU C CA 1
ATOM 7869 C C . LEU C 1 25 ? -2.636 17.509 102.438 1.00 78.76 23 LEU C C 1
ATOM 7870 O O . LEU C 1 25 ? -2.428 17.721 101.245 1.00 84.82 23 LEU C O 1
ATOM 7875 N N . GLN C 1 26 ? -3.204 16.386 102.851 1.00 85.08 24 GLN C N 1
ATOM 7876 C CA . GLN C 1 26 ? -3.504 15.381 101.846 1.00 84.39 24 GLN C CA 1
ATOM 7877 C C . GLN C 1 26 ? -4.825 15.643 101.132 1.00 85.91 24 GLN C C 1
ATOM 7878 O O . GLN C 1 26 ? -5.001 15.167 100.004 1.00 79.52 24 GLN C O 1
ATOM 7884 N N . LYS C 1 27 ? -5.736 16.417 101.733 1.00 87.29 25 LYS C N 1
ATOM 7885 C CA . LYS C 1 27 ? -6.971 16.773 101.040 1.00 80.01 25 LYS C CA 1
ATOM 7886 C C . LYS C 1 27 ? -6.687 17.664 99.848 1.00 81.85 25 LYS C C 1
ATOM 7887 O O . LYS C 1 27 ? -7.206 17.434 98.749 1.00 84.41 25 LYS C O 1
ATOM 7893 N N . TYR C 1 28 ? -5.904 18.716 100.059 1.00 81.87 26 TYR C N 1
ATOM 7894 C CA . TYR C 1 28 ? -5.641 19.662 98.990 1.00 84.83 26 TYR C CA 1
ATOM 7895 C C . TYR C 1 28 ? -4.426 19.279 98.142 1.00 81.92 26 TYR C C 1
ATOM 7896 O O . TYR C 1 28 ? -4.258 19.834 97.055 1.00 74.50 26 TYR C O 1
ATOM 7905 N N . LYS C 1 29 ? -3.612 18.305 98.570 1.00 80.57 27 LYS C N 1
ATOM 7906 C CA . LYS C 1 29 ? -2.649 17.713 97.649 1.00 74.55 27 LYS C CA 1
ATOM 7907 C C . LYS C 1 29 ? -3.361 16.853 96.622 1.00 83.95 27 LYS C C 1
ATOM 7908 O O . LYS C 1 29 ? -2.931 16.773 95.464 1.00 87.34 27 LYS C O 1
ATOM 7914 N N . ALA C 1 30 ? -4.454 16.213 97.031 1.00 86.74 28 ALA C N 1
ATOM 7915 C CA . ALA C 1 30 ? -5.330 15.554 96.071 1.00 84.71 28 ALA C CA 1
ATOM 7916 C C . ALA C 1 30 ? -6.039 16.580 95.195 1.00 88.39 28 ALA C C 1
ATOM 7917 O O . ALA C 1 30 ? -6.176 16.382 93.981 1.00 90.95 28 ALA C O 1
ATOM 7919 N N . ALA C 1 31 ? -6.514 17.673 95.800 1.00 84.86 29 ALA C N 1
ATOM 7920 C CA . ALA C 1 31 ? -7.203 18.705 95.033 1.00 82.58 29 ALA C CA 1
ATOM 7921 C C . ALA C 1 31 ? -6.268 19.348 94.025 1.00 85.16 29 ALA C C 1
ATOM 7922 O O . ALA C 1 31 ? -6.678 19.673 92.905 1.00 88.51 29 ALA C O 1
ATOM 7924 N N . LEU C 1 32 ? -5.006 19.544 94.407 1.00 83.31 30 LEU C N 1
ATOM 7925 C CA . LEU C 1 32 ? -4.053 20.182 93.509 1.00 78.32 30 LEU C CA 1
ATOM 7926 C C . LEU C 1 32 ? -3.764 19.315 92.295 1.00 85.42 30 LEU C C 1
ATOM 7927 O O . LEU C 1 32 ? -3.773 19.811 91.161 1.00 88.05 30 LEU C O 1
ATOM 7932 N N . PHE C 1 33 ? -3.521 18.019 92.514 1.00 85.72 31 PHE C N 1
ATOM 7933 C CA . PHE C 1 33 ? -3.333 17.105 91.392 1.00 89.31 31 PHE C CA 1
ATOM 7934 C C . PHE C 1 33 ? -4.540 17.071 90.479 1.00 97.35 31 PHE C C 1
ATOM 7935 O O . PHE C 1 33 ? -4.399 16.910 89.266 1.00 101.27 31 PHE C O 1
ATOM 7943 N N . GLN C 1 34 ? -5.728 17.196 91.051 1.00 98.98 32 GLN C N 1
ATOM 7944 C CA . GLN C 1 34 ? -6.928 17.151 90.239 1.00 101.67 32 GLN C CA 1
ATOM 7945 C C . GLN C 1 34 ? -7.085 18.422 89.420 1.00 102.39 32 GLN C C 1
ATOM 7946 O O . GLN C 1 34 ? -7.600 18.369 88.290 1.00 109.33 32 GLN C O 1
ATOM 7952 N N . GLN C 1 35 ? -6.651 19.571 89.944 1.00 94.39 33 GLN C N 1
ATOM 7953 C CA . GLN C 1 35 ? -6.672 20.792 89.156 1.00 89.43 33 GLN C CA 1
ATOM 7954 C C . GLN C 1 35 ? -5.692 20.670 87.997 1.00 92.50 33 GLN C C 1
ATOM 7955 O O . GLN C 1 35 ? -5.918 21.249 86.926 1.00 97.63 33 GLN C O 1
ATOM 7961 N N . TYR C 1 36 ? -4.635 19.871 88.170 1.00 88.32 34 TYR C N 1
ATOM 7962 C CA . TYR C 1 36 ? -3.672 19.638 87.106 1.00 82.72 34 TYR C CA 1
ATOM 7963 C C . TYR C 1 36 ? -4.213 18.664 86.079 1.00 92.19 34 TYR C C 1
ATOM 7964 O O . TYR C 1 36 ? -3.903 18.782 84.892 1.00 97.27 34 TYR C O 1
ATOM 7973 N N . VAL C 1 37 ? -4.987 17.709 86.546 1.00 92.55 35 VAL C N 1
ATOM 7974 C CA . VAL C 1 37 ? -5.581 16.737 85.675 1.00 90.62 35 VAL C CA 1
ATOM 7975 C C . VAL C 1 37 ? -6.606 17.465 84.870 1.00 92.49 35 VAL C C 1
ATOM 7976 O O . VAL C 1 37 ? -6.669 17.353 83.675 1.00 94.06 35 VAL C O 1
ATOM 7980 N N . TRP C 1 38 ? -7.346 18.337 85.519 1.00 97.49 36 TRP C N 1
ATOM 7981 C CA . TRP C 1 38 ? -8.384 19.091 84.852 1.00 101.19 36 TRP C CA 1
ATOM 7982 C C . TRP C 1 38 ? -7.892 20.068 83.802 1.00 108.61 36 TRP C C 1
ATOM 7983 O O . TRP C 1 38 ? -8.647 20.459 82.939 1.00 107.43 36 TRP C O 1
ATOM 7994 N N . ARG C 1 39 ? -6.654 20.522 83.910 1.00 118.00 37 ARG C N 1
ATOM 7995 C CA . ARG C 1 39 ? -6.093 21.427 82.950 1.00 124.08 37 ARG C CA 1
ATOM 7996 C C . ARG C 1 39 ? -5.514 20.663 81.772 1.00 123.45 37 ARG C C 1
ATOM 7997 O O . ARG C 1 39 ? -5.025 21.263 80.835 1.00 125.05 37 ARG C O 1
ATOM 7999 N N . GLU C 1 40 ? -5.544 19.342 81.814 1.00 106.83 38 GLU C N 1
ATOM 8000 C CA . GLU C 1 40 ? -5.056 18.578 80.648 1.00 102.01 38 GLU C CA 1
ATOM 8001 C C . GLU C 1 40 ? -6.004 18.471 79.410 1.00 96.89 38 GLU C C 1
ATOM 8002 O O . GLU C 1 40 ? -7.189 18.814 79.451 1.00 91.18 38 GLU C O 1
ATOM 8008 N N . CYS C 1 51 ? -10.708 28.381 76.261 1.00 121.85 49 CYS C N 1
ATOM 8009 C CA . CYS C 1 51 ? -9.285 28.633 76.082 1.00 126.80 49 CYS C CA 1
ATOM 8010 C C . CYS C 1 51 ? -8.450 27.909 77.114 1.00 130.72 49 CYS C C 1
ATOM 8011 O O . CYS C 1 51 ? -8.979 27.191 77.946 1.00 135.35 49 CYS C O 1
ATOM 8014 N N . PHE C 1 52 ? -7.142 28.117 77.067 1.00 126.30 50 PHE C N 1
ATOM 8015 C CA . PHE C 1 52 ? -6.232 27.446 77.983 1.00 114.61 50 PHE C CA 1
ATOM 8016 C C . PHE C 1 52 ? -5.459 28.406 78.842 1.00 115.16 50 PHE C C 1
ATOM 8017 O O . PHE C 1 52 ? -4.840 29.329 78.354 1.00 111.35 50 PHE C O 1
ATOM 8025 N N . THR C 1 53 ? -5.489 28.166 80.138 1.00 120.60 51 THR C N 1
ATOM 8026 C CA . THR C 1 53 ? -4.783 29.027 81.070 1.00 120.66 51 THR C CA 1
ATOM 8027 C C . THR C 1 53 ? -3.958 28.136 81.983 1.00 113.42 51 THR C C 1
ATOM 8028 O O . THR C 1 53 ? -4.363 27.016 82.311 1.00 115.37 51 THR C O 1
ATOM 8032 N N . SER C 1 54 ? -2.780 28.619 82.344 1.00 101.93 52 SER C N 1
ATOM 8033 C CA . SER C 1 54 ? -1.891 27.865 83.204 1.00 97.81 52 SER C CA 1
ATOM 8034 C C . SER C 1 54 ? -2.417 27.819 84.647 1.00 101.93 52 SER C C 1
ATOM 8035 O O . SER C 1 54 ? -3.261 28.622 85.070 1.00 101.38 52 SER C O 1
ATOM 8038 N N . LEU C 1 55 ? -1.893 26.856 85.410 1.00 96.11 53 LEU C N 1
ATOM 8039 C CA . LEU C 1 55 ? -2.259 26.726 86.816 1.00 90.81 53 LEU C CA 1
ATOM 8040 C C . LEU C 1 55 ? -1.874 27.949 87.624 1.00 91.11 53 LEU C C 1
ATOM 8041 O O . LEU C 1 55 ? -2.569 28.323 88.578 1.00 90.89 53 LEU C O 1
ATOM 8046 N N . ALA C 1 56 ? -0.788 28.595 87.251 1.00 83.68 54 ALA C N 1
ATOM 8047 C CA . ALA C 1 56 ? -0.336 29.771 87.966 1.00 76.81 54 ALA C CA 1
ATOM 8048 C C . ALA C 1 56 ? -1.294 30.941 87.830 1.00 85.72 54 ALA C C 1
ATOM 8049 O O . ALA C 1 56 ? -1.070 31.960 88.508 1.00 91.27 54 ALA C O 1
ATOM 8051 N N . ARG C 1 57 ? -2.316 30.863 86.982 1.00 91.18 55 ARG C N 1
ATOM 8052 C CA . ARG C 1 57 ? -3.215 31.983 86.768 1.00 97.48 55 ARG C CA 1
ATOM 8053 C C . ARG C 1 57 ? -4.556 31.779 87.435 1.00 99.85 55 ARG C C 1
ATOM 8054 O O . ARG C 1 57 ? -5.524 32.484 87.117 1.00 105.45 55 ARG C O 1
ATOM 8062 N N . GLY C 1 58 ? -4.631 30.819 88.331 1.00 93.15 56 GLY C N 1
ATOM 8063 C CA . GLY C 1 58 ? -5.776 30.596 89.174 1.00 96.71 56 GLY C CA 1
ATOM 8064 C C . GLY C 1 58 ? -6.284 29.179 89.054 1.00 95.37 56 GLY C C 1
ATOM 8065 O O . GLY C 1 58 ? -5.873 28.410 88.189 1.00 96.92 56 GLY C O 1
ATOM 8066 N N . LEU C 1 59 ? -7.164 28.807 89.961 1.00 94.76 57 LEU C N 1
ATOM 8067 C CA . LEU C 1 59 ? -7.690 27.475 90.006 1.00 91.72 57 LEU C CA 1
ATOM 8068 C C . LEU C 1 59 ? -9.134 27.447 89.562 1.00 98.38 57 LEU C C 1
ATOM 8069 O O . LEU C 1 59 ? -9.883 28.359 89.826 1.00 99.99 57 LEU C O 1
ATOM 8074 N N . ASP C 1 60 ? -9.519 26.399 88.858 1.00 103.68 58 ASP C N 1
ATOM 8075 C CA . ASP C 1 60 ? -10.884 26.266 88.390 1.00 115.49 58 ASP C CA 1
ATOM 8076 C C . ASP C 1 60 ? -11.518 25.417 89.439 1.00 116.61 58 ASP C C 1
ATOM 8077 O O . ASP C 1 60 ? -11.634 24.222 89.289 1.00 115.44 58 ASP C O 1
ATOM 8082 N N . LEU C 1 61 ? -11.907 26.052 90.522 1.00 120.36 59 LEU C N 1
ATOM 8083 C CA . LEU C 1 61 ? -12.449 25.368 91.673 1.00 127.46 59 LEU C CA 1
ATOM 8084 C C . LEU C 1 61 ? -13.442 24.258 91.464 1.00 136.08 59 LEU C C 1
ATOM 8085 O O . LEU C 1 61 ? -13.334 23.221 92.085 1.00 136.57 59 LEU C O 1
ATOM 8090 N N . ASP C 1 62 ? -14.423 24.462 90.606 1.00 141.99 60 ASP C N 1
ATOM 8091 C CA . ASP C 1 62 ? -15.398 23.411 90.413 1.00 145.72 60 ASP C CA 1
ATOM 8092 C C . ASP C 1 62 ? -15.729 23.145 88.965 1.00 144.99 60 ASP C C 1
ATOM 8093 O O . ASP C 1 62 ? -16.837 22.751 88.661 1.00 147.22 60 ASP C O 1
ATOM 8098 N N . ARG C 1 63 ? -14.759 23.365 88.084 1.00 143.71 61 ARG C N 1
ATOM 8099 C CA . ARG C 1 63 ? -14.918 23.171 86.648 1.00 140.10 61 ARG C CA 1
ATOM 8100 C C . ARG C 1 63 ? -16.161 23.843 86.140 1.00 141.46 61 ARG C C 1
ATOM 8101 O O . ARG C 1 63 ? -16.956 23.214 85.471 1.00 142.29 61 ARG C O 1
ATOM 8103 N N . ASP C 1 64 ? -16.350 25.113 86.469 1.00 142.45 62 ASP C N 1
ATOM 8104 C CA . ASP C 1 64 ? -17.543 25.799 86.007 1.00 139.38 62 ASP C CA 1
ATOM 8105 C C . ASP C 1 64 ? -17.203 26.987 85.143 1.00 130.41 62 ASP C C 1
ATOM 8106 O O . ASP C 1 64 ? -18.042 27.837 84.877 1.00 129.81 62 ASP C O 1
ATOM 8111 N N . GLY C 1 65 ? -15.955 27.034 84.707 1.00 126.26 63 GLY C N 1
ATOM 8112 C CA . GLY C 1 65 ? -15.500 28.086 83.829 1.00 125.96 63 GLY C CA 1
ATOM 8113 C C . GLY C 1 65 ? -14.902 29.269 84.529 1.00 133.90 63 GLY C C 1
ATOM 8114 O O . GLY C 1 65 ? -14.305 30.125 83.901 1.00 127.59 63 GLY C O 1
ATOM 8115 N N . THR C 1 66 ? -15.047 29.312 85.840 1.00 148.19 64 THR C N 1
ATOM 8116 C CA . THR C 1 66 ? -14.523 30.422 86.595 1.00 146.10 64 THR C CA 1
ATOM 8117 C C . THR C 1 66 ? -13.166 30.112 87.166 1.00 136.60 64 THR C C 1
ATOM 8118 O O . THR C 1 66 ? -12.943 29.082 87.751 1.00 137.86 64 THR C O 1
ATOM 8122 N N . ILE C 1 67 ? -12.256 31.038 87.014 1.00 121.59 65 ILE C N 1
ATOM 8123 C CA . ILE C 1 67 ? -10.905 30.832 87.508 1.00 109.55 65 ILE C CA 1
ATOM 8124 C C . ILE C 1 67 ? -10.678 31.832 88.627 1.00 113.03 65 ILE C C 1
ATOM 8125 O O . ILE C 1 67 ? -10.895 33.036 88.444 1.00 117.67 65 ILE C O 1
ATOM 8130 N N . THR C 1 68 ? -10.232 31.342 89.784 1.00 109.56 66 THR C N 1
ATOM 8131 C CA . THR C 1 68 ? -9.958 32.244 90.892 1.00 110.07 66 THR C CA 1
ATOM 8132 C C . THR C 1 68 ? -8.458 32.457 90.989 1.00 101.32 66 THR C C 1
ATOM 8133 O O . THR C 1 68 ? -7.711 31.494 91.215 1.00 89.82 66 THR C O 1
ATOM 8137 N N . PRO C 1 69 ? -7.977 33.680 90.829 1.00 107.36 67 PRO C N 1
ATOM 8138 C CA . PRO C 1 69 ? -6.540 33.915 90.728 1.00 107.11 67 PRO C CA 1
ATOM 8139 C C . PRO C 1 69 ? -5.881 34.031 92.098 1.00 105.62 67 PRO C C 1
ATOM 8140 O O . PRO C 1 69 ? -6.530 34.023 93.149 1.00 111.63 67 PRO C O 1
ATOM 8144 N N . PHE C 1 70 ? -4.563 34.116 92.053 1.00 98.45 68 PHE C N 1
ATOM 8145 C CA . PHE C 1 70 ? -3.725 34.323 93.223 1.00 88.27 68 PHE C CA 1
ATOM 8146 C C . PHE C 1 70 ? -3.585 35.816 93.543 1.00 97.86 68 PHE C C 1
ATOM 8147 O O . PHE C 1 70 ? -3.431 36.648 92.640 1.00 99.25 68 PHE C O 1
ATOM 8155 N N . VAL C 1 71 ? -3.666 36.154 94.830 1.00 105.40 69 VAL C N 1
ATOM 8156 C CA . VAL C 1 71 ? -3.295 37.477 95.300 1.00 103.23 69 VAL C CA 1
ATOM 8157 C C . VAL C 1 71 ? -1.936 37.379 95.980 1.00 99.25 69 VAL C C 1
ATOM 8158 O O . VAL C 1 71 ? -1.750 36.612 96.928 1.00 103.07 69 VAL C O 1
ATOM 8162 N N . ASN C 1 72 ? -0.947 38.045 95.390 1.00 102.74 70 ASN C N 1
ATOM 8163 C CA . ASN C 1 72 ? 0.397 38.128 95.963 1.00 105.87 70 ASN C CA 1
ATOM 8164 C C . ASN C 1 72 ? 1.002 36.751 96.191 1.00 108.35 70 ASN C C 1
ATOM 8165 O O . ASN C 1 72 ? 1.545 36.454 97.251 1.00 116.33 70 ASN C O 1
ATOM 8170 N N . ASN C 1 73 ? 0.887 35.907 95.177 1.00 108.23 71 ASN C N 1
ATOM 8171 C CA . ASN C 1 73 ? 1.483 34.563 95.176 1.00 106.16 71 ASN C CA 1
ATOM 8172 C C . ASN C 1 73 ? 0.875 33.618 96.188 1.00 99.63 71 ASN C C 1
ATOM 8173 O O . ASN C 1 73 ? 1.546 32.672 96.596 1.00 99.35 71 ASN C O 1
ATOM 8178 N N . ARG C 1 74 ? -0.386 33.803 96.578 1.00 94.81 72 ARG C N 1
ATOM 8179 C CA . ARG C 1 74 ? -0.928 32.957 97.636 1.00 93.77 72 ARG C CA 1
ATOM 8180 C C . ARG C 1 74 ? -2.424 32.822 97.465 1.00 85.75 72 ARG C C 1
ATOM 8181 O O . ARG C 1 74 ? -3.063 33.649 96.817 1.00 88.78 72 ARG C O 1
ATOM 8189 N N . LEU C 1 75 ? -2.961 31.730 98.000 1.00 82.42 73 LEU C N 1
ATOM 8190 C CA . LEU C 1 75 ? -4.399 31.473 97.948 1.00 92.70 73 LEU C CA 1
ATOM 8191 C C . LEU C 1 75 ? -4.795 30.516 99.069 1.00 91.07 73 LEU C C 1
ATOM 8192 O O . LEU C 1 75 ? -4.312 29.379 99.112 1.00 85.21 73 LEU C O 1
ATOM 8197 N N . VAL C 1 76 ? -5.653 30.971 99.981 1.00 88.43 74 VAL C N 1
ATOM 8198 C CA . VAL C 1 76 ? -6.065 30.165 101.119 1.00 96.15 74 VAL C CA 1
ATOM 8199 C C . VAL C 1 76 ? -7.206 29.268 100.655 1.00 98.18 74 VAL C C 1
ATOM 8200 O O . VAL C 1 76 ? -8.223 29.759 100.151 1.00 102.26 74 VAL C O 1
ATOM 8204 N N . LEU C 1 77 ? -7.025 27.953 100.798 1.00 92.19 75 LEU C N 1
ATOM 8205 C CA . LEU C 1 77 ? -8.007 26.987 100.343 1.00 89.94 75 LEU C CA 1
ATOM 8206 C C . LEU C 1 77 ? -9.034 26.590 101.396 1.00 94.89 75 LEU C C 1
ATOM 8207 O O . LEU C 1 77 ? -10.133 26.167 101.031 1.00 103.04 75 LEU C O 1
ATOM 8212 N N . ALA C 1 78 ? -8.718 26.740 102.677 1.00 94.98 76 ALA C N 1
ATOM 8213 C CA . ALA C 1 78 ? -9.646 26.441 103.758 1.00 96.54 76 ALA C CA 1
ATOM 8214 C C . ALA C 1 78 ? -9.088 27.049 105.030 1.00 93.63 76 ALA C C 1
ATOM 8215 O O . ALA C 1 78 ? -7.891 26.987 105.278 1.00 89.24 76 ALA C O 1
ATOM 8217 N N . GLN C 1 79 ? -9.851 27.789 105.800 1.00 93.78 77 GLN C N 1
ATOM 8218 C CA . GLN C 1 79 ? -9.118 28.216 106.978 1.00 91.91 77 GLN C CA 1
ATOM 8219 C C . GLN C 1 79 ? -9.950 27.809 108.169 1.00 95.90 77 GLN C C 1
ATOM 8220 O O . GLN C 1 79 ? -11.154 28.045 108.167 1.00 101.19 77 GLN C O 1
ATOM 8226 N N . ASN C 1 80 ? -9.298 27.138 109.107 1.00 95.90 78 ASN C N 1
ATOM 8227 C CA . ASN C 1 80 ? -9.925 26.576 110.306 1.00 95.11 78 ASN C CA 1
ATOM 8228 C C . ASN C 1 80 ? -11.072 25.640 109.963 1.00 101.42 78 ASN C C 1
ATOM 8229 O O . ASN C 1 80 ? -12.132 25.653 110.595 1.00 105.28 78 ASN C O 1
ATOM 8234 N N . GLU C 1 81 ? -10.867 24.838 108.931 1.00 102.23 79 GLU C N 1
ATOM 8235 C CA . GLU C 1 81 ? -11.789 23.757 108.655 1.00 109.62 79 GLU C CA 1
ATOM 8236 C C . GLU C 1 81 ? -11.551 22.623 109.649 1.00 111.79 79 GLU C C 1
ATOM 8237 O O . GLU C 1 81 ? -10.409 22.218 109.887 1.00 115.00 79 GLU C O 1
ATOM 8243 N N . VAL C 1 82 ? -12.632 22.119 110.245 1.00 106.81 80 VAL C N 1
ATOM 8244 C CA . VAL C 1 82 ? -12.531 21.156 111.339 1.00 100.23 80 VAL C CA 1
ATOM 8245 C C . VAL C 1 82 ? -12.597 19.736 110.793 1.00 98.34 80 VAL C C 1
ATOM 8246 O O . VAL C 1 82 ? -13.566 19.368 110.118 1.00 101.42 80 VAL C O 1
ATOM 8250 N N . VAL C 1 83 ? -11.588 18.917 111.145 1.00 95.23 81 VAL C N 1
ATOM 8251 C CA . VAL C 1 83 ? -11.570 17.481 110.881 1.00 100.09 81 VAL C CA 1
ATOM 8252 C C . VAL C 1 83 ? -12.282 16.745 112.023 1.00 109.12 81 VAL C C 1
ATOM 8253 O O . VAL C 1 83 ? -12.246 17.164 113.190 1.00 104.73 81 VAL C O 1
ATOM 8257 N N . THR C 1 84 ? -12.961 15.643 111.689 1.00 111.87 82 THR C N 1
ATOM 8258 C CA . THR C 1 84 ? -13.783 14.925 112.652 1.00 114.37 82 THR C CA 1
ATOM 8259 C C . THR C 1 84 ? -13.328 13.481 112.836 1.00 114.85 82 THR C C 1
ATOM 8260 O O . THR C 1 84 ? -12.835 12.826 111.909 1.00 113.61 82 THR C O 1
ATOM 8264 N N . ASP C 1 85 ? -13.572 12.966 114.032 1.00 115.10 83 ASP C N 1
ATOM 8265 C CA . ASP C 1 85 ? -13.334 11.560 114.316 1.00 112.16 83 ASP C CA 1
ATOM 8266 C C . ASP C 1 85 ? -14.485 10.739 113.731 1.00 105.09 83 ASP C C 1
ATOM 8267 O O . ASP C 1 85 ? -15.277 11.220 112.914 1.00 111.61 83 ASP C O 1
ATOM 8272 N N . ALA C 1 86 ? -14.571 9.468 114.118 1.00 95.51 84 ALA C N 1
ATOM 8273 C CA . ALA C 1 86 ? -15.637 8.628 113.593 1.00 99.87 84 ALA C CA 1
ATOM 8274 C C . ALA C 1 86 ? -17.004 9.071 114.087 1.00 112.08 84 ALA C C 1
ATOM 8275 O O . ALA C 1 86 ? -18.002 8.895 113.378 1.00 117.72 84 ALA C O 1
ATOM 8277 N N . ASN C 1 87 ? -17.074 9.658 115.280 1.00 115.21 85 ASN C N 1
ATOM 8278 C CA . ASN C 1 87 ? -18.344 10.101 115.836 1.00 118.61 85 ASN C CA 1
ATOM 8279 C C . ASN C 1 87 ? -18.674 11.533 115.453 1.00 122.91 85 ASN C C 1
ATOM 8280 O O . ASN C 1 87 ? -19.682 12.071 115.919 1.00 124.84 85 ASN C O 1
ATOM 8285 N N . GLY C 1 88 ? -17.868 12.155 114.603 1.00 124.89 86 GLY C N 1
ATOM 8286 C CA . GLY C 1 88 ? -18.206 13.490 114.168 1.00 125.47 86 GLY C CA 1
ATOM 8287 C C . GLY C 1 88 ? -17.995 14.559 115.208 1.00 124.62 86 GLY C C 1
ATOM 8288 O O . GLY C 1 88 ? -18.644 15.605 115.147 1.00 128.57 86 GLY C O 1
ATOM 8289 N N . ASN C 1 89 ? -17.129 14.327 116.174 1.00 118.73 87 ASN C N 1
ATOM 8290 C CA . ASN C 1 89 ? -16.812 15.434 117.052 1.00 116.12 87 ASN C CA 1
ATOM 8291 C C . ASN C 1 89 ? -15.443 15.993 116.701 1.00 112.20 87 ASN C C 1
ATOM 8292 O O . ASN C 1 89 ? -14.608 15.309 116.097 1.00 109.95 87 ASN C O 1
ATOM 8297 N N . PRO C 1 90 ? -15.180 17.252 117.036 1.00 111.67 88 PRO C N 1
ATOM 8298 C CA . PRO C 1 90 ? -13.962 17.898 116.528 1.00 110.25 88 PRO C CA 1
ATOM 8299 C C . PRO C 1 90 ? -12.717 17.309 117.177 1.00 111.98 88 PRO C C 1
ATOM 8300 O O . PRO C 1 90 ? -12.608 17.237 118.403 1.00 115.80 88 PRO C O 1
ATOM 8304 N N . VAL C 1 91 ? -11.774 16.888 116.342 1.00 107.46 89 VAL C N 1
ATOM 8305 C CA . VAL C 1 91 ? -10.475 16.456 116.836 1.00 100.76 89 VAL C CA 1
ATOM 8306 C C . VAL C 1 91 ? -9.440 17.559 116.624 1.00 95.37 89 VAL C C 1
ATOM 8307 O O . VAL C 1 91 ? -8.397 17.559 117.300 1.00 91.20 89 VAL C O 1
ATOM 8311 N N . GLY C 1 92 ? -9.736 18.534 115.773 1.00 94.00 90 GLY C N 1
ATOM 8312 C CA . GLY C 1 92 ? -8.841 19.643 115.509 1.00 89.41 90 GLY C CA 1
ATOM 8313 C C . GLY C 1 92 ? -9.288 20.377 114.267 1.00 91.37 90 GLY C C 1
ATOM 8314 O O . GLY C 1 92 ? -10.178 19.931 113.531 1.00 94.99 90 GLY C O 1
ATOM 8315 N N . ARG C 1 93 ? -8.640 21.507 114.026 1.00 87.35 91 ARG C N 1
ATOM 8316 C CA . ARG C 1 93 ? -8.876 22.281 112.825 1.00 88.51 91 ARG C CA 1
ATOM 8317 C C . ARG C 1 93 ? -7.564 22.467 112.063 1.00 83.78 91 ARG C C 1
ATOM 8318 O O . ARG C 1 93 ? -6.460 22.233 112.577 1.00 77.02 91 ARG C O 1
ATOM 8326 N N . TYR C 1 94 ? -7.700 22.875 110.802 1.00 79.68 92 TYR C N 1
ATOM 8327 C CA . TYR C 1 94 ? -6.533 23.228 110.003 1.00 81.15 92 TYR C CA 1
ATOM 8328 C C . TYR C 1 94 ? -6.846 24.356 109.027 1.00 81.81 92 TYR C C 1
ATOM 8329 O O . TYR C 1 94 ? -7.995 24.550 108.624 1.00 83.52 92 TYR C O 1
ATOM 8338 N N . THR C 1 95 ? -5.790 25.045 108.584 1.00 81.43 93 THR C N 1
ATOM 8339 C CA . THR C 1 95 ? -5.858 26.035 107.510 1.00 94.94 93 THR C CA 1
ATOM 8340 C C . THR C 1 95 ? -4.852 25.706 106.413 1.00 91.16 93 THR C C 1
ATOM 8341 O O . THR C 1 95 ? -3.625 25.810 106.615 1.00 90.95 93 THR C O 1
ATOM 8345 N N . ALA C 1 96 ? -5.363 25.364 105.237 1.00 84.82 94 ALA C N 1
ATOM 8346 C CA . ALA C 1 96 ? -4.510 24.977 104.131 1.00 76.89 94 ALA C CA 1
ATOM 8347 C C . ALA C 1 96 ? -4.273 26.170 103.230 1.00 80.97 94 ALA C C 1
ATOM 8348 O O . ALA C 1 96 ? -5.210 26.847 102.784 1.00 91.52 94 ALA C O 1
ATOM 8350 N N . THR C 1 97 ? -3.017 26.395 102.948 1.00 78.30 95 THR C N 1
ATOM 8351 C CA . THR C 1 97 ? -2.645 27.491 102.105 1.00 86.48 95 THR C CA 1
ATOM 8352 C C . THR C 1 97 ? -1.723 27.013 100.998 1.00 79.95 95 THR C C 1
ATOM 8353 O O . THR C 1 97 ? -0.795 26.241 101.235 1.00 81.62 95 THR C O 1
ATOM 8357 N N . LEU C 1 98 ? -1.960 27.508 99.792 1.00 82.86 96 LEU C N 1
ATOM 8358 C CA . LEU C 1 98 ? -1.107 27.180 98.654 1.00 85.64 96 LEU C CA 1
ATOM 8359 C C . LEU C 1 98 ? -0.358 28.432 98.218 1.00 82.35 96 LEU C C 1
ATOM 8360 O O . LEU C 1 98 ? -0.984 29.456 97.898 1.00 78.92 96 LEU C O 1
ATOM 8365 N N . TYR C 1 99 ? 0.969 28.349 98.169 1.00 82.20 97 TYR C N 1
ATOM 8366 C CA . TYR C 1 99 ? 1.796 29.478 97.760 1.00 88.93 97 TYR C CA 1
ATOM 8367 C C . TYR C 1 99 ? 2.330 29.202 96.366 1.00 91.76 97 TYR C C 1
ATOM 8368 O O . TYR C 1 99 ? 2.689 28.068 96.022 1.00 87.17 97 TYR C O 1
ATOM 8377 N N . LYS C 1 100 ? 2.295 30.236 95.564 1.00 99.07 98 LYS C N 1
ATOM 8378 C CA . LYS C 1 100 ? 2.787 30.239 94.208 1.00 106.05 98 LYS C CA 1
ATOM 8379 C C . LYS C 1 100 ? 4.138 30.945 94.137 1.00 101.59 98 LYS C C 1
ATOM 8380 O O . LYS C 1 100 ? 4.381 31.909 94.862 1.00 107.25 98 LYS C O 1
ATOM 8382 N N . ASP C 1 101 ? 5.045 30.433 93.326 1.00 98.85 99 ASP C N 1
ATOM 8383 C CA . ASP C 1 101 ? 6.247 31.211 93.101 1.00 115.40 99 ASP C CA 1
ATOM 8384 C C . ASP C 1 101 ? 5.958 32.322 92.087 1.00 117.66 99 ASP C C 1
ATOM 8385 O O . ASP C 1 101 ? 5.295 32.095 91.071 1.00 114.50 99 ASP C O 1
ATOM 8390 N N . ALA C 1 102 ? 6.437 33.538 92.380 1.00 118.92 100 ALA C N 1
ATOM 8391 C CA . ALA C 1 102 ? 6.180 34.675 91.487 1.00 121.65 100 ALA C CA 1
ATOM 8392 C C . ALA C 1 102 ? 6.885 34.504 90.152 1.00 123.65 100 ALA C C 1
ATOM 8393 O O . ALA C 1 102 ? 6.354 34.887 89.104 1.00 125.12 100 ALA C O 1
ATOM 8395 N N . GLN C 1 103 ? 8.073 33.961 90.209 1.00 122.75 101 GLN C N 1
ATOM 8396 C CA . GLN C 1 103 ? 8.859 33.819 89.038 1.00 124.24 101 GLN C CA 1
ATOM 8397 C C . GLN C 1 103 ? 8.415 32.640 88.208 1.00 119.63 101 GLN C C 1
ATOM 8398 O O . GLN C 1 103 ? 7.956 32.801 87.090 1.00 124.51 101 GLN C O 1
ATOM 8404 N N . ASP C 1 104 ? 8.509 31.463 88.803 1.00 104.86 102 ASP C N 1
ATOM 8405 C CA . ASP C 1 104 ? 8.230 30.187 88.156 1.00 86.84 102 ASP C CA 1
ATOM 8406 C C . ASP C 1 104 ? 6.768 29.778 88.301 1.00 88.48 102 ASP C C 1
ATOM 8407 O O . ASP C 1 104 ? 6.341 29.365 89.375 1.00 91.39 102 ASP C O 1
ATOM 8412 N N . ASP C 1 105 ? 6.058 29.736 87.201 1.00 103.63 103 ASP C N 1
ATOM 8413 C CA . ASP C 1 105 ? 4.656 29.337 87.244 1.00 111.66 103 ASP C CA 1
ATOM 8414 C C . ASP C 1 105 ? 4.484 27.861 87.480 1.00 100.88 103 ASP C C 1
ATOM 8415 O O . ASP C 1 105 ? 3.343 27.419 87.305 1.00 96.19 103 ASP C O 1
ATOM 8420 N N . GLN C 1 106 ? 5.538 27.097 87.796 1.00 101.21 104 GLN C N 1
ATOM 8421 C CA . GLN C 1 106 ? 5.409 25.660 88.002 1.00 92.62 104 GLN C CA 1
ATOM 8422 C C . GLN C 1 106 ? 5.631 25.232 89.447 1.00 81.20 104 GLN C C 1
ATOM 8423 O O . GLN C 1 106 ? 5.165 24.155 89.822 1.00 74.91 104 GLN C O 1
ATOM 8429 N N . LEU C 1 107 ? 6.290 26.053 90.271 1.00 83.03 105 LEU C N 1
ATOM 8430 C CA . LEU C 1 107 ? 6.568 25.681 91.656 1.00 84.24 105 LEU C CA 1
ATOM 8431 C C . LEU C 1 107 ? 5.464 26.150 92.575 1.00 76.74 105 LEU C C 1
ATOM 8432 O O . LEU C 1 107 ? 5.145 27.337 92.640 1.00 82.20 105 LEU C O 1
ATOM 8437 N N . PHE C 1 108 ? 4.900 25.218 93.286 1.00 74.89 106 PHE C N 1
ATOM 8438 C CA . PHE C 1 108 ? 3.902 25.525 94.281 1.00 75.80 106 PHE C CA 1
ATOM 8439 C C . PHE C 1 108 ? 4.296 24.879 95.604 1.00 77.32 106 PHE C C 1
ATOM 8440 O O . PHE C 1 108 ? 4.797 23.743 95.645 1.00 67.57 106 PHE C O 1
ATOM 8448 N N . THR C 1 109 ? 4.047 25.608 96.685 1.00 77.85 107 THR C N 1
ATOM 8449 C CA . THR C 1 109 ? 4.273 25.109 98.031 1.00 75.74 107 THR C CA 1
ATOM 8450 C C . THR C 1 109 ? 2.923 25.031 98.716 1.00 78.53 107 THR C C 1
ATOM 8451 O O . THR C 1 109 ? 2.168 26.008 98.708 1.00 76.62 107 THR C O 1
ATOM 8455 N N . LEU C 1 110 ? 2.599 23.856 99.251 1.00 67.67 108 LEU C N 1
ATOM 8456 C CA . LEU C 1 110 ? 1.378 23.644 100.020 1.00 79.53 108 LEU C CA 1
ATOM 8457 C C . LEU C 1 110 ? 1.707 23.589 101.513 1.00 81.87 108 LEU C C 1
ATOM 8458 O O . LEU C 1 110 ? 2.540 22.782 101.930 1.00 79.96 108 LEU C O 1
ATOM 8463 N N . VAL C 1 111 ? 1.050 24.429 102.316 1.00 86.19 109 VAL C N 1
ATOM 8464 C CA . VAL C 1 111 ? 1.249 24.460 103.769 1.00 87.45 109 VAL C CA 1
ATOM 8465 C C . VAL C 1 111 ? -0.078 24.185 104.465 1.00 75.13 109 VAL C C 1
ATOM 8466 O O . VAL C 1 111 ? -1.102 24.786 104.123 1.00 72.95 109 VAL C O 1
ATOM 8470 N N . SER C 1 112 ? -0.065 23.279 105.434 1.00 75.48 110 SER C N 1
ATOM 8471 C CA . SER C 1 112 ? -1.236 23.008 106.263 1.00 77.64 110 SER C CA 1
ATOM 8472 C C . SER C 1 112 ? -0.868 23.199 107.738 1.00 72.43 110 SER C C 1
ATOM 8473 O O . SER C 1 112 ? 0.008 22.493 108.253 1.00 72.29 110 SER C O 1
ATOM 8476 N N . GLU C 1 113 ? -1.511 24.151 108.387 1.00 73.52 111 GLU C N 1
ATOM 8477 C CA . GLU C 1 113 ? -1.260 24.412 109.788 1.00 88.30 111 GLU C CA 1
ATOM 8478 C C . GLU C 1 113 ? -2.399 23.827 110.585 1.00 87.65 111 GLU C C 1
ATOM 8479 O O . GLU C 1 113 ? -3.551 24.178 110.394 1.00 89.65 111 GLU C O 1
ATOM 8485 N N . GLY C 1 114 ? -2.068 22.916 111.478 1.00 83.91 112 GLY C N 1
ATOM 8486 C CA . GLY C 1 114 ? -3.089 22.270 112.254 1.00 87.07 112 GLY C CA 1
ATOM 8487 C C . GLY C 1 114 ? -2.916 22.442 113.726 1.00 88.80 112 GLY C C 1
ATOM 8488 O O . GLY C 1 114 ? -1.813 22.436 114.229 1.00 85.97 112 GLY C O 1
ATOM 8489 N N . THR C 1 115 ? -4.037 22.592 114.408 1.00 95.25 113 THR C N 1
ATOM 8490 C CA . THR C 1 115 ? -4.050 22.776 115.839 1.00 93.71 113 THR C CA 1
ATOM 8491 C C . THR C 1 115 ? -4.990 21.804 116.499 1.00 88.85 113 THR C C 1
ATOM 8492 O O . THR C 1 115 ? -6.019 21.468 115.956 1.00 79.06 113 THR C O 1
ATOM 8496 N N . SER C 1 116 ? -4.629 21.355 117.686 1.00 93.60 114 SER C N 1
ATOM 8497 C CA . SER C 1 116 ? -5.470 20.433 118.420 1.00 93.69 114 SER C CA 1
ATOM 8498 C C . SER C 1 116 ? -5.212 20.544 119.878 1.00 101.83 114 SER C C 1
ATOM 8499 O O . SER C 1 116 ? -4.245 20.007 120.364 1.00 105.93 114 SER C O 1
ATOM 8502 N N . GLY C 1 117 ? -6.066 21.248 120.591 1.00 105.41 115 GLY C N 1
ATOM 8503 C CA . GLY C 1 117 ? -5.880 21.326 122.019 1.00 105.17 115 GLY C CA 1
ATOM 8504 C C . GLY C 1 117 ? -4.565 21.951 122.423 1.00 105.63 115 GLY C C 1
ATOM 8505 O O . GLY C 1 117 ? -3.743 21.292 123.070 1.00 111.17 115 GLY C O 1
ATOM 8506 N N . GLY C 1 118 ? -4.342 23.193 122.038 1.00 95.31 116 GLY C N 1
ATOM 8507 C CA . GLY C 1 118 ? -3.107 23.839 122.413 1.00 100.72 116 GLY C CA 1
ATOM 8508 C C . GLY C 1 118 ? -1.862 23.113 121.972 1.00 106.22 116 GLY C C 1
ATOM 8509 O O . GLY C 1 118 ? -0.836 23.130 122.626 1.00 111.16 116 GLY C O 1
ATOM 8510 N N . ALA C 1 119 ? -1.973 22.449 120.843 1.00 103.12 117 ALA C N 1
ATOM 8511 C CA . ALA C 1 119 ? -0.855 21.769 120.250 1.00 102.79 117 ALA C CA 1
ATOM 8512 C C . ALA C 1 119 ? -0.925 22.231 118.826 1.00 101.14 117 ALA C C 1
ATOM 8513 O O . ALA C 1 119 ? -1.976 22.160 118.219 1.00 93.77 117 ALA C O 1
ATOM 8515 N N . LYS C 1 120 ? 0.183 22.747 118.312 1.00 107.32 118 LYS C N 1
ATOM 8516 C CA . LYS C 1 120 ? 0.232 23.250 116.952 1.00 107.52 118 LYS C CA 1
ATOM 8517 C C . LYS C 1 120 ? 1.222 22.477 116.138 1.00 100.94 118 LYS C C 1
ATOM 8518 O O . LYS C 1 120 ? 2.287 22.131 116.609 1.00 102.61 118 LYS C O 1
ATOM 8524 N N . ALA C 1 121 ? 0.863 22.207 114.902 1.00 84.84 119 ALA C N 1
ATOM 8525 C CA . ALA C 1 121 ? 1.758 21.481 114.053 1.00 82.20 119 ALA C CA 1
ATOM 8526 C C . ALA C 1 121 ? 1.665 21.955 112.644 1.00 81.62 119 ALA C C 1
ATOM 8527 O O . ALA C 1 121 ? 0.633 22.430 112.214 1.00 75.11 119 ALA C O 1
ATOM 8529 N N . ARG C 1 122 ? 2.766 21.805 111.930 1.00 89.61 120 ARG C N 1
ATOM 8530 C CA . ARG C 1 122 ? 2.841 22.222 110.544 1.00 89.44 120 ARG C CA 1
ATOM 8531 C C . ARG C 1 122 ? 3.426 21.207 109.581 1.00 84.84 120 ARG C C 1
ATOM 8532 O O . ARG C 1 122 ? 4.425 20.566 109.856 1.00 79.25 120 ARG C O 1
ATOM 8540 N N . VAL C 1 123 ? 2.778 21.077 108.437 1.00 83.34 121 VAL C N 1
ATOM 8541 C CA . VAL C 1 123 ? 3.258 20.202 107.383 1.00 86.81 121 VAL C CA 1
ATOM 8542 C C . VAL C 1 123 ? 3.198 20.957 106.090 1.00 78.08 121 VAL C C 1
ATOM 8543 O O . VAL C 1 123 ? 2.311 21.762 105.882 1.00 73.54 121 VAL C O 1
ATOM 8547 N N . GLN C 1 124 ? 4.116 20.644 105.194 1.00 82.17 122 GLN C N 1
ATOM 8548 C CA . GLN C 1 124 ? 4.207 21.349 103.926 1.00 81.60 122 GLN C CA 1
ATOM 8549 C C . GLN C 1 124 ? 4.840 20.434 102.885 1.00 77.71 122 GLN C C 1
ATOM 8550 O O . GLN C 1 124 ? 5.605 19.520 103.216 1.00 78.50 122 GLN C O 1
ATOM 8556 N N . ALA C 1 125 ? 4.447 20.655 101.626 1.00 76.54 123 ALA C N 1
ATOM 8557 C CA . ALA C 1 125 ? 4.958 19.941 100.464 1.00 75.06 123 ALA C CA 1
ATOM 8558 C C . ALA C 1 125 ? 5.163 20.945 99.340 1.00 67.42 123 ALA C C 1
ATOM 8559 O O . ALA C 1 125 ? 4.364 21.873 99.175 1.00 68.07 123 ALA C O 1
ATOM 8561 N N . THR C 1 126 ? 6.257 20.791 98.603 1.00 68.71 124 THR C N 1
ATOM 8562 C CA . THR C 1 126 ? 6.534 21.626 97.440 1.00 78.42 124 THR C CA 1
ATOM 8563 C C . THR C 1 126 ? 6.411 20.780 96.183 1.00 72.29 124 THR C C 1
ATOM 8564 O O . THR C 1 126 ? 6.859 19.626 96.152 1.00 70.08 124 THR C O 1
ATOM 8568 N N . PHE C 1 127 ? 5.759 21.338 95.170 1.00 72.97 125 PHE C N 1
ATOM 8569 C CA . PHE C 1 127 ? 5.527 20.639 93.912 1.00 73.80 125 PHE C CA 1
ATOM 8570 C C . PHE C 1 127 ? 6.140 21.380 92.728 1.00 72.76 125 PHE C C 1
ATOM 8571 O O . PHE C 1 127 ? 6.254 22.617 92.733 1.00 72.40 125 PHE C O 1
ATOM 8579 N N . ARG C 1 128 ? 6.475 20.628 91.680 1.00 78.40 126 ARG C N 1
ATOM 8580 C CA . ARG C 1 128 ? 6.752 21.184 90.356 1.00 69.04 126 ARG C CA 1
ATOM 8581 C C . ARG C 1 128 ? 5.646 20.647 89.471 1.00 63.25 126 ARG C C 1
ATOM 8582 O O . ARG C 1 128 ? 5.457 19.435 89.381 1.00 62.92 126 ARG C O 1
ATOM 8590 N N . ILE C 1 129 ? 4.868 21.548 88.886 1.00 63.48 127 ILE C N 1
ATOM 8591 C CA . ILE C 1 129 ? 3.685 21.188 88.117 1.00 72.06 127 ILE C CA 1
ATOM 8592 C C . ILE C 1 129 ? 3.721 21.923 86.772 1.00 78.70 127 ILE C C 1
ATOM 8593 O O . ILE C 1 129 ? 3.879 23.150 86.732 1.00 87.27 127 ILE C O 1
ATOM 8598 N N . SER C 1 130 ? 3.612 21.178 85.674 1.00 69.42 128 SER C N 1
ATOM 8599 C CA . SER C 1 130 ? 3.512 21.793 84.358 1.00 73.34 128 SER C CA 1
ATOM 8600 C C . SER C 1 130 ? 2.539 21.016 83.479 1.00 63.31 128 SER C C 1
ATOM 8601 O O . SER C 1 130 ? 2.521 19.787 83.488 1.00 66.63 128 SER C O 1
ATOM 8604 N N . ASN C 1 131 ? 1.713 21.735 82.737 1.00 72.64 129 ASN C N 1
ATOM 8605 C CA . ASN C 1 131 ? 0.796 21.097 81.807 1.00 79.75 129 ASN C CA 1
ATOM 8606 C C . ASN C 1 131 ? 1.376 21.004 80.398 1.00 83.48 129 ASN C C 1
ATOM 8607 O O . ASN C 1 131 ? 2.421 21.584 80.065 1.00 77.84 129 ASN C O 1
ATOM 8612 N N . SER C 1 132 ? 0.695 20.200 79.585 1.00 89.03 130 SER C N 1
ATOM 8613 C CA . SER C 1 132 ? 1.146 19.998 78.215 1.00 98.09 130 SER C CA 1
ATOM 8614 C C . SER C 1 132 ? 1.039 21.285 77.413 1.00 95.10 130 SER C C 1
ATOM 8615 O O . SER C 1 132 ? 2.001 21.694 76.757 1.00 94.47 130 SER C O 1
ATOM 8618 N N . ASP C 1 133 ? -0.099 21.972 77.517 1.00 97.78 131 ASP C N 1
ATOM 8619 C CA . ASP C 1 133 ? -0.445 23.131 76.684 1.00 106.72 131 ASP C CA 1
ATOM 8620 C C . ASP C 1 133 ? -0.298 22.775 75.202 1.00 110.53 131 ASP C C 1
ATOM 8621 O O . ASP C 1 133 ? 0.603 23.230 74.490 1.00 111.61 131 ASP C O 1
ATOM 8626 N N . TYR C 1 134 ? -1.240 21.947 74.765 1.00 108.57 132 TYR C N 1
ATOM 8627 C CA . TYR C 1 134 ? -1.299 21.521 73.375 1.00 97.09 132 TYR C CA 1
ATOM 8628 C C . TYR C 1 134 ? -1.412 22.746 72.492 1.00 95.94 132 TYR C C 1
ATOM 8629 O O . TYR C 1 134 ? -2.327 23.556 72.661 1.00 98.45 132 TYR C O 1
ATOM 8638 N N . LEU C 1 135 ? -0.464 22.937 71.595 1.00 94.46 133 LEU C N 1
ATOM 8639 C CA . LEU C 1 135 ? -0.500 24.099 70.735 1.00 92.41 133 LEU C CA 1
ATOM 8640 C C . LEU C 1 135 ? -1.743 24.127 69.895 1.00 92.23 133 LEU C C 1
ATOM 8641 O O . LEU C 1 135 ? -2.183 23.104 69.398 1.00 96.53 133 LEU C O 1
ATOM 8646 N N . GLU C 1 136 ? -2.294 25.310 69.692 1.00 86.56 134 GLU C N 1
ATOM 8647 C CA . GLU C 1 136 ? -3.508 25.413 68.928 1.00 85.87 134 GLU C CA 1
ATOM 8648 C C . GLU C 1 136 ? -3.489 26.481 67.873 1.00 85.11 134 GLU C C 1
ATOM 8649 O O . GLU C 1 136 ? -4.115 27.497 68.049 1.00 89.73 134 GLU C O 1
ATOM 8655 N N . GLN C 1 137 ? -2.812 26.250 66.758 1.00 84.33 135 GLN C N 1
ATOM 8656 C CA . GLN C 1 137 ? -2.791 27.244 65.698 1.00 84.82 135 GLN C CA 1
ATOM 8657 C C . GLN C 1 137 ? -3.301 26.760 64.361 1.00 79.21 135 GLN C C 1
ATOM 8658 O O . GLN C 1 137 ? -3.452 25.586 64.151 1.00 75.86 135 GLN C O 1
ATOM 8664 N N . ALA C 1 138 ? -3.573 27.697 63.468 1.00 74.11 136 ALA C N 1
ATOM 8665 C CA . ALA C 1 138 ? -4.018 27.389 62.121 1.00 75.03 136 ALA C CA 1
ATOM 8666 C C . ALA C 1 138 ? -2.856 26.921 61.261 1.00 76.03 136 ALA C C 1
ATOM 8667 O O . ALA C 1 138 ? -2.989 25.965 60.502 1.00 75.01 136 ALA C O 1
ATOM 8669 N N . ILE C 1 139 ? -1.735 27.557 61.431 1.00 84.14 137 ILE C N 1
ATOM 8670 C CA . ILE C 1 139 ? -0.587 27.212 60.684 1.00 85.36 137 ILE C CA 1
ATOM 8671 C C . ILE C 1 139 ? 0.589 27.012 61.596 1.00 87.87 137 ILE C C 1
ATOM 8672 O O . ILE C 1 139 ? 0.812 27.801 62.470 1.00 93.61 137 ILE C O 1
ATOM 8677 N N . PHE C 1 140 ? 1.292 25.908 61.427 1.00 83.83 138 PHE C N 1
ATOM 8678 C CA . PHE C 1 140 ? 2.557 25.628 62.109 1.00 79.92 138 PHE C CA 1
ATOM 8679 C C . PHE C 1 140 ? 3.615 25.523 61.016 1.00 72.02 138 PHE C C 1
ATOM 8680 O O . PHE C 1 140 ? 3.745 24.459 60.395 1.00 80.04 138 PHE C O 1
ATOM 8688 N N . ALA C 1 141 ? 4.403 26.577 60.799 1.00 72.44 139 ALA C N 1
ATOM 8689 C CA . ALA C 1 141 ? 5.450 26.511 59.779 1.00 74.23 139 ALA C CA 1
ATOM 8690 C C . ALA C 1 141 ? 6.736 25.922 60.366 1.00 82.53 139 ALA C C 1
ATOM 8691 O O . ALA C 1 141 ? 6.983 25.988 61.577 1.00 89.89 139 ALA C O 1
ATOM 8693 N N . GLY C 1 142 ? 7.551 25.334 59.485 1.00 76.60 140 GLY C N 1
ATOM 8694 C CA . GLY C 1 142 ? 8.752 24.612 59.863 1.00 89.06 140 GLY C CA 1
ATOM 8695 C C . GLY C 1 142 ? 10.065 25.316 59.566 1.00 107.02 140 GLY C C 1
ATOM 8696 O O . GLY C 1 142 ? 10.349 26.368 60.150 1.00 111.22 140 GLY C O 1
ATOM 8697 N N . ALA C 1 143 ? 10.880 24.734 58.677 1.00 116.69 141 ALA C N 1
ATOM 8698 C CA . ALA C 1 143 ? 12.252 25.200 58.402 1.00 116.64 141 ALA C CA 1
ATOM 8699 C C . ALA C 1 143 ? 12.455 25.792 56.998 1.00 118.09 141 ALA C C 1
ATOM 8700 O O . ALA C 1 143 ? 11.527 26.300 56.364 1.00 114.98 141 ALA C O 1
ATOM 8702 N N . ASN C 1 147 ? 15.315 28.481 52.402 1.00 136.98 145 ASN C N 1
ATOM 8703 C CA . ASN C 1 147 ? 14.094 28.733 51.652 1.00 133.40 145 ASN C CA 1
ATOM 8704 C C . ASN C 1 147 ? 13.294 29.804 52.428 1.00 131.57 145 ASN C C 1
ATOM 8705 O O . ASN C 1 147 ? 13.831 30.461 53.325 1.00 126.67 145 ASN C O 1
ATOM 8710 N N . LYS C 1 148 ? 12.026 29.991 52.063 1.00 134.14 146 LYS C N 1
ATOM 8711 C CA . LYS C 1 148 ? 11.136 30.985 52.658 1.00 133.89 146 LYS C CA 1
ATOM 8712 C C . LYS C 1 148 ? 9.972 30.258 53.321 1.00 123.41 146 LYS C C 1
ATOM 8713 O O . LYS C 1 148 ? 9.700 29.099 53.006 1.00 123.92 146 LYS C O 1
ATOM 8719 N N . TRP C 1 149 ? 9.312 30.902 54.289 1.00 114.60 147 TRP C N 1
ATOM 8720 C CA . TRP C 1 149 ? 8.323 30.185 55.094 1.00 107.38 147 TRP C CA 1
ATOM 8721 C C . TRP C 1 149 ? 6.852 30.477 54.808 1.00 105.36 147 TRP C C 1
ATOM 8722 O O . TRP C 1 149 ? 6.039 29.559 54.939 1.00 99.03 147 TRP C O 1
ATOM 8733 N N . LEU C 1 150 ? 6.473 31.704 54.434 1.00 111.51 148 LEU C N 1
ATOM 8734 C CA . LEU C 1 150 ? 5.077 32.006 54.081 1.00 109.19 148 LEU C CA 1
ATOM 8735 C C . LEU C 1 150 ? 5.128 33.090 53.011 1.00 120.67 148 LEU C C 1
ATOM 8736 O O . LEU C 1 150 ? 5.198 34.279 53.343 1.00 121.38 148 LEU C O 1
ATOM 8741 N N . ASN C 1 151 ? 4.985 32.693 51.749 1.00 129.91 149 ASN C N 1
ATOM 8742 C CA . ASN C 1 151 ? 5.055 33.612 50.617 1.00 136.23 149 ASN C CA 1
ATOM 8743 C C . ASN C 1 151 ? 3.707 33.630 49.918 1.00 129.51 149 ASN C C 1
ATOM 8744 O O . ASN C 1 151 ? 3.283 32.607 49.370 1.00 127.87 149 ASN C O 1
ATOM 8749 N N . GLY C 1 152 ? 3.053 34.789 49.926 1.00 120.30 150 GLY C N 1
ATOM 8750 C CA . GLY C 1 152 ? 1.769 34.953 49.283 1.00 114.56 150 GLY C CA 1
ATOM 8751 C C . GLY C 1 152 ? 0.733 35.526 50.223 1.00 115.66 150 GLY C C 1
ATOM 8752 O O . GLY C 1 152 ? 0.902 35.412 51.438 1.00 117.89 150 GLY C O 1
ATOM 8753 N N . GLY C 1 153 ? -0.302 36.189 49.715 1.00 120.05 151 GLY C N 1
ATOM 8754 C CA . GLY C 1 153 ? -1.331 36.731 50.598 1.00 122.98 151 GLY C CA 1
ATOM 8755 C C . GLY C 1 153 ? -2.148 35.640 51.277 1.00 118.43 151 GLY C C 1
ATOM 8756 O O . GLY C 1 153 ? -2.419 34.589 50.696 1.00 117.36 151 GLY C O 1
ATOM 8757 N N . ALA C 1 154 ? -2.562 35.906 52.520 1.00 113.93 152 ALA C N 1
ATOM 8758 C CA . ALA C 1 154 ? -3.358 34.946 53.279 1.00 105.18 152 ALA C CA 1
ATOM 8759 C C . ALA C 1 154 ? -4.117 35.646 54.408 1.00 102.90 152 ALA C C 1
ATOM 8760 O O . ALA C 1 154 ? -3.579 36.546 55.055 1.00 109.95 152 ALA C O 1
ATOM 8762 N N . THR C 1 155 ? -5.342 35.188 54.667 1.00 91.10 153 THR C N 1
ATOM 8763 C CA . THR C 1 155 ? -6.061 35.510 55.892 1.00 89.89 153 THR C CA 1
ATOM 8764 C C . THR C 1 155 ? -5.996 34.258 56.732 1.00 93.53 153 THR C C 1
ATOM 8765 O O . THR C 1 155 ? -6.345 33.179 56.249 1.00 93.90 153 THR C O 1
ATOM 8769 N N . ILE C 1 156 ? -5.461 34.381 57.939 1.00 89.63 154 ILE C N 1
ATOM 8770 C CA . ILE C 1 156 ? -5.362 33.255 58.847 1.00 80.22 154 ILE C CA 1
ATOM 8771 C C . ILE C 1 156 ? -6.233 33.575 60.051 1.00 85.75 154 ILE C C 1
ATOM 8772 O O . ILE C 1 156 ? -5.910 34.472 60.842 1.00 96.50 154 ILE C O 1
ATOM 8777 N N . ARG C 1 157 ? -7.328 32.833 60.202 1.00 79.46 155 ARG C N 1
ATOM 8778 C CA . ARG C 1 157 ? -8.202 32.977 61.359 1.00 84.17 155 ARG C CA 1
ATOM 8779 C C . ARG C 1 157 ? -7.733 31.900 62.331 1.00 91.44 155 ARG C C 1
ATOM 8780 O O . ARG C 1 157 ? -8.048 30.710 62.213 1.00 86.25 155 ARG C O 1
ATOM 8788 N N . GLY C 1 158 ? -6.873 32.323 63.253 1.00 94.31 156 GLY C N 1
ATOM 8789 C CA . GLY C 1 158 ? -6.268 31.379 64.166 1.00 89.05 156 GLY C CA 1
ATOM 8790 C C . GLY C 1 158 ? -4.811 31.705 64.354 1.00 88.83 156 GLY C C 1
ATOM 8791 O O . GLY C 1 158 ? -4.299 32.652 63.754 1.00 88.26 156 GLY C O 1
ATOM 8792 N N . GLY C 1 159 ? -4.101 30.895 65.130 1.00 93.22 157 GLY C N 1
ATOM 8793 C CA . GLY C 1 159 ? -2.731 31.223 65.446 1.00 95.65 157 GLY C CA 1
ATOM 8794 C C . GLY C 1 159 ? -1.751 30.912 64.325 1.00 93.50 157 GLY C C 1
ATOM 8795 O O . GLY C 1 159 ? -1.934 30.019 63.512 1.00 94.35 157 GLY C O 1
ATOM 8796 N N . VAL C 1 160 ? -0.617 31.608 64.352 1.00 89.35 158 VAL C N 1
ATOM 8797 C CA . VAL C 1 160 ? 0.490 31.316 63.455 1.00 83.63 158 VAL C CA 1
ATOM 8798 C C . VAL C 1 160 ? 1.705 31.023 64.310 1.00 85.97 158 VAL C C 1
ATOM 8799 O O . VAL C 1 160 ? 2.064 31.812 65.195 1.00 93.20 158 VAL C O 1
ATOM 8803 N N . TYR C 1 161 ? 2.312 29.869 64.052 1.00 76.65 159 TYR C N 1
ATOM 8804 C CA . TYR C 1 161 ? 3.492 29.404 64.759 1.00 74.88 159 TYR C CA 1
ATOM 8805 C C . TYR C 1 161 ? 4.550 29.089 63.712 1.00 77.28 159 TYR C C 1
ATOM 8806 O O . TYR C 1 161 ? 4.408 28.133 62.944 1.00 82.12 159 TYR C O 1
ATOM 8815 N N . VAL C 1 162 ? 5.635 29.846 63.724 1.00 77.19 160 VAL C N 1
ATOM 8816 C CA . VAL C 1 162 ? 6.778 29.600 62.854 1.00 83.06 160 VAL C CA 1
ATOM 8817 C C . VAL C 1 162 ? 7.954 29.209 63.729 1.00 84.60 160 VAL C C 1
ATOM 8818 O O . VAL C 1 162 ? 8.216 29.856 64.747 1.00 88.34 160 VAL C O 1
ATOM 8822 N N . VAL C 1 163 ? 8.673 28.170 63.324 1.00 85.05 161 VAL C N 1
ATOM 8823 C CA . VAL C 1 163 ? 9.855 27.782 64.071 1.00 95.13 161 VAL C CA 1
ATOM 8824 C C . VAL C 1 163 ? 11.051 28.630 63.658 1.00 105.51 161 VAL C C 1
ATOM 8825 O O . VAL C 1 163 ? 11.773 29.167 64.509 1.00 114.90 161 VAL C O 1
ATOM 8829 N N . GLY C 1 164 ? 11.283 28.687 62.369 1.00 97.89 162 GLY C N 1
ATOM 8830 C CA . GLY C 1 164 ? 12.361 29.475 61.850 1.00 101.41 162 GLY C CA 1
ATOM 8831 C C . GLY C 1 164 ? 13.658 28.742 61.716 1.00 112.87 162 GLY C C 1
ATOM 8832 O O . GLY C 1 164 ? 13.707 27.546 61.878 1.00 110.27 162 GLY C O 1
ATOM 8833 N N . ASN C 1 165 ? 14.714 29.483 61.420 1.00 126.51 163 ASN C N 1
ATOM 8834 C CA . ASN C 1 165 ? 16.037 28.919 61.229 1.00 132.18 163 ASN C CA 1
ATOM 8835 C C . ASN C 1 165 ? 16.969 29.242 62.372 1.00 132.08 163 ASN C C 1
ATOM 8836 O O . ASN C 1 165 ? 17.301 30.386 62.594 1.00 138.16 163 ASN C O 1
ATOM 8841 N N . PRO C 1 166 ? 17.440 28.220 63.073 1.00 124.47 164 PRO C N 1
ATOM 8842 C CA . PRO C 1 166 ? 18.345 28.345 64.208 1.00 123.88 164 PRO C CA 1
ATOM 8843 C C . PRO C 1 166 ? 19.598 29.047 63.858 1.00 129.73 164 PRO C C 1
ATOM 8844 O O . PRO C 1 166 ? 20.046 29.910 64.579 1.00 126.33 164 PRO C O 1
ATOM 8848 N N . ASN C 1 167 ? 20.142 28.683 62.712 1.00 147.05 165 ASN C N 1
ATOM 8849 C CA . ASN C 1 167 ? 21.349 29.273 62.188 1.00 161.53 165 ASN C CA 1
ATOM 8850 C C . ASN C 1 167 ? 21.070 30.463 61.260 1.00 161.23 165 ASN C C 1
ATOM 8851 O O . ASN C 1 167 ? 21.807 30.657 60.303 1.00 164.21 165 ASN C O 1
ATOM 8856 N N . ASP C 1 168 ? 20.072 31.240 61.681 1.00 156.69 166 ASP C N 1
ATOM 8857 C CA . ASP C 1 168 ? 19.618 32.441 61.018 1.00 153.17 166 ASP C CA 1
ATOM 8858 C C . ASP C 1 168 ? 18.626 33.206 61.881 1.00 148.78 166 ASP C C 1
ATOM 8859 O O . ASP C 1 168 ? 18.974 33.725 62.934 1.00 141.23 166 ASP C O 1
ATOM 8864 N N . ASP C 1 170 ? 18.213 36.403 62.411 1.00 160.11 168 ASP C N 1
ATOM 8865 C CA . ASP C 1 170 ? 17.864 37.772 62.128 1.00 158.84 168 ASP C CA 1
ATOM 8866 C C . ASP C 1 170 ? 17.231 37.857 60.753 1.00 154.54 168 ASP C C 1
ATOM 8867 O O . ASP C 1 170 ? 17.220 38.909 60.132 1.00 156.37 168 ASP C O 1
ATOM 8872 N N . GLN C 1 171 ? 16.717 36.734 60.274 1.00 148.16 169 GLN C N 1
ATOM 8873 C CA . GLN C 1 171 ? 16.074 36.695 58.982 1.00 146.07 169 GLN C CA 1
ATOM 8874 C C . GLN C 1 171 ? 14.587 36.785 59.180 1.00 140.52 169 GLN C C 1
ATOM 8875 O O . GLN C 1 171 ? 14.007 35.955 59.856 1.00 140.45 169 GLN C O 1
ATOM 8881 N N . TYR C 1 172 ? 13.965 37.793 58.589 1.00 133.79 170 TYR C N 1
ATOM 8882 C CA . TYR C 1 172 ? 12.541 37.956 58.711 1.00 117.68 170 TYR C CA 1
ATOM 8883 C C . TYR C 1 172 ? 11.855 36.785 58.095 1.00 111.23 170 TYR C C 1
ATOM 8884 O O . TYR C 1 172 ? 12.190 36.366 57.017 1.00 111.43 170 TYR C O 1
ATOM 8893 N N . VAL C 1 173 ? 10.874 36.262 58.790 1.00 110.86 171 VAL C N 1
ATOM 8894 C CA . VAL C 1 173 ? 10.129 35.133 58.307 1.00 111.68 171 VAL C CA 1
ATOM 8895 C C . VAL C 1 173 ? 8.719 35.541 57.910 1.00 109.66 171 VAL C C 1
ATOM 8896 O O . VAL C 1 173 ? 7.942 34.720 57.461 1.00 110.55 171 VAL C O 1
ATOM 8900 N N . ILE C 1 174 ? 8.406 36.819 58.066 1.00 109.06 172 ILE C N 1
ATOM 8901 C CA . ILE C 1 174 ? 7.120 37.353 57.700 1.00 110.37 172 ILE C CA 1
ATOM 8902 C C . ILE C 1 174 ? 7.330 38.777 57.267 1.00 124.68 172 ILE C C 1
ATOM 8903 O O . ILE C 1 174 ? 7.374 39.670 58.094 1.00 123.57 172 ILE C O 1
ATOM 8908 N N . GLU C 1 175 ? 7.467 38.990 55.968 1.00 134.95 173 GLU C N 1
ATOM 8909 C CA . GLU C 1 175 ? 7.686 40.322 55.435 1.00 144.57 173 GLU C CA 1
ATOM 8910 C C . GLU C 1 175 ? 6.391 40.911 54.923 1.00 142.75 173 GLU C C 1
ATOM 8911 O O . GLU C 1 175 ? 6.316 41.376 53.797 1.00 148.68 173 GLU C O 1
ATOM 8917 N N . ALA C 1 176 ? 5.373 40.908 55.763 1.00 130.20 174 ALA C N 1
ATOM 8918 C CA . ALA C 1 176 ? 4.073 41.427 55.382 1.00 121.79 174 ALA C CA 1
ATOM 8919 C C . ALA C 1 176 ? 4.020 42.931 55.154 1.00 125.89 174 ALA C C 1
ATOM 8920 O O . ALA C 1 176 ? 4.828 43.692 55.672 1.00 126.54 174 ALA C O 1
ATOM 8922 N N . ASN C 1 177 ? 3.039 43.338 54.365 1.00 127.87 175 ASN C N 1
ATOM 8923 C CA . ASN C 1 177 ? 2.811 44.728 54.046 1.00 131.48 175 ASN C CA 1
ATOM 8924 C C . ASN C 1 177 ? 1.403 44.886 53.496 1.00 127.76 175 ASN C C 1
ATOM 8925 O O . ASN C 1 177 ? 0.762 43.918 53.118 1.00 119.45 175 ASN C O 1
ATOM 8930 N N . ASN C 1 179 ? -1.788 42.319 52.922 1.00 143.87 177 ASN C N 1
ATOM 8931 C CA . ASN C 1 179 ? -1.918 41.056 52.225 1.00 141.81 177 ASN C CA 1
ATOM 8932 C C . ASN C 1 179 ? -1.999 39.934 53.224 1.00 129.95 177 ASN C C 1
ATOM 8933 O O . ASN C 1 179 ? -2.561 38.894 52.956 1.00 128.45 177 ASN C O 1
ATOM 8938 N N . PHE C 1 180 ? -1.423 40.147 54.385 1.00 120.15 178 PHE C N 1
ATOM 8939 C CA . PHE C 1 180 ? -1.454 39.150 55.423 1.00 106.49 178 PHE C CA 1
ATOM 8940 C C . PHE C 1 180 ? -2.490 39.606 56.418 1.00 102.76 178 PHE C C 1
ATOM 8941 O O . PHE C 1 180 ? -2.642 40.779 56.630 1.00 110.94 178 PHE C O 1
ATOM 8949 N N . ALA C 1 181 ? -3.232 38.698 57.013 1.00 92.78 179 ALA C N 1
ATOM 8950 C CA . ALA C 1 181 ? -4.236 39.107 57.963 1.00 91.01 179 ALA C CA 1
ATOM 8951 C C . ALA C 1 181 ? -4.474 37.989 58.903 1.00 94.66 179 ALA C C 1
ATOM 8952 O O . ALA C 1 181 ? -4.651 36.877 58.496 1.00 99.50 179 ALA C O 1
ATOM 8954 N N . LEU C 1 182 ? -4.538 38.297 60.175 1.00 96.06 180 LEU C N 1
ATOM 8955 C CA . LEU C 1 182 ? -4.666 37.271 61.196 1.00 92.48 180 LEU C CA 1
ATOM 8956 C C . LEU C 1 182 ? -5.741 37.710 62.168 1.00 92.26 180 LEU C C 1
ATOM 8957 O O . LEU C 1 182 ? -5.573 38.711 62.863 1.00 98.72 180 LEU C O 1
ATOM 8962 N N . TYR C 1 183 ? -6.818 36.939 62.237 1.00 91.71 181 TYR C N 1
ATOM 8963 C CA . TYR C 1 183 ? -7.943 37.221 63.109 1.00 90.74 181 TYR C CA 1
ATOM 8964 C C . TYR C 1 183 ? -7.998 36.144 64.183 1.00 92.39 181 TYR C C 1
ATOM 8965 O O . TYR C 1 183 ? -7.321 35.112 64.109 1.00 90.64 181 TYR C O 1
ATOM 8974 N N . ASN C 1 184 ? -8.817 36.400 65.195 1.00 100.41 182 ASN C N 1
ATOM 8975 C CA . ASN C 1 184 ? -8.958 35.502 66.331 1.00 101.81 182 ASN C CA 1
ATOM 8976 C C . ASN C 1 184 ? -10.376 34.965 66.417 1.00 99.74 182 ASN C C 1
ATOM 8977 O O . ASN C 1 184 ? -10.778 34.419 67.454 1.00 89.19 182 ASN C O 1
ATOM 8982 N N . ARG C 1 185 ? -11.129 35.072 65.328 1.00 104.52 183 ARG C N 1
ATOM 8983 C CA . ARG C 1 185 ? -12.423 34.425 65.249 1.00 107.64 183 ARG C CA 1
ATOM 8984 C C . ARG C 1 185 ? -12.870 34.242 63.813 1.00 106.62 183 ARG C C 1
ATOM 8985 O O . ARG C 1 185 ? -12.236 34.691 62.849 1.00 100.52 183 ARG C O 1
ATOM 8987 N N . TYR C 1 186 ? -13.969 33.516 63.709 1.00 113.64 184 TYR C N 1
ATOM 8988 C CA . TYR C 1 186 ? -14.595 33.175 62.459 1.00 109.17 184 TYR C CA 1
ATOM 8989 C C . TYR C 1 186 ? -16.059 32.915 62.743 1.00 111.00 184 TYR C C 1
ATOM 8990 O O . TYR C 1 186 ? -16.478 32.681 63.889 1.00 111.09 184 TYR C O 1
ATOM 8999 N N . ASP C 1 187 ? -16.834 32.949 61.680 1.00 106.68 185 ASP C N 1
ATOM 9000 C CA . ASP C 1 187 ? -18.135 32.320 61.715 1.00 111.22 185 ASP C CA 1
ATOM 9001 C C . ASP C 1 187 ? -18.349 31.687 60.358 1.00 107.01 185 ASP C C 1
ATOM 9002 O O . ASP C 1 187 ? -18.132 32.347 59.329 1.00 106.68 185 ASP C O 1
ATOM 9007 N N . LEU C 1 188 ? -18.778 30.426 60.337 1.00 99.36 186 LEU C N 1
ATOM 9008 C CA . LEU C 1 188 ? -18.710 29.706 59.082 1.00 104.39 186 LEU C CA 1
ATOM 9009 C C . LEU C 1 188 ? -19.930 29.953 58.201 1.00 108.74 186 LEU C C 1
ATOM 9010 O O . LEU C 1 188 ? -20.038 29.333 57.142 1.00 110.36 186 LEU C O 1
ATOM 9015 N N . THR C 1 189 ? -20.826 30.871 58.599 1.00 110.20 187 THR C N 1
ATOM 9016 C CA . THR C 1 189 ? -21.853 31.378 57.693 1.00 110.66 187 THR C CA 1
ATOM 9017 C C . THR C 1 189 ? -21.262 32.187 56.547 1.00 115.59 187 THR C C 1
ATOM 9018 O O . THR C 1 189 ? -21.956 32.401 55.545 1.00 121.19 187 THR C O 1
ATOM 9022 N N . THR C 1 190 ? -20.008 32.622 56.666 1.00 114.83 188 THR C N 1
ATOM 9023 C CA . THR C 1 190 ? -19.356 33.413 55.634 1.00 120.53 188 THR C CA 1
ATOM 9024 C C . THR C 1 190 ? -19.051 32.594 54.388 1.00 121.82 188 THR C C 1
ATOM 9025 O O . THR C 1 190 ? -18.736 33.181 53.347 1.00 123.21 188 THR C O 1
ATOM 9029 N N . TYR C 1 191 ? -19.203 31.267 54.451 1.00 120.17 189 TYR C N 1
ATOM 9030 C CA . TYR C 1 191 ? -18.837 30.377 53.361 1.00 117.00 189 TYR C CA 1
ATOM 9031 C C . TYR C 1 191 ? -20.048 29.562 52.918 1.00 119.66 189 TYR C C 1
ATOM 9032 O O . TYR C 1 191 ? -20.858 29.119 53.742 1.00 118.10 189 TYR C O 1
ATOM 9041 N N . SER C 1 192 ? -20.113 29.307 51.610 1.00 123.74 190 SER C N 1
ATOM 9042 C CA . SER C 1 192 ? -21.275 28.691 50.963 1.00 128.95 190 SER C CA 1
ATOM 9043 C C . SER C 1 192 ? -21.389 27.217 51.334 1.00 123.53 190 SER C C 1
ATOM 9044 O O . SER C 1 192 ? -20.516 26.416 50.987 1.00 116.01 190 SER C O 1
ATOM 9047 N N . GLU C 1 193 ? -22.482 26.867 51.985 1.00 128.35 191 GLU C N 1
ATOM 9048 C CA . GLU C 1 193 ? -22.787 25.491 52.340 1.00 127.67 191 GLU C CA 1
ATOM 9049 C C . GLU C 1 193 ? -21.646 24.742 52.977 1.00 119.17 191 GLU C C 1
ATOM 9050 O O . GLU C 1 193 ? -21.210 23.736 52.462 1.00 117.96 191 GLU C O 1
ATOM 9056 N N . VAL C 1 194 ? -21.178 25.224 54.111 1.00 115.87 192 VAL C N 1
ATOM 9057 C CA . VAL C 1 194 ? -20.089 24.585 54.808 1.00 103.91 192 VAL C CA 1
ATOM 9058 C C . VAL C 1 194 ? -20.428 24.347 56.242 1.00 103.54 192 VAL C C 1
ATOM 9059 O O . VAL C 1 194 ? -19.836 23.532 56.900 1.00 98.58 192 VAL C O 1
ATOM 9063 N N . THR C 1 195 ? -21.444 25.032 56.718 1.00 110.00 193 THR C N 1
ATOM 9064 C CA . THR C 1 195 ? -21.856 24.925 58.093 1.00 115.53 193 THR C CA 1
ATOM 9065 C C . THR C 1 195 ? -22.577 23.653 58.439 1.00 124.18 193 THR C C 1
ATOM 9066 O O . THR C 1 195 ? -22.672 23.296 59.600 1.00 128.98 193 THR C O 1
ATOM 9070 N N . ASN C 1 196 ? -23.100 22.974 57.430 1.00 126.44 194 ASN C N 1
ATOM 9071 C CA . ASN C 1 196 ? -23.818 21.738 57.629 1.00 132.86 194 ASN C CA 1
ATOM 9072 C C . ASN C 1 196 ? -22.875 20.659 58.061 1.00 129.00 194 ASN C C 1
ATOM 9073 O O . ASN C 1 196 ? -23.223 19.828 58.873 1.00 137.19 194 ASN C O 1
ATOM 9078 N N . ARG C 1 197 ? -21.662 20.681 57.533 1.00 117.26 195 ARG C N 1
ATOM 9079 C CA . ARG C 1 197 ? -20.694 19.668 57.865 1.00 113.21 195 ARG C CA 1
ATOM 9080 C C . ARG C 1 197 ? -20.096 19.814 59.236 1.00 112.96 195 ARG C C 1
ATOM 9081 O O . ARG C 1 197 ? -19.595 18.856 59.797 1.00 104.34 195 ARG C O 1
ATOM 9089 N N . VAL C 1 198 ? -20.174 21.015 59.772 1.00 116.91 196 VAL C N 1
ATOM 9090 C CA . VAL C 1 198 ? -19.617 21.271 61.070 1.00 110.77 196 VAL C CA 1
ATOM 9091 C C . VAL C 1 198 ? -20.685 21.158 62.091 1.00 115.71 196 VAL C C 1
ATOM 9092 O O . VAL C 1 198 ? -21.811 21.491 61.831 1.00 125.55 196 VAL C O 1
ATOM 9096 N N . GLU C 1 199 ? -20.334 20.660 63.257 1.00 113.34 197 GLU C N 1
ATOM 9097 C CA . GLU C 1 199 ? -21.279 20.569 64.324 1.00 122.83 197 GLU C CA 1
ATOM 9098 C C . GLU C 1 199 ? -21.607 21.998 64.690 1.00 121.37 197 GLU C C 1
ATOM 9099 O O . GLU C 1 199 ? -20.709 22.804 64.851 1.00 125.30 197 GLU C O 1
ATOM 9105 N N . PRO C 1 200 ? -22.899 22.315 64.862 1.00 112.86 198 PRO C N 1
ATOM 9106 C CA . PRO C 1 200 ? -23.482 23.609 65.213 1.00 114.71 198 PRO C CA 1
ATOM 9107 C C . PRO C 1 200 ? -22.648 24.381 66.198 1.00 114.59 198 PRO C C 1
ATOM 9108 O O . PRO C 1 200 ? -22.237 25.494 65.923 1.00 107.73 198 PRO C O 1
ATOM 9112 N N . SER C 1 201 ? -22.305 23.747 67.317 1.00 120.61 199 SER C N 1
ATOM 9113 C CA . SER C 1 201 ? -21.494 24.305 68.404 1.00 124.62 199 SER C CA 1
ATOM 9114 C C . SER C 1 201 ? -20.050 24.777 68.144 1.00 122.40 199 SER C C 1
ATOM 9115 O O . SER C 1 201 ? -19.392 25.222 69.061 1.00 115.53 199 SER C O 1
ATOM 9118 N N . TYR C 1 202 ? -19.555 24.599 66.931 1.00 122.34 200 TYR C N 1
ATOM 9119 C CA . TYR C 1 202 ? -18.258 24.973 66.482 1.00 111.95 200 TYR C CA 1
ATOM 9120 C C . TYR C 1 202 ? -18.413 25.784 65.212 1.00 107.82 200 TYR C C 1
ATOM 9121 O O . TYR C 1 202 ? -17.454 25.964 64.503 1.00 104.19 200 TYR C O 1
ATOM 9130 N N . ARG C 1 203 ? -19.608 26.268 64.906 1.00 108.30 201 ARG C N 1
ATOM 9131 C CA . ARG C 1 203 ? -19.810 27.021 63.679 1.00 106.86 201 ARG C CA 1
ATOM 9132 C C . ARG C 1 203 ? -19.576 28.496 63.876 1.00 111.73 201 ARG C C 1
ATOM 9133 O O . ARG C 1 203 ? -19.351 29.242 62.926 1.00 106.00 201 ARG C O 1
ATOM 9135 N N . GLN C 1 204 ? -19.660 28.903 65.135 1.00 121.84 202 GLN C N 1
ATOM 9136 C CA . GLN C 1 204 ? -19.497 30.278 65.559 1.00 126.43 202 GLN C CA 1
ATOM 9137 C C . GLN C 1 204 ? -18.614 30.312 66.778 1.00 128.67 202 GLN C C 1
ATOM 9138 O O . GLN C 1 204 ? -19.066 29.994 67.860 1.00 128.45 202 GLN C O 1
ATOM 9144 N N . VAL C 1 205 ? -17.350 30.673 66.626 1.00 135.30 203 VAL C N 1
ATOM 9145 C CA . VAL C 1 205 ? -16.468 30.738 67.785 1.00 142.59 203 VAL C CA 1
ATOM 9146 C C . VAL C 1 205 ? -15.734 32.038 67.676 1.00 138.91 203 VAL C C 1
ATOM 9147 O O . VAL C 1 205 ? -15.308 32.392 66.585 1.00 137.73 203 VAL C O 1
ATOM 9151 N N . GLN C 1 206 ? -15.588 32.764 68.782 1.00 137.38 204 GLN C N 1
ATOM 9152 C CA . GLN C 1 206 ? -14.915 34.055 68.651 1.00 138.59 204 GLN C CA 1
ATOM 9153 C C . GLN C 1 206 ? -13.620 34.256 69.444 1.00 144.37 204 GLN C C 1
ATOM 9154 O O . GLN C 1 206 ? -12.948 35.264 69.228 1.00 155.53 204 GLN C O 1
ATOM 9160 N N . ASP C 1 207 ? -13.251 33.342 70.319 1.00 141.15 205 ASP C N 1
ATOM 9161 C CA . ASP C 1 207 ? -11.917 33.339 70.907 1.00 135.34 205 ASP C CA 1
ATOM 9162 C C . ASP C 1 207 ? -11.247 32.081 70.377 1.00 121.67 205 ASP C C 1
ATOM 9163 O O . ASP C 1 207 ? -11.566 30.968 70.809 1.00 127.31 205 ASP C O 1
ATOM 9168 N N . LEU C 1 208 ? -10.365 32.252 69.405 1.00 111.68 206 LEU C N 1
ATOM 9169 C CA . LEU C 1 208 ? -9.651 31.112 68.860 1.00 108.83 206 LEU C CA 1
ATOM 9170 C C . LEU C 1 208 ? -8.404 30.778 69.663 1.00 114.09 206 LEU C C 1
ATOM 9171 O O . LEU C 1 208 ? -7.794 29.731 69.418 1.00 111.61 206 LEU C O 1
ATOM 9176 N N . CYS C 1 209 ? -8.065 31.614 70.656 1.00 121.72 207 CYS C N 1
ATOM 9177 C CA . CYS C 1 209 ? -6.809 31.519 71.401 1.00 126.21 207 CYS C CA 1
ATOM 9178 C C . CYS C 1 209 ? -5.647 31.692 70.436 1.00 113.68 207 CYS C C 1
ATOM 9179 O O . CYS C 1 209 ? -4.637 30.989 70.504 1.00 113.69 207 CYS C O 1
ATOM 9182 N N . ALA C 1 210 ? -5.803 32.643 69.520 1.00 109.57 208 ALA C N 1
ATOM 9183 C CA . ALA C 1 210 ? -4.796 32.865 68.502 1.00 106.21 208 ALA C CA 1
ATOM 9184 C C . ALA C 1 210 ? -3.576 33.554 69.097 1.00 112.80 208 ALA C C 1
ATOM 9185 O O . ALA C 1 210 ? -3.634 34.203 70.148 1.00 117.18 208 ALA C O 1
ATOM 9187 N N . SER C 1 211 ? -2.462 33.413 68.391 1.00 113.31 209 SER C N 1
ATOM 9188 C CA . SER C 1 211 ? -1.197 33.999 68.796 1.00 116.72 209 SER C CA 1
ATOM 9189 C C . SER C 1 211 ? -0.302 34.013 67.567 1.00 107.91 209 SER C C 1
ATOM 9190 O O . SER C 1 211 ? -0.478 33.220 66.638 1.00 107.62 209 SER C O 1
ATOM 9193 N N . LEU C 1 212 ? 0.680 34.900 67.577 1.00 103.52 210 LEU C N 1
ATOM 9194 C CA . LEU C 1 212 ? 1.717 34.856 66.559 1.00 98.75 210 LEU C CA 1
ATOM 9195 C C . LEU C 1 212 ? 2.994 34.513 67.312 1.00 96.88 210 LEU C C 1
ATOM 9196 O O . LEU C 1 212 ? 3.478 35.310 68.122 1.00 98.17 210 LEU C O 1
ATOM 9201 N N . ARG C 1 213 ? 3.514 33.320 67.064 1.00 76.46 211 ARG C N 1
ATOM 9202 C CA . ARG C 1 213 ? 4.747 32.861 67.678 1.00 83.89 211 ARG C CA 1
ATOM 9203 C C . ARG C 1 213 ? 5.742 32.515 66.585 1.00 86.73 211 ARG C C 1
ATOM 9204 O O . ARG C 1 213 ? 5.455 31.710 65.684 1.00 89.87 211 ARG C O 1
ATOM 9212 N N . VAL C 1 214 ? 6.926 33.102 66.714 1.00 83.03 212 VAL C N 1
ATOM 9213 C CA . VAL C 1 214 ? 8.081 32.874 65.860 1.00 86.31 212 VAL C CA 1
ATOM 9214 C C . VAL C 1 214 ? 9.202 32.492 66.808 1.00 93.68 212 VAL C C 1
ATOM 9215 O O . VAL C 1 214 ? 9.593 33.294 67.664 1.00 102.30 212 VAL C O 1
ATOM 9219 N N . GLN C 1 215 ? 9.685 31.261 66.714 1.00 92.44 213 GLN C N 1
ATOM 9220 C CA . GLN C 1 215 ? 10.696 30.884 67.690 1.00 103.61 213 GLN C CA 1
ATOM 9221 C C . GLN C 1 215 ? 12.050 31.491 67.343 1.00 104.68 213 GLN C C 1
ATOM 9222 O O . GLN C 1 215 ? 12.646 32.195 68.166 1.00 100.27 213 GLN C O 1
ATOM 9228 N N . TYR C 1 216 ? 12.531 31.260 66.115 1.00 103.68 214 TYR C N 1
ATOM 9229 C CA . TYR C 1 216 ? 13.790 31.817 65.613 1.00 106.72 214 TYR C CA 1
ATOM 9230 C C . TYR C 1 216 ? 13.500 32.691 64.389 1.00 106.76 214 TYR C C 1
ATOM 9231 O O . TYR C 1 216 ? 13.284 32.186 63.283 1.00 101.90 214 TYR C O 1
ATOM 9240 N N . GLY C 1 217 ? 13.541 33.998 64.574 1.00 109.98 215 GLY C N 1
ATOM 9241 C CA . GLY C 1 217 ? 13.354 34.927 63.481 1.00 110.09 215 GLY C CA 1
ATOM 9242 C C . GLY C 1 217 ? 12.829 36.258 63.992 1.00 112.38 215 GLY C C 1
ATOM 9243 O O . GLY C 1 217 ? 12.849 36.543 65.191 1.00 114.53 215 GLY C O 1
ATOM 9244 N N . LYS C 1 218 ? 12.398 37.090 63.043 1.00 108.96 216 LYS C N 1
ATOM 9245 C CA . LYS C 1 218 ? 11.767 38.368 63.344 1.00 107.96 216 LYS C CA 1
ATOM 9246 C C . LYS C 1 218 ? 10.489 38.460 62.526 1.00 105.33 216 LYS C C 1
ATOM 9247 O O . LYS C 1 218 ? 10.166 37.566 61.736 1.00 107.33 216 LYS C O 1
ATOM 9253 N N . ILE C 1 219 ? 9.794 39.578 62.638 1.00 107.49 217 ILE C N 1
ATOM 9254 C CA . ILE C 1 219 ? 8.607 39.799 61.830 1.00 114.40 217 ILE C CA 1
ATOM 9255 C C . ILE C 1 219 ? 8.534 41.275 61.523 1.00 122.65 217 ILE C C 1
ATOM 9256 O O . ILE C 1 219 ? 8.846 42.079 62.372 1.00 122.61 217 ILE C O 1
ATOM 9261 N N . SER C 1 220 ? 8.142 41.636 60.308 1.00 123.99 218 SER C N 1
ATOM 9262 C CA . SER C 1 220 ? 7.988 43.041 59.954 1.00 119.23 218 SER C CA 1
ATOM 9263 C C . SER C 1 220 ? 6.536 43.241 59.661 1.00 108.26 218 SER C C 1
ATOM 9264 O O . SER C 1 220 ? 5.946 42.444 58.979 1.00 102.96 218 SER C O 1
ATOM 9267 N N . VAL C 1 221 ? 5.950 44.308 60.164 1.00 110.73 219 VAL C N 1
ATOM 9268 C CA . VAL C 1 221 ? 4.542 44.513 59.939 1.00 111.56 219 VAL C CA 1
ATOM 9269 C C . VAL C 1 221 ? 4.185 45.910 59.474 1.00 123.18 219 VAL C C 1
ATOM 9270 O O . VAL C 1 221 ? 4.456 46.886 60.137 1.00 125.20 219 VAL C O 1
ATOM 9274 N N . GLY C 1 222 ? 3.578 45.995 58.303 1.00 131.44 220 GLY C N 1
ATOM 9275 C CA . GLY C 1 222 ? 3.182 47.270 57.754 1.00 135.77 220 GLY C CA 1
ATOM 9276 C C . GLY C 1 222 ? 2.095 47.105 56.723 1.00 137.91 220 GLY C C 1
ATOM 9277 O O . GLY C 1 222 ? 1.359 46.136 56.738 1.00 136.30 220 GLY C O 1
ATOM 9278 N N . GLY C 1 223 ? 2.004 48.058 55.812 1.00 141.02 221 GLY C N 1
ATOM 9279 C CA . GLY C 1 223 ? 1.005 48.004 54.775 1.00 137.64 221 GLY C CA 1
ATOM 9280 C C . GLY C 1 223 ? -0.338 47.989 55.435 1.00 137.21 221 GLY C C 1
ATOM 9281 O O . GLY C 1 223 ? -0.593 48.811 56.274 1.00 125.79 221 GLY C O 1
ATOM 9282 N N . SER C 1 224 ? -1.177 47.032 55.073 1.00 147.23 222 SER C N 1
ATOM 9283 C CA . SER C 1 224 ? -2.510 46.932 55.640 1.00 151.18 222 SER C CA 1
ATOM 9284 C C . SER C 1 224 ? -2.676 45.645 56.411 1.00 146.80 222 SER C C 1
ATOM 9285 O O . SER C 1 224 ? -3.774 45.267 56.776 1.00 146.59 222 SER C O 1
ATOM 9288 N N . THR C 1 225 ? -1.573 44.977 56.674 1.00 143.33 223 THR C N 1
ATOM 9289 C CA . THR C 1 225 ? -1.608 43.730 57.389 1.00 138.94 223 THR C CA 1
ATOM 9290 C C . THR C 1 225 ? -2.194 43.918 58.751 1.00 136.31 223 THR C C 1
ATOM 9291 O O . THR C 1 225 ? -1.895 44.875 59.422 1.00 143.57 223 THR C O 1
ATOM 9295 N N . GLN C 1 226 ? -2.969 42.964 59.211 1.00 126.29 224 GLN C N 1
ATOM 9296 C CA . GLN C 1 226 ? -3.607 43.168 60.476 1.00 125.44 224 GLN C CA 1
ATOM 9297 C C . GLN C 1 226 ? -3.619 42.010 61.425 1.00 118.10 224 GLN C C 1
ATOM 9298 O O . GLN C 1 226 ? -4.348 41.074 61.249 1.00 118.65 224 GLN C O 1
ATOM 9304 N N . ILE C 1 227 ? -2.854 42.106 62.485 1.00 113.37 225 ILE C N 1
ATOM 9305 C CA . ILE C 1 227 ? -2.818 41.010 63.448 1.00 109.41 225 ILE C CA 1
ATOM 9306 C C . ILE C 1 227 ? -3.808 41.341 64.564 1.00 113.95 225 ILE C C 1
ATOM 9307 O O . ILE C 1 227 ? -3.528 42.152 65.453 1.00 122.05 225 ILE C O 1
ATOM 9312 N N . GLY C 1 228 ? -4.988 40.738 64.503 1.00 108.40 226 GLY C N 1
ATOM 9313 C CA . GLY C 1 228 ? -6.002 40.952 65.509 1.00 105.30 226 GLY C CA 1
ATOM 9314 C C . GLY C 1 228 ? -6.870 42.153 65.220 1.00 106.45 226 GLY C C 1
ATOM 9315 O O . GLY C 1 228 ? -6.591 42.980 64.350 1.00 109.10 226 GLY C O 1
ATOM 9316 N N . GLU C 1 229 ? -7.958 42.236 65.980 1.00 107.05 227 GLU C N 1
ATOM 9317 C CA . GLU C 1 229 ? -8.918 43.313 65.865 1.00 115.99 227 GLU C CA 1
ATOM 9318 C C . GLU C 1 229 ? -8.998 44.083 67.177 1.00 113.43 227 GLU C C 1
ATOM 9319 O O . GLU C 1 229 ? -8.813 43.502 68.249 1.00 115.05 227 GLU C O 1
ATOM 9325 N N . PRO C 1 230 ? -9.264 45.391 67.124 1.00 119.54 228 PRO C N 1
ATOM 9326 C CA . PRO C 1 230 ? -9.333 46.179 68.371 1.00 125.33 228 PRO C CA 1
ATOM 9327 C C . PRO C 1 230 ? -10.281 45.607 69.404 1.00 139.01 228 PRO C C 1
ATOM 9328 O O . PRO C 1 230 ? -9.963 45.556 70.601 1.00 136.05 228 PRO C O 1
ATOM 9332 N N . ASN C 1 231 ? -11.457 45.186 68.955 1.00 150.59 229 ASN C N 1
ATOM 9333 C CA . ASN C 1 231 ? -12.453 44.569 69.813 1.00 162.03 229 ASN C CA 1
ATOM 9334 C C . ASN C 1 231 ? -11.941 43.213 70.271 1.00 165.06 229 ASN C C 1
ATOM 9335 O O . ASN C 1 231 ? -11.570 43.044 71.435 1.00 168.58 229 ASN C O 1
ATOM 9340 N N . ASN C 1 232 ? -11.878 42.256 69.362 1.00 166.98 230 ASN C N 1
ATOM 9341 C CA . ASN C 1 232 ? -11.416 40.909 69.669 1.00 166.55 230 ASN C CA 1
ATOM 9342 C C . ASN C 1 232 ? -9.996 40.778 69.129 1.00 154.22 230 ASN C C 1
ATOM 9343 O O . ASN C 1 232 ? -9.782 40.759 67.914 1.00 149.96 230 ASN C O 1
ATOM 9348 N N . LYS C 1 233 ? -9.029 40.683 70.029 1.00 143.64 231 LYS C N 1
ATOM 9349 C CA . LYS C 1 233 ? -7.638 40.763 69.645 1.00 124.50 231 LYS C CA 1
ATOM 9350 C C . LYS C 1 233 ? -6.869 39.529 70.072 1.00 116.42 231 LYS C C 1
ATOM 9351 O O . LYS C 1 233 ? -7.261 38.785 70.981 1.00 112.50 231 LYS C O 1
ATOM 9357 N N . VAL C 1 234 ? -5.724 39.380 69.411 1.00 114.08 232 VAL C N 1
ATOM 9358 C CA . VAL C 1 234 ? -4.925 38.180 69.533 1.00 106.48 232 VAL C CA 1
ATOM 9359 C C . VAL C 1 234 ? -4.297 38.122 70.918 1.00 111.61 232 VAL C C 1
ATOM 9360 O O . VAL C 1 234 ? -3.971 39.149 71.535 1.00 118.53 232 VAL C O 1
ATOM 9364 N N . LYS C 1 235 ? -4.150 36.905 71.426 1.00 114.87 233 LYS C N 1
ATOM 9365 C CA . LYS C 1 235 ? -3.689 36.698 72.794 1.00 126.06 233 LYS C CA 1
ATOM 9366 C C . LYS C 1 235 ? -2.169 36.540 72.840 1.00 132.00 233 LYS C C 1
ATOM 9367 O O . LYS C 1 235 ? -1.618 35.535 73.298 1.00 135.33 233 LYS C O 1
ATOM 9373 N N . GLY C 1 236 ? -1.487 37.573 72.351 1.00 132.22 234 GLY C N 1
ATOM 9374 C CA . GLY C 1 236 ? -0.042 37.597 72.392 1.00 128.63 234 GLY C CA 1
ATOM 9375 C C . GLY C 1 236 ? 0.642 37.540 71.033 1.00 122.17 234 GLY C C 1
ATOM 9376 O O . GLY C 1 236 ? 0.181 36.866 70.107 1.00 114.95 234 GLY C O 1
ATOM 9377 N N . VAL C 1 237 ? 1.784 38.224 70.943 1.00 117.09 235 VAL C N 1
ATOM 9378 C CA . VAL C 1 237 ? 2.651 38.206 69.767 1.00 104.94 235 VAL C CA 1
ATOM 9379 C C . VAL C 1 237 ? 4.049 37.930 70.319 1.00 98.05 235 VAL C C 1
ATOM 9380 O O . VAL C 1 237 ? 4.800 38.854 70.645 1.00 95.73 235 VAL C O 1
ATOM 9384 N N . PHE C 1 238 ? 4.393 36.651 70.452 1.00 88.05 236 PHE C N 1
ATOM 9385 C CA . PHE C 1 238 ? 5.663 36.247 71.046 1.00 94.47 236 PHE C CA 1
ATOM 9386 C C . PHE C 1 238 ? 6.600 35.798 69.950 1.00 90.22 236 PHE C C 1
ATOM 9387 O O . PHE C 1 238 ? 6.586 34.627 69.562 1.00 98.82 236 PHE C O 1
ATOM 9395 N N . VAL C 1 239 ? 7.502 36.671 69.525 1.00 91.73 237 VAL C N 1
ATOM 9396 C CA . VAL C 1 239 ? 8.358 36.349 68.394 1.00 92.80 237 VAL C CA 1
ATOM 9397 C C . VAL C 1 239 ? 9.793 36.494 68.866 1.00 96.55 237 VAL C C 1
ATOM 9398 O O . VAL C 1 239 ? 10.143 37.487 69.519 1.00 96.28 237 VAL C O 1
ATOM 9402 N N . GLY C 1 240 ? 10.573 35.436 68.635 1.00 95.42 238 GLY C N 1
ATOM 9403 C CA . GLY C 1 240 ? 12.003 35.362 68.838 1.00 100.61 238 GLY C CA 1
ATOM 9404 C C . GLY C 1 240 ? 12.552 36.011 70.090 1.00 113.84 238 GLY C C 1
ATOM 9405 O O . GLY C 1 240 ? 12.245 35.617 71.221 1.00 115.43 238 GLY C O 1
ATOM 9406 N N . ARG C 1 241 ? 13.393 37.017 69.883 1.00 116.85 239 ARG C N 1
ATOM 9407 C CA . ARG C 1 241 ? 14.120 37.651 70.973 1.00 117.65 239 ARG C CA 1
ATOM 9408 C C . ARG C 1 241 ? 13.518 38.959 71.419 1.00 120.49 239 ARG C C 1
ATOM 9409 O O . ARG C 1 241 ? 14.262 39.871 71.808 1.00 122.20 239 ARG C O 1
ATOM 9417 N N . GLY C 1 242 ? 12.194 39.068 71.377 1.00 120.67 240 GLY C N 1
ATOM 9418 C CA . GLY C 1 242 ? 11.507 40.189 71.985 1.00 129.51 240 GLY C CA 1
ATOM 9419 C C . GLY C 1 242 ? 11.316 41.348 71.026 1.00 139.26 240 GLY C C 1
ATOM 9420 O O . GLY C 1 242 ? 11.402 41.206 69.803 1.00 127.62 240 GLY C O 1
ATOM 9421 N N . ALA C 1 243 ? 11.078 42.531 71.611 1.00 160.28 241 ALA C N 1
ATOM 9422 C CA . ALA C 1 243 ? 10.836 43.729 70.812 1.00 161.25 241 ALA C CA 1
ATOM 9423 C C . ALA C 1 243 ? 11.945 43.968 69.807 1.00 159.12 241 ALA C C 1
ATOM 9424 O O . ALA C 1 243 ? 11.713 44.621 68.783 1.00 160.51 241 ALA C O 1
ATOM 9426 N N . GLN C 1 244 ? 13.130 43.419 70.065 1.00 155.98 242 GLN C N 1
ATOM 9427 C CA . GLN C 1 244 ? 14.217 43.491 69.104 1.00 140.24 242 GLN C CA 1
ATOM 9428 C C . GLN C 1 244 ? 13.822 42.854 67.787 1.00 127.01 242 GLN C C 1
ATOM 9429 O O . GLN C 1 244 ? 14.237 43.320 66.719 1.00 122.76 242 GLN C O 1
ATOM 9435 N N . ASP C 1 245 ? 13.002 41.806 67.843 1.00 119.64 243 ASP C N 1
ATOM 9436 C CA . ASP C 1 245 ? 12.593 41.038 66.675 1.00 117.03 243 ASP C CA 1
ATOM 9437 C C . ASP C 1 245 ? 11.160 41.350 66.249 1.00 118.23 243 ASP C C 1
ATOM 9438 O O . ASP C 1 245 ? 10.567 40.594 65.468 1.00 111.92 243 ASP C O 1
ATOM 9443 N N . ILE C 1 246 ? 10.603 42.453 66.739 1.00 126.33 244 ILE C N 1
ATOM 9444 C CA . ILE C 1 246 ? 9.289 42.951 66.337 1.00 123.33 244 ILE C CA 1
ATOM 9445 C C . ILE C 1 246 ? 9.509 44.315 65.689 1.00 124.45 244 ILE C C 1
ATOM 9446 O O . ILE C 1 246 ? 9.557 45.350 66.365 1.00 125.21 244 ILE C O 1
ATOM 9451 N N . THR C 1 247 ? 9.748 44.326 64.383 1.00 125.71 245 THR C N 1
ATOM 9452 C CA . THR C 1 247 ? 9.894 45.590 63.680 1.00 126.20 245 THR C CA 1
ATOM 9453 C C . THR C 1 247 ? 8.566 45.956 63.030 1.00 129.22 245 THR C C 1
ATOM 9454 O O . THR C 1 247 ? 7.687 45.117 62.852 1.00 100.23 245 THR C O 1
ATOM 9458 N N . GLY C 1 248 ? 8.429 47.224 62.678 1.00 132.15 246 GLY C N 1
ATOM 9459 C CA . GLY C 1 248 ? 7.285 47.619 61.891 1.00 133.60 246 GLY C CA 1
ATOM 9460 C C . GLY C 1 248 ? 6.568 48.909 62.257 1.00 142.91 246 GLY C C 1
ATOM 9461 O O . GLY C 1 248 ? 6.605 49.405 63.371 1.00 152.69 246 GLY C O 1
ATOM 9462 N N . GLU C 1 249 ? 5.912 49.433 61.224 1.00 142.47 247 GLU C N 1
ATOM 9463 C CA . GLU C 1 249 ? 5.068 50.612 61.262 1.00 140.58 247 GLU C CA 1
ATOM 9464 C C . GLU C 1 249 ? 3.843 50.381 62.145 1.00 129.51 247 GLU C C 1
ATOM 9465 O O . GLU C 1 249 ? 3.244 51.350 62.653 1.00 127.77 247 GLU C O 1
ATOM 9471 N N . ASN C 1 250 ? 3.405 49.125 62.257 1.00 125.04 248 ASN C N 1
ATOM 9472 C CA . ASN C 1 250 ? 2.105 48.702 62.783 1.00 129.55 248 ASN C CA 1
ATOM 9473 C C . ASN C 1 250 ? 2.205 47.973 64.125 1.00 124.67 248 ASN C C 1
ATOM 9474 O O . ASN C 1 250 ? 1.287 47.243 64.498 1.00 123.86 248 ASN C O 1
ATOM 9479 N N . VAL C 1 251 ? 3.323 48.120 64.836 1.00 123.03 249 VAL C N 1
ATOM 9480 C CA . VAL C 1 251 ? 3.435 47.520 66.163 1.00 122.35 249 VAL C CA 1
ATOM 9481 C C . VAL C 1 251 ? 2.666 48.349 67.201 1.00 124.22 249 VAL C C 1
ATOM 9482 O O . VAL C 1 251 ? 1.944 47.800 68.041 1.00 119.07 249 VAL C O 1
ATOM 9486 N N . GLY C 1 252 ? 2.785 49.676 67.150 1.00 127.77 250 GLY C N 1
ATOM 9487 C CA . GLY C 1 252 ? 1.991 50.507 68.040 1.00 139.16 250 GLY C CA 1
ATOM 9488 C C . GLY C 1 252 ? 0.529 50.575 67.631 1.00 147.94 250 GLY C C 1
ATOM 9489 O O . GLY C 1 252 ? -0.369 50.470 68.472 1.00 153.25 250 GLY C O 1
ATOM 9490 N N . VAL C 1 253 ? 0.276 50.737 66.326 1.00 151.00 251 VAL C N 1
ATOM 9491 C CA . VAL C 1 253 ? -1.074 50.952 65.812 1.00 155.41 251 VAL C CA 1
ATOM 9492 C C . VAL C 1 253 ? -2.015 49.850 66.286 1.00 152.55 251 VAL C C 1
ATOM 9493 O O . VAL C 1 253 ? -1.643 48.674 66.339 1.00 148.89 251 VAL C O 1
ATOM 9497 N N . CYS C 1 254 ? -3.232 50.239 66.670 1.00 152.16 252 CYS C N 1
ATOM 9498 C CA . CYS C 1 254 ? -4.320 49.283 66.887 1.00 148.98 252 CYS C CA 1
ATOM 9499 C C . CYS C 1 254 ? -5.666 49.993 66.756 1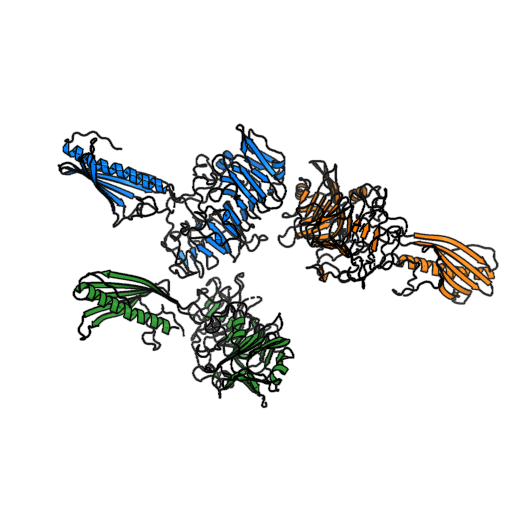.00 150.16 252 CYS C C 1
ATOM 9500 O O . CYS C 1 254 ? -6.638 49.429 66.246 1.00 147.88 252 CYS C O 1
ATOM 9503 N N . ASN C 1 257 ? -9.449 48.994 59.528 1.00 134.09 255 ASN C N 1
ATOM 9504 C CA . ASN C 1 257 ? -8.586 48.835 60.679 1.00 138.50 255 ASN C CA 1
ATOM 9505 C C . ASN C 1 257 ? -7.268 48.245 60.229 1.00 136.17 255 ASN C C 1
ATOM 9506 O O . ASN C 1 257 ? -7.111 47.851 59.083 1.00 128.28 255 ASN C O 1
ATOM 9511 N N . LYS C 1 258 ? -6.308 48.215 61.138 1.00 144.33 256 LYS C N 1
ATOM 9512 C CA . LYS C 1 258 ? -5.022 47.601 60.864 1.00 145.28 256 LYS C CA 1
ATOM 9513 C C . LYS C 1 258 ? -4.262 47.530 62.185 1.00 147.16 256 LYS C C 1
ATOM 9514 O O . LYS C 1 258 ? -4.868 47.542 63.245 1.00 151.65 256 LYS C O 1
ATOM 9520 N N . GLY C 1 259 ? -2.941 47.423 62.130 1.00 141.96 257 GLY C N 1
ATOM 9521 C CA . GLY C 1 259 ? -2.159 47.427 63.344 1.00 136.37 257 GLY C CA 1
ATOM 9522 C C . GLY C 1 259 ? -2.113 46.077 64.010 1.00 126.31 257 GLY C C 1
ATOM 9523 O O . GLY C 1 259 ? -2.795 45.145 63.574 1.00 123.81 257 GLY C O 1
ATOM 9524 N N . VAL C 1 260 ? -1.310 45.947 65.057 1.00 120.33 258 VAL C N 1
ATOM 9525 C CA . VAL C 1 260 ? -1.257 44.720 65.836 1.00 113.48 258 VAL C CA 1
ATOM 9526 C C . VAL C 1 260 ? -2.080 44.960 67.090 1.00 115.20 258 VAL C C 1
ATOM 9527 O O . VAL C 1 260 ? -1.722 45.775 67.946 1.00 120.87 258 VAL C O 1
ATOM 9531 N N . CYS C 1 261 ? -3.199 44.270 67.190 1.00 113.85 259 CYS C N 1
ATOM 9532 C CA . CYS C 1 261 ? -4.021 44.298 68.386 1.00 122.87 259 CYS C CA 1
ATOM 9533 C C . CYS C 1 261 ? -3.680 43.049 69.204 1.00 121.19 259 CYS C C 1
ATOM 9534 O O . CYS C 1 261 ? -4.010 41.921 68.809 1.00 115.30 259 CYS C O 1
ATOM 9537 N N . THR C 1 262 ? -2.961 43.266 70.312 1.00 123.82 260 THR C N 1
ATOM 9538 C CA . THR C 1 262 ? -2.309 42.217 71.083 1.00 120.12 260 THR C CA 1
ATOM 9539 C C . THR C 1 262 ? -2.434 42.426 72.597 1.00 125.43 260 THR C C 1
ATOM 9540 O O . THR C 1 262 ? -2.355 43.555 73.101 1.00 124.28 260 THR C O 1
ATOM 9544 N N . GLU C 1 263 ? -2.526 41.300 73.327 1.00 125.24 261 GLU C N 1
ATOM 9545 C CA . GLU C 1 263 ? -2.465 41.319 74.792 1.00 119.27 261 GLU C CA 1
ATOM 9546 C C . GLU C 1 263 ? -1.035 41.430 75.296 1.00 121.63 261 GLU C C 1
ATOM 9547 O O . GLU C 1 263 ? -0.721 42.273 76.149 1.00 140.12 261 GLU C O 1
ATOM 9553 N N . ALA C 1 264 ? -0.177 40.549 74.814 1.00 111.12 262 ALA C N 1
ATOM 9554 C CA . ALA C 1 264 ? 1.212 40.484 75.209 1.00 116.39 262 ALA C CA 1
ATOM 9555 C C . ALA C 1 264 ? 2.101 40.593 73.981 1.00 116.73 262 ALA C C 1
ATOM 9556 O O . ALA C 1 264 ? 1.750 40.115 72.904 1.00 112.48 262 ALA C O 1
ATOM 9558 N N . MET C 1 265 ? 3.296 41.153 74.168 1.00 128.68 263 MET C N 1
ATOM 9559 C CA . MET C 1 265 ? 4.228 41.318 73.057 1.00 129.88 263 MET C CA 1
ATOM 9560 C C . MET C 1 265 ? 5.640 41.287 73.636 1.00 132.59 263 MET C C 1
ATOM 9561 O O . MET C 1 265 ? 6.115 42.283 74.195 1.00 139.19 263 MET C O 1
ATOM 9566 N N . GLY C 1 266 ? 6.271 40.112 73.542 1.00 124.64 264 GLY C N 1
ATOM 9567 C CA . GLY C 1 266 ? 7.658 39.902 73.904 1.00 122.32 264 GLY C CA 1
ATOM 9568 C C . GLY C 1 266 ? 8.374 38.942 72.973 1.00 114.71 264 GLY C C 1
ATOM 9569 O O . GLY C 1 266 ? 8.168 38.974 71.757 1.00 118.64 264 GLY C O 1
ATOM 9570 N N . GLY C 1 267 ? 9.086 37.985 73.518 1.00 106.05 265 GLY C N 1
ATOM 9571 C CA . GLY C 1 267 ? 9.762 37.033 72.674 1.00 101.59 265 GLY C CA 1
ATOM 9572 C C . GLY C 1 267 ? 9.206 35.652 72.859 1.00 98.05 265 GLY C C 1
ATOM 9573 O O . GLY C 1 267 ? 8.264 35.479 73.585 1.00 97.44 265 GLY C O 1
ATOM 9574 N N . PHE C 1 268 ? 9.818 34.669 72.233 1.00 96.58 266 PHE C N 1
ATOM 9575 C CA . PHE C 1 268 ? 9.348 33.311 72.323 1.00 99.51 266 PHE C CA 1
ATOM 9576 C C . PHE C 1 268 ? 9.202 32.824 73.735 1.00 124.55 266 PHE C C 1
ATOM 9577 O O . PHE C 1 268 ? 10.166 32.454 74.374 1.00 136.88 266 PHE C O 1
ATOM 9585 N N . ASP C 1 269 ? 7.966 32.807 74.197 1.00 133.50 267 ASP C N 1
ATOM 9586 C CA . ASP C 1 269 ? 7.617 32.434 75.557 1.00 142.14 267 ASP C CA 1
ATOM 9587 C C . ASP C 1 269 ? 7.469 30.965 75.934 1.00 143.35 267 ASP C C 1
ATOM 9588 O O . ASP C 1 269 ? 6.720 30.661 76.849 1.00 149.41 267 ASP C O 1
ATOM 9593 N N . LEU C 1 270 ? 8.150 30.044 75.279 1.00 136.92 268 LEU C N 1
ATOM 9594 C CA . LEU C 1 270 ? 7.947 28.661 75.664 1.00 130.00 268 LEU C CA 1
ATOM 9595 C C . LEU C 1 270 ? 9.177 27.831 75.869 1.00 123.24 268 LEU C C 1
ATOM 9596 O O . LEU C 1 270 ? 10.110 27.846 75.094 1.00 120.72 268 LEU C O 1
ATOM 9598 N N . SER C 1 271 ? 9.159 27.122 76.974 1.00 124.65 269 SER C N 1
ATOM 9599 C CA . SER C 1 271 ? 10.207 26.192 77.322 1.00 121.66 269 SER C CA 1
ATOM 9600 C C . SER C 1 271 ? 9.729 24.869 76.772 1.00 130.92 269 SER C C 1
ATOM 9601 O O . SER C 1 271 ? 8.534 24.594 76.699 1.00 127.39 269 SER C O 1
ATOM 9604 N N . ASP C 1 272 ? 10.660 23.981 76.454 1.00 140.43 270 ASP C N 1
ATOM 9605 C CA . ASP C 1 272 ? 10.337 22.690 75.823 1.00 138.11 270 ASP C CA 1
ATOM 9606 C C . ASP C 1 272 ? 9.403 22.866 74.620 1.00 132.02 270 ASP C C 1
ATOM 9607 O O . ASP C 1 272 ? 8.440 22.128 74.489 1.00 135.44 270 ASP C O 1
ATOM 9612 N N . PRO C 1 273 ? 9.695 23.810 73.720 1.00 120.19 271 PRO C N 1
ATOM 9613 C CA . PRO C 1 273 ? 8.824 24.023 72.583 1.00 106.50 271 PRO C CA 1
ATOM 9614 C C . PRO C 1 273 ? 9.112 22.897 71.649 1.00 100.61 271 PRO C C 1
ATOM 9615 O O . PRO C 1 273 ? 10.254 22.524 71.497 1.00 105.03 271 PRO C O 1
ATOM 9619 N N . PRO C 1 274 ? 8.095 22.362 70.997 1.00 93.47 272 PRO C N 1
ATOM 9620 C CA . PRO C 1 274 ? 8.374 21.235 70.130 1.00 88.95 272 PRO C CA 1
ATOM 9621 C C . PRO C 1 274 ? 8.954 21.669 68.839 1.00 83.53 272 PRO C C 1
ATOM 9622 O O . PRO C 1 274 ? 8.757 22.780 68.419 1.00 77.82 272 PRO C O 1
ATOM 9626 N N . PRO C 1 275 ? 9.732 20.794 68.237 1.00 87.84 273 PRO C N 1
ATOM 9627 C CA . PRO C 1 275 ? 10.315 21.028 66.914 1.00 89.30 273 PRO C CA 1
ATOM 9628 C C . PRO C 1 275 ? 9.352 20.571 65.827 1.00 91.57 273 PRO C C 1
ATOM 9629 O O . PRO C 1 275 ? 8.386 19.845 66.076 1.00 89.36 273 PRO C O 1
ATOM 9633 N N . PHE C 1 276 ? 9.638 21.002 64.603 1.00 94.40 274 PHE C N 1
ATOM 9634 C CA . PHE C 1 276 ? 8.813 20.604 63.470 1.00 79.95 274 PHE C CA 1
ATOM 9635 C C . PHE C 1 276 ? 8.819 19.083 63.369 1.00 80.81 274 PHE C C 1
ATOM 9636 O O . PHE C 1 276 ? 9.906 18.483 63.353 1.00 89.27 274 PHE C O 1
ATOM 9644 N N . PRO C 1 277 ? 7.656 18.418 63.360 1.00 77.34 275 PRO C N 1
ATOM 9645 C CA . PRO C 1 277 ? 7.656 16.950 63.294 1.00 74.47 275 PRO C CA 1
ATOM 9646 C C . PRO C 1 277 ? 8.107 16.449 61.921 1.00 86.37 275 PRO C C 1
ATOM 9647 O O . PRO C 1 277 ? 7.733 16.987 60.875 1.00 82.73 275 PRO C O 1
ATOM 9651 N N . THR C 1 278 ? 8.947 15.416 61.948 1.00 93.46 276 THR C N 1
ATOM 9652 C CA . THR C 1 278 ? 9.581 14.822 60.783 1.00 96.94 276 THR C CA 1
ATOM 9653 C C . THR C 1 278 ? 9.238 13.347 60.790 1.00 98.74 276 THR C C 1
ATOM 9654 O O . THR C 1 278 ? 8.987 12.776 61.849 1.00 101.52 276 THR C O 1
ATOM 9658 N N . LEU C 1 279 ? 9.168 12.752 59.605 1.00 95.18 277 LEU C N 1
ATOM 9659 C CA . LEU C 1 279 ? 8.980 11.312 59.530 1.00 90.69 277 LEU C CA 1
ATOM 9660 C C . LEU C 1 279 ? 10.155 10.579 60.184 1.00 96.51 277 LEU C C 1
ATOM 9661 O O . LEU C 1 279 ? 9.956 9.559 60.867 1.00 96.37 277 LEU C O 1
ATOM 9666 N N . ASP C 1 280 ? 11.366 11.133 60.067 1.00 99.38 278 ASP C N 1
ATOM 9667 C CA . ASP C 1 280 ? 12.599 10.462 60.452 1.00 102.90 278 ASP C CA 1
ATOM 9668 C C . ASP C 1 280 ? 13.032 10.727 61.894 1.00 104.16 278 ASP C C 1
ATOM 9669 O O . ASP C 1 280 ? 14.120 10.296 62.282 1.00 107.44 278 ASP C O 1
ATOM 9674 N N . ALA C 1 281 ? 12.228 11.410 62.698 1.00 105.76 279 ALA C N 1
ATOM 9675 C CA . ALA C 1 281 ? 12.523 11.562 64.116 1.00 101.63 279 ALA C CA 1
ATOM 9676 C C . ALA C 1 281 ? 11.361 11.017 64.935 1.00 104.95 279 ALA C C 1
ATOM 9677 O O . ALA C 1 281 ? 10.227 10.942 64.462 1.00 110.70 279 ALA C O 1
ATOM 9679 N N . LYS C 1 282 ? 11.643 10.668 66.183 1.00 103.43 280 LYS C N 1
ATOM 9680 C CA . LYS C 1 282 ? 10.589 10.255 67.089 1.00 98.46 280 LYS C CA 1
ATOM 9681 C C . LYS C 1 282 ? 9.544 11.342 67.237 1.00 98.15 280 LYS C C 1
ATOM 9682 O O . LYS C 1 282 ? 9.868 12.516 67.445 1.00 103.86 280 LYS C O 1
ATOM 9688 N N . LEU C 1 283 ? 8.278 10.952 67.160 1.00 97.98 281 LEU C N 1
ATOM 9689 C CA . LEU C 1 283 ? 7.183 11.869 67.448 1.00 100.50 281 LEU C CA 1
ATOM 9690 C C . LEU C 1 283 ? 6.456 11.328 68.651 1.00 111.46 281 LEU C C 1
ATOM 9691 O O . LEU C 1 283 ? 5.914 10.219 68.608 1.00 114.02 281 LEU C O 1
ATOM 9696 N N . ASP C 1 284 ? 6.467 12.093 69.721 1.00 118.02 282 ASP C N 1
ATOM 9697 C CA . ASP C 1 284 ? 5.978 11.601 70.990 1.00 125.89 282 ASP C CA 1
ATOM 9698 C C . ASP C 1 284 ? 4.497 11.955 71.092 1.00 116.10 282 ASP C C 1
ATOM 9699 O O . ASP C 1 284 ? 4.104 13.144 71.151 1.00 116.67 282 ASP C O 1
ATOM 9704 N N . SER C 1 285 ? 3.650 10.936 71.058 1.00 100.28 283 SER C N 1
ATOM 9705 C CA . SER C 1 285 ? 2.215 11.108 71.051 1.00 90.53 283 SER C CA 1
ATOM 9706 C C . SER C 1 285 ? 1.585 9.853 71.633 1.00 92.96 283 SER C C 1
ATOM 9707 O O . SER C 1 285 ? 2.254 8.846 71.861 1.00 88.99 283 SER C O 1
ATOM 9710 N N . ASP C 1 286 ? 0.261 9.914 71.840 1.00 99.03 284 ASP C N 1
ATOM 9711 C CA . ASP C 1 286 ? -0.425 8.774 72.437 1.00 104.35 284 ASP C CA 1
ATOM 9712 C C . ASP C 1 286 ? -0.300 7.514 71.579 1.00 99.56 284 ASP C C 1
ATOM 9713 O O . ASP C 1 286 ? -0.288 6.398 72.112 1.00 97.88 284 ASP C O 1
ATOM 9718 N N . ALA C 1 287 ? -0.194 7.651 70.262 1.00 96.40 285 ALA C N 1
ATOM 9719 C CA . ALA C 1 287 ? -0.117 6.452 69.445 1.00 89.39 285 ALA C CA 1
ATOM 9720 C C . ALA C 1 287 ? 1.288 6.106 68.998 1.00 88.50 285 ALA C C 1
ATOM 9721 O O . ALA C 1 287 ? 1.576 4.924 68.791 1.00 79.67 285 ALA C O 1
ATOM 9723 N N . CYS C 1 288 ? 2.187 7.087 68.865 1.00 94.61 286 CYS C N 1
ATOM 9724 C CA . CYS C 1 288 ? 3.444 6.843 68.169 1.00 101.46 286 CYS C CA 1
ATOM 9725 C C . CYS C 1 288 ? 4.655 6.970 69.074 1.00 109.13 286 CYS C C 1
ATOM 9726 O O . CYS C 1 288 ? 5.790 7.091 68.576 1.00 108.73 286 CYS C O 1
ATOM 9729 N N . SER C 1 289 ? 4.463 6.928 70.385 1.00 115.86 287 SER C N 1
ATOM 9730 C CA . SER C 1 289 ? 5.606 7.087 71.268 1.00 124.88 287 SER C CA 1
ATOM 9731 C C . SER C 1 289 ? 6.404 5.791 71.379 1.00 129.85 287 SER C C 1
ATOM 9732 O O . SER C 1 289 ? 7.625 5.822 71.545 1.00 138.73 287 SER C O 1
ATOM 9735 N N . ALA C 1 290 ? 5.741 4.652 71.184 1.00 120.78 288 ALA C N 1
ATOM 9736 C CA . ALA C 1 290 ? 6.432 3.387 71.374 1.00 113.26 288 ALA C CA 1
ATOM 9737 C C . ALA C 1 290 ? 7.487 3.141 70.308 1.00 109.65 288 ALA C C 1
ATOM 9738 O O . ALA C 1 290 ? 8.519 2.516 70.587 1.00 111.55 288 ALA C O 1
ATOM 9740 N N . TYR C 1 291 ? 7.269 3.657 69.120 1.00 105.95 289 TYR C N 1
ATOM 9741 C CA . TYR C 1 291 ? 8.110 3.453 67.956 1.00 105.82 289 TYR C CA 1
ATOM 9742 C C . TYR C 1 291 ? 9.275 4.441 67.967 1.00 110.64 289 TYR C C 1
ATOM 9743 O O . TYR C 1 291 ? 9.129 5.579 68.430 1.00 115.83 289 TYR C O 1
ATOM 9752 N N . PRO C 1 292 ? 10.440 4.033 67.453 1.00 108.26 290 PRO C N 1
ATOM 9753 C CA . PRO C 1 292 ? 11.598 4.944 67.459 1.00 111.01 290 PRO C CA 1
ATOM 9754 C C . PRO C 1 292 ? 11.370 6.184 66.628 1.00 108.63 290 PRO C C 1
ATOM 9755 O O . PRO C 1 292 ? 11.848 7.268 66.980 1.00 107.90 290 PRO C O 1
ATOM 9759 N N . THR C 1 293 ? 10.648 6.051 65.527 1.00 106.95 291 THR C N 1
ATOM 9760 C CA . THR C 1 293 ? 10.348 7.176 64.671 1.00 104.26 291 THR C CA 1
ATOM 9761 C C . THR C 1 293 ? 8.870 7.135 64.317 1.00 95.10 291 THR C C 1
ATOM 9762 O O . THR C 1 293 ? 8.199 6.113 64.475 1.00 98.96 291 THR C O 1
ATOM 9766 N N . TRP C 1 294 ? 8.386 8.246 63.800 1.00 85.16 292 TRP C N 1
ATOM 9767 C CA . TRP C 1 294 ? 7.002 8.393 63.410 1.00 86.11 292 TRP C CA 1
ATOM 9768 C C . TRP C 1 294 ? 6.707 7.491 62.268 1.00 92.64 292 TRP C C 1
ATOM 9769 O O . TRP C 1 294 ? 5.695 6.853 62.232 1.00 93.36 292 TRP C O 1
ATOM 9780 N N . ARG C 1 295 ? 7.630 7.411 61.330 1.00 92.88 293 ARG C N 1
ATOM 9781 C CA . ARG C 1 295 ? 7.453 6.569 60.172 1.00 84.07 293 ARG C CA 1
ATOM 9782 C C . ARG C 1 295 ? 7.197 5.141 60.557 1.00 87.48 293 ARG C C 1
ATOM 9783 O O . ARG C 1 295 ? 6.322 4.511 60.030 1.00 91.29 293 ARG C O 1
ATOM 9791 N N . ALA C 1 296 ? 7.970 4.627 61.487 1.00 88.76 294 ALA C N 1
ATOM 9792 C CA . ALA C 1 296 ? 7.780 3.285 61.932 1.00 90.02 294 ALA C CA 1
ATOM 9793 C C . ALA C 1 296 ? 6.429 3.150 62.545 1.00 88.30 294 ALA C C 1
ATOM 9794 O O . ALA C 1 296 ? 5.800 2.124 62.431 1.00 92.20 294 ALA C O 1
ATOM 9796 N N . CYS C 1 297 ? 5.965 4.188 63.212 1.00 77.10 295 CYS C N 1
ATOM 9797 C CA . CYS C 1 297 ? 4.651 4.066 63.835 1.00 78.86 295 CYS C CA 1
ATOM 9798 C C . CYS C 1 297 ? 3.573 3.908 62.778 1.00 82.94 295 CYS C C 1
ATOM 9799 O O . CYS C 1 297 ? 2.719 3.015 62.865 1.00 83.98 295 CYS C O 1
ATOM 9802 N N . LEU C 1 298 ? 3.618 4.752 61.742 1.00 86.84 296 LEU C N 1
ATOM 9803 C CA . LEU C 1 298 ? 2.644 4.641 60.663 1.00 84.18 296 LEU C CA 1
ATOM 9804 C C . LEU C 1 298 ? 2.683 3.249 60.044 1.00 85.54 296 LEU C C 1
ATOM 9805 O O . LEU C 1 298 ? 1.638 2.633 59.816 1.00 89.66 296 LEU C O 1
ATOM 9810 N N . GLN C 1 299 ? 3.874 2.705 59.825 1.00 78.90 297 GLN C N 1
ATOM 9811 C CA . GLN C 1 299 ? 3.909 1.422 59.149 1.00 82.35 297 GLN C CA 1
ATOM 9812 C C . GLN C 1 299 ? 3.369 0.288 60.007 1.00 89.42 297 GLN C C 1
ATOM 9813 O O . GLN C 1 299 ? 2.714 -0.620 59.477 1.00 89.66 297 GLN C O 1
ATOM 9819 N N . GLY C 1 300 ? 3.554 0.364 61.324 1.00 93.64 298 GLY C N 1
ATOM 9820 C CA . GLY C 1 300 ? 3.194 -0.724 62.211 1.00 88.43 298 GLY C CA 1
ATOM 9821 C C . GLY C 1 300 ? 1.754 -0.674 62.669 1.00 80.23 298 GLY C C 1
ATOM 9822 O O . GLY C 1 300 ? 1.154 -1.700 63.013 1.00 82.74 298 GLY C O 1
ATOM 9823 N N . LYS C 1 301 ? 1.180 0.519 62.646 1.00 75.91 299 LYS C N 1
ATOM 9824 C CA . LYS C 1 301 ? -0.172 0.734 63.131 1.00 92.03 299 LYS C CA 1
ATOM 9825 C C . LYS C 1 301 ? -1.175 0.907 61.999 1.00 90.13 299 LYS C C 1
ATOM 9826 O O . LYS C 1 301 ? -2.380 0.963 62.254 1.00 87.88 299 LYS C O 1
ATOM 9828 N N . ALA C 1 302 ? -0.718 0.952 60.753 1.00 89.82 300 ALA C N 1
ATOM 9829 C CA . ALA C 1 302 ? -1.638 1.026 59.625 1.00 83.47 300 ALA C CA 1
ATOM 9830 C C . ALA C 1 302 ? -2.408 -0.271 59.445 1.00 88.02 300 ALA C C 1
ATOM 9831 O O . ALA C 1 302 ? -1.842 -1.371 59.512 1.00 97.37 300 ALA C O 1
ATOM 9833 N N . ALA C 1 303 ? -3.666 -0.117 59.123 1.00 78.96 301 ALA C N 1
ATOM 9834 C CA . ALA C 1 303 ? -4.485 -1.255 58.847 1.00 84.77 301 ALA C CA 1
ATOM 9835 C C . ALA C 1 303 ? -4.233 -1.682 57.410 1.00 89.23 301 ALA C C 1
ATOM 9836 O O . ALA C 1 303 ? -4.420 -2.823 57.067 1.00 86.90 301 ALA C O 1
ATOM 9838 N N . LEU C 1 304 ? -3.809 -0.748 56.577 1.00 88.00 302 LEU C N 1
ATOM 9839 C CA . LEU C 1 304 ? -3.561 -1.010 55.198 1.00 83.66 302 LEU C CA 1
ATOM 9840 C C . LEU C 1 304 ? -2.349 -0.243 54.798 1.00 78.61 302 LEU C C 1
ATOM 9841 O O . LEU C 1 304 ? -2.331 0.945 54.851 1.00 72.77 302 LEU C O 1
ATOM 9846 N N . ARG C 1 305 ? -1.328 -0.957 54.379 1.00 84.88 303 ARG C N 1
ATOM 9847 C CA . ARG C 1 305 ? -0.090 -0.347 53.987 1.00 86.11 303 ARG C CA 1
ATOM 9848 C C . ARG C 1 305 ? 0.451 -0.945 52.719 1.00 94.49 303 ARG C C 1
ATOM 9849 O O . ARG C 1 305 ? 0.506 -2.148 52.587 1.00 81.30 303 ARG C O 1
ATOM 9857 N N . ILE C 1 306 ? 0.838 -0.077 51.788 1.00 78.21 304 ILE C N 1
ATOM 9858 C CA . ILE C 1 306 ? 1.377 -0.455 50.507 1.00 80.70 304 ILE C CA 1
ATOM 9859 C C . ILE C 1 306 ? 2.635 0.297 50.189 1.00 81.08 304 ILE C C 1
ATOM 9860 O O . ILE C 1 306 ? 2.649 1.493 50.297 1.00 78.32 304 ILE C O 1
ATOM 9865 N N . GLN C 1 307 ? 3.699 -0.395 49.795 1.00 83.93 305 GLN C N 1
ATOM 9866 C CA . GLN C 1 307 ? 4.922 0.289 49.385 1.00 93.36 305 GLN C CA 1
ATOM 9867 C C . GLN C 1 307 ? 5.133 0.030 47.921 1.00 102.41 305 GLN C C 1
ATOM 9868 O O . GLN C 1 307 ? 4.632 -0.933 47.389 1.00 103.84 305 GLN C O 1
ATOM 9874 N N . ARG C 1 308 ? 5.910 0.880 47.274 1.00 104.05 306 ARG C N 1
ATOM 9875 C CA . ARG C 1 308 ? 6.145 0.725 45.861 1.00 108.34 306 ARG C CA 1
ATOM 9876 C C . ARG C 1 308 ? 7.554 1.038 45.477 1.00 107.15 306 ARG C C 1
ATOM 9877 O O . ARG C 1 308 ? 7.921 2.180 45.310 1.00 102.93 306 ARG C O 1
ATOM 9885 N N . ILE C 1 309 ? 8.343 -0.013 45.334 1.00 110.14 307 ILE C N 1
ATOM 9886 C CA . ILE C 1 309 ? 9.721 0.119 44.943 1.00 115.73 307 ILE C CA 1
ATOM 9887 C C . ILE C 1 309 ? 9.757 -0.050 43.462 1.00 119.31 307 ILE C C 1
ATOM 9888 O O . ILE C 1 309 ? 9.254 -1.040 42.944 1.00 115.69 307 ILE C O 1
ATOM 9893 N N . ASN C 1 311 ? 8.929 -0.657 40.386 1.00 118.84 309 ASN C N 1
ATOM 9894 C CA . ASN C 1 311 ? 7.759 -1.076 39.664 1.00 126.73 309 ASN C CA 1
ATOM 9895 C C . ASN C 1 311 ? 7.044 -2.210 40.334 1.00 126.19 309 ASN C C 1
ATOM 9896 O O . ASN C 1 311 ? 6.088 -2.747 39.799 1.00 126.79 309 ASN C O 1
ATOM 9901 N N . ILE C 1 312 ? 7.507 -2.606 41.502 1.00 121.66 310 ILE C N 1
ATOM 9902 C CA . ILE C 1 312 ? 6.839 -3.683 42.183 1.00 108.80 310 ILE C CA 1
ATOM 9903 C C . ILE C 1 312 ? 6.058 -3.096 43.311 1.00 103.44 310 ILE C C 1
ATOM 9904 O O . ILE C 1 312 ? 6.429 -2.093 43.853 1.00 100.53 310 ILE C O 1
ATOM 9909 N N . LEU C 1 313 ? 4.968 -3.740 43.655 1.00 102.47 311 LEU C N 1
ATOM 9910 C CA . LEU C 1 313 ? 4.119 -3.289 44.710 1.00 101.68 311 LEU C CA 1
ATOM 9911 C C . LEU C 1 313 ? 3.978 -4.335 45.787 1.00 104.85 311 LEU C C 1
ATOM 9912 O O . LEU C 1 313 ? 3.334 -5.340 45.564 1.00 105.77 311 LEU C O 1
ATOM 9917 N N . SER C 1 314 ? 4.549 -4.106 46.960 1.00 103.83 312 SER C N 1
ATOM 9918 C CA . SER C 1 314 ? 4.399 -5.064 48.042 1.00 97.19 312 SER C CA 1
ATOM 9919 C C . SER C 1 314 ? 3.441 -4.563 49.085 1.00 93.24 312 SER C C 1
ATOM 9920 O O . SER C 1 314 ? 3.612 -3.503 49.639 1.00 90.18 312 SER C O 1
ATOM 9923 N N . VAL C 1 315 ? 2.423 -5.353 49.339 1.00 97.82 313 VAL C N 1
ATOM 9924 C CA . VAL C 1 315 ? 1.430 -5.042 50.321 1.00 103.73 313 VAL C CA 1
ATOM 9925 C C . VAL C 1 315 ? 1.901 -5.450 51.695 1.00 97.09 313 VAL C C 1
ATOM 9926 O O . VAL C 1 315 ? 1.815 -6.604 52.045 1.00 100.35 313 VAL C O 1
ATOM 9930 N N . ALA C 1 316 ? 2.373 -4.500 52.486 1.00 89.63 314 ALA C N 1
ATOM 9931 C CA . ALA C 1 316 ? 2.865 -4.800 53.813 1.00 93.62 314 ALA C CA 1
ATOM 9932 C C . ALA C 1 316 ? 1.776 -5.157 54.815 1.00 88.81 314 ALA C C 1
ATOM 9933 O O . ALA C 1 316 ? 1.959 -5.996 55.669 1.00 89.65 314 ALA C O 1
ATOM 9935 N N . SER C 1 317 ? 0.627 -4.534 54.703 1.00 86.39 315 SER C N 1
ATOM 9936 C CA . SER C 1 317 ? -0.446 -4.823 55.612 1.00 90.23 315 SER C CA 1
ATOM 9937 C C . SER C 1 317 ? -1.730 -4.680 54.851 1.00 97.16 315 SER C C 1
ATOM 9938 O O . SER C 1 317 ? -1.811 -3.883 53.949 1.00 95.02 315 SER C O 1
ATOM 9941 N N . PRO C 1 318 ? -2.755 -5.452 55.192 1.00 99.19 316 PRO C N 1
ATOM 9942 C CA . PRO C 1 318 ? -2.981 -6.425 56.274 1.00 101.22 316 PRO C CA 1
ATOM 9943 C C . PRO C 1 318 ? -2.395 -7.771 55.983 1.00 112.89 316 PRO C C 1
ATOM 9944 O O . PRO C 1 318 ? -2.653 -8.325 54.933 1.00 112.31 316 PRO C O 1
ATOM 9948 N N . PRO C 1 319 ? -1.694 -8.362 56.946 1.00 127.71 317 PRO C N 1
ATOM 9949 C CA . PRO C 1 319 ? -1.014 -9.635 56.665 1.00 96.30 317 PRO C CA 1
ATOM 9950 C C . PRO C 1 319 ? -1.936 -10.842 56.695 1.00 112.59 317 PRO C C 1
ATOM 9951 O O . PRO C 1 319 ? -1.521 -11.922 56.256 1.00 110.45 317 PRO C O 1
ATOM 9955 N N . ASN C 1 320 ? -3.174 -10.705 57.195 1.00 122.69 318 ASN C N 1
ATOM 9956 C CA . ASN C 1 320 ? -4.083 -11.838 57.358 1.00 130.21 318 ASN C CA 1
ATOM 9957 C C . ASN C 1 320 ? -5.434 -11.596 56.684 1.00 123.50 318 ASN C C 1
ATOM 9958 O O . ASN C 1 320 ? -6.438 -12.190 57.077 1.00 129.30 318 ASN C O 1
ATOM 9963 N N . ALA C 1 321 ? -5.469 -10.784 55.636 1.00 109.06 319 ALA C N 1
ATOM 9964 C CA . ALA C 1 321 ? -6.709 -10.517 54.931 1.00 108.00 319 ALA C CA 1
ATOM 9965 C C . ALA C 1 321 ? -6.400 -10.250 53.467 1.00 109.50 319 ALA C C 1
ATOM 9966 O O . ALA C 1 321 ? -5.368 -9.666 53.126 1.00 97.87 319 ALA C O 1
ATOM 9968 N N . THR C 1 322 ? -7.305 -10.671 52.599 1.00 113.91 320 THR C N 1
ATOM 9969 C CA . THR C 1 322 ? -7.054 -10.512 51.179 1.00 119.91 320 THR C CA 1
ATOM 9970 C C . THR C 1 322 ? -7.515 -9.150 50.701 1.00 119.19 320 THR C C 1
ATOM 9971 O O . THR C 1 322 ? -8.425 -8.538 51.266 1.00 120.44 320 THR C O 1
ATOM 9975 N N . LEU C 1 323 ? -6.867 -8.677 49.653 1.00 121.18 321 LEU C N 1
ATOM 9976 C CA . LEU C 1 323 ? -7.292 -7.460 48.995 1.00 115.39 321 LEU C CA 1
ATOM 9977 C C . LEU C 1 323 ? -7.864 -7.837 47.641 1.00 121.96 321 LEU C C 1
ATOM 9978 O O . LEU C 1 323 ? -7.554 -8.890 47.073 1.00 121.95 321 LEU C O 1
ATOM 9983 N N . SER C 1 324 ? -8.675 -6.952 47.126 1.00 125.78 322 SER C N 1
ATOM 9984 C CA . SER C 1 324 ? -9.157 -7.238 45.787 1.00 124.06 322 SER C CA 1
ATOM 9985 C C . SER C 1 324 ? -8.159 -6.737 44.743 1.00 117.16 322 SER C C 1
ATOM 9986 O O . SER C 1 324 ? -7.506 -5.713 44.954 1.00 113.38 322 SER C O 1
ATOM 9989 N N . PRO C 1 325 ? -7.989 -7.437 43.621 1.00 119.43 323 PRO C N 1
ATOM 9990 C CA . PRO C 1 325 ? -7.091 -6.918 42.575 1.00 118.61 323 PRO C CA 1
ATOM 9991 C C . PRO C 1 325 ? -7.470 -5.526 42.124 1.00 121.17 323 PRO C C 1
ATOM 9992 O O . PRO C 1 325 ? -6.608 -4.807 41.619 1.00 113.37 323 PRO C O 1
ATOM 9996 N N . SER C 1 326 ? -8.748 -5.145 42.269 1.00 133.18 324 SER C N 1
ATOM 9997 C CA . SER C 1 326 ? -9.210 -3.759 42.124 1.00 136.38 324 SER C CA 1
ATOM 9998 C C . SER C 1 326 ? -8.363 -2.763 42.921 1.00 128.27 324 SER C C 1
ATOM 9999 O O . SER C 1 326 ? -8.061 -1.674 42.432 1.00 127.83 324 SER C O 1
ATOM 10002 N N . CYS C 1 327 ? -8.045 -3.051 44.159 1.00 117.27 325 CYS C N 1
ATOM 10003 C CA . CYS C 1 327 ? -7.306 -2.073 44.918 1.00 111.61 325 CYS C CA 1
ATOM 10004 C C . CYS C 1 327 ? -5.961 -1.779 44.319 1.00 104.19 325 CYS C C 1
ATOM 10005 O O . CYS C 1 327 ? -5.650 -0.671 43.978 1.00 90.53 325 CYS C O 1
ATOM 10008 N N . LEU C 1 328 ? -5.192 -2.823 44.133 1.00 104.60 326 LEU C N 1
ATOM 10009 C CA . LEU C 1 328 ? -3.841 -2.712 43.641 1.00 106.45 326 LEU C CA 1
ATOM 10010 C C . LEU C 1 328 ? -3.633 -2.141 42.275 1.00 117.53 326 LEU C C 1
ATOM 10011 O O . LEU C 1 328 ? -2.575 -1.595 42.011 1.00 113.07 326 LEU C O 1
ATOM 10016 N N . GLN C 1 329 ? -4.624 -2.306 41.410 1.00 127.99 327 GLN C N 1
ATOM 10017 C CA . GLN C 1 329 ? -4.579 -1.819 40.048 1.00 127.24 327 GLN C CA 1
ATOM 10018 C C . GLN C 1 329 ? -4.216 -0.377 40.067 1.00 117.00 327 GLN C C 1
ATOM 10019 O O . GLN C 1 329 ? -3.212 0.046 39.537 1.00 108.32 327 GLN C O 1
ATOM 10025 N N . ALA C 1 330 ? -5.032 0.376 40.776 1.00 108.05 328 ALA C N 1
ATOM 10026 C CA . ALA C 1 330 ? -4.875 1.806 40.876 1.00 101.75 328 ALA C CA 1
ATOM 10027 C C . ALA C 1 330 ? -3.502 2.322 41.213 1.00 101.48 328 ALA C C 1
ATOM 10028 O O . ALA C 1 330 ? -3.068 3.303 40.645 1.00 102.72 328 ALA C O 1
ATOM 10030 N N . MET C 1 331 ? -2.800 1.678 42.122 1.00 98.55 329 MET C N 1
ATOM 10031 C CA . MET C 1 331 ? -1.511 2.188 42.503 1.00 96.70 329 MET C CA 1
ATOM 10032 C C . MET C 1 331 ? -0.355 1.795 41.617 1.00 101.85 329 MET C C 1
ATOM 10033 O O . MET C 1 331 ? 0.722 2.336 41.767 1.00 91.36 329 MET C O 1
ATOM 10038 N N . GLN C 1 332 ? -0.578 0.932 40.629 1.00 106.43 330 GLN C N 1
ATOM 10039 C CA . GLN C 1 332 ? 0.507 0.491 39.735 1.00 111.60 330 GLN C CA 1
ATOM 10040 C C . GLN C 1 332 ? 1.270 1.627 39.080 1.00 100.34 330 GLN C C 1
ATOM 10041 O O . GLN C 1 332 ? 2.485 1.611 38.977 1.00 102.27 330 GLN C O 1
ATOM 10047 N N . SER C 1 333 ? 0.509 2.597 38.623 1.00 98.75 331 SER C N 1
ATOM 10048 C CA . SER C 1 333 ? 0.970 3.804 37.993 1.00 99.28 331 SER C CA 1
ATOM 10049 C C . SER C 1 333 ? 1.986 4.565 38.780 1.00 119.21 331 SER C C 1
ATOM 10050 O O . SER C 1 333 ? 2.783 5.276 38.202 1.00 98.24 331 SER C O 1
ATOM 10053 N N . GLY C 1 334 ? 1.969 4.418 40.098 1.00 111.40 332 GLY C N 1
ATOM 10054 C CA . GLY C 1 334 ? 2.833 5.210 40.942 1.00 108.25 332 GLY C CA 1
ATOM 10055 C C . GLY C 1 334 ? 2.153 6.472 41.423 1.00 107.34 332 GLY C C 1
ATOM 10056 O O . GLY C 1 334 ? 2.749 7.231 42.199 1.00 106.35 332 GLY C O 1
ATOM 10057 N N . THR C 1 335 ? 0.884 6.604 41.094 1.00 99.25 333 THR C N 1
ATOM 10058 C CA . THR C 1 335 ? 0.103 7.727 41.492 1.00 92.33 333 THR C CA 1
ATOM 10059 C C . THR C 1 335 ? -1.299 7.232 41.537 1.00 99.04 333 THR C C 1
ATOM 10060 O O . THR C 1 335 ? -1.809 6.804 40.542 1.00 106.76 333 THR C O 1
ATOM 10064 N N . LEU C 1 336 ? -1.936 7.269 42.686 1.00 90.89 334 LEU C N 1
ATOM 10065 C CA . LEU C 1 336 ? -3.286 6.784 42.756 1.00 92.57 334 LEU C CA 1
ATOM 10066 C C . LEU C 1 336 ? -4.187 7.946 42.524 1.00 92.47 334 LEU C C 1
ATOM 10067 O O . LEU C 1 336 ? -4.086 8.912 43.229 1.00 85.79 334 LEU C O 1
ATOM 10072 N N . THR C 1 337 ? -5.083 7.857 41.550 1.00 84.22 335 THR C N 1
ATOM 10073 C CA . THR C 1 337 ? -5.977 8.956 41.248 1.00 84.72 335 THR C CA 1
ATOM 10074 C C . THR C 1 337 ? -7.406 8.641 41.511 1.00 91.12 335 THR C C 1
ATOM 10075 O O . THR C 1 337 ? -7.943 7.786 40.887 1.00 94.96 335 THR C O 1
ATOM 10079 N N . LEU C 1 338 ? -8.055 9.370 42.395 1.00 95.59 336 LEU C N 1
ATOM 10080 C CA . LEU C 1 338 ? -9.433 9.058 42.689 1.00 97.32 336 LEU C CA 1
ATOM 10081 C C . LEU C 1 338 ? -10.367 9.854 41.818 1.00 102.72 336 LEU C C 1
ATOM 10082 O O . LEU C 1 338 ? -11.078 10.711 42.300 1.00 97.17 336 LEU C O 1
ATOM 10087 N N . ASP C 1 339 ? -10.410 9.517 40.541 1.00 113.08 337 ASP C N 1
ATOM 10088 C CA . ASP C 1 339 ? -11.247 10.225 39.582 1.00 111.67 337 ASP C CA 1
ATOM 10089 C C . ASP C 1 339 ? -12.237 9.355 38.857 1.00 125.09 337 ASP C C 1
ATOM 10090 O O . ASP C 1 339 ? -11.853 8.504 38.075 1.00 140.28 337 ASP C O 1
ATOM 10095 N N . THR C 1 340 ? -13.516 9.553 39.119 1.00 124.78 338 THR C N 1
ATOM 10096 C CA . THR C 1 340 ? -14.604 8.801 38.466 1.00 129.93 338 THR C CA 1
ATOM 10097 C C . THR C 1 340 ? -14.456 7.321 38.090 1.00 120.72 338 THR C C 1
ATOM 10098 O O . THR C 1 340 ? -14.941 6.901 37.060 1.00 111.99 338 THR C O 1
ATOM 10102 N N . GLN C 1 341 ? -13.824 6.535 38.942 1.00 112.93 339 GLN C N 1
ATOM 10103 C CA . GLN C 1 341 ? -13.675 5.116 38.730 1.00 114.26 339 GLN C CA 1
ATOM 10104 C C . GLN C 1 341 ? -13.541 4.577 40.111 1.00 113.69 339 GLN C C 1
ATOM 10105 O O . GLN C 1 341 ? -12.494 4.682 40.693 1.00 104.20 339 GLN C O 1
ATOM 10111 N N . SER C 1 342 ? -14.611 4.026 40.641 1.00 103.32 340 SER C N 1
ATOM 10112 C CA . SER C 1 342 ? -14.587 3.511 41.981 1.00 108.53 340 SER C CA 1
ATOM 10113 C C . SER C 1 342 ? -13.454 2.550 42.284 1.00 109.59 340 SER C C 1
ATOM 10114 O O . SER C 1 342 ? -13.186 1.656 41.519 1.00 116.30 340 SER C O 1
ATOM 10117 N N . VAL C 1 343 ? -12.778 2.764 43.404 1.00 99.54 341 VAL C N 1
ATOM 10118 C CA . VAL C 1 343 ? -11.677 1.922 43.825 1.00 98.59 341 VAL C CA 1
ATOM 10119 C C . VAL C 1 343 ? -12.035 1.324 45.160 1.00 97.79 341 VAL C C 1
ATOM 10120 O O . VAL C 1 343 ? -12.480 2.010 46.040 1.00 92.94 341 VAL C O 1
ATOM 10124 N N . ASP C 1 344 ? -11.836 0.029 45.300 1.00 97.11 342 ASP C N 1
ATOM 10125 C CA . ASP C 1 344 ? -12.207 -0.698 46.497 1.00 101.10 342 ASP C CA 1
ATOM 10126 C C . ASP C 1 344 ? -10.935 -1.264 47.129 1.00 100.81 342 ASP C C 1
ATOM 10127 O O . ASP C 1 344 ? -10.479 -2.355 46.776 1.00 97.53 342 ASP C O 1
ATOM 10132 N N . CYS C 1 345 ? -10.383 -0.534 48.095 1.00 97.14 343 CYS C N 1
ATOM 10133 C CA . CYS C 1 345 ? -9.240 -1.012 48.870 1.00 96.56 343 CYS C CA 1
ATOM 10134 C C . CYS C 1 345 ? -9.634 -1.468 50.258 1.00 100.10 343 CYS C C 1
ATOM 10135 O O . CYS C 1 345 ? -8.889 -1.256 51.220 1.00 99.45 343 CYS C O 1
ATOM 10138 N N . THR C 1 346 ? -10.790 -2.105 50.402 1.00 106.94 344 THR C N 1
ATOM 10139 C CA . THR C 1 346 ? -11.177 -2.581 51.715 1.00 106.90 344 THR C CA 1
ATOM 10140 C C . THR C 1 346 ? -10.887 -4.063 51.857 1.00 100.90 344 THR C C 1
ATOM 10141 O O . THR C 1 346 ? -10.715 -4.798 50.885 1.00 105.99 344 THR C O 1
ATOM 10145 N N . PHE C 1 347 ? -10.851 -4.489 53.111 1.00 101.81 345 PHE C N 1
ATOM 10146 C CA . PHE C 1 347 ? -10.660 -5.878 53.461 1.00 103.49 345 PHE C CA 1
ATOM 10147 C C . PHE C 1 347 ? -11.440 -6.123 54.731 1.00 103.39 345 PHE C C 1
ATOM 10148 O O . PHE C 1 347 ? -11.736 -5.195 55.482 1.00 104.44 345 PHE C O 1
ATOM 10156 N N . THR C 1 348 ? -11.768 -7.385 54.958 1.00 110.86 346 THR C N 1
ATOM 10157 C CA . THR C 1 348 ? -12.488 -7.815 56.146 1.00 119.80 346 THR C CA 1
ATOM 10158 C C . THR C 1 348 ? -11.550 -8.682 56.975 1.00 127.66 346 THR C C 1
ATOM 10159 O O . THR C 1 348 ? -10.994 -9.658 56.456 1.00 130.49 346 THR C O 1
ATOM 10163 N N . ARG C 1 349 ? -11.337 -8.300 58.237 1.00 126.67 347 ARG C N 1
ATOM 10164 C CA . ARG C 1 349 ? -10.577 -9.186 59.101 1.00 127.00 347 ARG C CA 1
ATOM 10165 C C . ARG C 1 349 ? -11.423 -10.368 59.562 1.00 134.51 347 ARG C C 1
ATOM 10166 O O . ARG C 1 349 ? -12.654 -10.398 59.413 1.00 131.87 347 ARG C O 1
ATOM 10174 N N . LEU C 1 350 ? -10.727 -11.338 60.163 1.00 141.64 348 LEU C N 1
ATOM 10175 C CA . LEU C 1 350 ? -11.376 -12.540 60.669 1.00 142.14 348 LEU C CA 1
ATOM 10176 C C . LEU C 1 350 ? -12.321 -12.198 61.809 1.00 144.61 348 LEU C C 1
ATOM 10177 O O . LEU C 1 350 ? -13.286 -12.923 62.067 1.00 146.62 348 LEU C O 1
ATOM 10182 N N . ASP C 1 351 ? -12.035 -11.091 62.507 1.00 148.64 349 ASP C N 1
ATOM 10183 C CA . ASP C 1 351 ? -13.017 -10.469 63.398 1.00 153.69 349 ASP C CA 1
ATOM 10184 C C . ASP C 1 351 ? -14.397 -10.348 62.761 1.00 155.05 349 ASP C C 1
ATOM 10185 O O . ASP C 1 351 ? -15.401 -10.837 63.318 1.00 160.64 349 ASP C O 1
ATOM 10190 N N . GLY C 1 352 ? -14.498 -9.706 61.602 1.00 144.10 350 GLY C N 1
ATOM 10191 C CA . GLY C 1 352 ? -15.811 -9.166 61.242 1.00 140.56 350 GLY C CA 1
ATOM 10192 C C . GLY C 1 352 ? -15.812 -7.655 61.280 1.00 137.90 350 GLY C C 1
ATOM 10193 O O . GLY C 1 352 ? -16.705 -7.034 61.875 1.00 138.27 350 GLY C O 1
ATOM 10194 N N . SER C 1 353 ? -14.706 -7.078 60.806 1.00 133.80 351 SER C N 1
ATOM 10195 C CA . SER C 1 353 ? -14.550 -5.631 60.704 1.00 131.72 351 SER C CA 1
ATOM 10196 C C . SER C 1 353 ? -13.791 -5.263 59.433 1.00 131.08 351 SER C C 1
ATOM 10197 O O . SER C 1 353 ? -12.896 -6.000 59.000 1.00 133.87 351 SER C O 1
ATOM 10200 N N . ARG C 1 354 ? -14.120 -4.103 58.865 1.00 125.44 352 ARG C N 1
ATOM 10201 C CA . ARG C 1 354 ? -13.466 -3.667 57.642 1.00 120.63 352 ARG C CA 1
ATOM 10202 C C . ARG C 1 354 ? -12.212 -2.856 57.963 1.00 118.42 352 ARG C C 1
ATOM 10203 O O . ARG C 1 354 ? -12.022 -2.357 59.079 1.00 111.94 352 ARG C O 1
ATOM 10211 N N . GLY C 1 355 ? -11.348 -2.754 56.962 1.00 116.83 353 GLY C N 1
ATOM 10212 C CA . GLY C 1 355 ? -10.135 -1.960 57.065 1.00 111.16 353 GLY C CA 1
ATOM 10213 C C . GLY C 1 355 ? -9.748 -1.511 55.678 1.00 107.01 353 GLY C C 1
ATOM 10214 O O . GLY C 1 355 ? -10.096 -2.157 54.684 1.00 111.47 353 GLY C O 1
ATOM 10215 N N . GLY C 1 356 ? -9.021 -0.399 55.607 1.00 96.22 354 GLY C N 1
ATOM 10216 C CA . GLY C 1 356 ? -8.590 0.132 54.329 1.00 92.21 354 GLY C CA 1
ATOM 10217 C C . GLY C 1 356 ? -9.390 1.341 53.899 1.00 89.73 354 GLY C C 1
ATOM 10218 O O . GLY C 1 356 ? -9.880 2.097 54.740 1.00 92.70 354 GLY C O 1
ATOM 10219 N N . PHE C 1 357 ? -9.547 1.547 52.597 1.00 88.94 355 PHE C N 1
ATOM 10220 C CA . PHE C 1 357 ? -10.384 2.645 52.144 1.00 90.14 355 PHE C CA 1
ATOM 10221 C C . PHE C 1 357 ? -11.197 2.200 50.942 1.00 95.70 355 PHE C C 1
ATOM 10222 O O . PHE C 1 357 ? -10.836 1.264 50.228 1.00 101.94 355 PHE C O 1
ATOM 10230 N N . ARG C 1 358 ? -12.302 2.881 50.709 1.00 92.15 356 ARG C N 1
ATOM 10231 C CA . ARG C 1 358 ? -13.196 2.561 49.614 1.00 99.47 356 ARG C CA 1
ATOM 10232 C C . ARG C 1 358 ? -13.722 3.826 49.004 1.00 98.60 356 ARG C C 1
ATOM 10233 O O . ARG C 1 358 ? -14.391 4.579 49.657 1.00 91.70 356 ARG C O 1
ATOM 10241 N N . TYR C 1 359 ? -13.447 4.048 47.741 1.00 86.33 357 TYR C N 1
ATOM 10242 C CA . TYR C 1 359 ? -13.887 5.259 47.113 1.00 97.59 357 TYR C CA 1
ATOM 10243 C C . TYR C 1 359 ? -14.887 5.049 46.011 1.00 107.61 357 TYR C C 1
ATOM 10244 O O . TYR C 1 359 ? -14.509 4.827 44.903 1.00 107.67 357 TYR C O 1
ATOM 10253 N N . THR C 1 360 ? -16.168 5.191 46.310 1.00 110.24 358 THR C N 1
ATOM 10254 C CA . THR C 1 360 ? -17.268 5.022 45.358 1.00 108.69 358 THR C CA 1
ATOM 10255 C C . THR C 1 360 ? -17.404 6.200 44.382 1.00 110.37 358 THR C C 1
ATOM 10256 O O . THR C 1 360 ? -16.735 7.198 44.513 1.00 104.69 358 THR C O 1
ATOM 10260 N N . TYR C 1 361 ? -18.250 6.079 43.372 1.00 121.97 359 TYR C N 1
ATOM 10261 C CA . TYR C 1 361 ? -18.500 7.171 42.442 1.00 129.75 359 TYR C CA 1
ATOM 10262 C C . TYR C 1 361 ? -19.929 7.044 41.983 1.00 140.69 359 TYR C C 1
ATOM 10263 O O . TYR C 1 361 ? -20.306 6.020 41.476 1.00 148.09 359 TYR C O 1
ATOM 10272 N N . THR C 1 362 ? -20.728 8.082 42.116 1.00 141.80 360 THR C N 1
ATOM 10273 C CA . THR C 1 362 ? -22.119 7.944 41.745 1.00 140.51 360 THR C CA 1
ATOM 10274 C C . THR C 1 362 ? -22.619 9.008 40.783 1.00 141.71 360 THR C C 1
ATOM 10275 O O . THR C 1 362 ? -23.737 8.980 40.309 1.00 149.92 360 THR C O 1
ATOM 10279 N N . GLY C 1 363 ? -21.752 9.937 40.471 1.00 134.26 361 GLY C N 1
ATOM 10280 C CA . GLY C 1 363 ? -22.054 11.032 39.558 1.00 131.83 361 GLY C CA 1
ATOM 10281 C C . GLY C 1 363 ? -22.645 12.296 40.165 1.00 127.27 361 GLY C C 1
ATOM 10282 O O . GLY C 1 363 ? -21.900 13.154 40.666 1.00 117.57 361 GLY C O 1
ATOM 10283 N N . GLU C 1 366 ? -19.392 12.558 45.776 1.00 178.72 364 GLU C N 1
ATOM 10284 C CA . GLU C 1 366 ? -18.552 11.375 45.710 1.00 177.47 364 GLU C CA 1
ATOM 10285 C C . GLU C 1 366 ? -18.034 11.003 47.101 1.00 169.49 364 GLU C C 1
ATOM 10286 O O . GLU C 1 366 ? -18.031 11.824 48.017 1.00 173.92 364 GLU C O 1
ATOM 10288 N N . LEU C 1 367 ? -17.714 9.704 47.326 1.00 139.16 365 LEU C N 1
ATOM 10289 C CA . LEU C 1 367 ? -17.530 9.307 48.740 1.00 114.48 365 LEU C CA 1
ATOM 10290 C C . LEU C 1 367 ? -16.296 8.445 48.962 1.00 106.75 365 LEU C C 1
ATOM 10291 O O . LEU C 1 367 ? -16.099 7.422 48.294 1.00 109.90 365 LEU C O 1
ATOM 10296 N N . LEU C 1 368 ? -15.503 8.860 49.959 1.00 97.83 366 LEU C N 1
ATOM 10297 C CA . LEU C 1 368 ? -14.222 8.276 50.376 1.00 95.45 366 LEU C CA 1
ATOM 10298 C C . LEU C 1 368 ? -14.419 7.719 51.776 1.00 93.63 366 LEU C C 1
ATOM 10299 O O . LEU C 1 368 ? -14.440 8.483 52.744 1.00 91.34 366 LEU C O 1
ATOM 10304 N N . GLU C 1 369 ? -14.633 6.415 51.872 1.00 91.09 367 GLU C N 1
ATOM 10305 C CA . GLU C 1 369 ? -14.770 5.749 53.160 1.00 85.32 367 GLU C CA 1
ATOM 10306 C C . GLU C 1 369 ? -13.412 5.200 53.579 1.00 88.01 367 GLU C C 1
ATOM 10307 O O . GLU C 1 369 ? -12.762 4.491 52.806 1.00 92.33 367 GLU C O 1
ATOM 10313 N N . VAL C 1 370 ? -12.993 5.500 54.805 1.00 90.91 368 VAL C N 1
ATOM 10314 C CA . VAL C 1 370 ? -11.694 5.076 55.308 1.00 84.39 368 VAL C CA 1
ATOM 10315 C C . VAL C 1 370 ? -11.919 4.290 56.589 1.00 84.94 368 VAL C C 1
ATOM 10316 O O . VAL C 1 370 ? -12.536 4.797 57.527 1.00 99.61 368 VAL C O 1
ATOM 10320 N N . PHE C 1 371 ? -11.471 3.038 56.609 1.00 76.51 369 PHE C N 1
ATOM 10321 C CA . PHE C 1 371 ? -11.581 2.186 57.790 1.00 87.06 369 PHE C CA 1
ATOM 10322 C C . PHE C 1 371 ? -10.177 1.941 58.338 1.00 94.67 369 PHE C C 1
ATOM 10323 O O . PHE C 1 371 ? -9.387 1.203 57.741 1.00 102.10 369 PHE C O 1
ATOM 10331 N N . GLY C 1 372 ? -9.872 2.552 59.482 1.00 97.31 370 GLY C N 1
ATOM 10332 C CA . GLY C 1 372 ? -8.525 2.502 60.005 1.00 97.79 370 GLY C CA 1
ATOM 10333 C C . GLY C 1 372 ? -7.621 3.436 59.225 1.00 94.30 370 GLY C C 1
ATOM 10334 O O . GLY C 1 372 ? -8.065 4.218 58.380 1.00 93.76 370 GLY C O 1
ATOM 10335 N N . ASP C 1 373 ? -6.340 3.402 59.515 1.00 90.63 371 ASP C N 1
ATOM 10336 C CA . ASP C 1 373 ? -5.438 4.300 58.848 1.00 90.31 371 ASP C CA 1
ATOM 10337 C C . ASP C 1 373 ? -4.745 3.632 57.695 1.00 95.82 371 ASP C C 1
ATOM 10338 O O . ASP C 1 373 ? -4.532 2.445 57.725 1.00 93.80 371 ASP C O 1
ATOM 10343 N N . VAL C 1 374 ? -4.452 4.392 56.644 1.00 91.25 372 VAL C N 1
ATOM 10344 C CA . VAL C 1 374 ? -3.794 3.845 55.480 1.00 89.70 372 VAL C CA 1
ATOM 10345 C C . VAL C 1 374 ? -2.576 4.634 55.061 1.00 78.68 372 VAL C C 1
ATOM 10346 O O . VAL C 1 374 ? -2.618 5.828 54.957 1.00 69.25 372 VAL C O 1
ATOM 10350 N N . VAL C 1 375 ? -1.497 3.938 54.769 1.00 81.50 373 VAL C N 1
ATOM 10351 C CA . VAL C 1 375 ? -0.280 4.597 54.349 1.00 88.85 373 VAL C CA 1
ATOM 10352 C C . VAL C 1 375 ? 0.311 3.954 53.115 1.00 82.32 373 VAL C C 1
ATOM 10353 O O . VAL C 1 375 ? 0.595 2.790 53.106 1.00 80.84 373 VAL C O 1
ATOM 10357 N N . LEU C 1 376 ? 0.509 4.746 52.082 1.00 85.86 374 LEU C N 1
ATOM 10358 C CA . LEU C 1 376 ? 1.037 4.267 50.839 1.00 84.75 374 LEU C CA 1
ATOM 10359 C C . LEU C 1 376 ? 2.385 4.852 50.638 1.00 82.60 374 LEU C C 1
ATOM 10360 O O . LEU C 1 376 ? 2.501 6.020 50.465 1.00 89.33 374 LEU C O 1
ATOM 10365 N N . GLU C 1 377 ? 3.420 4.039 50.645 1.00 74.85 375 GLU C N 1
ATOM 10366 C CA . GLU C 1 377 ? 4.746 4.575 50.449 1.00 88.57 375 GLU C CA 1
ATOM 10367 C C . GLU C 1 377 ? 5.144 4.487 48.989 1.00 94.37 375 GLU C C 1
ATOM 10368 O O . GLU C 1 377 ? 4.891 3.508 48.338 1.00 84.21 375 GLU C O 1
ATOM 10374 N N . GLY C 1 378 ? 5.753 5.538 48.474 1.00 95.15 376 GLY C N 1
ATOM 10375 C CA . GLY C 1 378 ? 6.171 5.573 47.095 1.00 81.61 376 GLY C CA 1
ATOM 10376 C C . GLY C 1 378 ? 5.014 5.646 46.142 1.00 87.92 376 GLY C C 1
ATOM 10377 O O . GLY C 1 378 ? 5.074 5.148 45.053 1.00 95.74 376 GLY C O 1
ATOM 10378 N N . ILE C 1 379 ? 3.941 6.278 46.563 1.00 87.50 377 ILE C N 1
ATOM 10379 C CA . ILE C 1 379 ? 2.750 6.404 45.772 1.00 85.35 377 ILE C CA 1
ATOM 10380 C C . ILE C 1 379 ? 2.197 7.784 45.998 1.00 85.88 377 ILE C C 1
ATOM 10381 O O . ILE C 1 379 ? 2.166 8.225 47.107 1.00 91.80 377 ILE C O 1
ATOM 10386 N N . ASP C 1 380 ? 1.801 8.493 44.957 1.00 86.42 378 ASP C N 1
ATOM 10387 C CA . ASP C 1 380 ? 1.207 9.785 45.150 1.00 86.17 378 ASP C CA 1
ATOM 10388 C C . ASP C 1 380 ? -0.274 9.682 45.116 1.00 87.75 378 ASP C C 1
ATOM 10389 O O . ASP C 1 380 ? -0.826 8.661 44.797 1.00 96.92 378 ASP C O 1
ATOM 10394 N N . ALA C 1 381 ? -0.927 10.758 45.476 1.00 79.18 379 ALA C N 1
ATOM 10395 C CA . ALA C 1 381 ? -2.375 10.762 45.478 1.00 75.08 379 ALA C CA 1
ATOM 10396 C C . ALA C 1 381 ? -2.885 12.053 44.864 1.00 79.74 379 ALA C C 1
ATOM 10397 O O . ALA C 1 381 ? -2.311 13.128 45.067 1.00 83.42 379 ALA C O 1
ATOM 10399 N N . VAL C 1 382 ? -3.921 11.938 44.055 1.00 74.63 380 VAL C N 1
ATOM 10400 C CA . VAL C 1 382 ? -4.688 13.113 43.684 1.00 86.57 380 VAL C CA 1
ATOM 10401 C C . VAL C 1 382 ? -6.140 12.693 43.835 1.00 86.58 380 VAL C C 1
ATOM 10402 O O . VAL C 1 382 ? -6.528 11.590 43.416 1.00 85.09 380 VAL C O 1
ATOM 10406 N N . LEU C 1 383 ? -6.906 13.509 44.539 1.00 87.40 381 LEU C N 1
ATOM 10407 C CA . LEU C 1 383 ? -8.353 13.406 44.573 1.00 95.72 381 LEU C CA 1
ATOM 10408 C C . LEU C 1 383 ? -8.828 14.540 43.690 1.00 100.88 381 LEU C C 1
ATOM 10409 O O . LEU C 1 383 ? -8.753 15.713 44.077 1.00 104.20 381 LEU C O 1
ATOM 10414 N N . ASN C 1 384 ? -9.252 14.156 42.503 1.00 102.78 382 ASN C N 1
ATOM 10415 C CA . ASN C 1 384 ? -9.634 15.076 41.466 1.00 110.44 382 ASN C CA 1
ATOM 10416 C C . ASN C 1 384 ? -11.054 15.527 41.377 1.00 108.89 382 ASN C C 1
ATOM 10417 O O . ASN C 1 384 ? -11.366 16.311 40.524 1.00 110.60 382 ASN C O 1
ATOM 10422 N N . ARG C 1 385 ? -11.917 15.047 42.243 1.00 108.09 383 ARG C N 1
ATOM 10423 C CA . ARG C 1 385 ? -13.294 15.459 42.188 1.00 110.80 383 ARG C CA 1
ATOM 10424 C C . ARG C 1 385 ? -13.830 15.604 43.582 1.00 109.71 383 ARG C C 1
ATOM 10425 O O . ARG C 1 385 ? -13.330 15.006 44.495 1.00 104.12 383 ARG C O 1
ATOM 10433 N N . PRO C 1 386 ? -14.854 16.420 43.746 1.00 111.57 384 PRO C N 1
ATOM 10434 C CA . PRO C 1 386 ? -15.549 16.693 44.990 1.00 104.00 384 PRO C CA 1
ATOM 10435 C C . PRO C 1 386 ? -15.861 15.413 45.673 1.00 105.28 384 PRO C C 1
ATOM 10436 O O . PRO C 1 386 ? -16.448 14.537 45.098 1.00 114.27 384 PRO C O 1
ATOM 10440 N N . VAL C 1 387 ? -15.539 15.329 46.944 1.00 101.09 385 VAL C N 1
ATOM 10441 C CA . VAL C 1 387 ? -15.788 14.093 47.629 1.00 99.95 385 VAL C CA 1
ATOM 10442 C C . VAL C 1 387 ? -16.057 14.218 49.094 1.00 96.48 385 VAL C C 1
ATOM 10443 O O . VAL C 1 387 ? -15.268 14.765 49.801 1.00 95.69 385 VAL C O 1
ATOM 10447 N N . ASP C 1 388 ? -17.187 13.705 49.535 1.00 96.40 386 ASP C N 1
ATOM 10448 C CA . ASP C 1 388 ? -17.510 13.673 50.936 1.00 96.59 386 ASP C CA 1
ATOM 10449 C C . ASP C 1 388 ? -16.805 12.471 51.500 1.00 92.82 386 ASP C C 1
ATOM 10450 O O . ASP C 1 388 ? -16.685 11.477 50.834 1.00 85.44 386 ASP C O 1
ATOM 10455 N N . TYR C 1 389 ? -16.373 12.528 52.747 1.00 92.52 387 TYR C N 1
ATOM 10456 C CA . TYR C 1 389 ? -15.676 11.393 53.309 1.00 90.88 387 TYR C CA 1
ATOM 10457 C C . TYR C 1 389 ? -16.283 10.873 54.554 1.00 88.45 387 TYR C C 1
ATOM 10458 O O . TYR C 1 389 ? -17.046 11.549 55.160 1.00 97.08 387 TYR C O 1
ATOM 10467 N N . ARG C 1 390 ? -15.967 9.637 54.901 1.00 83.69 388 ARG C N 1
ATOM 10468 C CA . ARG C 1 390 ? -16.457 8.986 56.122 1.00 83.43 388 ARG C CA 1
ATOM 10469 C C . ARG C 1 390 ? -15.308 8.220 56.776 1.00 86.90 388 ARG C C 1
ATOM 10470 O O . ARG C 1 390 ? -15.002 7.068 56.415 1.00 87.51 388 ARG C O 1
ATOM 10478 N N . ALA C 1 391 ? -14.719 8.842 57.794 1.00 88.12 389 ALA C N 1
ATOM 10479 C CA . ALA C 1 391 ? -13.615 8.252 58.538 1.00 86.96 389 ALA C CA 1
ATOM 10480 C C . ALA C 1 391 ? -14.092 7.517 59.788 1.00 91.86 389 ALA C C 1
ATOM 10481 O O . ALA C 1 391 ? -14.914 8.026 60.563 1.00 94.04 389 ALA C O 1
ATOM 10483 N N . GLN C 1 392 ? -13.524 6.334 60.002 1.00 88.58 390 GLN C N 1
ATOM 10484 C CA . GLN C 1 392 ? -13.824 5.559 61.194 1.00 91.14 390 GLN C CA 1
ATOM 10485 C C . GLN C 1 392 ? -12.663 4.617 61.508 1.00 94.58 390 GLN C C 1
ATOM 10486 O O . GLN C 1 392 ? -12.076 4.017 60.596 1.00 96.22 390 GLN C O 1
ATOM 10492 N N . SER C 1 393 ? -12.317 4.527 62.818 1.00 92.61 391 SER C N 1
ATOM 10493 C CA . SER C 1 393 ? -11.352 3.549 63.354 1.00 95.70 391 SER C CA 1
ATOM 10494 C C . SER C 1 393 ? -11.917 2.919 64.637 1.00 100.21 391 SER C C 1
ATOM 10495 O O . SER C 1 393 ? -11.478 3.219 65.756 1.00 95.93 391 SER C O 1
ATOM 10498 N N . GLY C 1 394 ? -12.883 2.019 64.465 1.00 106.50 392 GLY C N 1
ATOM 10499 C CA . GLY C 1 394 ? -13.542 1.338 65.561 1.00 111.07 392 GLY C CA 1
ATOM 10500 C C . GLY C 1 394 ? -14.426 2.253 66.376 1.00 118.84 392 GLY C C 1
ATOM 10501 O O . GLY C 1 394 ? -15.546 2.574 65.971 1.00 119.73 392 GLY C O 1
ATOM 10502 N N . SER C 1 395 ? -13.943 2.642 67.539 1.00 125.39 393 SER C N 1
ATOM 10503 C CA . SER C 1 395 ? -14.709 3.506 68.411 1.00 134.84 393 SER C CA 1
ATOM 10504 C C . SER C 1 395 ? -14.891 4.875 67.797 1.00 131.40 393 SER C C 1
ATOM 10505 O O . SER C 1 395 ? -15.999 5.305 67.550 1.00 135.71 393 SER C O 1
ATOM 10508 N N . ALA C 1 396 ? -13.779 5.531 67.508 1.00 120.39 394 ALA C N 1
ATOM 10509 C CA . ALA C 1 396 ? -13.769 6.868 66.962 1.00 109.31 394 ALA C CA 1
ATOM 10510 C C . ALA C 1 396 ? -14.271 7.024 65.547 1.00 107.55 394 ALA C C 1
ATOM 10511 O O . ALA C 1 396 ? -14.469 6.063 64.845 1.00 111.73 394 ALA C O 1
ATOM 10513 N N . LYS C 1 397 ? -14.451 8.270 65.147 1.00 101.40 395 LYS C N 1
ATOM 10514 C CA . LYS C 1 397 ? -14.882 8.592 63.814 1.00 99.25 395 LYS C CA 1
ATOM 10515 C C . LYS C 1 397 ? -13.731 9.299 63.193 1.00 91.88 395 LYS C C 1
ATOM 10516 O O . LYS C 1 397 ? -13.859 10.411 62.742 1.00 84.28 395 LYS C O 1
ATOM 10522 N N . SER C 1 398 ? -12.582 8.647 63.182 1.00 90.07 396 SER C N 1
ATOM 10523 C CA . SER C 1 398 ? -11.405 9.262 62.612 1.00 86.48 396 SER C CA 1
ATOM 10524 C C . SER C 1 398 ? -10.448 8.304 61.966 1.00 81.24 396 SER C C 1
ATOM 10525 O O . SER C 1 398 ? -10.475 7.137 62.253 1.00 79.10 396 SER C O 1
ATOM 10528 N N . ALA C 1 399 ? -9.602 8.830 61.096 1.00 78.62 397 ALA C N 1
ATOM 10529 C CA . ALA C 1 399 ? -8.619 8.053 60.379 1.00 73.76 397 ALA C CA 1
ATOM 10530 C C . ALA C 1 399 ? -7.597 8.966 59.770 1.00 73.17 397 ALA C C 1
ATOM 10531 O O . ALA C 1 399 ? -7.702 10.164 59.854 1.00 69.87 397 ALA C O 1
ATOM 10533 N N . THR C 1 400 ? -6.581 8.384 59.159 1.00 74.72 398 THR C N 1
ATOM 10534 C CA . THR C 1 400 ? -5.552 9.157 58.500 1.00 79.40 398 THR C CA 1
ATOM 10535 C C . THR C 1 400 ? -5.226 8.556 57.165 1.00 76.34 398 THR C C 1
ATOM 10536 O O . THR C 1 400 ? -5.415 7.394 56.961 1.00 64.08 398 THR C O 1
ATOM 10540 N N . LEU C 1 401 ? -4.731 9.368 56.258 1.00 70.06 399 LEU C N 1
ATOM 10541 C CA . LEU C 1 401 ? -4.347 8.904 54.970 1.00 67.50 399 LEU C CA 1
ATOM 10542 C C . LEU C 1 401 ? -2.983 9.446 54.825 1.00 61.98 399 LEU C C 1
ATOM 10543 O O . LEU C 1 401 ? -2.790 10.622 54.805 1.00 63.03 399 LEU C O 1
ATOM 10548 N N . ALA C 1 402 ? -2.011 8.578 54.726 1.00 62.84 400 ALA C N 1
ATOM 10549 C CA . ALA C 1 402 ? -0.674 9.054 54.619 1.00 74.13 400 ALA C CA 1
ATOM 10550 C C . ALA C 1 402 ? -0.006 8.668 53.345 1.00 87.91 400 ALA C C 1
ATOM 10551 O O . ALA C 1 402 ? -0.225 7.604 52.846 1.00 98.93 400 ALA C O 1
ATOM 10553 N N . VAL C 1 403 ? 0.783 9.556 52.785 1.00 81.14 401 VAL C N 1
ATOM 10554 C CA . VAL C 1 403 ? 1.509 9.212 51.597 1.00 77.62 401 VAL C CA 1
ATOM 10555 C C . VAL C 1 403 ? 2.950 9.556 51.847 1.00 80.94 401 VAL C C 1
ATOM 10556 O O . VAL C 1 403 ? 3.323 10.696 51.853 1.00 84.57 401 VAL C O 1
ATOM 10560 N N . LEU C 1 404 ? 3.774 8.557 52.080 1.00 68.37 402 LEU C N 1
ATOM 10561 C CA . LEU C 1 404 ? 5.169 8.819 52.351 1.00 78.86 402 LEU C CA 1
ATOM 10562 C C . LEU C 1 404 ? 6.047 8.520 51.181 1.00 85.52 402 LEU C C 1
ATOM 10563 O O . LEU C 1 404 ? 5.640 7.918 50.229 1.00 91.77 402 LEU C O 1
ATOM 10568 N N . LYS C 1 405 ? 7.287 8.921 51.286 1.00 83.58 403 LYS C N 1
ATOM 10569 C CA . LYS C 1 405 ? 8.218 8.682 50.230 1.00 94.51 403 LYS C CA 1
ATOM 10570 C C . LYS C 1 405 ? 8.881 7.324 50.364 1.00 99.60 403 LYS C C 1
ATOM 10571 O O . LYS C 1 405 ? 8.771 6.664 51.379 1.00 102.67 403 LYS C O 1
ATOM 10577 N N . LEU C 1 406 ? 9.561 6.912 49.305 1.00 106.14 404 LEU C N 1
ATOM 10578 C CA . LEU C 1 406 ? 10.293 5.662 49.263 1.00 105.54 404 LEU C CA 1
ATOM 10579 C C . LEU C 1 406 ? 11.419 5.831 48.274 1.00 107.83 404 LEU C C 1
ATOM 10580 O O . LEU C 1 406 ? 11.204 5.929 47.087 1.00 100.65 404 LEU C O 1
ATOM 10585 N N . GLY C 1 407 ? 12.629 5.926 48.794 1.00 111.49 405 GLY C N 1
ATOM 10586 C CA . GLY C 1 407 ? 13.810 6.108 47.981 1.00 104.80 405 GLY C CA 1
ATOM 10587 C C . GLY C 1 407 ? 13.670 7.316 47.111 1.00 108.00 405 GLY C C 1
ATOM 10588 O O . GLY C 1 407 ? 13.837 7.242 45.918 1.00 118.20 405 GLY C O 1
ATOM 10589 N N . GLY C 1 408 ? 13.257 8.426 47.704 1.00 115.28 406 GLY C N 1
ATOM 10590 C CA . GLY C 1 408 ? 13.028 9.667 46.990 1.00 121.58 406 GLY C CA 1
ATOM 10591 C C . GLY C 1 408 ? 11.897 9.662 45.974 1.00 119.10 406 GLY C C 1
ATOM 10592 O O . GLY C 1 408 ? 11.814 10.538 45.138 1.00 119.97 406 GLY C O 1
ATOM 10593 N N . ASN C 1 409 ? 10.983 8.721 46.064 1.00 115.56 407 ASN C N 1
ATOM 10594 C CA . ASN C 1 409 ? 9.968 8.647 45.080 1.00 103.81 407 ASN C CA 1
ATOM 10595 C C . ASN C 1 409 ? 8.679 8.766 45.731 1.00 92.52 407 ASN C C 1
ATOM 10596 O O . ASN C 1 409 ? 8.288 7.910 46.478 1.00 94.42 407 ASN C O 1
ATOM 10601 N N . GLY C 1 410 ? 8.003 9.845 45.455 1.00 89.57 408 GLY C N 1
ATOM 10602 C CA . GLY C 1 410 ? 6.695 9.941 45.988 1.00 91.02 408 GLY C CA 1
ATOM 10603 C C . GLY C 1 410 ? 6.278 10.890 47.058 1.00 97.89 408 GLY C C 1
ATOM 10604 O O . GLY C 1 410 ? 6.865 11.923 47.261 1.00 104.70 408 GLY C O 1
ATOM 10605 N N . GLY C 1 411 ? 5.137 10.530 47.633 1.00 91.20 409 GLY C N 1
ATOM 10606 C CA . GLY C 1 411 ? 4.518 11.234 48.726 1.00 79.59 409 GLY C CA 1
ATOM 10607 C C . GLY C 1 411 ? 3.806 12.547 48.529 1.00 82.01 409 GLY C C 1
ATOM 10608 O O . GLY C 1 411 ? 3.709 13.296 49.474 1.00 78.89 409 GLY C O 1
ATOM 10609 N N . ASN C 1 412 ? 3.318 12.846 47.334 1.00 84.40 410 ASN C N 1
ATOM 10610 C CA . ASN C 1 412 ? 2.612 14.083 47.129 1.00 75.99 410 ASN C CA 1
ATOM 10611 C C . ASN C 1 412 ? 1.158 13.840 47.140 1.00 71.85 410 ASN C C 1
ATOM 10612 O O . ASN C 1 412 ? 0.710 12.771 46.851 1.00 74.34 410 ASN C O 1
ATOM 10617 N N . LEU C 1 413 ? 0.423 14.860 47.506 1.00 71.01 411 LEU C N 1
ATOM 10618 C CA . LEU C 1 413 ? -1.025 14.797 47.598 1.00 67.77 411 LEU C CA 1
ATOM 10619 C C . LEU C 1 413 ? -1.584 16.026 46.921 1.00 67.38 411 LEU C C 1
ATOM 10620 O O . LEU C 1 413 ? -1.055 17.124 47.103 1.00 69.59 411 LEU C O 1
ATOM 10625 N N . ASP C 1 414 ? -2.649 15.836 46.142 1.00 80.82 412 ASP C N 1
ATOM 10626 C CA . ASP C 1 414 ? -3.321 16.915 45.425 1.00 82.50 412 ASP C CA 1
ATOM 10627 C C . ASP C 1 414 ? -4.819 16.765 45.646 1.00 78.26 412 ASP C C 1
ATOM 10628 O O . ASP C 1 414 ? -5.386 15.706 45.364 1.00 77.72 412 ASP C O 1
ATOM 10633 N N . ILE C 1 415 ? -5.466 17.816 46.128 1.00 78.97 413 ILE C N 1
ATOM 10634 C CA . ILE C 1 415 ? -6.903 17.785 46.381 1.00 81.59 413 ILE C CA 1
ATOM 10635 C C . ILE C 1 415 ? -7.504 18.837 45.461 1.00 86.42 413 ILE C C 1
ATOM 10636 O O . ILE C 1 415 ? -7.481 20.036 45.768 1.00 87.56 413 ILE C O 1
ATOM 10641 N N . ASN C 1 416 ? -8.076 18.392 44.343 1.00 89.92 414 ASN C N 1
ATOM 10642 C CA . ASN C 1 416 ? -8.530 19.317 43.319 1.00 86.14 414 ASN C CA 1
ATOM 10643 C C . ASN C 1 416 ? -10.001 19.630 43.392 1.00 86.44 414 ASN C C 1
ATOM 10644 O O . ASN C 1 416 ? -10.416 20.671 42.872 1.00 87.18 414 ASN C O 1
ATOM 10649 N N . GLY C 1 417 ? -10.771 18.814 44.103 1.00 89.79 415 GLY C N 1
ATOM 10650 C CA . GLY C 1 417 ? -12.141 19.132 44.412 1.00 96.07 415 GLY C CA 1
ATOM 10651 C C . GLY C 1 417 ? -12.285 19.386 45.901 1.00 92.33 415 GLY C C 1
ATOM 10652 O O . GLY C 1 417 ? -11.352 19.268 46.692 1.00 92.13 415 GLY C O 1
ATOM 10653 N N . ASN C 1 418 ? -13.509 19.720 46.267 1.00 89.95 416 ASN C N 1
ATOM 10654 C CA . ASN C 1 418 ? -13.809 19.940 47.660 1.00 84.86 416 ASN C CA 1
ATOM 10655 C C . ASN C 1 418 ? -13.719 18.625 48.410 1.00 90.74 416 ASN C C 1
ATOM 10656 O O . ASN C 1 418 ? -13.927 17.545 47.849 1.00 94.17 416 ASN C O 1
ATOM 10661 N N . LEU C 1 419 ? -13.456 18.717 49.693 1.00 88.78 417 LEU C N 1
ATOM 10662 C CA . LEU C 1 419 ? -13.311 17.535 50.474 1.00 81.16 417 LEU C CA 1
ATOM 10663 C C . LEU C 1 419 ? -13.796 17.798 51.853 1.00 89.84 417 LEU C C 1
ATOM 10664 O O . LEU C 1 419 ? -13.074 18.291 52.669 1.00 91.89 417 LEU C O 1
ATOM 10669 N N . LEU C 1 420 ? -15.042 17.485 52.111 1.00 91.76 418 LEU C N 1
ATOM 10670 C CA . LEU C 1 420 ? -15.592 17.702 53.414 1.00 93.91 418 LEU C CA 1
ATOM 10671 C C . LEU C 1 420 ? -16.120 16.428 53.972 1.00 95.96 418 LEU C C 1
ATOM 10672 O O . LEU C 1 420 ? -16.254 15.466 53.285 1.00 99.04 418 LEU C O 1
ATOM 10677 N N . PRO C 1 421 ? -16.448 16.423 55.240 1.00 98.33 419 PRO C N 1
ATOM 10678 C CA . PRO C 1 421 ? -16.964 15.212 55.852 1.00 99.26 419 PRO C CA 1
ATOM 10679 C C . PRO C 1 421 ? -18.410 15.011 55.540 1.00 104.23 419 PRO C C 1
ATOM 10680 O O . PRO C 1 421 ? -19.075 15.933 55.144 1.00 110.17 419 PRO C O 1
ATOM 10684 N N . ASP C 1 422 ? -18.908 13.805 55.711 1.00 103.90 420 ASP C N 1
ATOM 10685 C CA . ASP C 1 422 ? -20.296 13.556 55.423 1.00 106.62 420 ASP C CA 1
ATOM 10686 C C . ASP C 1 422 ? -21.061 13.581 56.696 1.00 106.28 420 ASP C C 1
ATOM 10687 O O . ASP C 1 422 ? -20.923 12.721 57.549 1.00 101.28 420 ASP C O 1
ATOM 10692 N N . ALA C 1 423 ? -21.982 14.525 56.761 1.00 112.90 421 ALA C N 1
ATOM 10693 C CA . ALA C 1 423 ? -22.819 14.743 57.928 1.00 120.30 421 ALA C CA 1
ATOM 10694 C C . ALA C 1 423 ? -23.643 13.556 58.358 1.00 127.24 421 ALA C C 1
ATOM 10695 O O . ALA C 1 423 ? -23.924 13.394 59.532 1.00 129.27 421 ALA C O 1
ATOM 10697 N N . THR C 1 424 ? -24.088 12.766 57.397 1.00 128.40 422 THR C N 1
ATOM 10698 C CA . THR C 1 424 ? -24.853 11.595 57.673 1.00 126.84 422 THR C CA 1
ATOM 10699 C C . THR C 1 424 ? -24.038 10.722 58.583 1.00 129.80 422 THR C C 1
ATOM 10700 O O . THR C 1 424 ? -24.597 10.027 59.418 1.00 137.61 422 THR C O 1
ATOM 10704 N N . PHE C 1 425 ? -22.718 10.741 58.433 1.00 123.32 423 PHE C N 1
ATOM 10705 C CA . PHE C 1 425 ? -21.882 9.946 59.322 1.00 119.78 423 PHE C CA 1
ATOM 10706 C C . PHE C 1 425 ? -21.632 10.689 60.631 1.00 118.82 423 PHE C C 1
ATOM 10707 O O . PHE C 1 425 ? -22.060 10.254 61.710 1.00 121.77 423 PHE C O 1
ATOM 10715 N N . GLY C 1 426 ? -21.009 11.846 60.522 1.00 115.16 424 GLY C N 1
ATOM 10716 C CA . GLY C 1 426 ? -20.713 12.660 61.679 1.00 110.69 424 GLY C CA 1
ATOM 10717 C C . GLY C 1 426 ? -20.384 14.063 61.244 1.00 107.55 424 GLY C C 1
ATOM 10718 O O . GLY C 1 426 ? -20.395 14.374 60.069 1.00 105.15 424 GLY C O 1
ATOM 10719 N N . LEU C 1 427 ? -20.087 14.928 62.196 1.00 110.00 425 LEU C N 1
ATOM 10720 C CA . LEU C 1 427 ? -19.773 16.306 61.852 1.00 114.42 425 LEU C CA 1
ATOM 10721 C C . LEU C 1 427 ? -18.470 16.804 62.432 1.00 114.63 425 LEU C C 1
ATOM 10722 O O . LEU C 1 427 ? -18.102 16.470 63.543 1.00 119.29 425 LEU C O 1
ATOM 10727 N N . PHE C 1 428 ? -17.776 17.597 61.638 1.00 107.96 426 PHE C N 1
ATOM 10728 C CA . PHE C 1 428 ? -16.509 18.141 62.043 1.00 102.49 426 PHE C CA 1
ATOM 10729 C C . PHE C 1 428 ? -16.700 18.947 63.283 1.00 104.13 426 PHE C C 1
ATOM 10730 O O . PHE C 1 428 ? -17.487 19.863 63.301 1.00 107.56 426 PHE C O 1
ATOM 10738 N N . PRO C 1 429 ? -15.964 18.623 64.328 1.00 101.43 427 PRO C N 1
ATOM 10739 C CA . PRO C 1 429 ? -14.770 17.819 64.244 1.00 100.00 427 PRO C CA 1
ATOM 10740 C C . PRO C 1 429 ? -14.880 16.603 65.098 1.00 109.26 427 PRO C C 1
ATOM 10741 O O . PRO C 1 429 ? -13.900 16.121 65.607 1.00 103.67 427 PRO C O 1
ATOM 10745 N N . ASN C 1 430 ? -16.078 16.110 65.287 1.00 129.22 428 ASN C N 1
ATOM 10746 C CA . ASN C 1 430 ? -16.202 14.918 66.070 1.00 136.17 428 ASN C CA 1
ATOM 10747 C C . ASN C 1 430 ? -16.069 13.810 65.065 1.00 134.87 428 ASN C C 1
ATOM 10748 O O . ASN C 1 430 ? -16.248 12.655 65.382 1.00 141.29 428 ASN C O 1
ATOM 10753 N N . HIS C 1 431 ? -15.725 14.189 63.845 1.00 116.49 429 HIS C N 1
ATOM 10754 C CA . HIS C 1 431 ? -15.589 13.277 62.752 1.00 102.42 429 HIS C CA 1
ATOM 10755 C C . HIS C 1 431 ? -14.593 13.912 61.827 1.00 93.28 429 HIS C C 1
ATOM 10756 O O . HIS C 1 431 ? -14.959 14.722 61.024 1.00 93.23 429 HIS C O 1
ATOM 10763 N N . ALA C 1 432 ? -13.324 13.559 61.941 1.00 88.58 430 ALA C N 1
ATOM 10764 C CA . ALA C 1 432 ? -12.310 14.148 61.085 1.00 86.91 430 ALA C CA 1
ATOM 10765 C C . ALA C 1 432 ? -11.403 13.099 60.482 1.00 91.81 430 ALA C C 1
ATOM 10766 O O . ALA C 1 432 ? -11.285 12.033 61.007 1.00 91.43 430 ALA C O 1
ATOM 10768 N N . LEU C 1 433 ? -10.749 13.426 59.380 1.00 91.14 431 LEU C N 1
ATOM 10769 C CA . LEU C 1 433 ? -9.889 12.510 58.677 1.00 79.78 431 LEU C CA 1
ATOM 10770 C C . LEU C 1 433 ? -8.675 13.273 58.327 1.00 69.25 431 LEU C C 1
ATOM 10771 O O . LEU C 1 433 ? -8.773 14.174 57.572 1.00 62.08 431 LEU C O 1
ATOM 10776 N N . GLY C 1 434 ? -7.517 12.887 58.821 1.00 67.85 432 GLY C N 1
ATOM 10777 C CA . GLY C 1 434 ? -6.306 13.629 58.542 1.00 68.15 432 GLY C CA 1
ATOM 10778 C C . GLY C 1 434 ? -5.445 13.222 57.377 1.00 71.22 432 GLY C C 1
ATOM 10779 O O . GLY C 1 434 ? -5.543 12.152 56.882 1.00 68.70 432 GLY C O 1
ATOM 10780 N N . PHE C 1 435 ? -4.567 14.102 56.960 1.00 68.38 433 PHE C N 1
ATOM 10781 C CA . PHE C 1 435 ? -3.722 13.844 55.839 1.00 71.56 433 PHE C CA 1
ATOM 10782 C C . PHE C 1 435 ? -2.279 14.120 56.087 1.00 68.17 433 PHE C C 1
ATOM 10783 O O . PHE C 1 435 ? -1.894 15.230 56.337 1.00 76.64 433 PHE C O 1
ATOM 10791 N N . VAL C 1 436 ? -1.469 13.098 55.962 1.00 64.13 434 VAL C N 1
ATOM 10792 C CA . VAL C 1 436 ? -0.029 13.253 56.099 1.00 71.84 434 VAL C CA 1
ATOM 10793 C C . VAL C 1 436 ? 0.604 13.059 54.727 1.00 73.10 434 VAL C C 1
ATOM 10794 O O . VAL C 1 436 ? 0.485 11.984 54.115 1.00 72.03 434 VAL C O 1
ATOM 10798 N N . ALA C 1 437 ? 1.354 14.042 54.296 1.00 70.25 435 ALA C N 1
ATOM 10799 C CA . ALA C 1 437 ? 2.048 13.939 53.061 1.00 72.09 435 ALA C CA 1
ATOM 10800 C C . ALA C 1 437 ? 3.464 14.256 53.359 1.00 66.08 435 ALA C C 1
ATOM 10801 O O . ALA C 1 437 ? 3.763 15.301 53.860 1.00 68.10 435 ALA C O 1
ATOM 10803 N N . GLU C 1 438 ? 4.365 13.373 52.978 1.00 72.00 436 GLU C N 1
ATOM 10804 C CA . GLU C 1 438 ? 5.787 13.573 53.208 1.00 86.15 436 GLU C CA 1
ATOM 10805 C C . GLU C 1 438 ? 6.442 14.532 52.249 1.00 87.67 436 GLU C C 1
ATOM 10806 O O . GLU C 1 438 ? 7.565 14.933 52.449 1.00 93.54 436 GLU C O 1
ATOM 10812 N N . GLY C 1 439 ? 5.755 14.857 51.178 1.00 83.35 437 GLY C N 1
ATOM 10813 C CA . GLY C 1 439 ? 6.262 15.779 50.217 1.00 80.34 437 GLY C CA 1
ATOM 10814 C C . GLY C 1 439 ? 5.370 16.977 50.232 1.00 83.45 437 GLY C C 1
ATOM 10815 O O . GLY C 1 439 ? 5.136 17.545 51.270 1.00 91.38 437 GLY C O 1
ATOM 10816 N N . ASP C 1 440 ? 4.857 17.337 49.068 1.00 80.33 438 ASP C N 1
ATOM 10817 C CA . ASP C 1 440 ? 4.024 18.487 48.908 1.00 66.78 438 ASP C CA 1
ATOM 10818 C C . ASP C 1 440 ? 2.559 18.218 48.851 1.00 72.13 438 ASP C C 1
ATOM 10819 O O . ASP C 1 440 ? 2.155 17.132 48.550 1.00 77.82 438 ASP C O 1
ATOM 10824 N N . ILE C 1 441 ? 1.765 19.223 49.187 1.00 71.71 439 ILE C N 1
ATOM 10825 C CA . ILE C 1 441 ? 0.317 19.147 49.128 1.00 71.71 439 ILE C CA 1
ATOM 10826 C C . ILE C 1 441 ? -0.111 20.336 48.306 1.00 75.76 439 ILE C C 1
ATOM 10827 O O . ILE C 1 441 ? 0.424 21.433 48.487 1.00 80.99 439 ILE C O 1
ATOM 10832 N N . TYR C 1 442 ? -0.992 20.110 47.346 1.00 82.23 440 TYR C N 1
ATOM 10833 C CA . TYR C 1 442 ? -1.579 21.188 46.563 1.00 82.26 440 TYR C CA 1
ATOM 10834 C C . TYR C 1 442 ? -3.083 21.074 46.686 1.00 84.56 440 TYR C C 1
ATOM 10835 O O . TYR C 1 442 ? -3.658 20.051 46.302 1.00 91.83 440 TYR C O 1
ATOM 10844 N N . GLN C 1 443 ? -3.722 22.111 47.204 1.00 84.73 441 GLN C N 1
ATOM 10845 C CA . GLN C 1 443 ? -5.176 22.132 47.266 1.00 87.65 441 GLN C CA 1
ATOM 10846 C C . GLN C 1 443 ? -5.651 23.112 46.207 1.00 91.41 441 GLN C C 1
ATOM 10847 O O . GLN C 1 443 ? -5.397 24.320 46.307 1.00 92.64 441 GLN C O 1
ATOM 10853 N N . ARG C 1 444 ? -6.300 22.580 45.169 1.00 93.93 442 ARG C N 1
ATOM 10854 C CA . ARG C 1 444 ? -7.008 23.395 44.197 1.00 87.46 442 ARG C CA 1
ATOM 10855 C C . ARG C 1 444 ? -8.512 23.277 44.353 1.00 85.09 442 ARG C C 1
ATOM 10856 O O . ARG C 1 444 ? -9.226 24.150 43.850 1.00 82.09 442 ARG C O 1
ATOM 10864 N N . GLY C 1 445 ? -8.991 22.308 45.140 1.00 86.51 443 GLY C N 1
ATOM 10865 C CA . GLY C 1 445 ? -10.370 22.334 45.559 1.00 88.97 443 GLY C CA 1
ATOM 10866 C C . GLY C 1 445 ? -10.620 23.522 46.467 1.00 87.75 443 GLY C C 1
ATOM 10867 O O . GLY C 1 445 ? -9.745 23.968 47.208 1.00 89.66 443 GLY C O 1
ATOM 10868 N N . GLN C 1 446 ? -11.829 24.051 46.398 1.00 84.22 444 GLN C N 1
ATOM 10869 C CA . GLN C 1 446 ? -12.057 25.347 47.006 1.00 90.33 444 GLN C CA 1
ATOM 10870 C C . GLN C 1 446 ? -12.144 25.277 48.540 1.00 94.58 444 GLN C C 1
ATOM 10871 O O . GLN C 1 446 ? -11.722 26.208 49.230 1.00 84.00 444 GLN C O 1
ATOM 10873 N N . HIS C 1 447 ? -12.683 24.159 49.030 1.00 98.75 445 HIS C N 1
ATOM 10874 C CA . HIS C 1 447 ? -13.098 23.851 50.399 1.00 93.90 445 HIS C CA 1
ATOM 10875 C C . HIS C 1 447 ? -12.622 22.451 50.797 1.00 88.52 445 HIS C C 1
ATOM 10876 O O . HIS C 1 447 ? -13.159 21.454 50.313 1.00 96.98 445 HIS C O 1
ATOM 10883 N N . VAL C 1 448 ? -11.686 22.326 51.721 1.00 79.69 446 VAL C N 1
ATOM 10884 C CA . VAL C 1 448 ? -11.398 21.008 52.250 1.00 68.68 446 VAL C CA 1
ATOM 10885 C C . VAL C 1 448 ? -11.412 21.159 53.728 1.00 81.74 446 VAL C C 1
ATOM 10886 O O . VAL C 1 448 ? -10.963 22.130 54.243 1.00 79.47 446 VAL C O 1
ATOM 10890 N N . MET C 1 449 ? -11.899 20.170 54.429 1.00 83.66 447 MET C N 1
ATOM 10891 C CA . MET C 1 449 ? -11.975 20.298 55.851 1.00 85.60 447 MET C CA 1
ATOM 10892 C C . MET C 1 449 ? -11.361 19.143 56.610 1.00 82.84 447 MET C C 1
ATOM 10893 O O . MET C 1 449 ? -12.034 18.186 56.928 1.00 84.84 447 MET C O 1
ATOM 10898 N N . ALA C 1 450 ? -10.086 19.308 56.931 1.00 77.51 448 ALA C N 1
ATOM 10899 C CA . ALA C 1 450 ? -9.301 18.317 57.615 1.00 75.56 448 ALA C CA 1
ATOM 10900 C C . ALA C 1 450 ? -8.001 18.895 58.106 1.00 75.65 448 ALA C C 1
ATOM 10901 O O . ALA C 1 450 ? -7.546 19.881 57.598 1.00 79.24 448 ALA C O 1
ATOM 10903 N N . PRO C 1 451 ? -7.392 18.262 59.094 1.00 70.39 449 PRO C N 1
ATOM 10904 C CA . PRO C 1 451 ? -6.097 18.678 59.590 1.00 68.91 449 PRO C CA 1
ATOM 10905 C C . PRO C 1 451 ? -5.070 18.087 58.678 1.00 72.70 449 PRO C C 1
ATOM 10906 O O . PRO C 1 451 ? -5.063 16.900 58.517 1.00 77.78 449 PRO C O 1
ATOM 10910 N N . VAL C 1 452 ? -4.207 18.880 58.087 1.00 69.15 450 VAL C N 1
ATOM 10911 C CA . VAL C 1 452 ? -3.251 18.311 57.182 1.00 70.27 450 VAL C CA 1
ATOM 10912 C C . VAL C 1 452 ? -1.807 18.556 57.545 1.00 77.00 450 VAL C C 1
ATOM 10913 O O . VAL C 1 452 ? -1.483 19.520 58.197 1.00 84.95 450 VAL C O 1
ATOM 10917 N N . TYR C 1 453 ? -0.943 17.665 57.083 1.00 75.60 451 TYR C N 1
ATOM 10918 C CA . TYR C 1 453 ? 0.498 17.731 57.269 1.00 71.95 451 TYR C CA 1
ATOM 10919 C C . TYR C 1 453 ? 1.224 17.668 55.939 1.00 78.01 451 TYR C C 1
ATOM 10920 O O . TYR C 1 453 ? 1.036 16.719 55.171 1.00 84.39 451 TYR C O 1
ATOM 10929 N N . ALA C 1 454 ? 2.122 18.621 55.726 1.00 73.74 452 ALA C N 1
ATOM 10930 C CA . ALA C 1 454 ? 2.998 18.604 54.566 1.00 73.47 452 ALA C CA 1
ATOM 10931 C C . ALA C 1 454 ? 4.447 18.625 55.042 1.00 79.24 452 ALA C C 1
ATOM 10932 O O . ALA C 1 454 ? 4.938 19.653 55.519 1.00 89.98 452 ALA C O 1
ATOM 10934 N N . GLY C 1 455 ? 5.140 17.495 54.899 1.00 76.79 453 GLY C N 1
ATOM 10935 C CA . GLY C 1 455 ? 6.572 17.464 55.177 1.00 73.64 453 GLY C CA 1
ATOM 10936 C C . GLY C 1 455 ? 7.357 18.412 54.288 1.00 79.04 453 GLY C C 1
ATOM 10937 O O . GLY C 1 455 ? 8.464 18.843 54.647 1.00 78.28 453 GLY C O 1
ATOM 10938 N N . GLY C 1 456 ? 6.824 18.706 53.096 1.00 77.63 454 GLY C N 1
ATOM 10939 C CA . GLY C 1 456 ? 7.445 19.631 52.175 1.00 73.01 454 GLY C CA 1
ATOM 10940 C C . GLY C 1 456 ? 6.744 20.969 52.164 1.00 79.89 454 GLY C C 1
ATOM 10941 O O . GLY C 1 456 ? 6.894 21.755 53.102 1.00 85.61 454 GLY C O 1
ATOM 10942 N N . THR C 1 457 ? 5.959 21.237 51.121 1.00 88.24 455 THR C N 1
ATOM 10943 C CA . THR C 1 457 ? 5.261 22.505 50.978 1.00 87.46 455 THR C CA 1
ATOM 10944 C C . THR C 1 457 ? 3.767 22.272 50.828 1.00 86.83 455 THR C C 1
ATOM 10945 O O . THR C 1 457 ? 3.336 21.368 50.108 1.00 93.69 455 THR C O 1
ATOM 10949 N N . PHE C 1 458 ? 2.971 23.114 51.469 1.00 82.59 456 PHE C N 1
ATOM 10950 C CA . PHE C 1 458 ? 1.539 23.112 51.254 1.00 77.18 456 PHE C CA 1
ATOM 10951 C C . PHE C 1 458 ? 1.229 24.363 50.459 1.00 82.16 456 PHE C C 1
ATOM 10952 O O . PHE C 1 458 ? 1.499 25.473 50.944 1.00 80.57 456 PHE C O 1
ATOM 10960 N N . ARG C 1 459 ? 0.669 24.185 49.256 1.00 84.74 457 ARG C N 1
ATOM 10961 C CA . ARG C 1 459 ? 0.330 25.268 48.340 1.00 80.25 457 ARG C CA 1
ATOM 10962 C C . ARG C 1 459 ? -1.165 25.244 48.059 1.00 74.31 457 ARG C C 1
ATOM 10963 O O . ARG C 1 459 ? -1.773 24.178 47.955 1.00 71.01 457 ARG C O 1
ATOM 10971 N N . VAL C 1 460 ? -1.745 26.433 47.928 1.00 83.21 458 VAL C N 1
ATOM 10972 C CA . VAL C 1 460 ? -3.177 26.587 47.742 1.00 92.06 458 VAL C CA 1
ATOM 10973 C C . VAL C 1 460 ? -3.403 27.803 46.860 1.00 101.49 458 VAL C C 1
ATOM 10974 O O . VAL C 1 460 ? -2.621 28.756 46.878 1.00 107.62 458 VAL C O 1
ATOM 10978 N N . VAL C 1 461 ? -4.462 27.762 46.063 1.00 96.19 459 VAL C N 1
ATOM 10979 C CA . VAL C 1 461 ? -4.701 28.872 45.153 1.00 97.26 459 VAL C CA 1
ATOM 10980 C C . VAL C 1 461 ? -5.589 29.898 45.842 1.00 98.22 459 VAL C C 1
ATOM 10981 O O . VAL C 1 461 ? -6.439 29.559 46.674 1.00 94.46 459 VAL C O 1
ATOM 10985 N N . LYS C 1 462 ? -5.346 31.171 45.513 1.00 98.60 460 LYS C N 1
ATOM 10986 C CA . LYS C 1 462 ? -6.168 32.275 45.988 1.00 95.83 460 LYS C CA 1
ATOM 10987 C C . LYS C 1 462 ? -7.641 31.924 45.839 1.00 97.76 460 LYS C C 1
ATOM 10988 O O . LYS C 1 462 ? -8.056 31.332 44.839 1.00 102.09 460 LYS C O 1
ATOM 10994 N N . GLY C 1 463 ? -8.411 32.206 46.879 1.00 94.00 461 GLY C N 1
ATOM 10995 C CA . GLY C 1 463 ? -9.820 31.941 46.878 1.00 87.85 461 GLY C CA 1
ATOM 10996 C C . GLY C 1 463 ? -10.198 30.669 47.611 1.00 85.76 461 GLY C C 1
ATOM 10997 O O . GLY C 1 463 ? -11.329 30.561 48.093 1.00 88.31 461 GLY C O 1
ATOM 10998 N N . ASN C 1 464 ? -9.280 29.717 47.740 1.00 82.19 462 ASN C N 1
ATOM 10999 C CA . ASN C 1 464 ? -9.622 28.497 48.450 1.00 90.06 462 ASN C CA 1
ATOM 11000 C C . ASN C 1 464 ? -9.314 28.652 49.934 1.00 87.78 462 ASN C C 1
ATOM 11001 O O . ASN C 1 464 ? -8.349 29.313 50.339 1.00 87.20 462 ASN C O 1
ATOM 11006 N N . VAL C 1 465 ? -10.132 27.998 50.742 1.00 82.25 463 VAL C N 1
ATOM 11007 C CA . VAL C 1 465 ? -10.055 28.080 52.188 1.00 71.62 463 VAL C CA 1
ATOM 11008 C C . VAL C 1 465 ? -9.882 26.666 52.731 1.00 84.91 463 VAL C C 1
ATOM 11009 O O . VAL C 1 465 ? -10.434 25.706 52.176 1.00 83.28 463 VAL C O 1
ATOM 11013 N N . LEU C 1 466 ? -9.054 26.527 53.767 1.00 77.34 464 LEU C N 1
ATOM 11014 C CA . LEU C 1 466 ? -8.835 25.253 54.442 1.00 69.11 464 LEU C CA 1
ATOM 11015 C C . LEU C 1 466 ? -9.361 25.330 55.879 1.00 74.06 464 LEU C C 1
ATOM 11016 O O . LEU C 1 466 ? -8.960 26.199 56.663 1.00 77.00 464 LEU C O 1
ATOM 11021 N N . PHE C 1 467 ? -10.267 24.418 56.220 1.00 72.96 465 PHE C N 1
ATOM 11022 C CA . PHE C 1 467 ? -10.783 24.306 57.573 1.00 77.05 465 PHE C CA 1
ATOM 11023 C C . PHE C 1 467 ? -10.094 23.142 58.261 1.00 82.90 465 PHE C C 1
ATOM 11024 O O . PHE C 1 467 ? -10.016 22.045 57.709 1.00 88.10 465 PHE C O 1
ATOM 11032 N N . GLY C 1 468 ? -9.613 23.386 59.471 1.00 85.29 466 GLY C N 1
ATOM 11033 C CA . GLY C 1 468 ? -8.806 22.408 60.164 1.00 87.04 466 GLY C CA 1
ATOM 11034 C C . GLY C 1 468 ? -7.522 23.031 60.667 1.00 91.98 466 GLY C C 1
ATOM 11035 O O . GLY C 1 468 ? -7.554 23.876 61.567 1.00 101.69 466 GLY C O 1
ATOM 11036 N N . SER C 1 469 ? -6.395 22.625 60.084 1.00 86.00 467 SER C N 1
ATOM 11037 C CA . SER C 1 469 ? -5.066 23.088 60.457 1.00 80.27 467 SER C CA 1
ATOM 11038 C C . SER C 1 469 ? -4.061 22.573 59.430 1.00 75.73 467 SER C C 1
ATOM 11039 O O . SER C 1 469 ? -4.238 21.489 58.857 1.00 67.00 467 SER C O 1
ATOM 11042 N N . VAL C 1 470 ? -2.971 23.321 59.273 1.00 70.10 468 VAL C N 1
ATOM 11043 C CA . VAL C 1 470 ? -1.853 22.932 58.432 1.00 64.52 468 VAL C CA 1
ATOM 11044 C C . VAL C 1 470 ? -0.633 22.877 59.311 1.00 67.94 468 VAL C C 1
ATOM 11045 O O . VAL C 1 470 ? -0.276 23.884 59.933 1.00 77.09 468 VAL C O 1
ATOM 11049 N N . ILE C 1 471 ? 0.011 21.718 59.359 1.00 66.14 469 ILE C N 1
ATOM 11050 C CA . ILE C 1 471 ? 1.386 21.608 59.814 1.00 70.19 469 ILE C CA 1
ATOM 11051 C C . ILE C 1 471 ? 2.171 21.374 58.535 1.00 83.05 469 ILE C C 1
ATOM 11052 O O . ILE C 1 471 ? 1.932 20.389 57.823 1.00 87.38 469 ILE C O 1
ATOM 11057 N N . SER C 1 472 ? 3.063 22.296 58.206 1.00 84.88 470 SER C N 1
ATOM 11058 C CA . SER C 1 472 ? 3.868 22.112 57.014 1.00 79.68 470 SER C CA 1
ATOM 11059 C C . SER C 1 472 ? 5.159 22.893 57.142 1.00 77.66 470 SER C C 1
ATOM 11060 O O . SER C 1 472 ? 5.227 23.909 57.834 1.00 79.37 470 SER C O 1
ATOM 11063 N N . ASN C 1 473 ? 6.170 22.444 56.403 1.00 78.49 471 ASN C N 1
ATOM 11064 C CA . ASN C 1 473 ? 7.483 23.059 56.494 1.00 77.38 471 ASN C CA 1
ATOM 11065 C C . ASN C 1 473 ? 7.527 24.391 55.763 1.00 81.09 471 ASN C C 1
ATOM 11066 O O . ASN C 1 473 ? 8.399 25.218 56.043 1.00 90.84 471 ASN C O 1
ATOM 11071 N N . GLN C 1 474 ? 6.587 24.614 54.853 1.00 80.43 472 GLN C N 1
ATOM 11072 C CA . GLN C 1 474 ? 6.473 25.835 54.076 1.00 82.39 472 GLN C CA 1
ATOM 11073 C C . GLN C 1 474 ? 5.011 26.030 53.720 1.00 77.71 472 GLN C C 1
ATOM 11074 O O . GLN C 1 474 ? 4.288 25.060 53.483 1.00 78.39 472 GLN C O 1
ATOM 11080 N N . PHE C 1 475 ? 4.581 27.284 53.686 1.00 78.15 473 PHE C N 1
ATOM 11081 C CA . PHE C 1 475 ? 3.229 27.639 53.280 1.00 83.39 473 PHE C CA 1
ATOM 11082 C C . PHE C 1 475 ? 3.322 28.623 52.125 1.00 98.00 473 PHE C C 1
ATOM 11083 O O . PHE C 1 475 ? 4.152 29.539 52.149 1.00 101.87 473 PHE C O 1
ATOM 11091 N N . CYS C 1 476 ? 2.501 28.417 51.096 1.00 110.53 474 CYS C N 1
ATOM 11092 C CA . CYS C 1 476 ? 2.607 29.226 49.890 1.00 123.22 474 CYS C CA 1
ATOM 11093 C C . CYS C 1 476 ? 1.263 29.254 49.171 1.00 118.96 474 CYS C C 1
ATOM 11094 O O . CYS C 1 476 ? 0.527 28.264 49.181 1.00 118.02 474 CYS C O 1
ATOM 11097 N N . THR C 1 477 ? 0.927 30.405 48.584 1.00 114.36 475 THR C N 1
ATOM 11098 C CA . THR C 1 477 ? -0.308 30.566 47.828 1.00 110.33 475 THR C CA 1
ATOM 11099 C C . THR C 1 477 ? 0.003 30.958 46.386 1.00 114.12 475 THR C C 1
ATOM 11100 O O . THR C 1 477 ? 0.949 31.711 46.119 1.00 116.57 475 THR C O 1
ATOM 11104 N N . THR C 1 478 ? -0.799 30.431 45.463 1.00 111.38 476 THR C N 1
ATOM 11105 C CA . THR C 1 478 ? -0.572 30.531 44.030 1.00 105.57 476 THR C CA 1
ATOM 11106 C C . THR C 1 478 ? -1.669 31.349 43.380 1.00 104.22 476 THR C C 1
ATOM 11107 O O . THR C 1 478 ? -2.755 31.524 43.933 1.00 105.56 476 THR C O 1
ATOM 11111 N N . SER C 1 479 ? -1.357 31.867 42.195 1.00 107.08 477 SER C N 1
ATOM 11112 C CA . SER C 1 479 ? -2.362 32.588 41.432 1.00 112.69 477 SER C CA 1
ATOM 11113 C C . SER C 1 479 ? -3.413 31.631 40.884 1.00 114.82 477 SER C C 1
ATOM 11114 O O . SER C 1 479 ? -4.615 31.886 41.003 1.00 123.98 477 SER C O 1
ATOM 11117 N N . ALA C 1 480 ? -2.984 30.523 40.280 1.00 111.73 478 ALA C N 1
ATOM 11118 C CA . ALA C 1 480 ? -3.918 29.584 39.665 1.00 113.88 478 ALA C CA 1
ATOM 11119 C C . ALA C 1 480 ? -3.343 28.175 39.747 1.00 105.84 478 ALA C C 1
ATOM 11120 O O . ALA C 1 480 ? -2.214 27.968 40.197 1.00 102.69 478 ALA C O 1
ATOM 11122 N N . GLY C 1 481 ? -4.130 27.201 39.282 1.00 105.93 479 GLY C N 1
ATOM 11123 C CA . GLY C 1 481 ? -3.676 25.821 39.305 1.00 110.92 479 GLY C CA 1
ATOM 11124 C C . GLY C 1 481 ? -2.456 25.578 38.439 1.00 121.32 479 GLY C C 1
ATOM 11125 O O . GLY C 1 481 ? -1.577 24.797 38.814 1.00 119.58 479 GLY C O 1
ATOM 11126 N N . ASN C 1 482 ? -2.375 26.261 37.285 1.00 129.87 480 ASN C N 1
ATOM 11127 C CA . ASN C 1 482 ? -1.163 26.300 36.467 1.00 132.97 480 ASN C CA 1
ATOM 11128 C C . ASN C 1 482 ? 0.089 26.637 37.267 1.00 135.27 480 ASN C C 1
ATOM 11129 O O . ASN C 1 482 ? 1.196 26.316 36.825 1.00 137.30 480 ASN C O 1
ATOM 11134 N N . GLN C 1 483 ? -0.050 27.294 38.411 1.00 136.30 481 GLN C N 1
ATOM 11135 C CA . GLN C 1 483 ? 1.078 27.966 39.031 1.00 140.41 481 GLN C CA 1
ATOM 11136 C C . GLN C 1 483 ? 1.684 27.135 40.152 1.00 141.64 481 GLN C C 1
ATOM 11137 O O . GLN C 1 483 ? 0.987 26.428 40.883 1.00 139.58 481 GLN C O 1
ATOM 11143 N N . MET C 1 484 ? 3.006 27.247 40.285 1.00 145.17 482 MET C N 1
ATOM 11144 C CA . MET C 1 484 ? 3.728 26.662 41.401 1.00 146.06 482 MET C CA 1
ATOM 11145 C C . MET C 1 484 ? 4.683 27.619 42.090 1.00 145.60 482 MET C C 1
ATOM 11146 O O . MET C 1 484 ? 5.173 27.286 43.174 1.00 141.68 482 MET C O 1
ATOM 11151 N N . SER C 1 485 ? 4.860 28.816 41.538 1.00 150.46 483 SER C N 1
ATOM 11152 C CA . SER C 1 485 ? 5.658 29.842 42.199 1.00 148.07 483 SER C CA 1
ATOM 11153 C C . SER C 1 485 ? 4.703 30.560 43.150 1.00 147.35 483 SER C C 1
ATOM 11154 O O . SER C 1 485 ? 3.506 30.596 42.920 1.00 147.50 483 SER C O 1
ATOM 11157 N N . CYS C 1 486 ? 5.229 31.161 44.200 1.00 148.94 484 CYS C N 1
ATOM 11158 C CA . CYS C 1 486 ? 4.402 31.781 45.228 1.00 151.18 484 CYS C CA 1
ATOM 11159 C C . CYS C 1 486 ? 4.054 33.218 44.895 1.00 149.54 484 CYS C C 1
ATOM 11160 O O . CYS C 1 486 ? 3.933 34.066 45.788 1.00 148.20 484 CYS C O 1
ATOM 11163 N N . ASN C 1 487 ? 3.923 33.496 43.604 1.00 150.14 485 ASN C N 1
ATOM 11164 C CA . ASN C 1 487 ? 3.211 34.655 43.101 1.00 152.91 485 ASN C CA 1
ATOM 11165 C C . ASN C 1 487 ? 1.865 34.765 43.793 1.00 149.45 485 ASN C C 1
ATOM 11166 O O . ASN C 1 487 ? 1.008 33.903 43.611 1.00 151.31 485 ASN C O 1
ATOM 11171 N N . ALA C 1 488 ? 1.657 35.787 44.620 1.00 146.24 486 ALA C N 1
ATOM 11172 C CA . ALA C 1 488 ? 0.299 35.956 45.134 1.00 142.06 486 ALA C CA 1
ATOM 11173 C C . ALA C 1 488 ? 0.012 37.412 45.440 1.00 144.21 486 ALA C C 1
ATOM 11174 O O . ALA C 1 488 ? 0.667 38.012 46.302 1.00 142.83 486 ALA C O 1
ATOM 11176 N N . SER C 1 489 ? -0.974 37.968 44.748 1.00 146.36 487 SER C N 1
ATOM 11177 C CA . SER C 1 489 ? -1.448 39.308 45.036 1.00 147.18 487 SER C CA 1
ATOM 11178 C C . SER C 1 489 ? -2.775 39.285 45.764 1.00 140.99 487 SER C C 1
ATOM 11179 O O . SER C 1 489 ? -3.131 40.273 46.415 1.00 143.34 487 SER C O 1
ATOM 11182 N N . GLN C 1 490 ? -3.522 38.195 45.620 1.00 132.85 488 GLN C N 1
ATOM 11183 C CA . GLN C 1 490 ? -4.775 37.967 46.313 1.00 127.61 488 GLN C CA 1
ATOM 11184 C C . GLN C 1 490 ? -4.521 37.017 47.486 1.00 122.78 488 GLN C C 1
ATOM 11185 O O . GLN C 1 490 ? -3.389 36.561 47.720 1.00 123.24 488 GLN C O 1
ATOM 11191 N N . LYS C 1 491 ? -5.595 36.711 48.220 1.00 118.25 489 LYS C N 1
ATOM 11192 C CA . LYS C 1 491 ? -5.507 35.866 49.401 1.00 111.28 489 LYS C CA 1
ATOM 11193 C C . LYS C 1 491 ? -6.285 34.556 49.318 1.00 104.42 489 LYS C C 1
ATOM 11194 O O . LYS C 1 491 ? -7.435 34.489 48.855 1.00 103.23 489 LYS C O 1
ATOM 11200 N N . ALA C 1 492 ? -5.624 33.525 49.837 1.00 90.70 490 ALA C N 1
ATOM 11201 C CA . ALA C 1 492 ? -6.232 32.276 50.284 1.00 83.91 490 ALA C CA 1
ATOM 11202 C C . ALA C 1 492 ? -6.396 32.323 51.789 1.00 79.33 490 ALA C C 1
ATOM 11203 O O . ALA C 1 492 ? -5.825 33.179 52.461 1.00 81.83 490 ALA C O 1
ATOM 11205 N N . GLU C 1 493 ? -7.184 31.395 52.325 1.00 78.66 491 GLU C N 1
ATOM 11206 C CA . GLU C 1 493 ? -7.511 31.494 53.737 1.00 79.73 491 GLU C CA 1
ATOM 11207 C C . GLU C 1 493 ? -7.424 30.142 54.431 1.00 75.47 491 GLU C C 1
ATOM 11208 O O . GLU C 1 493 ? -7.671 29.101 53.827 1.00 81.25 491 GLU C O 1
ATOM 11214 N N . VAL C 1 494 ? -7.008 30.175 55.695 1.00 68.56 492 VAL C N 1
ATOM 11215 C CA . VAL C 1 494 ? -6.962 29.012 56.574 1.00 67.94 492 VAL C CA 1
ATOM 11216 C C . VAL C 1 494 ? -7.748 29.371 57.837 1.00 77.37 492 VAL C C 1
ATOM 11217 O O . VAL C 1 494 ? -7.636 30.491 58.350 1.00 77.91 492 VAL C O 1
ATOM 11221 N N . VAL C 1 495 ? -8.529 28.440 58.333 1.00 73.78 493 VAL C N 1
ATOM 11222 C CA . VAL C 1 495 ? -9.340 28.677 59.478 1.00 72.92 493 VAL C CA 1
ATOM 11223 C C . VAL C 1 495 ? -9.130 27.596 60.481 1.00 77.38 493 VAL C C 1
ATOM 11224 O O . VAL C 1 495 ? -9.603 26.514 60.304 1.00 80.74 493 VAL C O 1
ATOM 11228 N N . TYR C 1 496 ? -8.456 27.893 61.567 1.00 71.44 494 TYR C N 1
ATOM 11229 C CA . TYR C 1 496 ? -8.192 26.876 62.545 1.00 71.09 494 TYR C CA 1
ATOM 11230 C C . TYR C 1 496 ? -9.446 26.413 63.164 1.00 76.35 494 TYR C C 1
ATOM 11231 O O . TYR C 1 496 ? -10.249 27.209 63.514 1.00 92.59 494 TYR C O 1
ATOM 11240 N N . ILE C 1 497 ? -9.634 25.117 63.286 1.00 72.70 495 ILE C N 1
ATOM 11241 C CA . ILE C 1 497 ? -10.792 24.593 63.940 1.00 80.47 495 ILE C CA 1
ATOM 11242 C C . ILE C 1 497 ? -10.295 23.534 64.876 1.00 93.68 495 ILE C C 1
ATOM 11243 O O . ILE C 1 497 ? -9.925 22.470 64.462 1.00 106.75 495 ILE C O 1
ATOM 11248 N N . ARG C 1 498 ? -10.308 23.829 66.158 1.00 101.27 496 ARG C N 1
ATOM 11249 C CA . ARG C 1 498 ? -9.832 22.924 67.183 1.00 103.98 496 ARG C CA 1
ATOM 11250 C C . ARG C 1 498 ? -10.446 21.544 67.094 1.00 104.03 496 ARG C C 1
ATOM 11251 O O . ARG C 1 498 ? -11.618 21.378 66.853 1.00 105.60 496 ARG C O 1
ATOM 11259 N N . ILE C 1 499 ? -9.630 20.538 67.308 1.00 104.54 497 ILE C N 1
ATOM 11260 C CA . ILE C 1 499 ? -10.098 19.178 67.247 1.00 103.07 497 ILE C CA 1
ATOM 11261 C C . ILE C 1 499 ? -9.944 18.569 68.617 1.00 105.59 497 ILE C C 1
ATOM 11262 O O . ILE C 1 499 ? -8.851 18.439 69.124 1.00 105.06 497 ILE C O 1
ATOM 11267 N N . PRO C 1 500 ? -11.053 18.227 69.236 1.00 109.28 498 PRO C N 1
ATOM 11268 C CA . PRO C 1 500 ? -11.011 17.636 70.562 1.00 108.02 498 PRO C CA 1
ATOM 11269 C C . PRO C 1 500 ? -10.194 16.383 70.529 1.00 112.11 498 PRO C C 1
ATOM 11270 O O . PRO C 1 500 ? -10.493 15.507 69.746 1.00 117.70 498 PRO C O 1
ATOM 11274 N N . LYS C 1 501 ? -9.170 16.340 71.363 1.00 109.75 499 LYS C N 1
ATOM 11275 C CA . LYS C 1 501 ? -8.243 15.235 71.479 1.00 117.36 499 LYS C CA 1
ATOM 11276 C C . LYS C 1 501 ? -8.855 13.870 71.359 1.00 126.52 499 LYS C C 1
ATOM 11277 O O . LYS C 1 501 ? -8.318 13.016 70.693 1.00 128.32 499 LYS C O 1
ATOM 11283 N N . GLU C 1 502 ? -9.992 13.662 71.985 1.00 133.83 500 GLU C N 1
ATOM 11284 C CA . GLU C 1 502 ? -10.605 12.361 71.915 1.00 146.16 500 GLU C CA 1
ATOM 11285 C C . GLU C 1 502 ? -10.961 12.013 70.512 1.00 157.88 500 GLU C C 1
ATOM 11286 O O . GLU C 1 502 ? -11.219 10.867 70.215 1.00 154.61 500 GLU C O 1
ATOM 11288 N N . ASN C 1 503 ? -10.988 12.996 69.636 1.00 167.47 501 ASN C N 1
ATOM 11289 C CA . ASN C 1 503 ? -11.393 12.705 68.284 1.00 171.83 501 ASN C CA 1
ATOM 11290 C C . ASN C 1 503 ? -10.405 13.211 67.282 1.00 163.27 501 ASN C C 1
ATOM 11291 O O . ASN C 1 503 ? -10.761 13.675 66.221 1.00 164.23 501 ASN C O 1
ATOM 11293 N N . ARG C 1 504 ? -9.144 13.120 67.630 1.00 141.92 502 ARG C N 1
ATOM 11294 C CA . ARG C 1 504 ? -8.111 13.545 66.741 1.00 113.80 502 ARG C CA 1
ATOM 11295 C C . ARG C 1 504 ? -7.542 12.300 66.126 1.00 103.59 502 ARG C C 1
ATOM 11296 O O . ARG C 1 504 ? -7.452 11.283 66.783 1.00 101.81 502 ARG C O 1
ATOM 11304 N N . PRO C 1 505 ? -7.211 12.366 64.842 1.00 93.29 503 PRO C N 1
ATOM 11305 C CA . PRO C 1 505 ? -6.590 11.305 64.077 1.00 90.23 503 PRO C CA 1
ATOM 11306 C C . PRO C 1 505 ? -5.423 10.827 64.868 1.00 90.07 503 PRO C C 1
ATOM 11307 O O . PRO C 1 505 ? -4.515 11.571 65.124 1.00 91.33 503 PRO C O 1
ATOM 11311 N N . ALA C 1 506 ? -5.463 9.581 65.269 1.00 87.00 504 ALA C N 1
ATOM 11312 C CA . ALA C 1 506 ? -4.423 9.031 66.085 1.00 82.65 504 ALA C CA 1
ATOM 11313 C C . ALA C 1 506 ? -3.022 9.203 65.570 1.00 83.63 504 ALA C C 1
ATOM 11314 O O . ALA C 1 506 ? -2.147 9.544 66.320 1.00 85.17 504 ALA C O 1
ATOM 11316 N N . LEU C 1 507 ? -2.807 8.998 64.287 1.00 80.83 505 LEU C N 1
ATOM 11317 C CA . LEU C 1 507 ? -1.462 9.052 63.747 1.00 74.17 505 LEU C CA 1
ATOM 11318 C C . LEU C 1 507 ? -0.913 10.381 63.340 1.00 70.23 505 LEU C C 1
ATOM 11319 O O . LEU C 1 507 ? 0.083 10.452 62.672 1.00 73.41 505 LEU C O 1
ATOM 11324 N N . LEU C 1 508 ? -1.557 11.447 63.734 1.00 69.27 506 LEU C N 1
ATOM 11325 C CA . LEU C 1 508 ? -1.007 12.734 63.415 1.00 76.44 506 LEU C CA 1
ATOM 11326 C C . LEU C 1 508 ? -0.294 13.271 64.622 1.00 83.35 506 LEU C C 1
ATOM 11327 O O . LEU C 1 508 ? -0.416 12.750 65.708 1.00 86.47 506 LEU C O 1
ATOM 11332 N N . PRO C 1 509 ? 0.461 14.332 64.432 1.00 82.96 507 PRO C N 1
ATOM 11333 C CA . PRO C 1 509 ? 1.201 14.999 65.489 1.00 88.11 507 PRO C CA 1
ATOM 11334 C C . PRO C 1 509 ? 0.320 15.755 66.460 1.00 89.67 507 PRO C C 1
ATOM 11335 O O . PRO C 1 509 ? -0.550 16.493 66.057 1.00 86.99 507 PRO C O 1
ATOM 11339 N N . SER C 1 510 ? 0.537 15.550 67.744 1.00 100.06 508 SER C N 1
ATOM 11340 C CA . SER C 1 510 ? -0.174 16.319 68.758 1.00 106.67 508 SER C CA 1
ATOM 11341 C C . SER C 1 510 ? 0.898 17.202 69.370 1.00 108.03 508 SER C C 1
ATOM 11342 O O . SER C 1 510 ? 1.621 16.784 70.273 1.00 116.31 508 SER C O 1
ATOM 11345 N N . LEU C 1 511 ? 1.057 18.399 68.829 1.00 97.36 509 LEU C N 1
ATOM 11346 C CA . LEU C 1 511 ? 2.138 19.239 69.311 1.00 94.85 509 LEU C CA 1
ATOM 11347 C C . LEU C 1 511 ? 1.753 19.876 70.637 1.00 102.25 509 LEU C C 1
ATOM 11348 O O . LEU C 1 511 ? 0.673 20.477 70.762 1.00 107.62 509 LEU C O 1
ATOM 11353 N N . ARG C 1 512 ? 2.648 19.750 71.618 1.00 98.33 510 ARG C N 1
ATOM 11354 C CA . ARG C 1 512 ? 2.420 20.183 72.989 1.00 87.07 510 ARG C CA 1
ATOM 11355 C C . ARG C 1 512 ? 3.409 21.284 73.348 1.00 82.12 510 ARG C C 1
ATOM 11356 O O . ARG C 1 512 ? 4.586 21.217 72.981 1.00 79.69 510 ARG C O 1
ATOM 11364 N N . GLY C 1 513 ? 2.921 22.286 74.088 1.00 87.77 511 GLY C N 1
ATOM 11365 C CA . GLY C 1 513 ? 3.783 23.363 74.551 1.00 88.54 511 GLY C CA 1
ATOM 11366 C C . GLY C 1 513 ? 4.835 22.917 75.554 1.00 90.54 511 GLY C C 1
ATOM 11367 O O . GLY C 1 513 ? 5.946 23.461 75.585 1.00 99.55 511 GLY C O 1
ATOM 11368 N N . GLY C 1 514 ? 4.485 21.982 76.436 1.00 81.61 512 GLY C N 1
ATOM 11369 C CA . GLY C 1 514 ? 5.463 21.462 77.364 1.00 84.88 512 GLY C CA 1
ATOM 11370 C C . GLY C 1 514 ? 5.120 20.055 77.804 1.00 91.60 512 GLY C C 1
ATOM 11371 O O . GLY C 1 514 ? 4.056 19.516 77.484 1.00 80.50 512 GLY C O 1
ATOM 11372 N N . LYS C 1 515 ? 6.036 19.475 78.594 1.00 104.69 513 LYS C N 1
ATOM 11373 C CA . LYS C 1 515 ? 5.834 18.128 79.102 1.00 111.79 513 LYS C CA 1
ATOM 11374 C C . LYS C 1 515 ? 4.913 18.170 80.323 1.00 110.88 513 LYS C C 1
ATOM 11375 O O . LYS C 1 515 ? 5.124 18.986 81.225 1.00 106.25 513 LYS C O 1
ATOM 11381 N N . PRO C 1 516 ? 3.920 17.279 80.404 1.00 105.95 514 PRO C N 1
ATOM 11382 C CA . PRO C 1 516 ? 3.061 17.231 81.599 1.00 102.99 514 PRO C CA 1
ATOM 11383 C C . PRO C 1 516 ? 3.797 16.533 82.735 1.00 101.49 514 PRO C C 1
ATOM 11384 O O . PRO C 1 516 ? 4.190 15.370 82.619 1.00 106.88 514 PRO C O 1
ATOM 11388 N N . VAL C 1 517 ? 3.954 17.239 83.850 1.00 96.46 515 VAL C N 1
ATOM 11389 C CA . VAL C 1 517 ? 4.728 16.749 84.983 1.00 93.06 515 VAL C CA 1
ATOM 11390 C C . VAL C 1 517 ? 4.023 17.147 86.267 1.00 90.44 515 VAL C C 1
ATOM 11391 O O . VAL C 1 517 ? 3.578 18.291 86.403 1.00 88.49 515 VAL C O 1
ATOM 11395 N N . PHE C 1 518 ? 3.929 16.205 87.209 1.00 87.76 516 PHE C N 1
ATOM 11396 C CA . PHE C 1 518 ? 3.447 16.480 88.568 1.00 79.87 516 PHE C CA 1
ATOM 11397 C C . PHE C 1 518 ? 4.381 15.766 89.541 1.00 74.89 516 PHE C C 1
ATOM 11398 O O . PHE C 1 518 ? 4.227 14.566 89.780 1.00 75.68 516 PHE C O 1
ATOM 11406 N N . GLN C 1 519 ? 5.332 16.510 90.107 1.00 75.83 517 GLN C N 1
ATOM 11407 C CA . GLN C 1 519 ? 6.387 15.973 90.953 1.00 79.38 517 GLN C CA 1
ATOM 11408 C C . GLN C 1 519 ? 6.394 16.670 92.321 1.00 87.35 517 GLN C C 1
ATOM 11409 O O . GLN C 1 519 ? 6.325 17.903 92.415 1.00 88.97 517 GLN C O 1
ATOM 11415 N N . VAL C 1 520 ? 6.493 15.870 93.386 1.00 85.38 518 VAL C N 1
ATOM 11416 C CA . VAL C 1 520 ? 6.623 16.396 94.740 1.00 81.21 518 VAL C CA 1
ATOM 11417 C C . VAL C 1 520 ? 8.117 16.458 95.040 1.00 79.99 518 VAL C C 1
ATOM 11418 O O . VAL C 1 520 ? 8.787 15.419 95.094 1.00 74.26 518 VAL C O 1
ATOM 11422 N N . LEU C 1 521 ? 8.621 17.651 95.337 1.00 74.92 519 LEU C N 1
ATOM 11423 C CA . LEU C 1 521 ? 10.052 17.820 95.548 1.00 75.12 519 LEU C CA 1
ATOM 11424 C C . LEU C 1 521 ? 10.473 17.732 96.994 1.00 80.12 519 LEU C C 1
ATOM 11425 O O . LEU C 1 521 ? 11.651 17.470 97.278 1.00 76.25 519 LEU C O 1
ATOM 11430 N N . SER C 1 522 ? 9.560 18.013 97.913 1.00 90.44 520 SER C N 1
ATOM 11431 C CA . SER C 1 522 ? 9.885 17.922 99.324 1.00 84.74 520 SER C CA 1
ATOM 11432 C C . SER C 1 522 ? 8.607 17.883 100.134 1.00 81.40 520 SER C C 1
ATOM 11433 O O . SER C 1 522 ? 7.552 18.364 99.710 1.00 78.83 520 SER C O 1
ATOM 11436 N N . TYR C 1 523 ? 8.726 17.296 101.310 1.00 79.31 521 TYR C N 1
ATOM 11437 C CA . TYR C 1 523 ? 7.660 17.347 102.290 1.00 93.36 521 TYR C CA 1
ATOM 11438 C C . TYR C 1 523 ? 8.290 17.392 103.679 1.00 84.70 521 TYR C C 1
ATOM 11439 O O . TYR C 1 523 ? 9.230 16.653 103.994 1.00 81.20 521 TYR C O 1
ATOM 11448 N N . GLU C 1 524 ? 7.762 18.241 104.529 1.00 83.11 522 GLU C N 1
ATOM 11449 C CA . GLU C 1 524 ? 8.416 18.377 105.819 1.00 107.52 522 GLU C CA 1
ATOM 11450 C C . GLU C 1 524 ? 7.336 18.604 106.858 1.00 85.98 522 GLU C C 1
ATOM 11451 O O . GLU C 1 524 ? 6.241 19.057 106.530 1.00 86.71 522 GLU C O 1
ATOM 11457 N N . ARG C 1 525 ? 7.622 18.192 108.080 1.00 92.32 523 ARG C N 1
ATOM 11458 C CA . ARG C 1 525 ? 6.702 18.394 109.189 1.00 100.31 523 ARG C CA 1
ATOM 11459 C C . ARG C 1 525 ? 7.454 18.638 110.471 1.00 90.09 523 ARG C C 1
ATOM 11460 O O . ARG C 1 525 ? 8.452 18.008 110.751 1.00 89.32 523 ARG C O 1
ATOM 11468 N N . ARG C 1 526 ? 6.973 19.591 111.238 1.00 92.15 524 ARG C N 1
ATOM 11469 C CA . ARG C 1 526 ? 7.604 19.892 112.501 1.00 106.02 524 ARG C CA 1
ATOM 11470 C C . ARG C 1 526 ? 6.594 20.359 113.514 1.00 104.24 524 ARG C C 1
ATOM 11471 O O . ARG C 1 526 ? 5.513 20.810 113.172 1.00 101.70 524 ARG C O 1
ATOM 11479 N N . LEU C 1 527 ? 6.969 20.243 114.775 1.00 107.20 525 LEU C N 1
ATOM 11480 C CA . LEU C 1 527 ? 6.099 20.627 115.871 1.00 105.87 525 LEU C CA 1
ATOM 11481 C C . LEU C 1 527 ? 6.202 22.080 116.247 1.00 101.98 525 LEU C C 1
ATOM 11482 O O . LEU C 1 527 ? 7.267 22.653 116.234 1.00 101.45 525 LEU C O 1
ATOM 11487 N N . GLU C 1 528 ? 5.084 22.670 116.614 1.00 104.58 526 GLU C N 1
ATOM 11488 C CA . GLU C 1 528 ? 5.080 24.066 116.977 1.00 125.50 526 GLU C CA 1
ATOM 11489 C C . GLU C 1 528 ? 4.486 24.376 118.350 1.00 133.23 526 GLU C C 1
ATOM 11490 O O . GLU C 1 528 ? 4.618 25.489 118.831 1.00 129.65 526 GLU C O 1
ATOM 11496 N N . HIS C 1 529 ? 3.833 23.386 118.957 1.00 140.94 527 HIS C N 1
ATOM 11497 C CA . HIS C 1 529 ? 3.173 23.513 120.254 1.00 148.14 527 HIS C CA 1
ATOM 11498 C C . HIS C 1 529 ? 2.336 24.773 120.353 1.00 148.02 527 HIS C C 1
ATOM 11499 O O . HIS C 1 529 ? 2.188 25.333 121.427 1.00 150.92 527 HIS C O 1
#